Protein 9C5H (pdb70)

Structure (mmCIF, N/CA/C/O backbone):
data_9C5H
#
_entry.id   9C5H
#
_cell.length_a   120.575
_cell.length_b   81.525
_cell.length_c   121.324
_cell.angle_alpha   90.000
_cell.angle_beta   107.400
_cell.angle_gamma   90.000
#
_symmetry.space_group_name_H-M   'C 1 2 1'
#
loop_
_entity.id
_entity.type
_entity.pdbx_description
1 polymer 'Hydroxybutyrate dehydrogenase'
2 non-polymer 'NADPH DIHYDRO-NICOTINAMIDE-ADENINE-DINUCLEOTIDE PHOSPHATE'
3 non-polymer 'MALONATE ION'
4 non-polymer 1,2-ETHANEDIOL
5 non-polymer DI(HYDROXYETHYL)ETHER
6 water water
#
loop_
_atom_site.group_PDB
_atom_site.id
_atom_site.type_symbol
_atom_site.label_atom_id
_atom_site.label_alt_id
_atom_site.label_comp_id
_atom_site.label_asym_id
_atom_site.label_entity_id
_atom_site.label_seq_id
_atom_site.pdbx_PDB_ins_code
_atom_site.Cartn_x
_atom_site.Cartn_y
_atom_site.Cartn_z
_atom_site.occupancy
_atom_site.B_iso_or_equiv
_atom_site.auth_seq_id
_atom_site.auth_comp_id
_atom_site.auth_asym_id
_atom_site.auth_atom_id
_atom_site.pdbx_PDB_model_num
ATOM 1 N N . LYS A 1 9 ? -48.70000 23.40500 19.10600 1.000 64.38605 5 LYS A N 1
ATOM 2 C CA . LYS A 1 9 ? -49.63800 22.48800 18.47200 1.000 69.13607 5 LYS A CA 1
ATOM 3 C C . LYS A 1 9 ? -49.23500 21.01700 18.62400 1.000 59.16371 5 LYS A C 1
ATOM 4 O O . LYS A 1 9 ? -50.08100 20.17700 18.93000 1.000 66.70204 5 LYS A O 1
ATOM 7 N N . ARG A 1 10 ? -47.95600 20.70600 18.41800 1.000 50.88520 6 ARG A N 1
ATOM 8 C CA . ARG A 1 10 ? -47.45100 19.33800 18.44800 1.000 40.42942 6 ARG A CA 1
ATOM 9 C C . ARG A 1 10 ? -46.50100 19.14500 19.62700 1.000 36.28122 6 ARG A C 1
ATOM 10 O O . ARG A 1 10 ? -46.03900 20.10200 20.24900 1.000 37.31878 6 ARG A O 1
ATOM 31 N N . VAL A 1 11 ? -46.18400 17.88000 19.91500 1.000 34.85262 7 VAL A N 1
ATOM 32 C CA . VAL A 1 11 ? -45.59400 17.54400 21.21000 1.000 33.56358 7 VAL A CA 1
ATOM 33 C C . VAL A 1 11 ? -44.22700 18.19100 21.41600 1.000 37.79023 7 VAL A C 1
ATOM 34 O O . VAL A 1 11 ? -43.86400 18.52600 22.55200 1.000 37.75775 7 VAL A O 1
ATOM 47 N N . LEU A 1 12 ? -43.44300 18.36900 20.35300 1.000 33.21742 8 LEU A N 1
ATOM 48 C CA . LEU A 1 12 ? -42.12000 18.97300 20.46500 1.000 32.46051 8 LEU A CA 1
ATOM 49 C C . LEU A 1 12 ? -42.08200 20.40700 19.94800 1.000 33.63494 8 LEU A C 1
ATOM 50 O O . LEU A 1 12 ? -40.99700 20.94900 19.70700 1.000 33.81449 8 LEU A O 1
ATOM 66 N N . SER A 1 13 ? -43.24200 21.03400 19.79100 1.000 32.46107 9 SER A N 1
ATOM 67 C CA . SER A 1 13 ? -43.29100 22.37300 19.22800 1.000 36.95436 9 SER A CA 1
ATOM 68 C C . SER A 1 13 ? -42.42900 23.33200 20.03100 1.000 37.13899 9 SER A C 1
ATOM 69 O O . SER A 1 13 ? -42.50400 23.38100 21.26100 1.000 37.76668 9 SER A O 1
ATOM 77 N N . GLY A 1 14 ? -41.60300 24.09400 19.32200 1.000 39.09688 10 GLY A N 1
ATOM 78 C CA . GLY A 1 14 ? -40.74400 25.07200 19.93800 1.000 46.75140 10 GLY A CA 1
ATOM 79 C C . GLY A 1 14 ? -39.40800 24.54600 20.40500 1.000 39.46262 10 GLY A C 1
ATOM 80 O O . GLY A 1 14 ? -38.53700 25.35100 20.75800 1.000 44.56818 10 GLY A O 1
ATOM 84 N N . ARG A 1 15 ? -39.21100 23.23200 20.42000 1.000 33.23657 11 ARG A N 1
ATOM 85 C CA . ARG A 1 15 ? -37.93400 22.67400 20.83300 1.000 30.93640 11 ARG A CA 1
ATOM 86 C C . ARG A 1 15 ? -36.94200 22.73900 19.68100 1.000 33.34186 11 ARG A C 1
ATOM 87 O O . ARG A 1 15 ? -37.28500 22.44700 18.53200 1.000 33.64815 11 ARG A O 1
ATOM 108 N N . VAL A 1 16 ? -35.69800 23.07400 20.00200 1.000 33.48470 12 VAL A N 1
ATOM 109 C CA . VAL A 1 16 ? -34.62300 23.14400 19.02000 1.000 28.24961 12 VAL A CA 1
ATOM 110 C C . VAL A 1 16 ? -33.78300 21.88100 19.13000 1.000 30.66373 12 VAL A C 1
ATOM 111 O O . VAL A 1 16 ? -33.22300 21.58100 20.19400 1.000 30.74043 12 VAL A O 1
ATOM 124 N N . ALA A 1 17 ? -33.69500 21.14800 18.02200 1.000 29.67126 13 ALA A N 1
ATOM 125 C CA . ALA A 1 17 ? -32.99000 19.88100 17.94300 1.000 26.48948 13 ALA A CA 1
ATOM 126 C C . ALA A 1 17 ? -31.81300 19.98400 16.98500 1.000 30.14426 13 ALA A C 1
ATOM 127 O O . ALA A 1 17 ? -31.91000 20.62000 15.93100 1.000 31.55942 13 ALA A O 1
ATOM 134 N N . VAL A 1 18 ? -30.70700 19.34900 17.35900 1.000 30.79961 14 VAL A N 1
ATOM 135 C CA . VAL A 1 18 ? -29.56500 19.13200 16.48100 1.000 28.22404 14 VAL A CA 1
ATOM 136 C C . VAL A 1 18 ? -29.41900 17.62900 16.29600 1.000 27.86226 14 VAL A C 1
ATOM 137 O O . VAL A 1 18 ? -29.33400 16.89000 17.28200 1.000 29.71052 14 VAL A O 1
ATOM 150 N N . VAL A 1 19 ? -29.39200 17.17400 15.04600 1.000 28.48909 15 VAL A N 1
ATOM 151 C CA . VAL A 1 19 ? -29.14000 15.77000 14.73000 1.000 28.79974 15 VAL A CA 1
ATOM 152 C C . VAL A 1 19 ? -27.83700 15.70700 13.94500 1.000 27.06335 15 VAL A C 1
ATOM 153 O O . VAL A 1 19 ? -27.75400 16.24600 12.83500 1.000 27.81073 15 VAL A O 1
ATOM 166 N N . THR A 1 20 ? -26.82400 15.05000 14.50300 1.000 28.97558 16 THR A N 1
ATOM 167 C CA . THR A 1 20 ? -25.56000 14.92800 13.78400 1.000 29.71482 16 THR A CA 1
ATOM 168 C C . THR A 1 20 ? -25.66900 13.85300 12.70200 1.000 29.16734 16 THR A C 1
ATOM 169 O O . THR A 1 20 ? -26.38900 12.86200 12.84500 1.000 27.51128 16 THR A O 1
ATOM 180 N N . GLY A 1 21 ? -24.96800 14.07700 11.59000 1.000 29.07217 17 GLY A N 1
ATOM 181 C CA . GLY A 1 21 ? -24.95800 13.11300 10.50300 1.000 29.46851 17 GLY A CA 1
ATOM 182 C C . GLY A 1 21 ? -26.33400 12.79000 9.95600 1.000 29.75457 17 GLY A C 1
ATOM 183 O O . GLY A 1 21 ? -26.69600 11.61500 9.83900 1.000 30.57817 17 GLY A O 1
ATOM 187 N N . SER A 1 22 ? -27.10200 13.82000 9.59000 1.000 30.67915 18 SER A N 1
ATOM 188 C CA . SER A 1 22 ? -28.54300 13.67700 9.40600 1.000 29.12337 18 SER A CA 1
ATOM 189 C C . SER A 1 22 ? -29.03300 13.98200 7.99200 1.000 31.56704 18 SER A C 1
ATOM 190 O O . SER A 1 22 ? -30.23400 14.20100 7.80400 1.000 30.94366 18 SER A O 1
ATOM 198 N N . ARG A 1 23 ? -28.16400 13.99600 6.99000 1.000 30.56324 19 ARG A N 1
ATOM 199 C CA . ARG A 1 23 ? -28.65600 14.25400 5.64100 1.000 32.01998 19 ARG A CA 1
ATOM 200 C C . ARG A 1 23 ? -29.02900 12.98300 4.88600 1.000 34.74174 19 ARG A C 1
ATOM 201 O O . ARG A 1 23 ? -29.57100 13.07800 3.77900 1.000 35.60351 19 ARG A O 1
ATOM 222 N N . LYS A 1 24 ? -28.77500 11.80700 5.45900 1.000 32.38242 20 LYS A N 1
ATOM 223 C CA . LYS A 1 24 ? -29.22900 10.55200 4.88100 1.000 30.60875 20 LYS A CA 1
ATOM 224 C C . LYS A 1 24 ? -29.37300 9.52600 5.99800 1.000 29.10342 20 LYS A C 1
ATOM 225 O O . LYS A 1 24 ? -29.02700 9.78300 7.15300 1.000 30.94322 20 LYS A O 1
ATOM 244 N N . GLY A 1 25 ? -29.88900 8.35500 5.63400 1.000 34.95332 21 GLY A N 1
ATOM 245 C CA . GLY A 1 25 ? -29.95900 7.23700 6.55200 1.000 32.11451 21 GLY A CA 1
ATOM 246 C C . GLY A 1 25 ? -30.83300 7.51700 7.76000 1.000 29.45908 21 GLY A C 1
ATOM 247 O O . GLY A 1 25 ? -31.82400 8.25100 7.70300 1.000 27.83711 21 GLY A O 1
ATOM 251 N N . ILE A 1 26 ? -30.43800 6.91800 8.88600 1.000 27.53862 22 ILE A N 1
ATOM 252 C CA . ILE A 1 26 ? -31.21400 7.01500 10.12000 1.000 28.05509 22 ILE A CA 1
ATOM 253 C C . ILE A 1 26 ? -31.29800 8.45900 10.60100 1.000 29.33673 22 ILE A C 1
ATOM 254 O O . ILE A 1 26 ? -32.34300 8.90300 11.09200 1.000 28.61733 22 ILE A O 1
ATOM 270 N N . GLY A 1 27 ? -30.20200 9.21100 10.48400 1.000 28.34630 23 GLY A N 1
ATOM 271 C CA . GLY A 1 27 ? -30.22200 10.59800 10.92200 1.000 29.45929 23 GLY A CA 1
ATOM 272 C C . GLY A 1 27 ? -31.29700 11.42200 10.23800 1.000 29.46862 23 GLY A C 1
ATOM 273 O O . GLY A 1 27 ? -31.96500 12.24100 10.87400 1.000 27.82577 23 GLY A O 1
ATOM 277 N N . LEU A 1 28 ? -31.46200 11.23900 8.92600 1.000 26.35351 24 LEU A N 1
ATOM 278 C CA . LEU A 1 28 ? -32.52300 11.94500 8.21800 1.000 27.72941 24 LEU A CA 1
ATOM 279 C C . LEU A 1 28 ? -33.89800 11.48300 8.68500 1.000 29.45729 24 LEU A C 1
ATOM 280 O O . LEU A 1 28 ? -34.80500 12.30200 8.86700 1.000 28.93626 24 LEU A O 1
ATOM 296 N N . GLY A 1 29 ? -34.07300 10.18000 8.90300 1.000 29.39488 25 GLY A N 1
ATOM 297 C CA . GLY A 1 29 ? -35.34700 9.70900 9.41400 1.000 27.83904 25 GLY A CA 1
ATOM 298 C C . GLY A 1 29 ? -35.66900 10.31800 10.76300 1.000 28.66934 25 GLY A C 1
ATOM 299 O O . GLY A 1 29 ? -36.81800 10.67800 11.03700 1.000 28.63211 25 GLY A O 1
ATOM 303 N N . ILE A 1 30 ? -34.65300 10.46800 11.61300 1.000 26.45532 26 ILE A N 1
ATOM 304 C CA . ILE A 1 30 ? -34.86400 11.08700 12.91800 1.000 26.73157 26 ILE A CA 1
ATOM 305 C C . ILE A 1 30 ? -35.20900 12.56300 12.75100 1.000 28.01291 26 ILE A C 1
ATOM 306 O O . ILE A 1 30 ? -36.17300 13.06100 13.34100 1.000 27.37284 26 ILE A O 1
ATOM 322 N N . ALA A 1 31 ? -34.44100 13.28200 11.92400 1.000 28.76119 27 ALA A N 1
ATOM 323 C CA . ALA A 1 31 ? -34.72900 14.69700 11.70800 1.000 27.61826 27 ALA A CA 1
ATOM 324 C C . ALA A 1 31 ? -36.15300 14.89000 11.20900 1.000 29.11826 27 ALA A C 1
ATOM 325 O O . ALA A 1 31 ? -36.87300 15.78400 11.67000 1.000 28.48183 27 ALA A O 1
ATOM 332 N N A MET A 1 32 ? -36.56600 14.06100 10.24500 0.500 28.60029 28 MET A N 1
ATOM 333 N N B MET A 1 32 ? -36.59200 14.06600 10.26400 0.500 28.61793 28 MET A N 1
ATOM 334 C CA A MET A 1 32 ? -37.91500 14.15400 9.70100 0.500 29.84384 28 MET A CA 1
ATOM 335 C CA B MET A 1 32 ? -37.93800 14.25200 9.73700 0.500 29.89553 28 MET A CA 1
ATOM 336 C C A MET A 1 32 ? -38.95900 13.94300 10.78700 0.500 29.98286 28 MET A C 1
ATOM 337 C C B MET A 1 32 ? -38.99700 13.93300 10.78200 0.500 29.99770 28 MET A C 1
ATOM 338 O O A MET A 1 32 ? -39.93800 14.69300 10.88100 0.500 29.60066 28 MET A O 1
ATOM 339 O O B MET A 1 32 ? -40.02800 14.61100 10.84700 0.500 29.49870 28 MET A O 1
ATOM 366 N N . ARG A 1 33 ? -38.77500 12.90300 11.60300 1.000 29.40242 29 ARG A N 1
ATOM 367 C CA . ARG A 1 33 ? -39.77100 12.56300 12.61400 1.000 30.58164 29 ARG A CA 1
ATOM 368 C C . ARG A 1 33 ? -39.82800 13.63000 13.70000 1.000 29.75311 29 ARG A C 1
ATOM 369 O O . ARG A 1 33 ? -40.90900 13.95500 14.20400 1.000 29.01860 29 ARG A O 1
ATOM 391 N N . LEU A 1 34 ? -38.67500 14.18800 14.07400 1.000 27.22259 30 LEU A N 1
ATOM 392 C CA . LEU A 1 34 ? -38.67600 15.27100 15.05200 1.000 27.76498 30 LEU A CA 1
ATOM 393 C C . LEU A 1 34 ? -39.40700 16.49900 14.51800 1.000 31.27252 30 LEU A C 1
ATOM 394 O O . LEU A 1 34 ? -40.15800 17.15000 15.25200 1.000 27.72312 30 LEU A O 1
ATOM 410 N N . ALA A 1 35 ? -39.18800 16.84200 13.24200 1.000 29.58532 31 ALA A N 1
ATOM 411 C CA . ALA A 1 35 ? -39.89300 17.97600 12.65100 1.000 29.64445 31 ALA A CA 1
ATOM 412 C C . ALA A 1 35 ? -41.38800 17.70000 12.54700 1.000 29.12711 31 ALA A C 1
ATOM 413 O O . ALA A 1 35 ? -42.21000 18.58300 12.82200 1.000 29.32185 31 ALA A O 1
ATOM 420 N N . MET A 1 36 ? -41.75700 16.47800 12.15400 1.000 28.38960 32 MET A N 1
ATOM 421 C CA . MET A 1 36 ? -43.16700 16.11000 12.12400 1.000 30.38208 32 MET A CA 1
ATOM 422 C C . MET A 1 36 ? -43.81500 16.33400 13.48200 1.000 31.94148 32 MET A C 1
ATOM 423 O O . MET A 1 36 ? -44.99000 16.70600 13.56400 1.000 30.96398 32 MET A O 1
ATOM 437 N N . ALA A 1 37 ? -43.06200 16.09400 14.55900 1.000 30.57293 33 ALA A N 1
ATOM 438 C CA . ALA A 1 37 ? -43.54300 16.26200 15.92400 1.000 28.83360 33 ALA A CA 1
ATOM 439 C C . ALA A 1 37 ? -43.44400 17.70100 16.41400 1.000 32.45768 33 ALA A C 1
ATOM 440 O O . ALA A 1 37 ? -43.77000 17.96300 17.57800 1.000 33.09871 33 ALA A O 1
ATOM 447 N N . GLY A 1 38 ? -43.00200 18.63400 15.56700 1.000 29.16575 34 GLY A N 1
ATOM 448 C CA . GLY A 1 38 ? -43.01600 20.04600 15.88900 1.000 33.14491 34 GLY A CA 1
ATOM 449 C C . GLY A 1 38 ? -41.67900 20.67800 16.21000 1.000 28.92862 34 GLY A C 1
ATOM 450 O O . GLY A 1 38 ? -41.63200 21.89100 16.44800 1.000 33.54544 34 GLY A O 1
ATOM 454 N N . ALA A 1 39 ? -40.59900 19.90800 16.22000 1.000 28.44163 35 ALA A N 1
ATOM 455 C CA . ALA A 1 39 ? -39.29400 20.45200 16.56500 1.000 30.05665 35 ALA A CA 1
ATOM 456 C C . ALA A 1 39 ? -38.67800 21.20600 15.39200 1.000 31.62022 35 ALA A C 1
ATOM 457 O O . ALA A 1 39 ? -38.83500 20.81000 14.23600 1.000 29.88862 35 ALA A O 1
ATOM 464 N N . ASP A 1 40 ? -37.99200 22.30800 15.70500 1.000 30.76412 36 ASP A N 1
ATOM 465 C CA . ASP A 1 40 ? -37.01500 22.89300 14.79200 1.000 28.14042 36 ASP A CA 1
ATOM 466 C C . ASP A 1 40 ? -35.76900 22.01000 14.74700 1.000 32.17300 36 ASP A C 1
ATOM 467 O O . ASP A 1 40 ? -35.35000 21.46500 15.77200 1.000 30.41472 36 ASP A O 1
ATOM 476 N N . VAL A 1 41 ? -35.14600 21.88900 13.57100 1.000 30.07047 37 VAL A N 1
ATOM 477 C CA . VAL A 1 41 ? -34.08500 20.90000 13.37700 1.000 30.16899 37 VAL A CA 1
ATOM 478 C C . VAL A 1 41 ? -32.89800 21.49700 12.63100 1.000 30.49718 37 VAL A C 1
ATOM 479 O O . VAL A 1 41 ? -33.06900 22.13400 11.58500 1.000 31.62297 37 VAL A O 1
ATOM 492 N N . VAL A 1 42 ? -31.69300 21.23500 13.13800 1.000 30.43262 38 VAL A N 1
ATOM 493 C CA . VAL A 1 42 ? -30.44700 21.51800 12.43300 1.000 28.23663 38 VAL A CA 1
ATOM 494 C C . VAL A 1 42 ? -29.88800 20.20200 11.90000 1.000 33.02065 38 VAL A C 1
ATOM 495 O O . VAL A 1 42 ? -29.65100 19.26100 12.66800 1.000 29.37287 38 VAL A O 1
ATOM 508 N N . LEU A 1 43 ? -29.67000 20.14200 10.58600 1.000 30.67603 39 LEU A N 1
ATOM 509 C CA . LEU A 1 43 ? -29.04600 19.01700 9.90400 1.000 28.33566 39 LEU A CA 1
ATOM 510 C C . LEU A 1 43 ? -27.53100 19.19900 9.84800 1.000 28.88151 39 LEU A C 1
ATOM 511 O O . LEU A 1 43 ? -27.01400 20.31100 9.97200 1.000 32.59934 39 LEU A O 1
ATOM 527 N N . ASN A 1 44 ? -26.81900 18.09300 9.63100 1.000 30.74889 40 ASN A N 1
ATOM 528 C CA . ASN A 1 44 ? -25.36600 18.14500 9.71000 1.000 31.83124 40 ASN A CA 1
ATOM 529 C C . ASN A 1 44 ? -24.72500 17.00100 8.94100 1.000 31.55132 40 ASN A C 1
ATOM 530 O O . ASN A 1 44 ? -25.21600 15.87200 8.96400 1.000 32.94914 40 ASN A O 1
ATOM 541 N N . GLY A 1 45 ? -23.61600 17.31100 8.27200 1.000 30.69426 41 GLY A N 1
ATOM 542 C CA . GLY A 1 45 ? -22.73900 16.32100 7.68800 1.000 33.66190 41 GLY A CA 1
ATOM 543 C C . GLY A 1 45 ? -21.35400 16.92500 7.60900 1.000 33.62715 41 GLY A C 1
ATOM 544 O O . GLY A 1 45 ? -21.13900 18.07000 8.00700 1.000 34.40983 41 GLY A O 1
ATOM 548 N N . ARG A 1 46 ? -20.40900 16.15400 7.07100 1.000 36.42405 42 ARG A N 1
ATOM 549 C CA . ARG A 1 46 ? -19.01400 16.58600 7.11200 1.000 36.28691 42 ARG A CA 1
ATOM 550 C C . ARG A 1 46 ? -18.78700 17.83900 6.27700 1.000 43.26634 42 ARG A C 1
ATOM 551 O O . ARG A 1 46 ? -18.19000 18.81300 6.75100 1.000 39.32843 42 ARG A O 1
ATOM 572 N N . ARG A 1 47 ? -19.25300 17.83600 5.03100 1.000 38.58713 43 ARG A N 1
ATOM 573 C CA . ARG A 1 47 ? -18.95900 18.90500 4.08900 1.000 39.65752 43 ARG A CA 1
ATOM 574 C C . ARG A 1 47 ? -20.22900 19.34500 3.37900 1.000 38.65705 43 ARG A C 1
ATOM 575 O O . ARG A 1 47 ? -21.18100 18.57400 3.23800 1.000 38.94855 43 ARG A O 1
ATOM 596 N N . GLN A 1 48 ? -20.23700 20.60500 2.94800 1.000 42.85680 44 GLN A N 1
ATOM 597 C CA . GLN A 1 48 ? -21.37500 21.12200 2.20400 1.000 42.75002 44 GLN A CA 1
ATOM 598 C C . GLN A 1 48 ? -21.58900 20.29100 0.94500 1.000 40.30080 44 GLN A C 1
ATOM 599 O O . GLN A 1 48 ? -20.63500 19.83200 0.31200 1.000 42.80960 44 GLN A O 1
ATOM 613 N N . SER A 1 49 ? -22.85200 20.09900 0.58700 1.000 43.40857 45 SER A N 1
ATOM 614 C CA . SER A 1 49 ? -23.25900 19.27300 -0.53500 1.000 49.49164 45 SER A CA 1
ATOM 615 C C . SER A 1 49 ? -24.24100 20.03700 -1.40800 1.000 43.75822 45 SER A C 1
ATOM 616 O O . SER A 1 49 ? -25.03100 20.84100 -0.90200 1.000 44.91375 45 SER A O 1
ATOM 624 N N . PRO A 1 50 ? -24.19800 19.82800 -2.72800 1.000 45.95751 46 PRO A N 1
ATOM 625 C CA . PRO A 1 50 ? -25.21200 20.46200 -3.59000 1.000 47.62584 46 PRO A CA 1
ATOM 626 C C . PRO A 1 50 ? -26.62300 19.98300 -3.29000 1.000 45.26185 46 PRO A C 1
ATOM 627 O O . PRO A 1 50 ? -27.58700 20.65500 -3.68000 1.000 50.40137 46 PRO A O 1
ATOM 638 N N . GLU A 1 51 ? -26.77000 18.84400 -2.60700 1.000 46.91131 47 GLU A N 1
ATOM 639 C CA . GLU A 1 51 ? -28.07400 18.31200 -2.23700 1.000 42.54222 47 GLU A CA 1
ATOM 640 C C . GLU A 1 51 ? -28.65200 18.95200 -0.98100 1.000 44.12632 47 GLU A C 1
ATOM 641 O O . GLU A 1 51 ? -29.78500 18.62800 -0.60700 1.000 43.26179 47 GLU A O 1
ATOM 653 N N . ASP A 1 52 ? -27.91500 19.84800 -0.32100 1.000 41.95503 48 ASP A N 1
ATOM 654 C CA . ASP A 1 52 ? -28.33700 20.31400 0.99600 1.000 39.79612 48 ASP A CA 1
ATOM 655 C C . ASP A 1 52 ? -29.70100 20.99300 0.95000 1.000 36.42144 48 ASP A C 1
ATOM 656 O O . ASP A 1 52 ? -30.54200 20.76400 1.82500 1.000 36.23724 48 ASP A O 1
ATOM 665 N N . SER A 1 53 ? -29.93900 21.84500 -0.04800 1.000 38.86703 49 SER A N 1
ATOM 666 C CA . SER A 1 53 ? -31.20500 22.57200 -0.08700 1.000 37.88411 49 SER A CA 1
ATOM 667 C C . SER A 1 53 ? -32.39000 21.62200 -0.24500 1.000 38.15821 49 SER A C 1
ATOM 668 O O . SER A 1 53 ? -33.45600 21.84800 0.33900 1.000 37.55043 49 SER A O 1
ATOM 676 N N . ALA A 1 54 ? -32.22900 20.55900 -1.03800 1.000 39.21983 50 ALA A N 1
ATOM 677 C CA . ALA A 1 54 ? -33.31800 19.60100 -1.20800 1.000 39.66318 50 ALA A CA 1
ATOM 678 C C . ALA A 1 54 ? -33.58500 18.83700 0.08200 1.000 39.41507 50 ALA A C 1
ATOM 679 O O . ALA A 1 54 ? -34.73900 18.51700 0.39500 1.000 39.28744 50 ALA A O 1
ATOM 686 N N . ILE A 1 55 ? -32.52600 18.51500 0.82900 1.000 37.55636 51 ILE A N 1
ATOM 687 C CA . ILE A 1 55 ? -32.69900 17.81600 2.09800 1.000 35.17927 51 ILE A CA 1
ATOM 688 C C . ILE A 1 55 ? -33.38200 18.72900 3.11300 1.000 36.61493 51 ILE A C 1
ATOM 689 O O . ILE A 1 55 ? -34.25600 18.29100 3.87000 1.000 35.04638 51 ILE A O 1
ATOM 705 N N . VAL A 1 56 ? -33.01800 20.01500 3.12500 1.000 33.17576 52 VAL A N 1
ATOM 706 C CA . VAL A 1 56 ? -33.68700 20.98100 3.99700 1.000 33.33709 52 VAL A CA 1
ATOM 707 C C . VAL A 1 56 ? -35.17300 21.06700 3.66300 1.000 35.00710 52 VAL A C 1
ATOM 708 O O . VAL A 1 56 ? -36.02400 21.10500 4.56100 1.000 34.33214 52 VAL A O 1
ATOM 721 N N . GLU A 1 57 ? -35.50900 21.11200 2.37100 1.000 36.52079 53 GLU A N 1
ATOM 722 C CA . GLU A 1 57 ? -36.91300 21.18600 1.97100 1.000 35.95824 53 GLU A CA 1
ATOM 723 C C . GLU A 1 57 ? -37.68800 19.96100 2.44300 1.000 36.66028 53 GLU A C 1
ATOM 724 O O . GLU A 1 57 ? -38.85000 20.06900 2.85200 1.000 35.10740 53 GLU A O 1
ATOM 736 N N . LYS A 1 58 ? -37.06700 18.78600 2.36700 1.000 35.41972 54 LYS A N 1
ATOM 737 C CA . LYS A 1 58 ? -37.69400 17.56100 2.84800 1.000 35.98430 54 LYS A CA 1
ATOM 738 C C . LYS A 1 58 ? -38.08000 17.68000 4.31700 1.000 36.23990 54 LYS A C 1
ATOM 739 O O . LYS A 1 58 ? -39.20500 17.34400 4.70700 1.000 37.19889 54 LYS A O 1
ATOM 758 N N . VAL A 1 59 ? -37.15000 18.14300 5.14800 1.000 33.14408 55 VAL A N 1
ATOM 759 C CA . VAL A 1 59 ? -37.41100 18.23800 6.58000 1.000 32.27954 55 VAL A CA 1
ATOM 760 C C . VAL A 1 59 ? -38.32300 19.42300 6.89500 1.000 36.61709 55 VAL A C 1
ATOM 761 O O . VAL A 1 59 ? -39.11400 19.36300 7.84300 1.000 35.72398 55 VAL A O 1
ATOM 774 N N . ALA A 1 60 ? -38.24300 20.49900 6.11300 1.000 35.17500 56 ALA A N 1
ATOM 775 C CA . ALA A 1 60 ? -39.05500 21.68900 6.33100 1.000 31.94753 56 ALA A CA 1
ATOM 776 C C . ALA A 1 60 ? -40.50000 21.51000 5.88600 1.000 33.01131 56 ALA A C 1
ATOM 777 O O . ALA A 1 60 ? -41.30600 22.43200 6.05900 1.000 35.10907 56 ALA A O 1
ATOM 784 N N . ALA A 1 61 ? -40.84700 20.35500 5.32000 1.000 33.98551 57 ALA A N 1
ATOM 785 C CA . ALA A 1 61 ? -42.20900 20.12400 4.86600 1.000 35.36156 57 ALA A CA 1
ATOM 786 C C . ALA A 1 61 ? -43.20800 20.09300 6.01200 1.000 35.74534 57 ALA A C 1
ATOM 787 O O . ALA A 1 61 ? -44.41600 20.13400 5.76200 1.000 36.77399 57 ALA A O 1
ATOM 794 N N . TYR A 1 62 ? -42.74400 20.01400 7.25200 1.000 35.54722 58 TYR A N 1
ATOM 795 C CA . TYR A 1 62 ? -43.62900 19.89400 8.39900 1.000 35.74153 58 TYR A CA 1
ATOM 796 C C . TYR A 1 62 ? -43.79300 21.20400 9.13900 1.000 37.73285 58 TYR A C 1
ATOM 797 O O . TYR A 1 62 ? -44.28700 21.20900 10.27100 1.000 40.97444 58 TYR A O 1
ATOM 815 N N . GLY A 1 63 ? -43.39600 22.31200 8.52200 1.000 38.89921 59 GLY A N 1
ATOM 816 C CA . GLY A 1 63 ? -43.76500 23.62200 9.00300 1.000 39.14198 59 GLY A CA 1
ATOM 817 C C . GLY A 1 63 ? -42.96300 24.15400 10.16400 1.000 39.37086 59 GLY A C 1
ATOM 818 O O . GLY A 1 63 ? -43.41800 25.09300 10.82300 1.000 44.54599 59 GLY A O 1
ATOM 822 N N . THR A 1 64 ? -41.78400 23.59900 10.43300 1.000 33.79277 60 THR A N 1
ATOM 823 C CA . THR A 1 64 ? -40.90600 24.09300 11.48500 1.000 32.78538 60 THR A CA 1
ATOM 824 C C . THR A 1 64 ? -39.67700 24.75700 10.86300 1.000 35.20988 60 THR A C 1
ATOM 825 O O . THR A 1 64 ? -39.50400 24.78400 9.64100 1.000 35.22983 60 THR A O 1
ATOM 836 N N . ARG A 1 65 ? -38.81900 25.31100 11.71900 1.000 35.25946 61 ARG A N 1
ATOM 837 C CA . ARG A 1 65 ? -37.58700 25.92900 11.24900 1.000 31.71086 61 ARG A CA 1
ATOM 838 C C . ARG A 1 65 ? -36.50900 24.87100 11.07300 1.000 34.08763 61 ARG A C 1
ATOM 839 O O . ARG A 1 65 ? -36.36400 23.96500 11.90000 1.000 33.29796 61 ARG A O 1
ATOM 860 N N . VAL A 1 66 ? -35.73900 25.00200 10.00000 1.000 32.77641 62 VAL A N 1
ATOM 861 C CA . VAL A 1 66 ? -34.73400 24.01800 9.62200 1.000 30.29995 62 VAL A CA 1
ATOM 862 C C . VAL A 1 66 ? -33.47100 24.75500 9.20300 1.000 31.55198 62 VAL A C 1
ATOM 863 O O . VAL A 1 66 ? -33.53900 25.80600 8.55900 1.000 31.85131 62 VAL A O 1
ATOM 876 N N . ARG A 1 67 ? -32.31800 24.21100 9.58300 1.000 30.75195 63 ARG A N 1
ATOM 877 C CA . ARG A 1 67 ? -31.03000 24.73600 9.15700 1.000 32.25452 63 ARG A CA 1
ATOM 878 C C . ARG A 1 67 ? -30.11900 23.56200 8.83200 1.000 33.77382 63 ARG A C 1
ATOM 879 O O . ARG A 1 67 ? -30.41700 22.40800 9.15100 1.000 32.75639 63 ARG A O 1
ATOM 900 N N . CYS A 1 68 ? -29.00100 23.86400 8.17600 1.000 36.91796 64 CYS A N 1
ATOM 901 C CA . CYS A 1 68 ? -28.01700 22.85500 7.81100 1.000 34.51039 64 CYS A CA 1
ATOM 902 C C . CYS A 1 68 ? -26.62800 23.42700 8.03700 1.000 37.39804 64 CYS A C 1
ATOM 903 O O . CYS A 1 68 ? -26.34400 24.54800 7.60700 1.000 41.21088 64 CYS A O 1
ATOM 911 N N . PHE A 1 69 ? -25.76500 22.66200 8.70700 1.000 32.60527 65 PHE A N 1
ATOM 912 C CA . PHE A 1 69 ? -24.42900 23.13900 9.04600 1.000 34.40568 65 PHE A CA 1
ATOM 913 C C . PHE A 1 69 ? -23.42100 22.01700 8.87600 1.000 32.40669 65 PHE A C 1
ATOM 914 O O . PHE A 1 69 ? -23.51800 20.98300 9.54500 1.000 35.70038 65 PHE A O 1
ATOM 931 N N . ALA A 1 70 ? -22.43500 22.24200 8.01500 1.000 35.64736 66 ALA A N 1
ATOM 932 C CA . ALA A 1 70 ? -21.38900 21.26000 7.78400 1.000 40.07570 66 ALA A CA 1
ATOM 933 C C . ALA A 1 70 ? -20.35100 21.32900 8.89600 1.000 36.52065 66 ALA A C 1
ATOM 934 O O . ALA A 1 70 ? -19.82400 22.40300 9.20600 1.000 36.37305 66 ALA A O 1
ATOM 941 N N . ALA A 1 71 ? -20.06000 20.17100 9.48500 1.000 35.64236 67 ALA A N 1
ATOM 942 C CA . ALA A 1 71 ? -19.10800 20.06200 10.58200 1.000 35.15342 67 ALA A CA 1
ATOM 943 C C . ALA A 1 71 ? -18.70000 18.60600 10.71500 1.000 30.82439 67 ALA A C 1
ATOM 944 O O . ALA A 1 71 ? -19.56300 17.72500 10.80000 1.000 32.32879 67 ALA A O 1
ATOM 951 N N . ASN A 1 72 ? -17.39500 18.35400 10.74100 1.000 33.76613 68 ASN A N 1
ATOM 952 C CA . ASN A 1 72 ? -16.89000 17.00800 10.97300 1.000 31.63412 68 ASN A CA 1
ATOM 953 C C . ASN A 1 72 ? -16.90800 16.74600 12.47200 1.000 34.04138 68 ASN A C 1
ATOM 954 O O . ASN A 1 72 ? -16.18100 17.39400 13.23100 1.000 36.07549 68 ASN A O 1
ATOM 965 N N . MET A 1 73 ? -17.73000 15.79100 12.90300 1.000 32.71577 69 MET A N 1
ATOM 966 C CA . MET A 1 73 ? -17.91900 15.57800 14.33200 1.000 30.83185 69 MET A CA 1
ATOM 967 C C . MET A 1 73 ? -16.68100 15.02500 15.02900 1.000 34.70530 69 MET A C 1
ATOM 968 O O . MET A 1 73 ? -16.65900 14.99500 16.26500 1.000 33.56029 69 MET A O 1
ATOM 982 N N . LYS A 1 74 ? -15.66200 14.58800 14.28400 1.000 33.98985 70 LYS A N 1
ATOM 983 C CA . LYS A 1 74 ? -14.42000 14.12100 14.89400 1.000 37.72975 70 LYS A CA 1
ATOM 984 C C . LYS A 1 74 ? -13.50300 15.26500 15.31700 1.000 35.45209 70 LYS A C 1
ATOM 985 O O . LYS A 1 74 ? -12.46900 15.01300 15.94400 1.000 38.99988 70 LYS A O 1
ATOM 1004 N N . ASP A 1 75 ? -13.85600 16.50100 14.98200 1.000 33.15631 71 ASP A N 1
ATOM 1005 C CA . ASP A 1 75 ? -13.07200 17.69600 15.28100 1.000 38.09649 71 ASP A CA 1
ATOM 1006 C C . ASP A 1 75 ? -13.84800 18.48900 16.32500 1.000 38.84926 71 ASP A C 1
ATOM 1007 O O . ASP A 1 75 ? -14.87800 19.09000 16.00700 1.000 37.65315 71 ASP A O 1
ATOM 1016 N N . ARG A 1 76 ? -13.35900 18.49000 17.56900 1.000 40.38224 72 ARG A N 1
ATOM 1017 C CA . ARG A 1 76 ? -14.11000 19.13600 18.64300 1.000 38.06071 72 ARG A CA 1
ATOM 1018 C C . ARG A 1 76 ? -14.41600 20.59600 18.32700 1.000 42.05133 72 ARG A C 1
ATOM 1019 O O . ARG A 1 76 ? -15.46500 21.11000 18.73400 1.000 38.23039 72 ARG A O 1
ATOM 1040 N N . ALA A 1 77 ? -13.52200 21.28100 17.61200 1.000 40.96947 73 ALA A N 1
ATOM 1041 C CA . ALA A 1 77 ? -13.77500 22.67600 17.26700 1.000 42.43143 73 ALA A CA 1
ATOM 1042 C C . ALA A 1 77 ? -14.95500 22.82100 16.31400 1.000 43.50307 73 ALA A C 1
ATOM 1043 O O . ALA A 1 77 ? -15.67800 23.82200 16.37600 1.000 41.48423 73 ALA A O 1
ATOM 1050 N N . GLN A 1 78 ? -15.14600 21.86400 15.41000 1.000 38.64336 74 GLN A N 1
ATOM 1051 C CA . GLN A 1 78 ? -16.30100 21.93300 14.52700 1.000 39.99516 74 GLN A CA 1
ATOM 1052 C C . GLN A 1 78 ? -17.57700 21.52400 15.25100 1.000 38.14132 74 GLN A C 1
ATOM 1053 O O . GLN A 1 78 ? -18.65100 22.04700 14.93700 1.000 37.21162 74 GLN A O 1
ATOM 1067 N N . VAL A 1 79 ? -17.48700 20.62300 16.23500 1.000 34.05520 75 VAL A N 1
ATOM 1068 C CA . VAL A 1 79 ? -18.65500 20.33800 17.06500 1.000 35.27481 75 VAL A CA 1
ATOM 1069 C C . VAL A 1 79 ? -19.11700 21.61300 17.75700 1.000 36.22559 75 VAL A C 1
ATOM 1070 O O . VAL A 1 79 ? -20.31000 21.94100 17.77000 1.000 36.14043 75 VAL A O 1
ATOM 1083 N N . GLU A 1 80 ? -18.17100 22.35500 18.33800 1.000 37.66461 76 GLU A N 1
ATOM 1084 C CA . GLU A 1 80 ? -18.52200 23.59900 19.01300 1.000 39.27643 76 GLU A CA 1
ATOM 1085 C C . GLU A 1 80 ? -19.12700 24.59500 18.03100 1.000 38.00225 76 GLU A C 1
ATOM 1086 O O . GLU A 1 80 ? -20.09700 25.28900 18.35600 1.000 37.33007 76 GLU A O 1
ATOM 1098 N N . ALA A 1 81 ? -18.58800 24.65900 16.81400 1.000 39.25680 77 ALA A N 1
ATOM 1099 C CA . ALA A 1 81 ? -19.12900 25.57800 15.81700 1.000 40.86531 77 ALA A CA 1
ATOM 1100 C C . ALA A 1 81 ? -20.57500 25.23500 15.47400 1.000 37.63581 77 ALA A C 1
ATOM 1101 O O . ALA A 1 81 ? -21.40600 26.13400 15.28700 1.000 37.77591 77 ALA A O 1
ATOM 1108 N N . LEU A 1 82 ? -20.88900 23.94000 15.37600 1.000 34.74432 78 LEU A N 1
ATOM 1109 C CA . LEU A 1 82 ? -22.26200 23.51400 15.11900 1.000 33.02195 78 LEU A CA 1
ATOM 1110 C C . LEU A 1 82 ? -23.20200 23.99200 16.21700 1.000 35.79451 78 LEU A C 1
ATOM 1111 O O . LEU A 1 82 ? -24.31000 24.46400 15.93600 1.000 35.71103 78 LEU A O 1
ATOM 1127 N N . ILE A 1 83 ? -22.78100 23.86300 17.47700 1.000 36.20166 79 ILE A N 1
ATOM 1128 C CA . ILE A 1 83 ? -23.63000 24.27700 18.58800 1.000 33.51083 79 ILE A CA 1
ATOM 1129 C C . ILE A 1 83 ? -23.81700 25.78900 18.58100 1.000 36.05696 79 ILE A C 1
ATOM 1130 O O . ILE A 1 83 ? -24.93900 26.29000 18.71800 1.000 37.18661 79 ILE A O 1
ATOM 1146 N N . LYS A 1 84 ? -22.72300 26.54400 18.41600 1.000 39.92564 80 LYS A N 1
ATOM 1147 C CA . LYS A 1 84 ? -22.84400 28.00100 18.40800 1.000 39.55465 80 LYS A CA 1
ATOM 1148 C C . LYS A 1 84 ? -23.68000 28.47500 17.22200 1.000 38.33994 80 LYS A C 1
ATOM 1149 O O . LYS A 1 84 ? -24.43300 29.45100 17.33100 1.000 40.33752 80 LYS A O 1
ATOM 1168 N N . PHE A 1 85 ? -23.54000 27.81100 16.06900 1.000 37.50628 81 PHE A N 1
ATOM 1169 C CA . PHE A 1 85 ? -24.37400 28.15000 14.91900 1.000 42.01083 81 PHE A CA 1
ATOM 1170 C C . PHE A 1 85 ? -25.84300 27.96400 15.25100 1.000 39.24984 81 PHE A C 1
ATOM 1171 O O . PHE A 1 85 ? -26.67500 28.82600 14.94600 1.000 39.95485 81 PHE A O 1
ATOM 1188 N N . THR A 1 86 ? -26.17700 26.84400 15.88600 1.000 37.86527 82 THR A N 1
ATOM 1189 C CA . THR A 1 86 ? -27.56100 26.59700 16.25600 1.000 34.66144 82 THR A CA 1
ATOM 1190 C C . THR A 1 86 ? -28.05400 27.65100 17.23800 1.000 36.37770 82 THR A C 1
ATOM 1191 O O . THR A 1 86 ? -29.16200 28.18000 17.09000 1.000 35.46079 82 THR A O 1
ATOM 1202 N N . GLU A 1 87 ? -27.22700 27.99100 18.23000 1.000 36.39343 83 GLU A N 1
ATOM 1203 C CA . GLU A 1 87 ? -27.59900 29.01100 19.20500 1.000 39.36537 83 GLU A CA 1
ATOM 1204 C C . GLU A 1 87 ? -27.85400 30.35500 18.53400 1.000 42.12500 83 GLU A C 1
ATOM 1205 O O . GLU A 1 87 ? -28.75700 31.09700 18.93900 1.000 39.70162 83 GLU A O 1
ATOM 1217 N N . LYS A 1 88 ? -27.06900 30.68800 17.50800 1.000 39.61341 84 LYS A N 1
ATOM 1218 C CA . LYS A 1 88 ? -27.27100 31.94700 16.79700 1.000 42.41791 84 LYS A CA 1
ATOM 1219 C C . LYS A 1 88 ? -28.53400 31.91200 15.94400 1.000 42.11752 84 LYS A C 1
ATOM 1220 O O . LYS A 1 88 ? -29.31000 32.87500 15.93400 1.000 43.01800 84 LYS A O 1
ATOM 1239 N N . GLU A 1 89 ? -28.75900 30.81700 15.22100 1.000 42.72272 85 GLU A N 1
ATOM 1240 C CA . GLU A 1 89 ? -29.80700 30.81900 14.20800 1.000 41.75765 85 GLU A CA 1
ATOM 1241 C C . GLU A 1 89 ? -31.18300 30.53400 14.79300 1.000 39.52878 85 GLU A C 1
ATOM 1242 O O . GLU A 1 89 ? -32.16400 31.18400 14.41400 1.000 40.90781 85 GLU A O 1
ATOM 1254 N N . LEU A 1 90 ? -31.27600 29.56400 15.69800 1.000 37.91903 86 LEU A N 1
ATOM 1255 C CA . LEU A 1 90 ? -32.55400 29.10200 16.21300 1.000 36.35169 86 LEU A CA 1
ATOM 1256 C C . LEU A 1 90 ? -32.72300 29.26700 17.71200 1.000 37.84099 86 LEU A C 1
ATOM 1257 O O . LEU A 1 90 ? -33.85500 29.44400 18.16900 1.000 43.45893 86 LEU A O 1
ATOM 1273 N N . GLY A 1 91 ? -31.64100 29.17900 18.48900 1.000 36.40400 87 GLY A N 1
ATOM 1274 C CA . GLY A 1 91 ? -31.67200 29.32100 19.92700 1.000 39.66523 87 GLY A CA 1
ATOM 1275 C C . GLY A 1 91 ? -31.00600 28.14800 20.61200 1.000 34.65568 87 GLY A C 1
ATOM 1276 O O . GLY A 1 91 ? -30.35100 27.31100 19.98300 1.000 35.53534 87 GLY A O 1
ATOM 1280 N N . ALA A 1 92 ? -31.20000 28.07300 21.92700 1.000 34.48438 88 ALA A N 1
ATOM 1281 C CA . ALA A 1 92 ? -30.53000 27.06400 22.73700 1.000 33.88052 88 ALA A CA 1
ATOM 1282 C C . ALA A 1 92 ? -30.82100 25.65500 22.23200 1.000 32.75177 88 ALA A C 1
ATOM 1283 O O . ALA A 1 92 ? -31.95500 25.32400 21.87500 1.000 34.60943 88 ALA A O 1
ATOM 1290 N N . VAL A 1 93 ? -29.78000 24.82000 22.21000 1.000 31.94777 89 VAL A N 1
ATOM 1291 C CA . VAL A 1 93 ? -29.94200 23.42700 21.80600 1.000 30.56855 89 VAL A CA 1
ATOM 1292 C C . VAL A 1 93 ? -30.63500 22.67500 22.93300 1.000 31.33575 89 VAL A C 1
ATOM 1293 O O . VAL A 1 93 ? -30.09500 22.54100 24.03700 1.000 30.78536 89 VAL A O 1
ATOM 1306 N N . GLU A 1 94 ? -31.83600 22.18200 22.66100 1.000 29.95037 90 GLU A N 1
ATOM 1307 C CA . GLU A 1 94 ? -32.62000 21.49800 23.67600 1.000 30.65134 90 GLU A CA 1
ATOM 1308 C C . GLU A 1 94 ? -32.64400 19.99400 23.49500 1.000 27.91944 90 GLU A C 1
ATOM 1309 O O . GLU A 1 94 ? -32.68100 19.26800 24.49000 1.000 29.31187 90 GLU A O 1
ATOM 1321 N N . ILE A 1 95 ? -32.59600 19.52200 22.25100 1.000 28.19625 91 ILE A N 1
ATOM 1322 C CA . ILE A 1 95 ? -32.54300 18.10400 21.91700 1.000 28.47040 91 ILE A CA 1
ATOM 1323 C C . ILE A 1 95 ? -31.26700 17.86600 21.11800 1.000 27.54035 91 ILE A C 1
ATOM 1324 O O . ILE A 1 95 ? -31.10800 18.41300 20.01900 1.000 29.64309 91 ILE A O 1
ATOM 1340 N N . LEU A 1 96 ? -30.36500 17.05200 21.66000 1.000 27.84739 92 LEU A N 1
ATOM 1341 C CA . LEU A 1 96 ? -29.14000 16.66200 20.96700 1.000 28.07525 92 LEU A CA 1
ATOM 1342 C C . LEU A 1 96 ? -29.25900 15.19100 20.59800 1.000 26.73626 92 LEU A C 1
ATOM 1343 O O . LEU A 1 96 ? -29.40100 14.34300 21.48300 1.000 26.51782 92 LEU A O 1
ATOM 1359 N N . VAL A 1 97 ? -29.20800 14.88900 19.30000 1.000 27.58924 93 VAL A N 1
ATOM 1360 C CA . VAL A 1 97 ? -29.18300 13.51100 18.82000 1.000 29.07409 93 VAL A CA 1
ATOM 1361 C C . VAL A 1 97 ? -27.79700 13.23600 18.25100 1.000 27.90906 93 VAL A C 1
ATOM 1362 O O . VAL A 1 97 ? -27.41800 13.78300 17.20600 1.000 27.37984 93 VAL A O 1
ATOM 1375 N N . ASN A 1 98 ? -27.05000 12.37200 18.93400 1.000 26.59890 94 ASN A N 1
ATOM 1376 C CA . ASN A 1 98 ? -25.71900 11.94800 18.51000 1.000 26.02379 94 ASN A CA 1
ATOM 1377 C C . ASN A 1 98 ? -25.90200 10.72400 17.63000 1.000 25.11992 94 ASN A C 1
ATOM 1378 O O . ASN A 1 98 ? -26.07600 9.60800 18.12500 1.000 25.60249 94 ASN A O 1
ATOM 1389 N N . ASN A 1 99 ? -25.88100 10.94100 16.32100 1.000 27.49877 95 ASN A N 1
ATOM 1390 C CA . ASN A 1 99 ? -26.21100 9.91500 15.34500 1.000 26.06962 95 ASN A CA 1
ATOM 1391 C C . ASN A 1 99 ? -25.08800 9.58700 14.37900 1.000 27.20574 95 ASN A C 1
ATOM 1392 O O . ASN A 1 99 ? -24.98700 8.43700 13.94700 1.000 29.41270 95 ASN A O 1
ATOM 1403 N N . ALA A 1 100 ? -24.26100 10.56000 14.00700 1.000 27.21875 96 ALA A N 1
ATOM 1404 C CA . ALA A 1 100 ? -23.24000 10.31900 12.99800 1.000 28.64598 96 ALA A CA 1
ATOM 1405 C C . ALA A 1 100 ? -22.35400 9.15800 13.42300 1.000 32.07714 96 ALA A C 1
ATOM 1406 O O . ALA A 1 100 ? -21.90600 9.08800 14.56900 1.000 29.70405 96 ALA A O 1
ATOM 1413 N N . GLY A 1 101 ? -22.09900 8.24600 12.49700 1.000 30.81812 97 GLY A N 1
ATOM 1414 C CA . GLY A 1 101 ? -21.34600 7.05400 12.82600 1.000 29.72422 97 GLY A CA 1
ATOM 1415 C C . GLY A 1 101 ? -20.88000 6.36100 11.57300 1.000 29.18604 97 GLY A C 1
ATOM 1416 O O . GLY A 1 101 ? -21.43100 6.56300 10.48500 1.000 32.07349 97 GLY A O 1
ATOM 1420 N N . ILE A 1 102 ? -19.84400 5.53500 11.73900 1.000 30.56681 98 ILE A N 1
ATOM 1421 C CA . ILE A 1 102 ? -19.24900 4.79500 10.63900 1.000 31.22607 98 ILE A CA 1
ATOM 1422 C C . ILE A 1 102 ? -18.98600 3.35400 11.05600 1.000 31.59108 98 ILE A C 1
ATOM 1423 O O . ILE A 1 102 ? -18.95700 3.01200 12.24000 1.000 30.60668 98 ILE A O 1
ATOM 1439 N N . GLN A 1 103 ? -18.74700 2.52200 10.04200 1.000 30.97826 99 GLN A N 1
ATOM 1440 C CA . GLN A 1 103 ? -18.53400 1.09100 10.17500 1.000 30.43164 99 GLN A CA 1
ATOM 1441 C C . GLN A 1 103 ? -17.32300 0.68700 9.34600 1.000 37.17838 99 GLN A C 1
ATOM 1442 O O . GLN A 1 103 ? -17.03900 1.28100 8.30000 1.000 36.86354 99 GLN A O 1
ATOM 1456 N N . HIS A 1 104 ? -16.59700 -0.31100 9.84400 1.000 30.67017 100 HIS A N 1
ATOM 1457 C CA . HIS A 1 104 ? -15.55400 -0.97400 9.07200 1.000 33.11512 100 HIS A CA 1
ATOM 1458 C C . HIS A 1 104 ? -15.50800 -2.43400 9.49000 1.000 34.14177 100 HIS A C 1
ATOM 1459 O O . HIS A 1 104 ? -15.31300 -2.73800 10.67200 1.000 33.05150 100 HIS A O 1
ATOM 1473 N N . VAL A 1 105 ? -15.65500 -3.33000 8.52100 1.000 33.55816 101 VAL A N 1
ATOM 1474 C CA . VAL A 1 105 ? -15.74300 -4.76100 8.77300 1.000 32.85457 101 VAL A CA 1
ATOM 1475 C C . VAL A 1 105 ? -14.37700 -5.38400 8.52000 1.000 34.60267 101 VAL A C 1
ATOM 1476 O O . VAL A 1 105 ? -13.82400 -5.27800 7.41500 1.000 34.61451 101 VAL A O 1
ATOM 1489 N N . SER A 1 106 ? -13.83400 -6.02900 9.54900 1.000 33.04275 102 SER A N 1
ATOM 1490 C CA . SER A 1 106 ? -12.54500 -6.70000 9.48700 1.000 33.89979 102 SER A CA 1
ATOM 1491 C C . SER A 1 106 ? -12.39600 -7.63900 10.67600 1.000 34.09465 102 SER A C 1
ATOM 1492 O O . SER A 1 106 ? -12.83700 -7.30900 11.78500 1.000 33.20332 102 SER A O 1
ATOM 1500 N N . PRO A 1 107 ? -11.76400 -8.79800 10.49500 1.000 35.56267 103 PRO A N 1
ATOM 1501 C CA . PRO A 1 107 ? -11.33000 -9.58400 11.65600 1.000 37.27532 103 PRO A CA 1
ATOM 1502 C C . PRO A 1 107 ? -10.38900 -8.76300 12.52500 1.000 37.84362 103 PRO A C 1
ATOM 1503 O O . PRO A 1 107 ? -9.76000 -7.80400 12.07100 1.000 36.54697 103 PRO A O 1
ATOM 1514 N N . VAL A 1 108 ? -10.29200 -9.15400 13.79700 1.000 34.24982 104 VAL A N 1
ATOM 1515 C CA . VAL A 1 108 ? -9.51600 -8.36100 14.74700 1.000 34.27996 104 VAL A CA 1
ATOM 1516 C C . VAL A 1 108 ? -8.04500 -8.32600 14.35200 1.000 35.53037 104 VAL A C 1
ATOM 1517 O O . VAL A 1 108 ? -7.37100 -7.30100 14.51100 1.000 39.65291 104 VAL A O 1
ATOM 1530 N N . GLU A 1 109 ? -7.52000 -9.44300 13.84100 1.000 36.36273 105 GLU A N 1
ATOM 1531 C CA . GLU A 1 109 ? -6.08200 -9.54100 13.60400 1.000 37.77671 105 GLU A CA 1
ATOM 1532 C C . GLU A 1 109 ? -5.60400 -8.51400 12.58300 1.000 39.97149 105 GLU A C 1
ATOM 1533 O O . GLU A 1 109 ? -4.47600 -8.01500 12.67400 1.000 42.89097 105 GLU A O 1
ATOM 1545 N N . THR A 1 110 ? -6.42800 -8.21400 11.58200 1.000 40.33359 106 THR A N 1
ATOM 1546 C CA . THR A 1 110 ? -6.04400 -7.30800 10.50900 1.000 43.29993 106 THR A CA 1
ATOM 1547 C C . THR A 1 110 ? -6.79500 -5.98600 10.56400 1.000 38.43064 106 THR A C 1
ATOM 1548 O O . THR A 1 110 ? -6.72500 -5.20400 9.60800 1.000 41.23565 106 THR A O 1
ATOM 1559 N N . PHE A 1 111 ? -7.49500 -5.71300 11.66300 1.000 38.14454 107 PHE A N 1
ATOM 1560 C CA . PHE A 1 111 ? -8.27500 -4.48300 11.78300 1.000 35.58749 107 PHE A CA 1
ATOM 1561 C C . PHE A 1 111 ? -7.31200 -3.30500 11.74700 1.000 36.72645 107 PHE A C 1
ATOM 1562 O O . PHE A 1 111 ? -6.41300 -3.23300 12.59600 1.000 37.47055 107 PHE A O 1
ATOM 1579 N N . PRO A 1 112 ? -7.43600 -2.37400 10.80000 1.000 37.20641 108 PRO A N 1
ATOM 1580 C CA . PRO A 1 112 ? -6.43600 -1.30200 10.70700 1.000 41.09709 108 PRO A CA 1
ATOM 1581 C C . PRO A 1 112 ? -6.47900 -0.39500 11.92300 1.000 41.86625 108 PRO A C 1
ATOM 1582 O O . PRO A 1 112 ? -7.54900 0.00600 12.38800 1.000 37.68762 108 PRO A O 1
ATOM 1593 N N . SER A 1 113 ? -5.29100 -0.05000 12.42000 1.000 42.32524 109 SER A N 1
ATOM 1594 C CA . SER A 1 113 ? -5.21200 0.79200 13.60700 1.000 41.57373 109 SER A CA 1
ATOM 1595 C C . SER A 1 113 ? -5.93800 2.11100 13.39600 1.000 40.97683 109 SER A C 1
ATOM 1596 O O . SER A 1 113 ? -6.65600 2.58400 14.28500 1.000 40.69731 109 SER A O 1
ATOM 1604 N N . ASP A 1 114 ? -5.75400 2.72200 12.25100 1.000 42.29568 110 ASP A N 1
ATOM 1605 C CA . ASP A 1 114 ? -6.37100 3.99200 12.02300 1.000 42.07141 110 ASP A CA 1
ATOM 1606 C C . ASP A 1 114 ? -7.87100 3.86800 11.97900 1.000 44.67758 110 ASP A C 1
ATOM 1607 O O . ASP A 1 114 ? -8.54800 4.76100 12.35700 1.000 40.93461 110 ASP A O 1
ATOM 1616 N N . LYS A 1 115 ? -8.37200 2.77900 11.44300 1.000 41.02680 111 LYS A N 1
ATOM 1617 C CA . LYS A 1 115 ? -9.80600 2.59100 11.38000 1.000 38.46053 111 LYS A CA 1
ATOM 1618 C C . LYS A 1 115 ? -10.41800 2.40500 12.76100 1.000 36.99837 111 LYS A C 1
ATOM 1619 O O . LYS A 1 115 ? -11.48400 2.84900 12.99100 1.000 35.47724 111 LYS A O 1
ATOM 1638 N N . TRP A 1 116 ? -9.72600 1.67800 13.61500 1.000 36.43225 112 TRP A N 1
ATOM 1639 C CA . TRP A 1 116 ? -10.17000 1.47800 14.97100 1.000 34.96518 112 TRP A CA 1
ATOM 1640 C C . TRP A 1 116 ? -10.28300 2.84500 15.60400 1.000 34.54028 112 TRP A C 1
ATOM 1641 O O . TRP A 1 116 ? -11.29900 3.20600 16.12800 1.000 33.27688 112 TRP A O 1
ATOM 1662 N N . ASP A 1 117 ? -9.24400 3.65100 15.46800 1.000 35.84275 113 ASP A N 1
ATOM 1663 C CA . ASP A 1 117 ? -9.23200 4.95800 16.11300 1.000 36.96795 113 ASP A CA 1
ATOM 1664 C C . ASP A 1 117 ? -10.34800 5.84400 15.57900 1.000 35.21379 113 ASP A C 1
ATOM 1665 O O . ASP A 1 117 ? -10.99400 6.57300 16.34200 1.000 39.54498 113 ASP A O 1
ATOM 1674 N N . GLU A 1 118 ? -10.57600 5.80600 14.26600 1.000 35.97796 114 GLU A N 1
ATOM 1675 C CA . GLU A 1 118 ? -11.61800 6.63500 13.67500 1.000 35.79501 114 GLU A CA 1
ATOM 1676 C C . GLU A 1 118 ? -12.99600 6.24900 14.19600 1.000 34.00599 114 GLU A C 1
ATOM 1677 O O . GLU A 1 118 ? -13.83500 7.11900 14.45800 1.000 34.48472 114 GLU A O 1
ATOM 1689 N N . ILE A 1 119 ? -13.25700 4.94500 14.32900 1.000 33.30406 115 ILE A N 1
ATOM 1690 C CA . ILE A 1 119 ? -14.55900 4.49100 14.80600 1.000 32.23591 115 ILE A CA 1
ATOM 1691 C C . ILE A 1 119 ? -14.76400 4.89700 16.25900 1.000 31.45812 115 ILE A C 1
ATOM 1692 O O . ILE A 1 119 ? -15.84600 5.36000 16.64000 1.000 30.09997 115 ILE A O 1
ATOM 1708 N N . ILE A 1 120 ? -13.73700 4.73600 17.09400 1.000 30.86853 116 ILE A N 1
ATOM 1709 C CA . ILE A 1 120 ? -13.86000 5.18200 18.47800 1.000 33.70061 116 ILE A CA 1
ATOM 1710 C C . ILE A 1 120 ? -14.09900 6.68700 18.51700 1.000 30.21677 116 ILE A C 1
ATOM 1711 O O . ILE A 1 120 ? -14.93800 7.18100 19.28100 1.000 30.88456 116 ILE A O 1
ATOM 1727 N N . ALA A 1 121 ? -13.36200 7.43600 17.69200 1.000 31.55447 117 ALA A N 1
ATOM 1728 C CA . ALA A 1 121 ? -13.45400 8.89300 17.70500 1.000 34.65646 117 ALA A CA 1
ATOM 1729 C C . ALA A 1 121 ? -14.85300 9.37000 17.33100 1.000 35.40062 117 ALA A C 1
ATOM 1730 O O . ALA A 1 121 ? -15.42300 10.23800 18.00200 1.000 35.30536 117 ALA A O 1
ATOM 1737 N N . LEU A 1 122 ? -15.42700 8.82000 16.25700 1.000 31.55453 118 LEU A N 1
ATOM 1738 C CA . LEU A 1 122 ? -16.73700 9.30000 15.82700 1.000 31.28929 118 LEU A CA 1
ATOM 1739 C C . LEU A 1 122 ? -17.87400 8.66700 16.62400 1.000 30.26215 118 LEU A C 1
ATOM 1740 O O . LEU A 1 122 ? -18.78100 9.36500 17.08500 1.000 30.04758 118 LEU A O 1
ATOM 1756 N N . ASN A 1 123 ? -17.86300 7.34200 16.76200 1.000 29.95093 119 ASN A N 1
ATOM 1757 C CA . ASN A 1 123 ? -19.01100 6.63400 17.31100 1.000 28.16115 119 ASN A CA 1
ATOM 1758 C C . ASN A 1 123 ? -19.12300 6.76400 18.82600 1.000 28.96224 119 ASN A C 1
ATOM 1759 O O . ASN A 1 123 ? -20.20200 6.51400 19.37800 1.000 28.65929 119 ASN A O 1
ATOM 1770 N N . LEU A 1 124 ? -18.03700 7.11200 19.51200 1.000 28.61704 120 LEU A N 1
ATOM 1771 C CA . LEU A 1 124 ? -18.09000 7.32000 20.95400 1.000 26.64086 120 LEU A CA 1
ATOM 1772 C C . LEU A 1 124 ? -17.63000 8.70600 21.38200 1.000 29.84255 120 LEU A C 1
ATOM 1773 O O . LEU A 1 124 ? -18.40800 9.44700 21.98800 1.000 28.03876 120 LEU A O 1
ATOM 1789 N N . THR A 1 125 ? -16.40600 9.10400 21.05400 1.000 28.71164 121 THR A N 1
ATOM 1790 C CA . THR A 1 125 ? -15.87000 10.31600 21.66100 1.000 29.55427 121 THR A CA 1
ATOM 1791 C C . THR A 1 125 ? -16.60000 11.56300 21.17400 1.000 30.82397 121 THR A C 1
ATOM 1792 O O . THR A 1 125 ? -16.78300 12.50300 21.95400 1.000 31.40828 121 THR A O 1
ATOM 1803 N N . SER A 1 126 ? -17.04800 11.58100 19.91600 1.000 30.91758 122 SER A N 1
ATOM 1804 C CA . SER A 1 126 ? -17.75600 12.75500 19.41300 1.000 31.04536 122 SER A CA 1
ATOM 1805 C C . SER A 1 126 ? -19.01600 13.02600 20.22800 1.000 29.06005 122 SER A C 1
ATOM 1806 O O . SER A 1 126 ? -19.37600 14.18500 20.46400 1.000 32.90591 122 SER A O 1
ATOM 1814 N N . ALA A 1 127 ? -19.70100 11.96600 20.66000 1.000 28.12857 123 ALA A N 1
ATOM 1815 C CA . ALA A 1 127 ? -20.91200 12.13200 21.45900 1.000 27.05444 123 ALA A CA 1
ATOM 1816 C C . ALA A 1 127 ? -20.59900 12.74200 22.82300 1.000 26.97962 123 ALA A C 1
ATOM 1817 O O . ALA A 1 127 ? -21.38600 13.53800 23.34900 1.000 31.00734 123 ALA A O 1
ATOM 1825 N N . PHE A 1 128 ? -19.47300 12.35000 23.42100 1.000 28.22856 124 PHE A N 1
ATOM 1826 C CA . PHE A 1 128 ? -19.02100 12.98500 24.65500 1.000 29.44551 124 PHE A CA 1
ATOM 1827 C C . PHE A 1 128 ? -18.76700 14.47000 24.43300 1.000 30.57793 124 PHE A C 1
ATOM 1828 O O . PHE A 1 128 ? -19.25100 15.31500 25.19300 1.000 29.18730 124 PHE A O 1
ATOM 1845 N N . HIS A 1 129 ? -18.05100 14.81300 23.36000 1.000 31.72111 125 HIS A N 1
ATOM 1846 C CA . HIS A 1 129 ? -17.76300 16.21800 23.10000 1.000 33.12084 125 HIS A CA 1
ATOM 1847 C C . HIS A 1 129 ? -19.04800 17.02000 22.92600 1.000 34.01102 125 HIS A C 1
ATOM 1848 O O . HIS A 1 129 ? -19.20500 18.09300 23.51800 1.000 31.40037 125 HIS A O 1
ATOM 1862 N N . ALA A 1 130 ? -19.98500 16.51800 22.11800 1.000 30.47467 126 ALA A N 1
ATOM 1863 C CA . ALA A 1 130 ? -21.20800 17.28100 21.89000 1.000 30.75990 126 ALA A CA 1
ATOM 1864 C C . ALA A 1 130 ? -22.03300 17.39400 23.16900 1.000 31.05786 126 ALA A C 1
ATOM 1865 O O . ALA A 1 130 ? -22.60600 18.45200 23.45000 1.000 32.88855 126 ALA A O 1
ATOM 1872 N N . THR A 1 131 ? -22.10300 16.31200 23.95700 1.000 29.85219 127 THR A N 1
ATOM 1873 C CA . THR A 1 131 ? -22.85000 16.33700 25.21300 1.000 32.00334 127 THR A CA 1
ATOM 1874 C C . THR A 1 131 ? -22.23700 17.33300 26.18800 1.000 28.42837 127 THR A C 1
ATOM 1875 O O . THR A 1 131 ? -22.95000 18.12900 26.81200 1.000 32.35779 127 THR A O 1
ATOM 1886 N N . GLN A 1 132 ? -20.91000 17.32500 26.30000 1.000 34.47580 128 GLN A N 1
ATOM 1887 C CA . GLN A 1 132 ? -20.22700 18.24900 27.19400 1.000 33.58083 128 GLN A CA 1
ATOM 1888 C C . GLN A 1 132 ? -20.52800 19.69500 26.83100 1.000 32.56367 128 GLN A C 1
ATOM 1889 O O . GLN A 1 132 ? -20.69000 20.54500 27.71500 1.000 35.41773 128 GLN A O 1
ATOM 1903 N N . LEU A 1 133 ? -20.61700 19.98900 25.53400 1.000 32.56887 129 LEU A N 1
ATOM 1904 C CA . LEU A 1 133 ? -20.85100 21.35000 25.07300 1.000 34.95531 129 LEU A CA 1
ATOM 1905 C C . LEU A 1 133 ? -22.29800 21.79300 25.24300 1.000 32.93542 129 LEU A C 1
ATOM 1906 O O . LEU A 1 133 ? -22.56000 22.99700 25.35700 1.000 40.78825 129 LEU A O 1
ATOM 1922 N N . CYS A 1 134 ? -23.24300 20.85500 25.25500 1.000 32.84334 130 CYS A N 1
ATOM 1923 C CA . CYS A 1 134 ? -24.65700 21.20200 25.32700 1.000 32.26423 130 CYS A CA 1
ATOM 1924 C C . CYS A 1 134 ? -25.20600 21.19900 26.74400 1.000 32.38344 130 CYS A C 1
ATOM 1925 O O . CYS A 1 134 ? -26.18300 21.90000 27.02700 1.000 36.29221 130 CYS A O 1
ATOM 1933 N N . LEU A 1 135 ? -24.60800 20.42300 27.63600 1.000 31.65112 131 LEU A N 1
ATOM 1934 C CA . LEU A 1 135 ? -25.16900 20.28200 28.97300 1.000 31.47974 131 LEU A CA 1
ATOM 1935 C C . LEU A 1 135 ? -25.29600 21.59100 29.74600 1.000 31.82917 131 LEU A C 1
ATOM 1936 O O . LEU A 1 135 ? -26.31500 21.76000 30.43900 1.000 34.12111 131 LEU A O 1
ATOM 1952 N N . PRO A 1 136 ? -24.33100 22.51500 29.73000 1.000 34.98304 132 PRO A N 1
ATOM 1953 C CA . PRO A 1 136 ? -24.49600 23.71100 30.58200 1.000 37.01384 132 PRO A CA 1
ATOM 1954 C C . PRO A 1 136 ? -25.74200 24.52100 30.26800 1.000 34.76728 132 PRO A C 1
ATOM 1955 O O . PRO A 1 136 ? -26.44800 24.95100 31.19100 1.000 35.97617 132 PRO A O 1
ATOM 1966 N N . SER A 1 137 ? -26.04000 24.73400 28.98500 1.000 35.50857 133 SER A N 1
ATOM 1967 C CA . SER A 1 137 ? -27.25800 25.44800 28.62300 1.000 34.79177 133 SER A CA 1
ATOM 1968 C C . SER A 1 137 ? -28.49900 24.68400 29.06000 1.000 33.62118 133 SER A C 1
ATOM 1969 O O . SER A 1 137 ? -29.46700 25.27900 29.55200 1.000 35.33263 133 SER A O 1
ATOM 1977 N N . MET A 1 138 ? -28.49900 23.36700 28.86100 1.000 32.15624 134 MET A N 1
ATOM 1978 C CA . MET A 1 138 ? -29.63400 22.55400 29.28300 1.000 33.02515 134 MET A CA 1
ATOM 1979 C C . MET A 1 138 ? -29.85900 22.65500 30.78700 1.000 35.98540 134 MET A C 1
ATOM 1980 O O . MET A 1 138 ? -31.00600 22.74700 31.24200 1.000 31.39873 134 MET A O 1
ATOM 1994 N N . ARG A 1 139 ? -28.78400 22.62000 31.57900 1.000 31.47760 135 ARG A N 1
ATOM 1995 C CA . ARG A 1 139 ? -28.94700 22.74600 33.02400 1.000 32.07220 135 ARG A CA 1
ATOM 1996 C C . ARG A 1 139 ? -29.48500 24.12100 33.39600 1.000 33.91641 135 ARG A C 1
ATOM 1997 O O . ARG A 1 139 ? -30.33700 24.24500 34.28500 1.000 36.16930 135 ARG A O 1
ATOM 2018 N N . GLN A 1 140 ? -28.98200 25.16600 32.74000 1.000 34.42376 136 GLN A N 1
ATOM 2019 C CA . GLN A 1 140 ? -29.43400 26.52000 33.03600 1.000 37.66696 136 GLN A CA 1
ATOM 2020 C C . GLN A 1 140 ? -30.92200 26.67800 32.75400 1.000 38.17941 136 GLN A C 1
ATOM 2021 O O . GLN A 1 140 ? -31.62700 27.38100 33.48700 1.000 37.92106 136 GLN A O 1
ATOM 2035 N N . ARG A 1 141 ? -31.42300 26.02600 31.70700 1.000 37.50431 137 ARG A N 1
ATOM 2036 C CA . ARG A 1 141 ? -32.83000 26.13500 31.34500 1.000 35.39845 137 ARG A CA 1
ATOM 2037 C C . ARG A 1 141 ? -33.71700 25.10300 32.02600 1.000 34.43281 137 ARG A C 1
ATOM 2038 O O . ARG A 1 141 ? -34.94400 25.24500 31.98200 1.000 40.86378 137 ARG A O 1
ATOM 2059 N N . GLY A 1 142 ? -33.13700 24.09200 32.66500 1.000 32.38123 138 GLY A N 1
ATOM 2060 C CA . GLY A 1 142 ? -33.92400 23.09800 33.36200 1.000 34.43089 138 GLY A CA 1
ATOM 2061 C C . GLY A 1 142 ? -34.58200 22.05300 32.49200 1.000 30.94683 138 GLY A C 1
ATOM 2062 O O . GLY A 1 142 ? -35.51700 21.38800 32.95000 1.000 32.51427 138 GLY A O 1
ATOM 2066 N N . TRP A 1 143 ? -34.12000 21.87300 31.25500 1.000 30.49783 139 TRP A N 1
ATOM 2067 C CA . TRP A 1 143 ? -34.71600 20.89700 30.35300 1.000 31.09168 139 TRP A CA 1
ATOM 2068 C C . TRP A 1 143 ? -33.68100 20.44500 29.33700 1.000 29.60336 139 TRP A C 1
ATOM 2069 O O . TRP A 1 143 ? -32.85700 21.24500 28.89000 1.000 31.11862 139 TRP A O 1
ATOM 2090 N N . GLY A 1 144 ? -33.73900 19.17400 28.95800 1.000 27.44270 140 GLY A N 1
ATOM 2091 C CA . GLY A 1 144 ? -32.92600 18.71800 27.84900 1.000 28.72484 140 GLY A CA 1
ATOM 2092 C C . GLY A 1 144 ? -33.18500 17.26800 27.50500 1.000 27.30443 140 GLY A C 1
ATOM 2093 O O . GLY A 1 144 ? -33.72600 16.49500 28.30300 1.000 26.44648 140 GLY A O 1
ATOM 2097 N N . ARG A 1 145 ? -32.77100 16.91500 26.29400 1.000 25.56665 141 ARG A N 1
ATOM 2098 C CA . ARG A 1 145 ? -32.80300 15.54500 25.81200 1.000 24.14516 141 ARG A CA 1
ATOM 2099 C C . ARG A 1 145 ? -31.47300 15.29400 25.12800 1.000 28.43798 141 ARG A C 1
ATOM 2100 O O . ARG A 1 145 ? -31.10100 16.03100 24.21000 1.000 29.01073 141 ARG A O 1
ATOM 2121 N N . ILE A 1 146 ? -30.74700 14.28500 25.58600 1.000 26.48695 142 ILE A N 1
ATOM 2122 C CA . ILE A 1 146 ? -29.61200 13.74700 24.85100 1.000 23.78476 142 ILE A CA 1
ATOM 2123 C C . ILE A 1 146 ? -30.00300 12.33900 24.43300 1.000 24.99257 142 ILE A C 1
ATOM 2124 O O . ILE A 1 146 ? -30.34500 11.49900 25.27500 1.000 24.14864 142 ILE A O 1
ATOM 2140 N N . ILE A 1 147 ? -30.02500 12.11100 23.12500 1.000 25.19571 143 ILE A N 1
ATOM 2141 C CA . ILE A 1 147 ? -30.45300 10.85000 22.53400 1.000 26.35685 143 ILE A CA 1
ATOM 2142 C C . ILE A 1 147 ? -29.27400 10.33200 21.73400 1.000 25.51825 143 ILE A C 1
ATOM 2143 O O . ILE A 1 147 ? -28.87100 10.94300 20.73600 1.000 26.29787 143 ILE A O 1
ATOM 2159 N N . ASN A 1 148 ? -28.71000 9.22000 22.17900 1.000 24.13053 144 ASN A N 1
ATOM 2160 C CA . ASN A 1 148 ? -27.53500 8.62500 21.56300 1.000 27.05405 144 ASN A CA 1
ATOM 2161 C C . ASN A 1 148 ? -27.98100 7.45600 20.70200 1.000 23.33961 144 ASN A C 1
ATOM 2162 O O . ASN A 1 148 ? -28.68300 6.56300 21.18200 1.000 23.04845 144 ASN A O 1
ATOM 2173 N N . ILE A 1 149 ? -27.60800 7.47900 19.42300 1.000 23.90629 145 ILE A N 1
ATOM 2174 C CA . ILE A 1 149 ? -27.95000 6.39200 18.51200 1.000 23.85287 145 ILE A CA 1
ATOM 2175 C C . ILE A 1 149 ? -26.82700 5.36700 18.63800 1.000 22.55978 145 ILE A C 1
ATOM 2176 O O . ILE A 1 149 ? -25.74300 5.53600 18.09100 1.000 24.30862 145 ILE A O 1
ATOM 2192 N N . ALA A 1 150 ? -27.07900 4.33500 19.43300 1.000 24.28799 146 ALA A N 1
ATOM 2193 C CA . ALA A 1 150 ? -26.20700 3.19300 19.67500 1.000 26.60092 146 ALA A CA 1
ATOM 2194 C C . ALA A 1 150 ? -26.59400 2.17200 18.61500 1.000 26.05175 146 ALA A C 1
ATOM 2195 O O . ALA A 1 150 ? -26.59000 2.49400 17.41700 1.000 25.14867 146 ALA A O 1
ATOM 2202 N N . SER A 1 151 ? -26.66400 0.90800 19.00900 1.000 23.13577 147 SER A N 1
ATOM 2203 C CA . SER A 1 151 ? -26.95900 -0.20700 18.12600 1.000 24.11555 147 SER A CA 1
ATOM 2204 C C . SER A 1 151 ? -27.20600 -1.42700 18.99700 1.000 24.24474 147 SER A C 1
ATOM 2205 O O . SER A 1 151 ? -26.81000 -1.44900 20.16600 1.000 23.26744 147 SER A O 1
ATOM 2213 N N . VAL A 1 152 ? -27.84200 -2.45100 18.41800 1.000 24.29953 148 VAL A N 1
ATOM 2214 C CA . VAL A 1 152 ? -27.80600 -3.77100 19.04400 1.000 22.78179 148 VAL A CA 1
ATOM 2215 C C . VAL A 1 152 ? -26.36400 -4.16300 19.32600 1.000 24.17773 148 VAL A C 1
ATOM 2216 O O . VAL A 1 152 ? -26.08000 -4.90900 20.27500 1.000 23.76929 148 VAL A O 1
ATOM 2229 N N . GLN A 1 153 ? -25.43300 -3.67200 18.49800 1.000 23.86973 149 GLN A N 1
ATOM 2230 C CA . GLN A 1 153 ? -24.01000 -3.95800 18.62400 1.000 23.35953 149 GLN A CA 1
ATOM 2231 C C . GLN A 1 153 ? -23.40000 -3.29900 19.85400 1.000 24.15507 149 GLN A C 1
ATOM 2232 O O . GLN A 1 153 ? -22.21600 -3.51800 20.13100 1.000 23.42421 149 GLN A O 1
ATOM 2246 N N . GLY A 1 154 ? -24.16400 -2.46500 20.56600 1.000 23.04944 150 GLY A N 1
ATOM 2247 C CA . GLY A 1 154 ? -23.76800 -1.96500 21.86800 1.000 22.44715 150 GLY A CA 1
ATOM 2248 C C . GLY A 1 154 ? -24.19300 -2.83400 23.02700 1.000 23.88109 150 GLY A C 1
ATOM 2249 O O . GLY A 1 154 ? -23.81900 -2.55800 24.17400 1.000 23.17966 150 GLY A O 1
ATOM 2253 N N . LEU A 1 155 ? -24.96900 -3.88100 22.74300 1.000 22.51453 151 LEU A N 1
ATOM 2254 C CA . LEU A 1 155 ? -25.48900 -4.81400 23.73100 1.000 21.54607 151 LEU A CA 1
ATOM 2255 C C . LEU A 1 155 ? -24.99100 -6.24000 23.54100 1.000 21.16381 151 LEU A C 1
ATOM 2256 O O . LEU A 1 155 ? -24.94200 -6.99600 24.51600 1.000 23.28263 151 LEU A O 1
ATOM 2272 N N . VAL A 1 156 ? -24.63600 -6.62700 22.31300 1.000 21.42515 152 VAL A N 1
ATOM 2273 C CA . VAL A 1 156 ? -24.07600 -7.93500 21.99700 1.000 22.85268 152 VAL A CA 1
ATOM 2274 C C . VAL A 1 156 ? -22.95100 -7.72000 20.99400 1.000 23.17359 152 VAL A C 1
ATOM 2275 O O . VAL A 1 156 ? -22.79800 -6.64000 20.42300 1.000 24.05989 152 VAL A O 1
ATOM 2288 N N . GLY A 1 157 ? -22.15800 -8.76000 20.78500 1.000 23.38091 153 GLY A N 1
ATOM 2289 C CA . GLY A 1 157 ? -21.09300 -8.71300 19.81100 1.000 24.35824 153 GLY A CA 1
ATOM 2290 C C . GLY A 1 157 ? -21.48200 -9.37100 18.50100 1.000 25.34426 153 GLY A C 1
ATOM 2291 O O . GLY A 1 157 ? -22.38800 -10.19900 18.44800 1.000 25.52065 153 GLY A O 1
ATOM 2295 N N . SER A 1 158 ? -20.77600 -8.97400 17.44000 1.000 25.13354 154 SER A N 1
ATOM 2296 C CA . SER A 1 158 ? -20.88800 -9.58000 16.12000 1.000 25.90325 154 SER A CA 1
ATOM 2297 C C . SER A 1 158 ? -19.49300 -9.71200 15.52200 1.000 26.84890 154 SER A C 1
ATOM 2298 O O . SER A 1 158 ? -18.66000 -8.81400 15.67500 1.000 29.72574 154 SER A O 1
ATOM 2306 N N . MET A 1 159 ? -19.25300 -10.81900 14.82500 1.000 27.73031 155 MET A N 1
ATOM 2307 C CA . MET A 1 159 ? -17.94200 -11.05900 14.23400 1.000 28.79393 155 MET A CA 1
ATOM 2308 C C . MET A 1 159 ? -17.54600 -9.93900 13.27800 1.000 31.58038 155 MET A C 1
ATOM 2309 O O . MET A 1 159 ? -18.38300 -9.38400 12.56100 1.000 30.20592 155 MET A O 1
ATOM 2323 N N . ASN A 1 160 ? -16.24500 -9.62700 13.27100 1.000 29.77326 156 ASN A N 1
ATOM 2324 C CA . ASN A 1 160 ? -15.60900 -8.68400 12.35600 1.000 30.41111 156 ASN A CA 1
ATOM 2325 C C . ASN A 1 160 ? -16.04700 -7.24500 12.57600 1.000 32.46558 156 ASN A C 1
ATOM 2326 O O . ASN A 1 160 ? -15.82000 -6.38800 11.71900 1.000 30.07951 156 ASN A O 1
ATOM 2337 N N . LYS A 1 161 ? -16.62000 -6.94100 13.73400 1.000 30.24626 157 LYS A N 1
ATOM 2338 C CA . LYS A 1 161 ? -17.04500 -5.58200 14.04200 1.000 27.81049 157 LYS A CA 1
ATOM 2339 C C . LYS A 1 161 ? -16.52700 -5.14500 15.40400 1.000 27.33609 157 LYS A C 1
ATOM 2340 O O . LYS A 1 161 ? -17.23200 -4.48900 16.17500 1.000 28.58796 157 LYS A O 1
ATOM 2359 N N . SER A 1 162 ? -15.25900 -5.45400 15.69200 1.000 28.06240 158 SER A N 1
ATOM 2360 C CA . SER A 1 162 ? -14.71900 -5.24000 17.03400 1.000 27.76955 158 SER A CA 1
ATOM 2361 C C . SER A 1 162 ? -14.73400 -3.76300 17.42500 1.000 27.39703 158 SER A C 1
ATOM 2362 O O . SER A 1 162 ? -15.21400 -3.40800 18.50900 1.000 27.62273 158 SER A O 1
ATOM 2370 N N . ALA A 1 163 ? -14.20900 -2.88300 16.56400 1.000 28.08195 159 ALA A N 1
ATOM 2371 C CA . ALA A 1 163 ? -14.17000 -1.46300 16.91000 1.000 27.89807 159 ALA A CA 1
ATOM 2372 C C . ALA A 1 163 ? -15.57300 -0.91700 17.11000 1.000 27.25033 159 ALA A C 1
ATOM 2373 O O . ALA A 1 163 ? -15.83300 -0.13300 18.03100 1.000 27.68155 159 ALA A O 1
ATOM 2380 N N . TYR A 1 164 ? -16.48500 -1.30700 16.23300 1.000 26.60981 160 TYR A N 1
ATOM 2381 C CA . TYR A 1 164 ? -17.83200 -0.76800 16.26200 1.000 25.76995 160 TYR A CA 1
ATOM 2382 C C . TYR A 1 164 ? -18.59000 -1.25000 17.48200 1.000 25.00871 160 TYR A C 1
ATOM 2383 O O . TYR A 1 164 ? -19.22600 -0.44900 18.17100 1.000 25.75122 160 TYR A O 1
ATOM 2401 N N . CYS A 1 165 ? -18.50400 -2.54300 17.78700 1.000 26.53797 161 CYS A N 1
ATOM 2402 C CA . CYS A 1 165 ? -19.13800 -3.03800 19.00100 1.000 26.32086 161 CYS A CA 1
ATOM 2403 C C . CYS A 1 165 ? -18.53300 -2.38800 20.23600 1.000 25.74613 161 CYS A C 1
ATOM 2404 O O . CYS A 1 165 ? -19.25400 -2.05000 21.18200 1.000 24.11869 161 CYS A O 1
ATOM 2412 N N . ALA A 1 166 ? -17.21300 -2.19600 20.25100 1.000 25.21760 162 ALA A N 1
ATOM 2413 C CA . ALA A 1 166 ? -16.59800 -1.52900 21.39400 1.000 24.56758 162 ALA A CA 1
ATOM 2414 C C . ALA A 1 166 ? -17.12100 -0.10500 21.53400 1.000 25.62357 162 ALA A C 1
ATOM 2415 O O . ALA A 1 166 ? -17.51000 0.32200 22.62500 1.000 25.37242 162 ALA A O 1
ATOM 2422 N N . ALA A 1 167 ? -17.15500 0.64400 20.43200 1.000 25.23068 163 ALA A N 1
ATOM 2423 C CA . ALA A 1 167 ? -17.61200 2.02600 20.51800 1.000 24.82547 163 ALA A CA 1
ATOM 2424 C C . ALA A 1 167 ? -19.08300 2.10200 20.91600 1.000 25.87196 163 ALA A C 1
ATOM 2425 O O . ALA A 1 167 ? -19.47200 2.96700 21.71000 1.000 25.00823 163 ALA A O 1
ATOM 2432 N N . LYS A 1 168 ? -19.92000 1.21300 20.37100 1.000 25.47132 164 LYS A N 1
ATOM 2433 C CA . LYS A 1 168 ? -21.34800 1.27600 20.66700 1.000 23.80109 164 LYS A CA 1
ATOM 2434 C C . LYS A 1 168 ? -21.64200 0.83700 22.10000 1.000 22.88563 164 LYS A C 1
ATOM 2435 O O . LYS A 1 168 ? -22.52400 1.40600 22.75400 1.000 24.35109 164 LYS A O 1
ATOM 2454 N N . HIS A 1 169 ? -20.93500 -0.18500 22.59700 1.000 23.44496 165 HIS A N 1
ATOM 2455 C CA . HIS A 1 169 ? -21.03300 -0.53000 24.01600 1.000 21.50057 165 HIS A CA 1
ATOM 2456 C C . HIS A 1 169 ? -20.63400 0.67100 24.86800 1.000 22.30610 165 HIS A C 1
ATOM 2457 O O . HIS A 1 169 ? -21.32400 1.03400 25.82900 1.000 22.92740 165 HIS A O 1
ATOM 2471 N N . GLY A 1 170 ? -19.52100 1.31400 24.50300 1.000 22.41406 166 GLY A N 1
ATOM 2472 C CA . GLY A 1 170 ? -19.07100 2.49000 25.22800 1.000 25.16093 166 GLY A CA 1
ATOM 2473 C C . GLY A 1 170 ? -20.08800 3.61400 25.22000 1.000 24.06984 166 GLY A C 1
ATOM 2474 O O . GLY A 1 170 ? -20.26200 4.31200 26.22100 1.000 24.81004 166 GLY A O 1
ATOM 2478 N N . LEU A 1 171 ? -20.77000 3.81000 24.08900 1.000 24.74335 167 LEU A N 1
ATOM 2479 C CA . LEU A 1 171 ? -21.76800 4.86900 24.00500 1.000 22.36324 167 LEU A CA 1
ATOM 2480 C C . LEU A 1 171 ? -22.90900 4.61400 24.98000 1.000 23.68353 167 LEU A C 1
ATOM 2481 O O . LEU A 1 171 ? -23.44900 5.55000 25.58100 1.000 24.82190 167 LEU A O 1
ATOM 2497 N N . ILE A 1 172 ? -23.28700 3.34700 25.14300 1.000 22.60756 168 ILE A N 1
ATOM 2498 C CA . ILE A 1 172 ? -24.33900 2.99600 26.08900 1.000 20.95670 168 ILE A CA 1
ATOM 2499 C C . ILE A 1 172 ? -23.86200 3.23300 27.51700 1.000 22.08297 168 ILE A C 1
ATOM 2500 O O . ILE A 1 172 ? -24.60000 3.77700 28.34400 1.000 22.44989 168 ILE A O 1
ATOM 2516 N N . GLY A 1 173 ? -22.61100 2.87900 27.81900 1.000 22.09356 169 GLY A N 1
ATOM 2517 C CA . GLY A 1 173 ? -22.08200 3.17300 29.14400 1.000 22.17159 169 GLY A CA 1
ATOM 2518 C C . GLY A 1 173 ? -22.05100 4.66200 29.43000 1.000 23.01541 169 GLY A C 1
ATOM 2519 O O . GLY A 1 173 ? -22.40800 5.10500 30.52700 1.000 23.67602 169 GLY A O 1
ATOM 2523 N N . PHE A 1 174 ? -21.63800 5.45400 28.43700 1.000 22.58868 170 PHE A N 1
ATOM 2524 C CA . PHE A 1 174 ? -21.63900 6.90700 28.56500 1.000 23.20946 170 PHE A CA 1
ATOM 2525 C C . PHE A 1 174 ? -23.04200 7.43600 28.81900 1.000 26.17172 170 PHE A C 1
ATOM 2526 O O . PHE A 1 174 ? -23.24100 8.32800 29.65400 1.000 23.77461 170 PHE A O 1
ATOM 2543 N N . THR A 1 175 ? -24.02500 6.89200 28.10300 1.000 24.01455 171 THR A N 1
ATOM 2544 C CA . THR A 1 175 ? -25.42100 7.27300 28.28200 1.000 23.74602 171 THR A CA 1
ATOM 2545 C C . THR A 1 175 ? -25.86700 7.12100 29.72700 1.000 24.11722 171 THR A C 1
ATOM 2546 O O . THR A 1 175 ? -26.52200 8.00700 30.28900 1.000 24.02373 171 THR A O 1
ATOM 2557 N N . LYS A 1 176 ? -25.55600 5.97400 30.32500 1.000 23.86046 172 LYS A N 1
ATOM 2558 C CA . LYS A 1 176 ? -25.93300 5.72500 31.71000 1.000 23.41674 172 LYS A CA 1
ATOM 2559 C C . LYS A 1 176 ? -25.36300 6.79800 32.63100 1.000 24.54243 172 LYS A C 1
ATOM 2560 O O . LYS A 1 176 ? -26.08000 7.35100 33.47300 1.000 23.38755 172 LYS A O 1
ATOM 2579 N N . VAL A 1 177 ? -24.07500 7.12100 32.47200 1.000 22.51993 173 VAL A N 1
ATOM 2580 C CA . VAL A 1 177 ? -23.43500 8.07900 33.37200 1.000 23.78983 173 VAL A CA 1
ATOM 2581 C C . VAL A 1 177 ? -24.07000 9.45600 33.23100 1.000 22.41377 173 VAL A C 1
ATOM 2582 O O . VAL A 1 177 ? -24.37000 10.12500 34.22500 1.000 25.12672 173 VAL A O 1
ATOM 2595 N N . VAL A 1 178 ? -24.26800 9.91600 31.99200 1.000 23.30963 174 VAL A N 1
ATOM 2596 C CA . VAL A 1 178 ? -24.85900 11.23900 31.81600 1.000 25.35583 174 VAL A CA 1
ATOM 2597 C C . VAL A 1 178 ? -26.24300 11.28000 32.45300 1.000 24.17840 174 VAL A C 1
ATOM 2598 O O . VAL A 1 178 ? -26.61900 12.27300 33.09300 1.000 25.15557 174 VAL A O 1
ATOM 2611 N N . ALA A 1 179 ? -27.02000 10.20800 32.28100 1.000 23.01490 175 ALA A N 1
ATOM 2612 C CA . ALA A 1 179 ? -28.36300 10.15500 32.85100 1.000 21.70810 175 ALA A CA 1
ATOM 2613 C C . ALA A 1 179 ? -28.31700 10.21500 34.37100 1.000 25.05436 175 ALA A C 1
ATOM 2614 O O . ALA A 1 179 ? -29.14900 10.87800 34.99800 1.000 23.87443 175 ALA A O 1
ATOM 2621 N N . LEU A 1 180 ? -27.36400 9.50700 34.97800 1.000 24.92545 176 LEU A N 1
ATOM 2622 C CA . LEU A 1 180 ? -27.23600 9.52500 36.43200 1.000 23.59921 176 LEU A CA 1
ATOM 2623 C C . LEU A 1 180 ? -26.79200 10.89100 36.94200 1.000 26.64918 176 LEU A C 1
ATOM 2624 O O . LEU A 1 180 ? -27.25100 11.34100 38.00100 1.000 26.14650 176 LEU A O 1
ATOM 2640 N N . GLU A 1 181 ? -25.88100 11.55300 36.22400 1.000 23.86225 177 GLU A N 1
ATOM 2641 C CA . GLU A 1 181 ? -25.42100 12.87200 36.64300 1.000 26.76132 177 GLU A CA 1
ATOM 2642 C C . GLU A 1 181 ? -26.50800 13.93200 36.51400 1.000 29.31707 177 GLU A C 1
ATOM 2643 O O . GLU A 1 181 ? -26.40500 14.98300 37.15800 1.000 28.06723 177 GLU A O 1
ATOM 2655 N N . THR A 1 182 ? -27.54900 13.67000 35.71700 1.000 26.03405 178 THR A N 1
ATOM 2656 C CA . THR A 1 182 ? -28.64100 14.61200 35.49300 1.000 27.05516 178 THR A CA 1
ATOM 2657 C C . THR A 1 182 ? -29.97600 14.12200 36.05200 1.000 26.60766 178 THR A C 1
ATOM 2658 O O . THR A 1 182 ? -31.01400 14.72600 35.76600 1.000 26.65264 178 THR A O 1
ATOM 2669 N N . ALA A 1 183 ? -29.97400 13.07700 36.88300 1.000 25.19974 179 ALA A N 1
ATOM 2670 C CA . ALA A 1 183 ? -31.22100 12.37900 37.18800 1.000 25.59731 179 ALA A CA 1
ATOM 2671 C C . ALA A 1 183 ? -32.22900 13.23800 37.95400 1.000 25.98153 179 ALA A C 1
ATOM 2672 O O . ALA A 1 183 ? -33.43700 12.99800 37.84400 1.000 25.75930 179 ALA A O 1
ATOM 2679 N N . THR A 1 184 ? -31.78100 14.22300 38.74000 1.000 27.61848 180 THR A N 1
ATOM 2680 C CA . THR A 1 184 ? -32.70400 15.06500 39.50100 1.000 26.30419 180 THR A CA 1
ATOM 2681 C C . THR A 1 184 ? -33.09300 16.34100 38.75800 1.000 28.12946 180 THR A C 1
ATOM 2682 O O . THR A 1 184 ? -33.70700 17.23500 39.35400 1.000 31.35823 180 THR A O 1
ATOM 2693 N N . THR A 1 185 ? -32.76800 16.42800 37.47100 1.000 27.99041 181 THR A N 1
ATOM 2694 C CA . THR A 1 185 ? -33.05900 17.58000 36.63200 1.000 29.09562 181 THR A CA 1
ATOM 2695 C C . THR A 1 185 ? -34.06300 17.19500 35.55000 1.000 28.30113 181 THR A C 1
ATOM 2696 O O . THR A 1 185 ? -34.39800 16.02400 35.36700 1.000 28.51490 181 THR A O 1
ATOM 2707 N N . GLY A 1 186 ? -34.49100 18.19300 34.78200 1.000 28.15026 182 GLY A N 1
ATOM 2708 C CA . GLY A 1 186 ? -35.34300 17.93900 33.63300 1.000 28.38319 182 GLY A CA 1
ATOM 2709 C C . GLY A 1 186 ? -34.59600 17.53000 32.37700 1.000 27.45510 182 GLY A C 1
ATOM 2710 O O . GLY A 1 186 ? -35.14700 17.60000 31.27200 1.000 28.45399 182 GLY A O 1
ATOM 2714 N N . ILE A 1 187 ? -33.34100 17.11300 32.53100 1.000 26.69590 183 ILE A N 1
ATOM 2715 C CA . ILE A 1 187 ? -32.52700 16.60700 31.43000 1.000 23.60646 183 ILE A CA 1
ATOM 2716 C C . ILE A 1 187 ? -32.50100 15.08900 31.50100 1.000 27.09857 183 ILE A C 1
ATOM 2717 O O . ILE A 1 187 ? -32.14900 14.52500 32.54300 1.000 26.29947 183 ILE A O 1
ATOM 2733 N N . THR A 1 188 ? -32.81300 14.41800 30.39200 1.000 24.30937 184 THR A N 1
ATOM 2734 C CA . THR A 1 188 ? -32.62300 12.97600 30.31600 1.000 23.14252 184 THR A CA 1
ATOM 2735 C C . THR A 1 188 ? -31.59400 12.64400 29.24200 1.000 25.76170 184 THR A C 1
ATOM 2736 O O . THR A 1 188 ? -31.37600 13.41000 28.29800 1.000 25.18892 184 THR A O 1
ATOM 2747 N N . CYS A 1 189 ? -30.96600 11.48300 29.39600 1.000 24.91204 185 CYS A N 1
ATOM 2748 C CA . CYS A 1 189 ? -30.06000 10.93800 28.39100 1.000 23.92303 185 CYS A CA 1
ATOM 2749 C C . CYS A 1 189 ? -30.36400 9.45600 28.24600 1.000 24.03520 185 CYS A C 1
ATOM 2750 O O . CYS A 1 189 ? -30.39200 8.72600 29.24100 1.000 24.11621 185 CYS A O 1
ATOM 2758 N N . ASN A 1 190 ? -30.59800 9.02200 27.00800 1.000 22.80596 186 ASN A N 1
ATOM 2759 C CA . ASN A 1 190 ? -30.96400 7.64300 26.71400 1.000 19.89817 186 ASN A CA 1
ATOM 2760 C C . ASN A 1 190 ? -30.34200 7.25500 25.38200 1.000 23.06553 186 ASN A C 1
ATOM 2761 O O . ASN A 1 190 ? -29.87900 8.10600 24.62400 1.000 24.19527 186 ASN A O 1
ATOM 2772 N N . ALA A 1 191 ? -30.34900 5.95900 25.08900 1.000 21.53859 187 ALA A N 1
ATOM 2773 C CA . ALA A 1 191 ? -29.83300 5.46000 23.82100 1.000 22.13383 187 ALA A CA 1
ATOM 2774 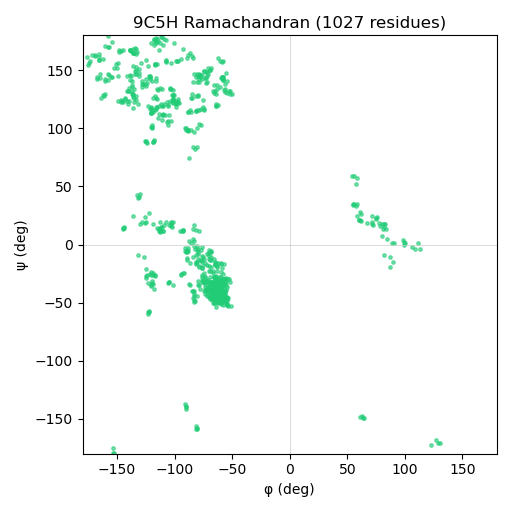C C . ALA A 1 191 ? -30.92900 4.71200 23.08000 1.000 22.72952 187 ALA A C 1
ATOM 2775 O O . ALA A 1 191 ? -31.78300 4.06700 23.68800 1.000 23.91993 187 ALA A O 1
ATOM 2782 N N . ILE A 1 192 ? -30.91100 4.81900 21.75500 1.000 22.52820 188 ILE A N 1
ATOM 2783 C CA . ILE A 1 192 ? -31.73100 3.98400 20.89000 1.000 24.23752 188 ILE A CA 1
ATOM 2784 C C . ILE A 1 192 ? -30.80600 2.93900 20.29200 1.000 22.79046 188 ILE A C 1
ATOM 2785 O O . ILE A 1 192 ? -29.70400 3.27200 19.84100 1.000 25.06039 188 ILE A O 1
ATOM 2801 N N . CYS A 1 193 ? -31.23800 1.68000 20.28700 1.000 20.84877 189 CYS A N 1
ATOM 2802 C CA . CYS A 1 193 ? -30.43600 0.58300 19.75000 1.000 24.34092 189 CYS A CA 1
ATOM 2803 C C . CYS A 1 193 ? -31.18300 -0.05600 18.59000 1.000 22.01867 189 CYS A C 1
ATOM 2804 O O . CYS A 1 193 ? -31.95100 -1.01200 18.78000 1.000 21.51954 189 CYS A O 1
ATOM 2812 N N . PRO A 1 194 ? -30.99500 0.44000 17.37200 1.000 24.92680 190 PRO A N 1
ATOM 2813 C CA . PRO A 1 194 ? -31.60000 -0.22600 16.22000 1.000 23.39061 190 PRO A CA 1
ATOM 2814 C C . PRO A 1 194 ? -30.89500 -1.53300 15.90900 1.000 22.21642 190 PRO A C 1
ATOM 2815 O O . PRO A 1 194 ? -29.69100 -1.68800 16.13500 1.000 23.87115 190 PRO A O 1
ATOM 2826 N N . GLY A 1 195 ? -31.66900 -2.47800 15.38700 1.000 25.31033 191 GLY A N 1
ATOM 2827 C CA . GLY A 1 195 ? -31.13300 -3.55500 14.58600 1.000 25.69675 191 GLY A CA 1
ATOM 2828 C C . GLY A 1 195 ? -30.89300 -3.05300 13.17500 1.000 23.85610 191 GLY A C 1
ATOM 2829 O O . GLY A 1 195 ? -30.77200 -1.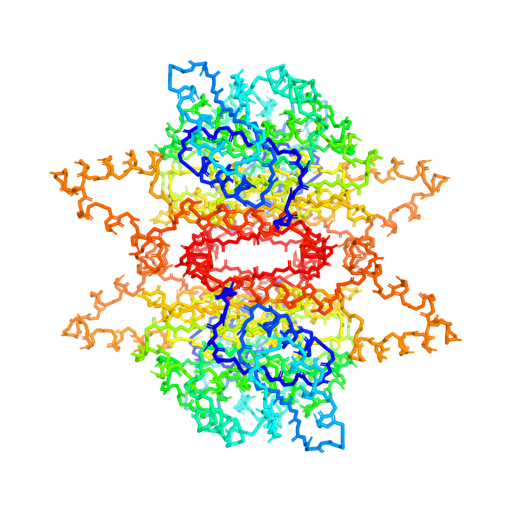85200 12.92300 1.000 26.50000 191 GLY A O 1
ATOM 2833 N N . TYR A 1 196 ? -30.84000 -3.98500 12.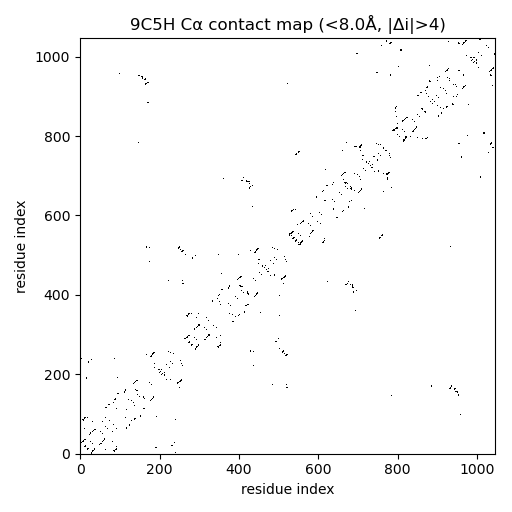23900 1.000 24.57187 192 TYR A N 1
ATOM 2834 C CA . TYR A 1 196 ? -30.48900 -3.61500 10.87500 1.000 25.35800 192 TYR A CA 1
ATOM 2835 C C . TYR A 1 196 ? -31.56400 -2.73700 10.23100 1.000 27.31718 192 TYR A C 1
ATOM 2836 O O . TYR A 1 196 ? -32.75400 -3.06900 10.24900 1.000 26.77194 192 TYR A O 1
ATOM 2854 N N . VAL A 1 197 ? -31.11400 -1.64200 9.61100 1.000 27.44534 193 VAL A N 1
ATOM 2855 C CA . VAL A 1 197 ? -31.92600 -0.67500 8.88100 1.000 26.85723 193 VAL A CA 1
ATOM 2856 C C . VAL A 1 197 ? -31.27300 -0.53600 7.51000 1.000 28.13838 193 VAL A C 1
ATOM 2857 O O . VAL A 1 197 ? -30.04200 -0.50100 7.41800 1.000 29.17702 193 VAL A O 1
ATOM 2870 N N . TYR A 1 198 ? -32.06600 -0.48300 6.43900 1.000 30.63557 194 TYR A N 1
ATOM 2871 C CA . TYR A 1 198 ? -31.46000 -0.53400 5.10400 1.000 30.49546 194 TYR A CA 1
ATOM 2872 C C . TYR A 1 198 ? -31.07000 0.86700 4.64300 1.000 32.77446 194 TYR A C 1
ATOM 2873 O O . TYR A 1 198 ? -31.68400 1.47200 3.75900 1.000 36.56746 194 TYR A O 1
ATOM 2891 N N . THR A 1 199 ? -29.99500 1.35100 5.22800 1.000 30.19545 195 THR A N 1
ATOM 2892 C CA . THR A 1 199 ? -29.32100 2.58900 4.89200 1.000 30.46191 195 THR A CA 1
ATOM 2893 C C . THR A 1 199 ? -28.10400 2.29500 4.03900 1.000 30.28814 195 THR A C 1
ATOM 2894 O O . THR A 1 199 ? -27.70300 1.13800 3.88100 1.000 34.48170 195 THR A O 1
ATOM 2905 N N . PRO A 1 200 ? -27.43200 3.32600 3.52900 1.000 35.61169 196 PRO A N 1
ATOM 2906 C CA . PRO A 1 200 ? -26.16700 3.06700 2.82200 1.000 38.17048 196 PRO A CA 1
ATOM 2907 C C . PRO A 1 200 ? -25.15000 2.30700 3.65800 1.000 36.51204 196 PRO A C 1
ATOM 2908 O O . PRO A 1 200 ? -24.38700 1.50800 3.10300 1.000 38.67205 196 PRO A O 1
ATOM 2919 N N . LEU A 1 201 ? -25.12100 2.51300 4.97800 1.000 35.28325 197 LEU A N 1
ATOM 2920 C CA . LEU A 1 201 ? -24.16200 1.79100 5.80900 1.000 35.01340 197 LEU A CA 1
ATOM 2921 C C . LEU A 1 201 ? -24.37500 0.28400 5.71000 1.000 35.37321 197 LEU A C 1
ATOM 2922 O O . LEU A 1 201 ? -23.40600 -0.48100 5.63500 1.000 37.15684 197 LEU A O 1
ATOM 2938 N N . VAL A 1 202 ? -25.63300 -0.16100 5.68700 1.000 31.90024 198 VAL A N 1
ATOM 2939 C CA . VAL A 1 202 ? -25.92600 -1.58900 5.58600 1.000 32.87089 198 VAL A CA 1
ATOM 2940 C C . VAL A 1 202 ? -25.87800 -2.06000 4.14000 1.000 32.99250 198 VAL A C 1
ATOM 2941 O O . VAL A 1 202 ? -25.38700 -3.15900 3.85400 1.000 35.41832 198 VAL A O 1
ATOM 2954 N N . GLU A 1 203 ? -26.40000 -1.24900 3.21600 1.000 31.41936 199 GLU A N 1
ATOM 2955 C CA . GLU A 1 203 ? -26.41300 -1.63900 1.80900 1.000 32.73848 199 GLU A CA 1
ATOM 2956 C C . GLU A 1 203 ? -25.00100 -1.90600 1.31200 1.000 39.88031 199 GLU A C 1
ATOM 2957 O O . GLU A 1 203 ? -24.76500 -2.86600 0.57100 1.000 37.25893 199 GLU A O 1
ATOM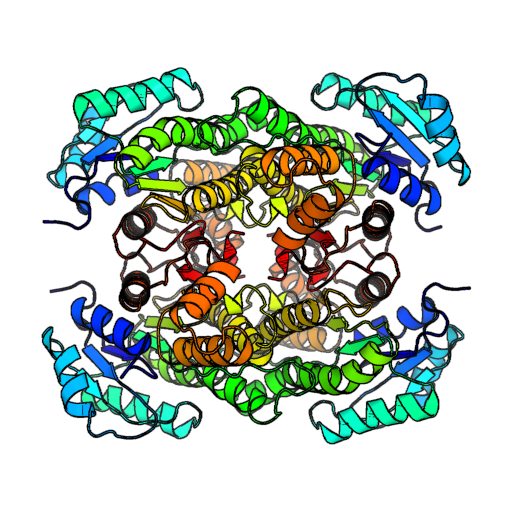 2969 N N . GLU A 1 204 ? -24.04500 -1.07100 1.71400 1.000 36.35564 200 GLU A N 1
ATOM 2970 C CA . GLU A 1 204 ? -22.66800 -1.30400 1.30000 1.000 40.59233 200 GLU A CA 1
ATOM 2971 C C . GLU A 1 204 ? -22.15700 -2.63800 1.83200 1.000 36.24223 200 GLU A C 1
ATOM 2972 O O . GLU A 1 204 ? -21.44100 -3.36000 1.12800 1.000 39.87870 200 GLU A O 1
ATOM 2984 N N . GLN A 1 205 ? -22.53300 -2.99700 3.06300 1.000 34.24001 201 GLN A N 1
ATOM 2985 C CA . GLN A 1 205 ? -22.13200 -4.29300 3.60000 1.000 35.03986 201 GLN A CA 1
ATOM 2986 C C . GLN A 1 205 ? -22.75600 -5.43700 2.81500 1.000 33.55862 201 GLN A C 1
ATOM 2987 O O . GLN A 1 205 ? -22.10400 -6.45500 2.55700 1.000 35.86600 201 GLN A O 1
ATOM 3001 N N . ILE A 1 206 ? -24.03200 -5.30000 2.45700 1.000 32.01906 202 ILE A N 1
ATOM 3002 C CA . ILE A 1 206 ? -24.72100 -6.37500 1.75500 1.000 33.54305 202 ILE A CA 1
ATOM 3003 C C . ILE A 1 206 ? -24.18300 -6.50700 0.33600 1.000 34.57277 202 ILE A C 1
ATOM 3004 O O . ILE A 1 206 ? -23.99200 -7.62000 -0.16800 1.000 36.70653 202 ILE A O 1
ATOM 3020 N N . LYS A 1 207 ? -23.91500 -5.37800 -0.32300 1.000 34.83855 203 LYS A N 1
ATOM 3021 C CA . LYS A 1 207 ? -23.30400 -5.43100 -1.64700 1.000 37.25296 203 LYS A CA 1
ATOM 3022 C C . LYS A 1 207 ? -21.97200 -6.16800 -1.59800 1.000 37.71812 203 LYS A C 1
ATOM 3023 O O . LYS A 1 207 ? -21.68000 -6.99800 -2.46900 1.000 38.75412 203 LYS A O 1
ATOM 3042 N N . ALA A 1 208 ? -21.15700 -5.88800 -0.57800 1.000 41.50406 204 ALA A N 1
ATOM 3043 C CA . ALA A 1 208 ? -19.85100 -6.52800 -0.46600 1.000 40.79509 204 ALA A CA 1
ATOM 3044 C C . ALA A 1 208 ? -19.97800 -8.03100 -0.24300 1.000 41.42358 204 ALA A C 1
ATOM 3045 O O . ALA A 1 208 ? -19.21300 -8.81400 -0.82000 1.000 46.07024 204 ALA A O 1
ATOM 3052 N N . VAL A 1 209 ? -20.91300 -8.46300 0.60500 1.000 37.59368 205 VAL A N 1
ATOM 3053 C CA . VAL A 1 209 ? -21.06400 -9.90400 0.77600 1.000 36.72254 205 VAL A CA 1
ATOM 3054 C C . VAL A 1 209 ? -21.70700 -10.52000 -0.46500 1.000 36.64084 205 VAL A C 1
ATOM 3055 O O . VAL A 1 209 ? -21.41800 -11.67100 -0.81400 1.000 41.23420 205 VAL A O 1
ATOM 3068 N N . ALA A 1 210 ? -22.57200 -9.77700 -1.15700 1.000 35.86965 206 ALA A N 1
ATOM 3069 C CA . ALA A 1 210 ? -23.17400 -10.31300 -2.37400 1.000 37.85866 206 ALA A CA 1
ATOM 3070 C C . ALA A 1 210 ? -22.10900 -10.64100 -3.41400 1.000 39.06310 206 ALA A C 1
ATOM 3071 O O . ALA A 1 210 ? -22.16400 -11.69500 -4.06200 1.000 40.21435 206 ALA A O 1
ATOM 3078 N N . GLU A 1 211 ? -21.13300 -9.74700 -3.59400 1.000 39.80045 207 GLU A N 1
ATOM 3079 C CA . GLU A 1 211 ? -20.09200 -9.98700 -4.58900 1.000 46.23807 207 GLU A CA 1
ATOM 3080 C C . GLU A 1 211 ? -19.12100 -11.06200 -4.11500 1.000 43.82983 207 GLU A C 1
ATOM 3081 O O . GLU A 1 211 ? -18.63900 -11.87000 -4.91800 1.000 45.04795 207 GLU A O 1
ATOM 3093 N N . ALA A 1 212 ? -18.83000 -11.09300 -2.81400 1.000 46.13025 208 ALA A N 1
ATOM 3094 C CA . ALA A 1 212 ? -17.80900 -11.99400 -2.29400 1.000 45.26907 208 ALA A CA 1
ATOM 3095 C C . ALA A 1 212 ? -18.31500 -13.42000 -2.13100 1.000 41.02124 208 ALA A C 1
ATOM 3096 O O . ALA A 1 212 ? -17.54700 -14.36800 -2.33800 1.000 45.89217 208 ALA A O 1
ATOM 3103 N N . LYS A 1 213 ? -19.58400 -13.59600 -1.76500 1.000 40.30103 209 LYS A N 1
ATOM 3104 C CA . LYS A 1 213 ? -20.09300 -14.91500 -1.41700 1.000 40.41397 209 LYS A CA 1
ATOM 3105 C C . LYS A 1 213 ? -21.32100 -15.36300 -2.19400 1.000 40.87834 209 LYS A C 1
ATOM 3106 O O . LYS A 1 213 ? -21.57700 -16.57200 -2.23700 1.000 42.39556 209 LYS A O 1
ATOM 3125 N N . TYR A 1 214 ? -22.10000 -14.46200 -2.78300 1.000 36.59267 210 TYR A N 1
ATOM 3126 C CA . TYR A 1 214 ? -23.37500 -14.86500 -3.36400 1.000 37.56332 210 TYR A CA 1
ATOM 3127 C C . TYR A 1 214 ? -23.48100 -14.53400 -4.84900 1.000 34.86801 210 TYR A C 1
ATOM 3128 O O . TYR A 1 214 ? -24.58300 -14.35800 -5.37100 1.000 36.70778 210 TYR A O 1
ATOM 3146 N N . GLY A 1 215 ? -22.35300 -14.47400 -5.54800 1.000 35.62617 211 GLY A N 1
ATOM 3147 C CA . GLY A 1 215 ? -22.40800 -14.38500 -6.99800 1.000 36.97467 211 GLY A CA 1
ATOM 3148 C C . GLY A 1 215 ? -23.09700 -13.13800 -7.48900 1.000 36.18483 211 GLY A C 1
ATOM 3149 O O . GLY A 1 215 ? -23.65200 -13.12600 -8.59700 1.000 37.74040 211 GLY A O 1
ATOM 3153 N N . GLY A 1 216 ? -23.08200 -12.08400 -6.68000 1.000 34.42137 212 GLY A N 1
ATOM 3154 C CA . GLY A 1 216 ? -23.76400 -10.85600 -6.99900 1.000 37.06723 212 GLY A CA 1
ATOM 3155 C C . GLY A 1 216 ? -25.24500 -10.86700 -6.71600 1.000 37.50285 212 GLY A C 1
ATOM 3156 O O . GLY A 1 216 ? -25.93500 -9.91400 -7.09100 1.000 40.13367 212 GLY A O 1
ATOM 3160 N N . ASP A 1 217 ? -25.75900 -11.91200 -6.07500 1.000 35.60316 213 ASP A N 1
ATOM 3161 C CA . ASP A 1 217 ? -27.19900 -12.06500 -5.86900 1.000 36.98545 213 ASP A CA 1
ATOM 3162 C C . ASP A 1 217 ? -27.59300 -11.26200 -4.63700 1.000 41.16892 213 ASP A C 1
ATOM 3163 O O . ASP A 1 217 ? -27.48000 -11.73600 -3.50700 1.000 36.08807 213 ASP A O 1
ATOM 3172 N N . MET A 1 218 ? -28.07700 -10.03800 -4.85300 1.000 34.96378 214 MET A N 1
ATOM 3173 C CA . MET A 1 218 ? -28.42300 -9.18300 -3.72100 1.000 35.17120 214 MET A CA 1
ATOM 3174 C C . MET A 1 218 ? -29.57800 -9.75000 -2.90500 1.000 37.17708 214 MET A C 1
ATOM 3175 O O . MET A 1 218 ? -29.61700 -9.56500 -1.68400 1.000 35.85098 214 MET A O 1
ATOM 3189 N N . GLU A 1 219 ? -30.53600 -10.41600 -3.54900 1.000 38.73642 215 GLU A N 1
ATOM 3190 C CA . GLU A 1 219 ? -31.63600 -11.02200 -2.80200 1.000 42.78088 215 GLU A CA 1
ATOM 3191 C C . GLU A 1 219 ? -31.11600 -12.07700 -1.83200 1.000 40.24845 215 GLU A C 1
ATOM 3192 O O . GLU A 1 219 ? -31.49700 -12.09800 -0.65500 1.000 36.18804 215 GLU A O 1
ATOM 3204 N N . ALA A 1 220 ? -30.23000 -12.95600 -2.30900 1.000 40.15008 216 ALA A N 1
ATOM 3205 C CA . ALA A 1 220 ? -29.65600 -13.98600 -1.44800 1.000 36.85441 216 ALA A CA 1
ATOM 3206 C C . ALA A 1 220 ? -28.80500 -13.37200 -0.34500 1.000 40.36565 216 ALA A C 1
ATOM 3207 O O . ALA A 1 220 ? -28.88300 -13.78900 0.81700 1.000 34.35410 216 ALA A O 1
ATOM 3214 N N . ALA A 1 221 ? -27.99000 -12.37700 -0.69300 1.000 34.27354 217 ALA A N 1
ATOM 3215 C CA . ALA A 1 221 ? -27.16600 -11.71200 0.30900 1.000 38.26043 217 ALA A CA 1
ATOM 3216 C C . ALA A 1 221 ? -28.02600 -11.03300 1.36600 1.000 34.11421 217 ALA A C 1
ATOM 3217 O O . ALA A 1 221 ? -27.71300 -11.09000 2.56100 1.000 32.49605 217 ALA A O 1
ATOM 3224 N N . THR A 1 222 ? -29.10900 -10.37100 0.94600 1.000 33.10183 218 THR A N 1
ATOM 3225 C CA . THR A 1 222 ? -29.96700 -9.67800 1.90500 1.000 32.10249 218 THR A CA 1
ATOM 3226 C C . THR A 1 222 ? -30.66500 -10.67100 2.83000 1.000 33.87580 218 THR A C 1
ATOM 3227 O O . THR A 1 222 ? -30.73900 -10.44800 4.04700 1.000 33.33406 218 THR A O 1
ATOM 3238 N N . GLN A 1 223 ? -31.17700 -11.77500 2.26900 1.000 34.51110 219 GLN A N 1
ATOM 3239 C CA . GLN A 1 223 ? -31.81400 -12.81900 3.07300 1.000 34.43292 219 GLN A CA 1
ATOM 3240 C C . GLN A 1 223 ? -30.86000 -13.33100 4.14100 1.000 35.35806 219 GLN A C 1
ATOM 3241 O O . GLN A 1 223 ? -31.21700 -13.43000 5.32100 1.000 37.76260 219 GLN A O 1
ATOM 3255 N N . ALA A 1 224 ? -29.63200 -13.66200 3.73800 1.000 33.32047 220 ALA A N 1
ATOM 3256 C CA . ALA A 1 224 ? -28.65900 -14.20400 4.67900 1.000 35.15580 220 ALA A CA 1
ATOM 3257 C C . ALA A 1 224 ? -28.24900 -13.16800 5.71800 1.000 33.78125 220 ALA A C 1
ATOM 3258 O O . ALA A 1 224 ? -28.10800 -13.49200 6.90300 1.000 33.71439 220 ALA A O 1
ATOM 3265 N N . PHE A 1 225 ? -28.00900 -11.92900 5.27700 1.000 34.53111 221 PHE A N 1
ATOM 3266 C CA . PHE A 1 225 ? -27.58300 -10.85800 6.17900 1.000 35.14301 221 PHE A CA 1
ATOM 3267 C C . PHE A 1 225 ? -28.62700 -10.62900 7.26100 1.000 33.27979 221 PHE A C 1
ATOM 3268 O O . PHE A 1 225 ? -28.31700 -10.63400 8.46000 1.000 34.43410 221 PHE A O 1
ATOM 3285 N N . LEU A 1 226 ? -29.88300 -10.46400 6.85100 1.000 34.37325 222 LEU A N 1
ATOM 3286 C CA . LEU A 1 226 ? -30.95500 -10.23500 7.80900 1.000 36.74156 222 LEU A CA 1
ATOM 3287 C C . LEU A 1 226 ? -31.18900 -11.45300 8.68500 1.000 39.96742 222 LEU A C 1
ATOM 3288 O O . LEU A 1 226 ? -31.30200 -11.34700 9.91000 1.000 36.70366 222 LEU A O 1
ATOM 3304 N N . CYS A 1 227 ? -31.33700 -12.61300 8.07300 1.000 35.05712 223 CYS A N 1
ATOM 3305 C CA . CYS A 1 227 ? -31.85500 -13.74200 8.82500 1.000 39.08140 223 CYS A CA 1
ATOM 3306 C C . CYS A 1 227 ? -30.80200 -14.34500 9.75000 1.000 36.62303 223 CYS A C 1
ATOM 3307 O O . CYS A 1 227 ? -31.17600 -15.02700 10.70700 1.000 39.43542 223 CYS A O 1
ATOM 3315 N N . GLU A 1 228 ? -29.52000 -14.00400 9.57400 1.000 34.57063 224 GLU A N 1
ATOM 3316 C CA . GLU A 1 228 ? -28.50700 -14.39500 10.55600 1.000 32.84627 224 GLU A CA 1
ATOM 3317 C C . GLU A 1 228 ? -28.76600 -13.76800 11.92500 1.000 31.89691 224 GLU A C 1
ATOM 3318 O O . GLU A 1 228 ? -28.43500 -14.37000 12.95500 1.000 35.22642 224 GLU A O 1
ATOM 3330 N N . LYS A 1 229 ? -29.34200 -12.56400 11.96000 1.000 28.07125 225 LYS A N 1
ATOM 3331 C CA . LYS A 1 229 ? -29.37200 -11.75800 13.17500 1.000 27.70923 225 LYS A CA 1
ATOM 3332 C C . LYS A 1 229 ? -30.75600 -11.31900 13.61700 1.000 26.19024 225 LYS A C 1
ATOM 3333 O O . LYS A 1 229 ? -30.96200 -11.08800 14.81100 1.000 27.00308 225 LYS A O 1
ATOM 3352 N N . GLN A 1 230 ? -31.69600 -11.16100 12.69200 1.000 26.28031 226 GLN A N 1
ATOM 3353 C CA . GLN A 1 230 ? -32.91500 -10.39300 12.94000 1.000 24.39134 226 GLN A CA 1
ATOM 3354 C C . GLN A 1 230 ? -34.13500 -11.28400 12.76300 1.000 28.06675 226 GLN A C 1
ATOM 3355 O O . GLN A 1 230 ? -34.55200 -11.56300 11.62400 1.000 26.07581 226 GLN A O 1
ATOM 3369 N N . PRO A 1 231 ? -34.72400 -11.75700 13.86600 1.000 24.70594 227 PRO A N 1
ATOM 3370 C CA . PRO A 1 231 ? -35.80200 -12.75900 13.77400 1.000 27.14065 227 PRO A CA 1
ATOM 3371 C C . PRO A 1 231 ? -37.00200 -12.34000 12.95300 1.000 27.39481 227 PRO A C 1
ATOM 3372 O O . PRO A 1 231 ? -37.68500 -13.20400 12.38400 1.000 28.26925 227 PRO A O 1
ATOM 3383 N N . ALA A 1 232 ? -37.30900 -11.04500 12.91200 1.000 29.11859 228 ALA A N 1
ATOM 3384 C CA . ALA A 1 232 ? -38.42400 -10.57100 12.10400 1.000 27.13268 228 ALA A CA 1
ATOM 3385 C C . ALA A 1 232 ? -38.21900 -10.82000 10.61400 1.000 27.19818 228 ALA A C 1
ATOM 3386 O O . ALA A 1 232 ? -39.19300 -10.77500 9.85800 1.000 29.06324 228 ALA A O 1
ATOM 3393 N N . LYS A 1 233 ? -36.98000 -11.05100 10.17100 1.000 28.35043 229 LYS A N 1
ATOM 3394 C CA . LYS A 1 233 ? -36.68800 -11.29500 8.75500 1.000 30.03840 229 LYS A CA 1
ATOM 3395 C C . LYS A 1 233 ? -37.15400 -10.11800 7.90100 1.000 26.75685 229 LYS A C 1
ATOM 3396 O O . LYS A 1 233 ? -37.58700 -10.27700 6.75400 1.000 28.19306 229 LYS A O 1
ATOM 3415 N N . ALA A 1 234 ? -37.03600 -8.92500 8.47600 1.000 30.70507 230 ALA A N 1
ATOM 3416 C CA . ALA A 1 234 ? -37.42000 -7.66400 7.86800 1.000 30.26532 230 ALA A CA 1
ATOM 3417 C C . ALA A 1 234 ? -36.54900 -6.58600 8.49500 1.000 28.49633 230 ALA A C 1
ATOM 3418 O O . ALA A 1 234 ? -36.10600 -6.72200 9.63900 1.000 27.86959 230 ALA A O 1
ATOM 3425 N N . PHE A 1 235 ? -36.30100 -5.52300 7.73800 1.000 29.51099 231 PHE A N 1
ATOM 3426 C CA . PHE A 1 235 ? -35.51200 -4.41200 8.24500 1.000 27.12131 231 PHE A CA 1
ATOM 3427 C C . PHE A 1 235 ? -36.36300 -3.50200 9.12600 1.000 30.81489 231 PHE A C 1
ATOM 3428 O O . PHE A 1 235 ? -37.56200 -3.31900 8.89600 1.000 29.03485 231 PHE A O 1
ATOM 3445 N N . VAL A 1 236 ? -35.73300 -2.95800 10.16600 1.000 27.65492 232 VAL A N 1
ATOM 3446 C CA . VAL A 1 236 ? -36.26400 -1.77800 10.84000 1.000 26.74939 232 VAL A CA 1
ATOM 3447 C C . VAL A 1 236 ? -36.15000 -0.60400 9.87500 1.000 27.09407 232 VAL A C 1
ATOM 3448 O O . VAL A 1 236 ? -35.29600 -0.59600 8.97900 1.000 28.26831 232 VAL A O 1
ATOM 3461 N N . THR A 1 237 ? -37.03400 0.37900 10.01700 1.000 26.69938 233 THR A N 1
ATOM 3462 C CA . THR A 1 237 ? -37.04300 1.51000 9.10000 1.000 29.89665 233 THR A CA 1
ATOM 3463 C C . THR A 1 237 ? -36.50400 2.76200 9.77900 1.000 28.35909 233 THR A C 1
ATOM 3464 O O . THR A 1 237 ? -36.50800 2.88200 11.00600 1.000 28.77871 233 THR A O 1
ATOM 3475 N N . VAL A 1 238 ? -36.04900 3.71400 8.95600 1.000 29.06622 234 VAL A N 1
ATOM 3476 C CA . VAL A 1 238 ? -35.54900 4.96200 9.52500 1.000 28.90588 234 VAL A CA 1
ATOM 3477 C C . VAL A 1 238 ? -36.68000 5.70000 10.22500 1.000 28.58242 234 VAL A C 1
ATOM 3478 O O . VAL A 1 238 ? -36.45300 6.41500 11.20700 1.000 28.68481 234 VAL A O 1
ATOM 3491 N N . GLU A 1 239 ? -37.90800 5.56200 9.71500 1.000 29.52538 235 GLU A N 1
ATOM 3492 C CA . GLU A 1 239 ? -39.05800 6.20100 10.34700 1.000 27.97161 235 GLU A CA 1
ATOM 3493 C C . GLU A 1 239 ? -39.29800 5.64600 11.74700 1.000 30.65188 235 GLU A C 1
ATOM 3494 O O . GLU A 1 239 ? -39.61900 6.39700 12.67600 1.000 28.25832 235 GLU A O 1
ATOM 3506 N N . GLN A 1 240 ? -39.16100 4.32900 11.90900 1.000 27.17424 236 GLN A N 1
ATOM 3507 C CA . GLN A 1 240 ? -39.30800 3.72100 13.22700 1.000 25.79521 236 GLN A CA 1
ATOM 3508 C C . GLN A 1 240 ? -38.24000 4.21900 14.19400 1.000 26.26333 236 GLN A C 1
ATOM 3509 O O . GLN A 1 240 ? -38.53300 4.47500 15.36800 1.000 26.22074 236 GLN A O 1
ATOM 3523 N N . VAL A 1 241 ? -36.99200 4.35300 13.73900 1.000 25.75786 237 VAL A N 1
ATOM 3524 C CA . VAL A 1 241 ? -35.98800 4.89200 14.65200 1.000 24.63444 237 VAL A CA 1
ATOM 3525 C C . VAL A 1 241 ? -36.35400 6.32400 15.01600 1.000 23.89443 237 VAL A C 1
ATOM 3526 O O . VAL A 1 241 ? -36.24600 6.73500 16.17900 1.000 25.74301 237 VAL A O 1
ATOM 3539 N N . GLY A 1 242 ? -36.82900 7.09200 14.03300 1.000 27.21284 238 GLY A N 1
ATOM 3540 C CA . GLY A 1 242 ? -37.29600 8.43700 14.31200 1.000 26.28498 238 GLY A CA 1
ATOM 3541 C C . GLY A 1 242 ? -38.42100 8.46500 15.32800 1.000 25.40516 238 GLY A C 1
ATOM 3542 O O . GLY A 1 242 ? -38.45100 9.33300 16.20500 1.000 25.56210 238 GLY A O 1
ATOM 3546 N N . ASP A 1 243 ? -39.35900 7.51600 15.22800 1.000 27.84295 239 ASP A N 1
ATOM 3547 C CA . ASP A 1 243 ? -40.47600 7.48000 16.16800 1.000 27.02030 239 ASP A CA 1
ATOM 3548 C C . ASP A 1 243 ? -39.99200 7.21800 17.58900 1.000 28.84584 239 ASP A C 1
ATOM 3549 O O . ASP A 1 243 ? -40.54600 7.75700 18.55300 1.000 26.05220 239 ASP A O 1
ATOM 3558 N N . ALA A 1 244 ? -38.97900 6.36400 17.74000 1.000 23.75283 240 ALA A N 1
ATOM 3559 C CA . ALA A 1 244 ? -38.40300 6.12700 19.06200 1.000 23.66703 240 ALA A CA 1
ATOM 3560 C C . ALA A 1 244 ? -37.73600 7.38400 19.60700 1.000 25.10041 240 ALA A C 1
ATOM 3561 O O . ALA A 1 244 ? -37.78200 7.64900 20.81700 1.000 25.85631 240 ALA A O 1
ATOM 3568 N N . ALA A 1 245 ? -37.08800 8.16300 18.73900 1.000 24.11805 241 ALA A N 1
ATOM 3569 C CA . ALA A 1 245 ? -36.48300 9.41000 19.19200 1.000 25.73368 241 ALA A CA 1
ATOM 3570 C C . ALA A 1 245 ? -37.54700 10.40500 19.62900 1.000 24.07839 241 ALA A C 1
ATOM 3571 O O . ALA A 1 245 ? -37.37900 11.11200 20.62800 1.000 23.71088 241 ALA A O 1
ATOM 3578 N N . VAL A 1 246 ? -38.65400 10.47300 18.89000 1.000 25.40220 242 VAL A N 1
ATOM 3579 C CA . VAL A 1 246 ? -39.74800 11.35000 19.28600 1.000 23.17299 242 VAL A CA 1
ATOM 3580 C C . VAL A 1 246 ? -40.29400 10.93200 20.64200 1.000 23.90991 242 VAL A C 1
ATOM 3581 O O . VAL A 1 246 ? -40.57400 11.77400 21.50400 1.000 24.75635 242 VAL A O 1
ATOM 3594 N N . PHE A 1 247 ? -40.46000 9.62700 20.84900 1.000 24.87140 243 PHE A N 1
ATOM 3595 C CA . PHE A 1 247 ? -40.95000 9.13600 22.13200 1.000 25.96411 243 PHE A CA 1
ATOM 3596 C C . PHE A 1 247 ? -40.03100 9.56500 23.26500 1.000 24.21414 243 PHE A C 1
ATOM 3597 O O . PHE A 1 247 ? -40.48900 10.06600 24.30000 1.000 24.42153 243 PHE A O 1
ATOM 3614 N N . LEU A 1 248 ? -38.72200 9.38100 23.08600 1.000 22.88920 244 LEU A N 1
ATOM 3615 C CA . LEU A 1 248 ? -37.78700 9.75200 24.14300 1.000 20.89622 244 LEU A CA 1
ATOM 3616 C C . LEU A 1 248 ? -37.78600 11.25300 24.38300 1.000 22.97661 244 LEU A C 1
ATOM 3617 O O . LEU A 1 248 ? -37.56200 11.69800 25.51300 1.000 23.49190 244 LEU A O 1
ATOM 3633 N N . ALA A 1 249 ? -38.03300 12.04700 23.34100 1.000 24.58679 245 ALA A N 1
ATOM 3634 C CA . ALA A 1 249 ? -38.03800 13.49400 23.48600 1.000 27.35059 245 ALA A CA 1
ATOM 3635 C C . ALA A 1 249 ? -39.31500 14.03700 24.12200 1.000 25.69223 245 ALA A C 1
ATOM 3636 O O . ALA A 1 249 ? -39.32500 15.20900 24.51200 1.000 26.49204 245 ALA A O 1
ATOM 3643 N N . SER A 1 250 ? -40.36600 13.23400 24.23600 1.000 27.82897 246 SER A N 1
ATOM 3644 C CA . SER A 1 250 ? -41.69200 13.69300 24.64200 1.000 25.34119 246 SER A CA 1
ATOM 3645 C C . SER A 1 250 ? -41.83100 13.69400 26.15700 1.000 27.11959 246 SER A C 1
ATOM 3646 O O . SER A 1 250 ? -41.02500 13.10200 26.87500 1.000 28.58990 246 SER A O 1
ATOM 3654 N N . PRO A 1 251 ? -42.86500 14.36800 26.67900 1.000 26.29947 247 PRO A N 1
ATOM 3655 C CA . PRO A 1 251 ? -43.02000 14.45800 28.14600 1.000 27.37642 247 PRO A CA 1
ATOM 3656 C C . PRO A 1 251 ? -43.26400 13.12500 28.81600 1.000 28.48159 247 PRO A C 1
ATOM 3657 O O . PRO A 1 251 ? -42.95500 12.97000 30.00700 1.000 28.66253 247 PRO A O 1
ATOM 3668 N N . GLY A 1 252 ? -43.84100 12.16400 28.09700 1.000 29.19351 248 GLY A N 1
ATOM 3669 C CA . GLY A 1 252 ? -44.06000 10.85000 28.66500 1.000 29.13608 248 GLY A CA 1
ATOM 3670 C C . GLY A 1 252 ? -42.77700 10.14800 29.03400 1.000 30.15844 248 GLY A C 1
ATOM 3671 O O . GLY A 1 252 ? -42.81000 9.16900 29.78800 1.000 29.28698 248 GLY A O 1
ATOM 3675 N N . ALA A 1 253 ? -41.64400 10.63400 28.52600 1.000 24.65469 249 ALA A N 1
ATOM 3676 C CA . ALA A 1 253 ? -40.32600 10.07500 28.78900 1.000 23.85002 249 ALA A CA 1
ATOM 3677 C C . ALA A 1 253 ? -39.52900 10.90800 29.79100 1.000 22.58504 249 ALA A C 1
ATOM 3678 O O . ALA A 1 253 ? -38.30500 10.75700 29.87800 1.000 26.41938 249 ALA A O 1
ATOM 3685 N N . ASP A 1 254 ? -40.19900 11.78100 30.55100 1.000 26.38314 250 ASP A N 1
ATOM 3686 C CA . ASP A 1 254 ? -39.49000 12.63200 31.50300 1.000 24.32866 250 ASP A CA 1
ATOM 3687 C C . ASP A 1 254 ? -38.70700 11.81100 32.52200 1.000 26.17224 250 ASP A C 1
ATOM 3688 O O . ASP A 1 254 ? -37.69600 12.28200 33.05800 1.000 28.70235 250 ASP A O 1
ATOM 3697 N N . MET A 1 255 ? -39.17800 10.60500 32.83700 1.000 26.84176 251 MET A N 1
ATOM 3698 C CA . MET A 1 255 ? -38.54500 9.75100 33.83300 1.000 24.25397 251 MET A CA 1
ATOM 3699 C C . MET A 1 255 ? -37.92100 8.51100 33.20800 1.000 24.01578 251 MET A C 1
ATOM 3700 O O . MET A 1 255 ? -37.58500 7.55900 33.92100 1.000 24.99282 251 MET A O 1
ATOM 3714 N N . ILE A 1 256 ? -37.75300 8.50900 31.88900 1.000 24.39560 252 ILE A N 1
ATOM 3715 C CA . ILE A 1 256 ? -36.93300 7.51400 31.20800 1.000 21.77126 252 ILE A CA 1
ATOM 3716 C C . ILE A 1 256 ? -35.51300 8.05900 31.19700 1.000 22.07744 252 ILE A C 1
ATOM 3717 O O . ILE A 1 256 ? -35.23800 9.09100 30.57700 1.000 23.92228 252 ILE A O 1
ATOM 3733 N N . ARG A 1 257 ? -34.61400 7.37800 31.90600 1.000 23.14699 253 ARG A N 1
ATOM 3734 C CA . ARG A 1 257 ? -33.27800 7.90000 32.14400 1.000 23.68511 253 ARG A CA 1
ATOM 3735 C C . ARG A 1 257 ? -32.24000 6.79400 32.12800 1.000 24.00227 253 ARG A C 1
ATOM 3736 O O . ARG A 1 257 ? -32.33200 5.83000 32.89600 1.000 24.56606 253 ARG A O 1
ATOM 3757 N N . GLY A 1 258 ? -31.22900 6.97000 31.28100 1.000 21.84791 254 GLY A N 1
ATOM 3758 C CA . GLY A 1 258 ? -30.10600 6.06200 31.23500 1.000 22.93043 254 GLY A CA 1
ATOM 3759 C C . GLY A 1 258 ? -30.41400 4.70900 30.65400 1.000 23.38702 254 GLY A C 1
ATOM 3760 O O . GLY A 1 258 ? -29.71700 3.74100 30.96600 1.000 23.47578 254 GLY A O 1
ATOM 3764 N N . THR A 1 259 ? -31.43200 4.60400 29.81200 1.000 22.30321 255 THR A N 1
ATOM 3765 C CA . THR A 1 259 ? -31.83900 3.30300 29.31500 1.000 21.09378 255 THR A CA 1
ATOM 3766 C C . THR A 1 259 ? -31.65300 3.21100 27.80700 1.000 23.26092 255 THR A C 1
ATOM 3767 O O . THR A 1 259 ? -31.26600 4.16800 27.13200 1.000 21.54485 255 THR A O 1
ATOM 3778 N N . THR A 1 260 ? -31.89500 2.00600 27.31000 1.000 21.40547 256 THR A N 1
ATOM 3779 C CA . THR A 1 260 ? -31.86100 1.68700 25.89200 1.000 21.79460 256 THR A CA 1
ATOM 3780 C C . THR A 1 260 ? -33.27200 1.39000 25.39600 1.000 24.64357 256 THR A C 1
ATOM 3781 O O . THR A 1 260 ? -34.03200 0.66700 26.04600 1.000 23.21510 256 THR A O 1
ATOM 3792 N N . ILE A 1 261 ? -33.62800 1.98100 24.25400 1.000 22.57637 257 ILE A N 1
ATOM 3793 C CA . ILE A 1 261 ? -34.86000 1.66900 23.53500 1.000 23.24181 257 ILE A CA 1
ATOM 3794 C C . ILE A 1 261 ? -34.42100 0.85700 22.32100 1.000 21.35636 257 ILE A C 1
ATOM 3795 O O . ILE A 1 261 ? -33.88000 1.41300 21.35900 1.000 23.23157 257 ILE A O 1
ATOM 3811 N N . THR A 1 262 ? -34.61200 -0.45700 22.37400 1.000 21.74869 258 THR A N 1
ATOM 3812 C CA . THR A 1 262 ? -34.09600 -1.36400 21.35500 1.000 21.20104 258 THR A CA 1
ATOM 3813 C C . THR A 1 262 ? -35.19400 -1.64600 20.33800 1.000 19.94342 258 THR A C 1
ATOM 3814 O O . THR A 1 262 ? -36.27600 -2.13100 20.69200 1.000 23.49381 258 THR A O 1
ATOM 3825 N N . VAL A 1 263 ? -34.90300 -1.33100 19.08000 1.000 22.00654 259 VAL A N 1
ATOM 3826 C CA . VAL A 1 263 ? -35.84800 -1.41300 17.96800 1.000 23.45072 259 VAL A CA 1
ATOM 3827 C C . VAL A 1 263 ? -35.17000 -2.31500 16.94400 1.000 21.82269 259 VAL A C 1
ATOM 3828 O O . VAL A 1 263 ? -34.44600 -1.84100 16.06600 1.000 25.15320 259 VAL A O 1
ATOM 3841 N N . ASP A 1 264 ? -35.37500 -3.63600 17.07500 1.000 22.38411 260 ASP A N 1
ATOM 3842 C CA . ASP A 1 264 ? -34.46300 -4.55900 16.41100 1.000 24.29405 260 ASP A CA 1
ATOM 3843 C C . ASP A 1 264 ? -35.09900 -5.83000 15.86600 1.000 24.98388 260 ASP A C 1
ATOM 3844 O O . ASP A 1 264 ? -34.36200 -6.77900 15.55800 1.000 24.65285 260 ASP A O 1
ATOM 3853 N N . GLY A 1 265 ? -36.41700 -5.90000 15.75100 1.000 23.95586 261 GLY A N 1
ATOM 3854 C CA . GLY A 1 265 ? -37.03100 -7.08400 15.19500 1.000 25.29647 261 GLY A CA 1
ATOM 3855 C C . GLY A 1 265 ? -36.75400 -8.35300 15.96200 1.000 25.57454 261 GLY A C 1
ATOM 3856 O O . GLY A 1 265 ? -36.87400 -9.44200 15.39800 1.000 25.09720 261 GLY A O 1
ATOM 3860 N N . GLY A 1 266 ? -36.37800 -8.24500 17.24100 1.000 22.79417 262 GLY A N 1
ATOM 3861 C CA . GLY A 1 266 ? -36.16400 -9.39700 18.09200 1.000 27.21102 262 GLY A CA 1
ATOM 3862 C C . GLY A 1 266 ? -34.72300 -9.84200 18.25200 1.000 24.88789 262 GLY A C 1
ATOM 3863 O O . GLY A 1 266 ? -34.48100 -10.85700 18.91300 1.000 23.67798 262 GLY A O 1
ATOM 3867 N N . TRP A 1 267 ? -33.76600 -9.11100 17.68200 1.000 23.25008 263 TRP A N 1
ATOM 3868 C CA . TRP A 1 267 ? -32.36800 -9.53900 17.68100 1.000 21.53881 263 TRP A CA 1
ATOM 3869 C C . TRP A 1 267 ? -31.84600 -9.84400 19.08200 1.000 25.00988 263 TRP A C 1
ATOM 3870 O O . TRP A 1 267 ? -31.26400 -10.90700 19.31300 1.000 24.41459 263 TRP A O 1
ATOM 3891 N N . VAL A 1 268 ? -32.02400 -8.91600 20.02500 1.000 23.26122 264 VAL A N 1
ATOM 3892 C CA . VAL A 1 268 ? -31.47200 -9.09100 21.37000 1.000 23.86701 264 VAL A CA 1
ATOM 3893 C C . VAL A 1 268 ? -32.35000 -9.97000 22.24400 1.000 23.11714 264 VAL A C 1
ATOM 3894 O O . VAL A 1 268 ? -31.87600 -10.48200 23.26700 1.000 25.02835 264 VAL A O 1
ATOM 3907 N N . ALA A 1 269 ? -33.60800 -10.18200 21.86100 1.000 22.44401 265 ALA A N 1
ATOM 3908 C CA . ALA A 1 269 ? -34.47100 -11.08200 22.61200 1.000 22.74483 265 ALA A CA 1
ATOM 3909 C C . ALA A 1 269 ? -34.02000 -12.53600 22.52900 1.000 24.08336 265 ALA A C 1
ATOM 3910 O O . ALA A 1 269 ? -34.38500 -13.33000 23.40100 1.000 25.23807 265 ALA A O 1
ATOM 3917 N N . GLN A 1 270 ? -33.26000 -12.91000 21.50100 1.000 23.53617 266 GLN A N 1
ATOM 3918 C CA . GLN A 1 270 ? -32.74700 -14.27500 21.39900 1.000 23.75499 266 GLN A CA 1
ATOM 3919 C C . GLN A 1 270 ? -31.23500 -14.31300 21.62600 1.000 28.11374 266 GLN A C 1
ATOM 3920 O O . GLN A 1 270 ? -30.59100 -13.27000 21.73000 1.000 27.28346 266 GLN A O 1
ATOM 3935 N N . LYS B 1 9 ? -59.82500 10.95400 13.68300 1.000 63.22753 5 LYS B N 1
ATOM 3936 C CA . LYS B 1 9 ? -59.22500 9.69200 14.06400 1.000 56.85164 5 LYS B CA 1
ATOM 3937 C C . LYS B 1 9 ? -57.96700 9.92100 14.88200 1.000 60.33822 5 LYS B C 1
ATOM 3938 O O . LYS B 1 9 ? -57.31000 10.92700 14.72500 1.000 61.13061 5 LYS B O 1
ATOM 3941 N N . ARG B 1 10 ? -57.64600 8.94800 15.73100 1.000 55.13459 6 ARG B N 1
ATOM 3942 C CA . ARG B 1 10 ? -56.48800 8.93700 16.61400 1.000 54.24037 6 ARG B CA 1
ATOM 3943 C C . ARG B 1 10 ? -55.63900 7.69300 16.26100 1.000 45.47323 6 ARG B C 1
ATOM 3944 O O . ARG B 1 10 ? -56.07300 6.85200 15.53300 1.000 47.47101 6 ARG B O 1
ATOM 3965 N N . VAL B 1 11 ? -54.46800 7.55100 16.85000 1.000 44.50376 7 VAL B N 1
ATOM 3966 C CA . VAL B 1 11 ? -53.48000 6.56400 16.42100 1.000 42.05387 7 VAL B CA 1
ATOM 3967 C C . VAL B 1 11 ? -53.94400 5.13700 16.70100 1.000 41.00219 7 VAL B C 1
ATOM 3968 O O . VAL B 1 11 ? -53.62500 4.22000 15.93300 1.000 47.05490 7 VAL B O 1
ATOM 3981 N N . LEU B 1 12 ? -54.71100 4.91300 17.77100 1.000 39.16355 8 LEU B N 1
ATOM 3982 C CA . LEU B 1 12 ? -55.24100 3.58500 18.06600 1.000 36.78060 8 LEU B CA 1
ATOM 3983 C C . LEU B 1 12 ? -56.74200 3.48100 17.80500 1.000 36.69330 8 LEU B C 1
ATOM 3984 O O . LEU B 1 12 ? -57.39700 2.57300 18.33100 1.000 37.01427 8 LEU B O 1
ATOM 4000 N N . SER B 1 13 ? -57.30100 4.39000 17.00900 1.000 37.79402 9 SER B N 1
ATOM 4001 C CA . SER B 1 13 ? -58.73400 4.36900 16.74900 1.000 36.94633 9 SER B CA 1
ATOM 4002 C C . SER B 1 13 ? -59.14800 3.02100 16.17600 1.000 44.21238 9 SER B C 1
ATOM 4003 O O . SER B 1 13 ? -58.50700 2.49600 15.26100 1.000 43.99362 9 SER B O 1
ATOM 4011 N N . GLY B 1 14 ? -60.22100 2.45700 16.72200 1.000 47.27921 10 GLY B N 1
ATOM 4012 C CA . GLY B 1 14 ? -60.74200 1.19500 16.26000 1.000 48.47733 10 GLY B CA 1
ATOM 4013 C C . GLY B 1 14 ? -60.16100 -0.02600 16.94000 1.000 41.80402 10 GLY B C 1
ATOM 4014 O O . GLY B 1 14 ? -60.74100 -1.11200 16.82500 1.000 43.66828 10 GLY B O 1
ATOM 4018 N N . ARG B 1 15 ? -59.04300 0.11900 17.64700 1.000 34.57779 11 ARG B N 1
ATOM 4019 C CA . ARG B 1 15 ? -58.42400 -1.00800 18.32900 1.000 31.74033 11 ARG B CA 1
ATOM 4020 C C . ARG B 1 15 ? -59.14800 -1.30900 19.63600 1.000 34.30530 11 ARG B C 1
ATOM 4021 O O . ARG B 1 15 ? -59.53100 -0.39700 20.37700 1.000 39.97510 11 ARG B O 1
ATOM 4042 N N . VAL B 1 16 ? -59.32100 -2.59900 19.91900 1.000 32.36048 12 VAL B N 1
ATOM 4043 C CA . VAL B 1 16 ? -59.95000 -3.07400 21.14800 1.000 31.21980 12 VAL B CA 1
ATOM 4044 C C . VAL B 1 16 ? -58.85100 -3.54700 22.09000 1.000 30.61785 12 VAL B C 1
ATOM 4045 O O . VAL B 1 16 ? -58.07200 -4.44700 21.75200 1.000 28.34208 12 VAL B O 1
ATOM 4058 N N . ALA B 1 17 ? -58.80700 -2.95700 23.28000 1.000 27.59682 13 ALA B N 1
ATOM 4059 C CA . ALA B 1 17 ? -57.79800 -3.25300 24.28200 1.000 25.88840 13 ALA B CA 1
ATOM 4060 C C . ALA B 1 17 ? -58.45200 -3.85000 25.51800 1.000 28.02425 13 ALA B C 1
ATOM 4061 O O . ALA B 1 17 ? -59.55900 -3.45700 25.89600 1.000 29.58073 13 ALA B O 1
ATOM 4068 N N . VAL B 1 18 ? -57.75800 -4.80000 26.14000 1.000 27.75138 14 VAL B N 1
ATOM 4069 C CA . VAL B 1 18 ? -58.11100 -5.33900 27.44900 1.000 27.35141 14 VAL B CA 1
ATOM 4070 C C . VAL B 1 18 ? -56.94300 -5.04400 28.38000 1.000 25.88474 14 VAL B C 1
ATOM 4071 O O . VAL B 1 18 ? -55.80100 -5.39300 28.06700 1.000 26.84737 14 VAL B O 1
ATOM 4084 N N . VAL B 1 19 ? -57.21300 -4.39800 29.51100 1.000 28.53618 15 VAL B N 1
ATOM 4085 C CA . VAL B 1 19 ? -56.18200 -4.10500 30.50300 1.000 24.24830 15 VAL B CA 1
ATOM 4086 C C . VAL B 1 19 ? -56.59300 -4.80000 31.79600 1.000 26.27764 15 VAL B C 1
ATOM 4087 O O . VAL B 1 19 ? -57.63200 -4.46800 32.37800 1.000 28.15731 15 VAL B O 1
ATOM 4100 N N . THR B 1 20 ? -55.80200 -5.77200 32.23700 1.000 25.83063 16 THR B N 1
ATOM 4101 C CA . THR B 1 20 ? -56.16200 -6.48200 33.45600 1.000 27.64192 16 THR B CA 1
ATOM 4102 C C . THR B 1 20 ? -55.79300 -5.64000 34.67400 1.000 32.94899 16 THR B C 1
ATOM 4103 O O . THR B 1 20 ? -54.81100 -4.89400 34.66700 1.000 30.37779 16 THR B O 1
ATOM 4114 N N . GLY B 1 21 ? -56.61400 -5.73800 35.71600 1.000 30.13120 17 GLY B N 1
ATOM 4115 C CA . GLY B 1 21 ? -56.35700 -4.99700 36.93700 1.000 31.60043 17 GLY B CA 1
ATOM 4116 C C . GLY B 1 21 ? -56.28000 -3.49900 36.72000 1.000 28.06206 17 GLY B C 1
ATOM 4117 O O . GLY B 1 21 ? -55.27300 -2.87200 37.06300 1.000 31.92518 17 GLY B O 1
ATOM 4121 N N . SER B 1 22 ? -57.34300 -2.90100 36.17300 1.000 31.29731 18 SER B N 1
ATOM 4122 C CA . SER B 1 22 ? -57.21200 -1.56800 35.59400 1.000 27.89053 18 SER B CA 1
ATOM 4123 C C . SER B 1 22 ? -58.19900 -0.53900 36.13400 1.000 31.99024 18 SER B C 1
ATOM 4124 O O . SER B 1 22 ? -58.38300 0.51100 35.50600 1.000 33.37905 18 SER B O 1
ATOM 4132 N N . ARG B 1 23 ? -58.80700 -0.77600 37.29000 1.000 32.12920 19 ARG B N 1
ATOM 4133 C CA . ARG B 1 23 ? -59.68800 0.21900 37.89100 1.000 35.14876 19 ARG B CA 1
ATOM 4134 C C . ARG B 1 23 ? -58.95900 1.16500 38.83400 1.000 35.37299 19 ARG B C 1
ATOM 4135 O O . ARG B 1 23 ? -59.58200 2.09400 39.36300 1.000 35.81526 19 ARG B O 1
ATOM 4156 N N . LYS B 1 24 ? -57.66600 0.94900 39.05500 1.000 31.04649 20 LYS B N 1
ATOM 4157 C CA . LYS B 1 24 ? -56.85800 1.78400 39.93100 1.000 32.01220 20 LYS B CA 1
ATOM 4158 C C . LYS B 1 24 ? -55.40100 1.60500 39.52500 1.000 29.93703 20 LYS B C 1
ATOM 4159 O O . LYS B 1 24 ? -55.06600 0.74700 38.70300 1.000 31.04974 20 LYS B O 1
ATOM 4178 N N . GLY B 1 25 ? -54.54100 2.45600 40.08100 1.000 31.29058 21 GLY B N 1
ATOM 4179 C CA . GLY B 1 25 ? -53.10800 2.32100 39.90700 1.000 32.00721 21 GLY B CA 1
ATOM 4180 C C . GLY B 1 25 ? -52.65000 2.42900 38.46300 1.000 29.62273 21 GLY B C 1
ATOM 4181 O O . GLY B 1 25 ? -53.23000 3.14000 37.63600 1.000 30.27379 21 GLY B O 1
ATOM 4185 N N . ILE B 1 26 ? -51.57200 1.69800 38.16500 1.000 28.03553 22 ILE B N 1
ATOM 4186 C CA . ILE B 1 26 ? -50.94200 1.77700 36.84800 1.000 27.25269 22 ILE B CA 1
ATOM 4187 C C . ILE B 1 26 ? -51.90500 1.30500 35.77100 1.000 31.52771 22 ILE B C 1
ATOM 4188 O O . ILE B 1 26 ? -51.96100 1.87400 34.67400 1.000 29.59887 22 ILE B O 1
ATOM 4204 N N . GLY B 1 27 ? -52.68500 0.26600 36.06600 1.000 29.91454 23 GLY B N 1
ATOM 4205 C CA . GLY B 1 27 ? -53.62200 -0.24300 35.08000 1.000 26.22479 23 GLY B CA 1
ATOM 4206 C C . GLY B 1 27 ? -54.61600 0.80500 34.62000 1.000 27.46680 23 GLY B C 1
ATOM 4207 O O . GLY B 1 27 ? -54.95800 0.87100 33.43700 1.000 27.31766 23 GLY B O 1
ATOM 4211 N N . LEU B 1 28 ? -55.10900 1.62700 35.54700 1.000 28.79055 24 LEU B N 1
ATOM 4212 C CA . LEU B 1 28 ? -56.04000 2.68000 35.15900 1.000 29.76583 24 LEU B CA 1
ATOM 4213 C C . LEU B 1 28 ? -55.33100 3.76500 34.35600 1.000 30.12045 24 LEU B C 1
ATOM 4214 O O . LEU B 1 28 ? -55.89700 4.30700 33.40000 1.000 29.10771 24 LEU B O 1
ATOM 4230 N N . GLY B 1 29 ? -54.08600 4.08100 34.71900 1.000 30.60375 25 GLY B N 1
ATOM 4231 C CA . GLY B 1 29 ? -53.30900 5.00700 33.91200 1.000 28.50086 25 GLY B CA 1
ATOM 4232 C C . GLY B 1 29 ? -53.12000 4.51500 32.49000 1.000 32.91991 25 GLY B C 1
ATOM 4233 O O . GLY B 1 29 ? -53.21900 5.29200 31.53600 1.000 29.83362 25 GLY B O 1
ATOM 4237 N N . ILE B 1 30 ? -52.84300 3.21800 32.32800 1.000 27.29494 26 ILE B N 1
ATOM 4238 C CA . ILE B 1 30 ? -52.70900 2.64600 30.99000 1.000 25.90812 26 ILE B CA 1
ATOM 4239 C C . ILE B 1 30 ? -54.03800 2.71600 30.25100 1.000 31.12296 26 ILE B C 1
ATOM 4240 O O . ILE B 1 30 ? -54.10200 3.13100 29.09000 1.000 29.04687 26 ILE B O 1
ATOM 4256 N N . ALA B 1 31 ? -55.12500 2.32600 30.91900 1.000 28.72582 27 ALA B N 1
ATOM 4257 C CA . ALA B 1 31 ? -56.42800 2.35700 30.26500 1.000 30.95302 27 ALA B CA 1
ATOM 4258 C C . ALA B 1 31 ? -56.79600 3.77300 29.83500 1.000 31.39404 27 ALA B C 1
ATOM 4259 O O . ALA B 1 31 ? -57.32500 3.97700 28.73700 1.000 29.60839 27 ALA B O 1
ATOM 4266 N N . MET B 1 32 ? -56.51300 4.76900 30.68000 1.000 32.23840 28 MET B N 1
ATOM 4267 C CA . MET B 1 32 ? -56.79200 6.15200 30.30400 1.000 31.43020 28 MET B CA 1
ATOM 4268 C C . MET B 1 32 ? -55.99800 6.55600 29.06700 1.000 30.70791 28 MET B C 1
ATOM 4269 O O . MET B 1 32 ? -56.54100 7.16400 28.13500 1.000 30.83515 28 MET B O 1
ATOM 4283 N N . ARG B 1 33 ? -54.70200 6.23900 29.04100 1.000 26.93228 29 ARG B N 1
ATOM 4284 C CA . ARG B 1 33 ? -53.87200 6.69600 27.93000 1.000 28.40548 29 ARG B CA 1
ATOM 4285 C C . ARG B 1 33 ? -54.24800 5.98600 26.63100 1.000 29.06717 29 ARG B C 1
ATOM 4286 O O . ARG B 1 33 ? -54.25200 6.60700 25.56200 1.000 30.23448 29 ARG B O 1
ATOM 4307 N N . LEU B 1 34 ? -54.57700 4.69100 26.69500 1.000 29.79931 30 LEU B N 1
ATOM 4308 C CA . LEU B 1 34 ? -55.02200 4.00000 25.48600 1.000 29.39891 30 LEU B CA 1
ATOM 4309 C C . LEU B 1 34 ? -56.30900 4.61400 24.94200 1.000 31.61489 30 LEU B C 1
ATOM 4310 O O . LEU B 1 34 ? -56.44000 4.82400 23.73000 1.000 30.26811 30 LEU B O 1
ATOM 4326 N N . ALA B 1 35 ? -57.27600 4.89900 25.82100 1.000 29.84029 31 ALA B N 1
ATOM 4327 C CA . ALA B 1 35 ? -58.52800 5.50400 25.37700 1.000 32.94221 31 ALA B CA 1
ATOM 4328 C C . ALA B 1 35 ? -58.29600 6.89700 24.80900 1.000 32.55127 31 ALA B C 1
ATOM 4329 O O . ALA B 1 35 ? -58.88800 7.26600 23.78600 1.000 34.92156 31 ALA B O 1
ATOM 4336 N N . MET B 1 36 ? -57.44700 7.68900 25.46700 1.000 32.98898 32 MET B N 1
ATOM 4337 C CA . MET B 1 36 ? -57.10400 8.99600 24.92600 1.000 31.58708 32 MET B CA 1
ATOM 4338 C C . MET B 1 36 ? -56.50300 8.86700 23.53500 1.000 32.34152 32 MET B C 1
ATOM 4339 O O . MET B 1 36 ? -56.67100 9.76300 22.70100 1.000 36.62991 32 MET B O 1
ATOM 4353 N N . ALA B 1 37 ? -55.80900 7.76000 23.26700 1.000 33.09750 33 ALA B N 1
ATOM 4354 C CA . ALA B 1 37 ? -55.19400 7.50600 21.97200 1.000 36.76010 33 ALA B CA 1
ATOM 4355 C C . ALA B 1 37 ? -56.14800 6.83400 20.99300 1.000 40.99326 33 ALA B C 1
ATOM 4356 O O . ALA B 1 37 ? -55.72900 6.48700 19.88300 1.000 37.02528 33 ALA B O 1
ATOM 4363 N N . GLY B 1 38 ? -57.40500 6.62200 21.38300 1.000 31.41680 34 GLY B N 1
ATOM 4364 C CA . GLY B 1 38 ? -58.44300 6.19000 20.46600 1.000 36.05173 34 GLY B CA 1
ATOM 4365 C C . GLY B 1 38 ? -58.92300 4.76200 20.62500 1.000 34.11143 34 GLY B C 1
ATOM 4366 O O . GLY B 1 38 ? -59.86100 4.37000 19.91500 1.000 37.67607 34 GLY B O 1
ATOM 4370 N N . ALA B 1 39 ? -58.33200 3.97900 21.51900 1.000 33.87280 35 ALA B N 1
ATOM 4371 C CA . ALA B 1 39 ? -58.70300 2.57900 21.68000 1.000 34.27831 35 ALA B CA 1
ATOM 4372 C C . ALA B 1 39 ? -59.99400 2.42500 22.47900 1.000 34.29959 35 ALA B C 1
ATOM 4373 O O . ALA B 1 39 ? -60.26800 3.20400 23.39600 1.000 34.87970 35 ALA B O 1
ATOM 4380 N N . ASP B 1 40 ? -60.80100 1.43200 22.10000 1.000 36.58955 36 ASP B N 1
ATOM 4381 C CA . ASP B 1 40 ? -61.82000 0.88900 22.99200 1.000 32.50669 36 ASP B CA 1
ATOM 4382 C C . ASP B 1 40 ? -61.13300 0.07100 24.08500 1.000 32.44887 36 ASP B C 1
ATOM 4383 O O . ASP B 1 40 ? -60.11900 -0.58600 23.84000 1.000 32.17987 36 ASP B O 1
ATOM 4392 N N . VAL B 1 41 ? -61.68500 0.10200 25.30100 1.000 30.96933 37 VAL B N 1
ATOM 4393 C CA . VAL B 1 41 ? -60.99900 -0.48600 26.45000 1.000 29.94251 37 VAL B CA 1
ATOM 4394 C C . VAL B 1 41 ? -61.95600 -1.27700 27.33600 1.000 29.04215 37 VAL B C 1
ATOM 4395 O O . VAL B 1 41 ? -63.04400 -0.80200 27.67600 1.000 31.95009 37 VAL B O 1
ATOM 4408 N N . VAL B 1 42 ? -61.52000 -2.46800 27.75100 1.000 29.87715 38 VAL B N 1
ATOM 4409 C CA . VAL B 1 42 ? -62.20000 -3.25400 28.77800 1.000 29.85216 38 VAL B CA 1
ATOM 4410 C C . VAL B 1 42 ? -61.36400 -3.19100 30.05300 1.000 31.58191 38 VAL B C 1
ATOM 4411 O O . VAL B 1 42 ? -60.18200 -3.56400 30.05200 1.000 31.51319 38 VAL B O 1
ATOM 4424 N N . LEU B 1 43 ? -61.98200 -2.71500 31.13100 1.000 30.56744 39 LEU B N 1
ATOM 4425 C CA . LEU B 1 43 ? -61.40200 -2.67600 32.46200 1.000 28.84776 39 LEU B CA 1
ATOM 4426 C C . LEU B 1 43 ? -61.70000 -3.97500 33.19500 1.000 33.11773 39 LEU B C 1
ATOM 4427 O O . LEU B 1 43 ? -62.60600 -4.72700 32.82900 1.000 31.08889 39 LEU B O 1
ATOM 4443 N N . ASN B 1 44 ? -60.94700 -4.21800 34.26400 1.000 29.37618 40 ASN B N 1
ATOM 4444 C CA . ASN B 1 44 ? -61.02800 -5.50200 34.93800 1.000 32.78783 40 ASN B CA 1
ATOM 4445 C C . ASN B 1 44 ? -60.49000 -5.39400 36.35200 1.000 32.26331 40 ASN B C 1
ATOM 4446 O O . ASN B 1 44 ? -59.52000 -4.67600 36.60800 1.000 31.80965 40 ASN B O 1
ATOM 4457 N N . GLY B 1 45 ? -61.14300 -6.10900 37.25500 1.000 33.89721 41 GLY B N 1
ATOM 4458 C CA . GLY B 1 45 ? -60.63600 -6.35700 38.58400 1.000 30.93945 41 GLY B CA 1
ATOM 4459 C C . GLY B 1 45 ? -61.23900 -7.65600 39.06700 1.000 31.65345 41 GLY B C 1
ATOM 4460 O O . GLY B 1 45 ? -61.97200 -8.30800 38.31400 1.000 33.03435 41 GLY B O 1
ATOM 4464 N N . ARG B 1 46 ? -60.97900 -8.03400 40.31400 1.000 32.58550 42 ARG B N 1
ATOM 4465 C CA . ARG B 1 46 ? -61.40900 -9.34100 40.79700 1.000 35.08314 42 ARG B CA 1
ATOM 4466 C C . ARG B 1 46 ? -62.92300 -9.43000 40.93500 1.000 38.03241 42 ARG B C 1
ATOM 4467 O O . ARG B 1 46 ? -63.53400 -10.42300 40.52200 1.000 37.80629 42 ARG B O 1
ATOM 4488 N N . ARG B 1 47 ? -63.54200 -8.42600 41.54800 1.000 36.48716 43 ARG B N 1
ATOM 4489 C CA . ARG B 1 47 ? -64.95600 -8.47200 41.88200 1.000 38.32723 43 ARG B CA 1
ATOM 4490 C C . ARG B 1 47 ? -65.61300 -7.15700 41.49800 1.000 37.07283 43 ARG B C 1
ATOM 4491 O O . ARG B 1 47 ? -64.98100 -6.10000 41.51400 1.000 37.17653 43 ARG B O 1
ATOM 4512 N N . GLN B 1 48 ? -66.88800 -7.23500 41.14000 1.000 39.45798 44 GLN B N 1
ATOM 4513 C CA . GLN B 1 48 ? -67.64100 -6.02600 40.85000 1.000 46.17636 44 GLN B CA 1
ATOM 4514 C C . GLN B 1 48 ? -67.55200 -5.07400 42.03400 1.000 38.97616 44 GLN B C 1
ATOM 4515 O O . GLN B 1 48 ? -67.57000 -5.50100 43.19200 1.000 41.02294 44 GLN B O 1
ATOM 4529 N N . SER B 1 49 ? -67.43300 -3.78400 41.75000 1.000 37.32190 45 SER B N 1
ATOM 4530 C CA . SER B 1 49 ? -67.37400 -2.78100 42.79900 1.000 38.53593 45 SER B CA 1
ATOM 4531 C C . SER B 1 49 ? -68.37400 -1.66500 42.55500 1.000 41.41210 45 SER B C 1
ATOM 4532 O O . SER B 1 49 ? -68.77000 -1.40500 41.41200 1.000 40.54882 45 SER B O 1
ATOM 4540 N N . PRO B 1 50 ? -68.78100 -0.96400 43.61600 1.000 43.54017 46 PRO B N 1
ATOM 4541 C CA . PRO B 1 50 ? -69.67900 0.18900 43.43500 1.000 42.79748 46 PRO B CA 1
ATOM 4542 C C . PRO B 1 50 ? -69.10700 1.25800 42.53100 1.000 41.86565 46 PRO B C 1
ATOM 4543 O O . PRO B 1 50 ? -69.86900 2.02000 41.92200 1.000 47.01905 46 PRO B O 1
ATOM 4554 N N . GLU B 1 51 ? -67.78600 1.34400 42.43300 1.000 39.51472 47 GLU B N 1
ATOM 4555 C CA . GLU B 1 51 ? -67.13900 2.39100 41.66000 1.000 40.04604 47 GLU B CA 1
ATOM 4556 C C . GLU B 1 51 ? -67.05800 2.07500 40.17400 1.000 37.17378 47 GLU B C 1
ATOM 4557 O O . GLU B 1 51 ? -66.56000 2.90900 39.41200 1.000 39.43229 47 GLU B O 1
ATOM 4569 N N . ASP B 1 52 ? -67.54200 0.91300 39.73300 1.000 36.40814 48 ASP B N 1
ATOM 4570 C CA . ASP B 1 52 ? -67.33600 0.53100 38.34100 1.000 34.86308 48 ASP B CA 1
ATOM 4571 C C . ASP B 1 52 ? -67.93900 1.54700 37.38100 1.000 34.78841 48 ASP B C 1
ATOM 4572 O O . ASP B 1 52 ? -67.31700 1.89600 36.37200 1.000 37.47051 48 ASP B O 1
ATOM 4581 N N . SER B 1 53 ? -69.15400 2.02600 37.66100 1.000 37.09333 49 SER B N 1
ATOM 4582 C CA . SER B 1 53 ? -69.77500 2.96700 36.73400 1.000 39.51153 49 SER B CA 1
ATOM 4583 C C . SER B 1 53 ? -68.92900 4.22300 36.59000 1.000 39.08589 49 SER B C 1
ATOM 4584 O O . SER B 1 53 ? -68.70400 4.71600 35.47900 1.000 38.12615 49 SER B O 1
ATOM 4592 N N . ALA B 1 54 ? -68.46800 4.76800 37.71700 1.000 37.59357 50 ALA B N 1
ATOM 4593 C CA . ALA B 1 54 ? -67.71300 6.01400 37.68100 1.000 42.03602 50 ALA B CA 1
ATOM 4594 C C . ALA B 1 54 ? -66.38400 5.83400 36.96000 1.000 38.20840 50 ALA B C 1
ATOM 4595 O O . ALA B 1 54 ? -65.92900 6.73800 36.25100 1.000 37.89567 50 ALA B O 1
ATOM 4602 N N . ILE B 1 55 ? -65.73800 4.68200 37.14600 1.000 39.33073 51 ILE B N 1
ATOM 4603 C CA . ILE B 1 55 ? -64.44100 4.45700 36.51600 1.000 37.32753 51 ILE B CA 1
ATOM 4604 C C . ILE B 1 55 ? -64.60700 4.22200 35.01900 1.000 40.09913 51 ILE B C 1
ATOM 4605 O O . ILE B 1 55 ? -63.84800 4.76400 34.20700 1.000 34.43202 51 ILE B O 1
ATOM 4621 N N . VAL B 1 56 ? -65.61000 3.43500 34.62700 1.000 34.07862 52 VAL B N 1
ATOM 4622 C CA . VAL B 1 56 ? -65.90600 3.27200 33.20500 1.000 34.69024 52 VAL B CA 1
ATOM 4623 C C . VAL B 1 56 ? -66.13100 4.63200 32.55700 1.000 36.99263 52 VAL B C 1
ATOM 4624 O O . VAL B 1 56 ? -65.56500 4.94100 31.50300 1.000 35.83460 52 VAL B O 1
ATOM 4637 N N . GLU B 1 57 ? -66.94300 5.47800 33.19500 1.000 38.03615 53 GLU B N 1
ATOM 4638 C CA . GLU B 1 57 ? -67.26500 6.77100 32.60200 1.000 38.69847 53 GLU B CA 1
ATOM 4639 C C . GLU B 1 57 ? -66.06100 7.69900 32.56000 1.000 36.87844 53 GLU B C 1
ATOM 4640 O O . GLU B 1 57 ? -65.95800 8.53200 31.65200 1.000 44.53417 53 GLU B O 1
ATOM 4652 N N . LYS B 1 58 ? -65.15700 7.59600 33.53600 1.000 36.79324 54 LYS B N 1
ATOM 4653 C CA . LYS B 1 58 ? -63.92000 8.36500 33.46200 1.000 41.45595 54 LYS B CA 1
ATOM 4654 C C . LYS B 1 58 ? -63.14700 8.00300 32.20100 1.000 39.10503 54 LYS B C 1
ATOM 4655 O O . LYS B 1 58 ? -62.70500 8.88200 31.45200 1.000 43.04728 54 LYS B O 1
ATOM 4674 N N . VAL B 1 59 ? -62.98700 6.70400 31.94600 1.000 38.31088 55 VAL B N 1
ATOM 4675 C CA . VAL B 1 59 ? -62.23000 6.26300 30.78000 1.000 33.23119 55 VAL B CA 1
ATOM 4676 C C . VAL B 1 59 ? -63.00200 6.55900 29.50100 1.000 39.50872 55 VAL B C 1
ATOM 4677 O O . VAL B 1 59 ? -62.41400 6.91200 28.47100 1.000 40.32057 55 VAL B O 1
ATOM 4690 N N . ALA B 1 60 ? -64.32700 6.41900 29.54500 1.000 34.86267 56 ALA B N 1
ATOM 4691 C CA . ALA B 1 60 ? -65.15800 6.71000 28.38700 1.000 35.25315 56 ALA B CA 1
ATOM 4692 C C . ALA B 1 60 ? -65.23700 8.19800 28.08400 1.000 37.04230 56 ALA B C 1
ATOM 4693 O O . ALA B 1 60 ? -65.79100 8.57100 27.04500 1.000 40.76803 56 ALA B O 1
ATOM 4700 N N . ALA B 1 61 ? -64.69400 9.05400 28.95100 1.000 41.86794 57 ALA B N 1
ATOM 4701 C CA . ALA B 1 61 ? -64.78800 10.48800 28.71700 1.000 44.99739 57 ALA B CA 1
ATOM 4702 C C . ALA B 1 61 ? -64.13100 10.89700 27.40600 1.000 47.03861 57 ALA B C 1
ATOM 4703 O O . ALA B 1 61 ? -64.39000 12.00100 26.91400 1.000 40.31323 57 ALA B O 1
ATOM 4710 N N . TYR B 1 62 ? -63.29500 10.03400 26.82400 1.000 39.41651 58 TYR B N 1
ATOM 4711 C CA . TYR B 1 62 ? -62.53700 10.35900 25.62400 1.000 43.98418 58 TYR B CA 1
ATOM 4712 C C . TYR B 1 62 ? -63.14000 9.76500 24.35700 1.000 43.05504 58 TYR B C 1
ATOM 4713 O O . TYR B 1 62 ? -62.44000 9.63900 23.34600 1.000 44.79972 58 TYR B O 1
ATOM 4731 N N . GLY B 1 63 ? -64.41500 9.39200 24.39400 1.000 42.17008 59 GLY B N 1
ATOM 4732 C CA . GLY B 1 63 ? -65.15500 9.11300 23.18300 1.000 43.20035 59 GLY B CA 1
ATOM 4733 C C . GLY B 1 63 ? -65.00300 7.73000 22.60000 1.000 41.64238 59 GLY B C 1
ATOM 4734 O O . GLY B 1 63 ? -65.40400 7.51900 21.45000 1.000 47.15487 59 GLY B O 1
ATOM 4738 N N . THR B 1 64 ? -64.44800 6.77900 23.33900 1.000 35.93919 60 THR B N 1
ATOM 4739 C CA . THR B 1 64 ? -64.33800 5.41000 22.86300 1.000 34.26748 60 THR B CA 1
ATOM 4740 C C . THR B 1 64 ? -65.28900 4.52000 23.65400 1.000 32.51729 60 THR B C 1
ATOM 4741 O O . THR B 1 64 ? -65.90800 4.94300 24.63400 1.000 36.60407 60 THR B O 1
ATOM 4752 N N . ARG B 1 65 ? -65.41800 3.27800 23.20200 1.000 36.31653 61 ARG B N 1
ATOM 4753 C CA . ARG B 1 65 ? -66.25300 2.31000 23.89900 1.000 33.31933 61 ARG B CA 1
ATOM 4754 C C . ARG B 1 65 ? -65.48200 1.70600 25.06600 1.000 33.37394 61 ARG B C 1
ATOM 4755 O O . ARG B 1 65 ? -64.37300 1.19400 24.88600 1.000 34.51677 61 ARG B O 1
ATOM 4776 N N . VAL B 1 66 ? -66.08100 1.74500 26.25700 1.000 34.67705 62 VAL B N 1
ATOM 4777 C CA . VAL B 1 66 ? -65.45300 1.24800 27.47600 1.000 32.61372 62 VAL B CA 1
ATOM 4778 C C . VAL B 1 66 ? -66.40500 0.28000 28.16300 1.000 33.27717 62 VAL B C 1
ATOM 4779 O O . VAL B 1 66 ? -67.62100 0.49900 28.19400 1.000 34.74808 62 VAL B O 1
ATOM 4792 N N . ARG B 1 67 ? -65.84500 -0.79500 28.70800 1.000 33.26497 63 ARG B N 1
ATOM 4793 C CA . ARG B 1 67 ? -66.60300 -1.80500 29.42700 1.000 35.75803 63 ARG B CA 1
ATOM 4794 C C . ARG B 1 67 ? -65.81700 -2.16000 30.67900 1.000 36.39299 63 ARG B C 1
ATOM 4795 O O . ARG B 1 67 ? -64.65100 -1.78800 30.82700 1.000 34.29391 63 ARG B O 1
ATOM 4816 N N . CYS B 1 68 ? -66.45900 -2.89200 31.58500 1.000 33.95971 64 CYS B N 1
ATOM 4817 C CA . CYS B 1 68 ? -65.78200 -3.39400 32.77300 1.000 32.70289 64 CYS B CA 1
ATOM 4818 C C . CYS B 1 68 ? -66.26500 -4.80400 33.06900 1.000 32.72213 64 CYS B C 1
ATOM 4819 O O . CYS B 1 68 ? -67.47300 -5.05800 33.07500 1.000 34.45776 64 CYS B O 1
ATOM 4827 N N . PHE B 1 69 ? -65.32700 -5.71600 33.32200 1.000 31.90628 65 PHE B N 1
ATOM 4828 C CA . PHE B 1 69 ? -65.66300 -7.11700 33.54900 1.000 34.96049 65 PHE B CA 1
ATOM 4829 C C . PHE B 1 69 ? -64.87400 -7.63900 34.73700 1.000 33.16470 65 PHE B C 1
ATOM 4830 O O . PHE B 1 69 ? -63.64300 -7.69600 34.68700 1.000 33.90171 65 PHE B O 1
ATOM 4847 N N . ALA B 1 70 ? -65.58500 -8.04200 35.78600 1.000 36.33641 66 ALA B N 1
ATOM 4848 C CA . ALA B 1 70 ? -64.94200 -8.60900 36.96400 1.000 35.01707 66 ALA B CA 1
ATOM 4849 C C . ALA B 1 70 ? -64.47900 -10.03300 36.67300 1.000 34.91400 66 ALA B C 1
ATOM 4850 O O . ALA B 1 70 ? -65.27800 -10.88600 36.27000 1.000 37.36523 66 ALA B O 1
ATOM 4857 N N . ALA B 1 71 ? -63.18700 -10.29000 36.88400 1.000 36.05450 67 ALA B N 1
ATOM 4858 C CA . ALA B 1 71 ? -62.63000 -11.62200 36.68700 1.000 33.27251 67 ALA B CA 1
ATOM 4859 C C . ALA B 1 71 ? -61.31100 -11.73400 37.43500 1.000 28.34023 67 ALA B C 1
ATOM 4860 O O . ALA B 1 71 ? -60.43000 -10.88200 37.28300 1.000 30.14050 67 ALA B O 1
ATOM 4867 N N . ASN B 1 72 ? -61.18000 -12.79500 38.22400 1.000 31.57273 68 ASN B N 1
ATOM 4868 C CA . ASN B 1 72 ? -59.94500 -13.07200 38.94400 1.000 29.20414 68 ASN B CA 1
ATOM 4869 C C . ASN B 1 72 ? -58.96100 -13.73600 37.99000 1.000 28.25050 68 ASN B C 1
ATOM 4870 O O . ASN B 1 72 ? -59.19900 -14.85200 37.51500 1.000 32.36980 68 ASN B O 1
ATOM 4881 N N . MET B 1 73 ? -57.84900 -13.05300 37.71100 1.000 29.64625 69 MET B N 1
ATOM 4882 C CA . MET B 1 73 ? -56.92000 -13.53200 36.69500 1.000 29.43076 69 MET B CA 1
ATOM 4883 C C . MET B 1 73 ? -56.17500 -14.79400 37.11000 1.000 31.15931 69 MET B C 1
ATOM 4884 O O . MET B 1 73 ? -55.55400 -15.43000 36.25300 1.000 30.67084 69 MET B O 1
ATOM 4898 N N . LYS B 1 74 ? -56.22800 -15.18200 38.38200 1.000 31.51703 70 LYS B N 1
ATOM 4899 C CA . LYS B 1 74 ? -55.60500 -16.42800 38.81100 1.000 31.53409 70 LYS B CA 1
ATOM 4900 C C . LYS B 1 74 ? -56.41200 -17.65900 38.42000 1.000 36.87537 70 LYS B C 1
ATOM 4901 O O . LYS B 1 74 ? -55.91100 -18.77900 38.56200 1.000 37.71787 70 LYS B O 1
ATOM 4920 N N . ASP B 1 75 ? -57.63800 -17.47500 37.93400 1.000 34.06109 71 ASP B N 1
ATOM 4921 C CA . ASP B 1 75 ? -58.54000 -18.55700 37.55000 1.000 36.15893 71 ASP B CA 1
ATOM 4922 C C . ASP B 1 75 ? -58.63400 -18.55400 36.02900 1.000 34.93661 71 ASP B C 1
ATOM 4923 O O . ASP B 1 75 ? -59.20200 -17.62800 35.44200 1.000 34.03728 71 ASP B O 1
ATOM 4932 N N . ARG B 1 76 ? -58.08800 -19.59400 35.39300 1.000 33.57396 72 ARG B N 1
ATOM 4933 C CA . ARG B 1 76 ? -58.03800 -19.60300 33.93400 1.000 33.44789 72 ARG B CA 1
ATOM 4934 C C . ARG B 1 76 ? -59.43100 -19.52300 33.31300 1.000 37.37474 72 ARG B C 1
ATOM 4935 O O . ARG B 1 76 ? -59.59100 -18.92900 32.24100 1.000 34.87291 72 ARG B O 1
ATOM 4956 N N . ALA B 1 77 ? -60.45000 -20.10100 33.95900 1.000 36.45022 73 ALA B N 1
ATOM 4957 C CA . ALA B 1 77 ? -61.80200 -20.01700 33.40500 1.000 38.22738 73 ALA B CA 1
ATOM 4958 C C . ALA B 1 77 ? -62.30200 -18.57600 33.38100 1.000 40.37649 73 ALA B C 1
ATOM 4959 O O . ALA B 1 77 ? -63.04400 -18.18300 32.47000 1.000 37.68302 73 ALA B O 1
ATOM 4966 N N . GLN B 1 78 ? -61.93100 -17.77800 34.38700 1.000 35.16483 74 GLN B N 1
ATOM 4967 C CA . GLN B 1 78 ? -62.34400 -16.37700 34.41900 1.000 37.24411 74 GLN B CA 1
ATOM 4968 C C . GLN B 1 78 ? -61.54400 -15.52400 33.44500 1.000 37.86552 74 GLN B C 1
ATOM 4969 O O . GLN B 1 78 ? -62.07600 -14.54900 32.90100 1.000 34.42491 74 GLN B O 1
ATOM 4983 N N . VAL B 1 79 ? -60.27400 -15.86000 33.21500 1.000 31.51406 75 VAL B N 1
ATOM 4984 C CA . VAL B 1 79 ? -59.52200 -15.19300 32.15700 1.000 30.60049 75 VAL B CA 1
ATOM 4985 C C . VAL B 1 79 ? -60.21500 -15.41600 30.81900 1.000 32.53905 75 VAL B C 1
ATOM 4986 O O . VAL B 1 79 ? -60.38800 -14.48700 30.01900 1.000 31.65791 75 VAL B O 1
ATOM 4999 N N . GLU B 1 80 ? -60.62000 -16.66100 30.55600 1.000 33.79545 76 GLU B N 1
ATOM 5000 C CA . GLU B 1 80 ? -61.30500 -16.95300 29.30400 1.000 35.61034 76 GLU B CA 1
ATOM 5001 C C . GLU B 1 80 ? -62.61600 -16.18500 29.21000 1.000 36.11328 76 GLU B C 1
ATOM 5002 O O . GLU B 1 80 ? -62.95800 -15.65000 28.14900 1.000 36.54187 76 GLU B O 1
ATOM 5014 N N . ALA B 1 81 ? -63.36500 -16.12000 30.31100 1.000 36.37897 77 ALA B N 1
ATOM 5015 C CA . ALA B 1 81 ? -64.62700 -15.38800 30.29600 1.000 39.28291 77 ALA B CA 1
ATOM 5016 C C . ALA B 1 81 ? -64.40400 -13.91400 29.98100 1.000 35.59223 77 ALA B C 1
ATOM 5017 O O . ALA B 1 81 ? -65.22300 -13.28900 29.29500 1.000 37.44645 77 ALA B O 1
ATOM 5024 N N . LEU B 1 82 ? -63.31100 -13.33800 30.49300 1.000 34.22470 78 LEU B N 1
ATOM 5025 C CA . LEU B 1 82 ? -62.98800 -11.94400 30.20100 1.000 32.19447 78 LEU B CA 1
ATOM 5026 C C . LEU B 1 82 ? -62.76100 -11.73700 28.71400 1.000 35.26757 78 LEU B C 1
ATOM 5027 O O . LEU B 1 82 ? -63.23500 -10.75500 28.13100 1.000 32.71717 78 LEU B O 1
ATOM 5043 N N . ILE B 1 83 ? -62.06300 -12.65900 28.10100 1.000 33.37324 79 ILE B N 1
ATOM 5044 C CA . ILE B 1 83 ? -61.78700 -12.54300 26.70600 1.000 33.21692 79 ILE B CA 1
ATOM 5045 C C . ILE B 1 83 ? -63.06300 -12.70200 25.88900 1.000 35.11989 79 ILE B C 1
ATOM 5046 O O . ILE B 1 83 ? -63.28800 -11.96800 24.99000 1.000 35.38221 79 ILE B O 1
ATOM 5062 N N . LYS B 1 84 ? -63.87200 -13.69000 26.21600 1.000 36.72676 80 LYS B N 1
ATOM 5063 C CA . LYS B 1 84 ? -65.11900 -13.91800 25.49400 1.000 39.06965 80 LYS B CA 1
ATOM 5064 C C . LYS B 1 84 ? -66.07700 -12.76900 25.65900 1.000 38.97775 80 LYS B C 1
ATOM 5065 O O . LYS B 1 84 ? -66.76000 -12.42300 24.74700 1.000 40.23679 80 LYS B O 1
ATOM 5084 N N . PHE B 1 85 ? -66.13200 -12.19800 26.83000 1.000 37.81010 81 PHE B N 1
ATOM 5085 C CA . PHE B 1 85 ? -66.96400 -11.05000 27.05600 1.000 39.69092 81 PHE B CA 1
ATOM 5086 C C . PHE B 1 85 ? -66.52800 -9.91600 26.15000 1.000 36.91917 81 PHE B C 1
ATOM 5087 O O . PHE B 1 85 ? -67.34600 -9.28400 25.55900 1.000 37.98726 81 PHE B O 1
ATOM 5104 N N . THR B 1 86 ? -65.22300 -9.67800 26.03100 1.000 35.08620 82 THR B N 1
ATOM 5105 C CA . THR B 1 86 ? -64.73300 -8.62100 25.15200 1.000 34.42526 82 THR B CA 1
ATOM 5106 C C . THR B 1 86 ? -65.09000 -8.90800 23.70000 1.000 37.30951 82 THR B C 1
ATOM 5107 O O . THR B 1 86 ? -65.52900 -8.01100 22.96900 1.000 36.41350 82 THR B O 1
ATOM 5118 N N . GLU B 1 87 ? -64.91800 -10.15600 23.26200 1.000 36.94489 83 GLU B N 1
ATOM 5119 C CA . GLU B 1 87 ? -65.27700 -10.50800 21.89400 1.000 38.89455 83 GLU B CA 1
ATOM 5120 C C . GLU B 1 87 ? -66.75700 -10.24500 21.62900 1.000 40.64447 83 GLU B C 1
ATOM 5121 O O . GLU B 1 87 ? -67.12000 -9.73900 20.56200 1.000 41.82390 83 GLU B O 1
ATOM 5133 N N . LYS B 1 88 ? -67.62400 -10.54300 22.60200 1.000 41.25448 84 LYS B N 1
ATOM 5134 C CA . LYS B 1 88 ? -69.06100 -10.34200 22.40600 1.000 43.46439 84 LYS B CA 1
ATOM 5135 C C . LYS B 1 88 ? -69.43200 -8.86200 22.39800 1.000 42.78476 84 LYS B C 1
ATOM 5136 O O . LYS B 1 88 ? -70.25100 -8.43000 21.57500 1.000 44.41453 84 LYS B O 1
ATOM 5155 N N . GLU B 1 89 ? -68.85800 -8.07300 23.31400 1.000 40.86301 85 GLU B N 1
ATOM 5156 C CA . GLU B 1 89 ? -69.31600 -6.70200 23.51900 1.000 40.63919 85 GLU B CA 1
ATOM 5157 C C . GLU B 1 89 ? -68.68500 -5.72900 22.53300 1.000 39.74557 85 GLU B C 1
ATOM 5158 O O . GLU B 1 89 ? -69.35200 -4.80400 22.05200 1.000 43.66910 85 GLU B O 1
ATOM 5170 N N . LEU B 1 90 ? -67.39400 -5.90300 22.25400 1.000 41.00145 86 LEU B N 1
ATOM 5171 C CA . LEU B 1 90 ? -66.61800 -4.94300 21.48600 1.000 44.81079 86 LEU B CA 1
ATOM 5172 C C . LEU B 1 90 ? -65.96000 -5.52200 20.24400 1.000 45.00103 86 LEU B C 1
ATOM 5173 O O . LEU B 1 90 ? -65.80100 -4.79700 19.26000 1.000 43.04020 86 LEU B O 1
ATOM 5189 N N . GLY B 1 91 ? -65.54600 -6.78800 20.26600 1.000 41.16988 87 GLY B N 1
ATOM 5190 C CA . GLY B 1 91 ? -64.89000 -7.41600 19.14000 1.000 36.74363 87 GLY B CA 1
ATOM 5191 C C . GLY B 1 91 ? -63.59000 -8.07400 19.55000 1.000 35.01529 87 GLY B C 1
ATOM 5192 O O . GLY B 1 91 ? -63.26200 -8.18500 20.73600 1.000 36.76273 87 GLY B O 1
ATOM 5196 N N . ALA B 1 92 ? -62.83000 -8.51200 18.54700 1.000 37.85201 88 ALA B N 1
ATOM 5197 C CA . ALA B 1 92 ? -61.61200 -9.26700 18.80900 1.000 33.92765 88 ALA B CA 1
ATOM 5198 C C . ALA B 1 92 ? -60.66300 -8.45700 19.67800 1.000 36.17735 88 ALA B C 1
ATOM 5199 O O . ALA B 1 92 ? -60.54900 -7.23700 19.53500 1.000 34.86855 88 ALA B O 1
ATOM 5206 N N . VAL B 1 93 ? -59.98400 -9.14300 20.59100 1.000 35.96992 89 VAL B N 1
ATOM 5207 C CA . VAL B 1 93 ? -58.98300 -8.50100 21.42900 1.000 33.56689 89 VAL B CA 1
ATOM 5208 C C . VAL B 1 93 ? -57.74900 -8.26300 20.56800 1.000 29.16272 89 VAL B C 1
ATOM 5209 O O . VAL B 1 93 ? -57.15900 -9.20900 20.03700 1.000 32.81759 89 VAL B O 1
ATOM 5222 N N . GLU B 1 94 ? -57.37800 -6.99600 20.40200 1.000 28.84748 90 GLU B N 1
ATOM 5223 C CA . GLU B 1 94 ? -56.23100 -6.62600 19.58500 1.000 29.41530 90 GLU B CA 1
ATOM 5224 C C . GLU B 1 94 ? -55.03300 -6.19900 20.41200 1.000 27.47301 90 GLU B C 1
ATOM 5225 O O . GLU B 1 94 ? -53.89200 -6.44000 20.00300 1.000 27.65368 90 GLU B O 1
ATOM 5237 N N . ILE B 1 95 ? -55.27400 -5.57100 21.55800 1.000 27.21365 91 ILE B N 1
ATOM 5238 C CA . ILE B 1 95 ? -54.22800 -5.14000 22.47700 1.000 26.44000 91 ILE B CA 1
ATOM 5239 C C . ILE B 1 95 ? -54.52800 -5.77700 23.82100 1.000 26.57299 91 ILE B C 1
ATOM 5240 O O . ILE B 1 95 ? -55.58800 -5.52900 24.40800 1.000 26.89778 91 ILE B O 1
ATOM 5256 N N . LEU B 1 96 ? -53.60500 -6.59600 24.30800 1.000 25.36710 92 LEU B N 1
ATOM 5257 C CA . LEU B 1 96 ? -53.71900 -7.22300 25.61600 1.000 26.35763 92 LEU B CA 1
ATOM 5258 C C . LEU B 1 96 ? -52.64700 -6.61200 26.50100 1.000 25.25405 92 LEU B C 1
ATOM 5259 O O . LEU B 1 96 ? -51.45900 -6.69100 26.17100 1.000 25.05554 92 LEU B O 1
ATOM 5275 N N . VAL B 1 97 ? -53.05800 -5.99100 27.60300 1.000 24.50948 93 VAL B N 1
ATOM 5276 C CA . VAL B 1 97 ? -52.12100 -5.47100 28.59300 1.000 24.17038 93 VAL B CA 1
ATOM 5277 C C . VAL B 1 97 ? -52.26900 -6.32300 29.84400 1.000 27.61252 93 VAL B C 1
ATOM 5278 O O . VAL B 1 97 ? -53.30300 -6.28100 30.52500 1.000 25.03281 93 VAL B O 1
ATOM 5291 N N . ASN B 1 98 ? -51.23400 -7.09700 30.14900 1.000 24.25266 94 ASN B N 1
ATOM 5292 C CA . ASN B 1 98 ? -51.20900 -7.94600 31.33500 1.000 25.05104 94 ASN B CA 1
ATOM 5293 C C . ASN B 1 98 ? -50.61700 -7.09800 32.44400 1.000 23.73917 94 ASN B C 1
ATOM 5294 O O . ASN B 1 98 ? -49.40100 -6.90400 32.50800 1.000 24.13652 94 ASN B O 1
ATOM 5305 N N . ASN B 1 99 ? -51.47800 -6.55900 33.29600 1.000 25.29819 95 ASN B N 1
ATOM 5306 C CA . ASN B 1 99 ? -51.06300 -5.59400 34.30200 1.000 24.20328 95 ASN B CA 1
ATOM 5307 C C . ASN B 1 99 ? -51.34900 -6.02900 35.73000 1.000 24.78426 95 ASN B C 1
ATOM 5308 O O . ASN B 1 99 ? -50.54400 -5.72400 36.61100 1.000 25.39599 95 ASN B O 1
ATOM 5319 N N . ALA B 1 100 ? -52.44400 -6.74600 35.98300 1.000 27.01290 96 ALA B N 1
ATOM 5320 C CA . ALA B 1 100 ? -52.78900 -7.13400 37.34700 1.000 26.61106 96 ALA B CA 1
ATOM 5321 C C . ALA B 1 100 ? -51.61300 -7.82000 38.03500 1.000 27.02543 96 ALA B C 1
ATOM 5322 O O . ALA B 1 100 ? -50.99400 -8.72700 37.47700 1.000 25.43295 96 ALA B O 1
ATOM 5329 N N . GLY B 1 101 ? -51.31900 -7.39200 39.25500 1.000 27.27483 97 GLY B N 1
ATOM 5330 C CA . GLY B 1 101 ? -50.19700 -7.96100 39.97900 1.000 24.48784 97 GLY B CA 1
ATOM 5331 C C . GLY B 1 101 ? -50.25600 -7.59100 41.44000 1.000 28.24488 97 GLY B C 1
ATOM 5332 O O . GLY B 1 101 ? -50.90500 -6.61400 41.82800 1.000 27.74483 97 GLY B O 1
ATOM 5336 N N . ILE B 1 102 ? -49.55700 -8.39000 42.25200 1.000 25.88885 98 ILE B N 1
ATOM 5337 C CA . ILE B 1 102 ? -49.52500 -8.19900 43.69600 1.000 25.65230 98 ILE B CA 1
ATOM 5338 C C . ILE B 1 102 ? -48.08500 -8.27600 44.19200 1.000 24.47864 98 ILE B C 1
ATOM 5339 O O . ILE B 1 102 ? -47.18500 -8.75700 43.50500 1.000 25.06060 98 ILE B O 1
ATOM 5355 N N . GLN B 1 103 ? -47.89800 -7.82300 45.43100 1.000 26.79356 99 GLN B N 1
ATOM 5356 C CA . GLN B 1 103 ? -46.59900 -7.76500 46.08600 1.000 24.43332 99 GLN B CA 1
ATOM 5357 C C . GLN B 1 103 ? -46.73100 -8.30800 47.50100 1.000 25.16466 99 GLN B C 1
ATOM 5358 O O . GLN B 1 103 ? -47.78000 -8.17200 48.13900 1.000 26.87711 99 GLN B O 1
ATOM 5372 N N . HIS B 1 104 ? -45.66700 -8.95000 47.97600 1.000 24.58588 100 HIS B N 1
ATOM 5373 C CA . HIS B 1 104 ? -45.56500 -9.32300 49.38400 1.000 25.31897 100 HIS B CA 1
ATOM 5374 C C . HIS B 1 104 ? -44.10400 -9.24600 49.79100 1.000 24.78360 100 HIS B C 1
ATOM 5375 O O . HIS B 1 104 ? -43.26400 -9.93800 49.20800 1.000 25.64128 100 HIS B O 1
ATOM 5389 N N . VAL B 1 105 ? -43.81600 -8.43500 50.80600 1.000 25.64071 101 VAL B N 1
ATOM 5390 C CA . VAL B 1 105 ? -42.45600 -8.16300 51.25600 1.000 25.44677 101 VAL B CA 1
ATOM 5391 C C . VAL B 1 105 ? -42.14700 -9.07200 52.44200 1.000 25.75830 101 VAL B C 1
ATOM 5392 O O . VAL B 1 105 ? -42.86200 -9.05700 53.45200 1.000 28.54412 101 VAL B O 1
ATOM 5405 N N . SER B 1 106 ? -41.08400 -9.86800 52.31600 1.000 24.94191 102 SER B N 1
ATOM 5406 C CA . SER B 1 106 ? -40.66700 -10.80400 53.35500 1.000 25.21079 102 SER B CA 1
ATOM 5407 C C . SER B 1 106 ? -39.27200 -11.32200 53.04000 1.000 26.16656 102 SER B C 1
ATOM 5408 O O . SER B 1 106 ? -38.97100 -11.58600 51.87000 1.000 25.27558 102 SER B O 1
ATOM 5416 N N . PRO B 1 107 ? -38.41300 -11.52600 54.04100 1.000 25.36409 103 PRO B N 1
ATOM 5417 C CA . PRO B 1 107 ? -37.17000 -12.26600 53.79100 1.000 24.61453 103 PRO B CA 1
ATOM 5418 C C . PRO B 1 107 ? -37.49700 -13.65500 53.26800 1.000 23.83268 103 PRO B C 1
ATOM 5419 O O . PRO B 1 107 ? -38.58700 -14.18500 53.49100 1.000 26.01265 103 PRO B O 1
ATOM 5430 N N . VAL B 1 108 ? -36.53000 -14.25600 52.57200 1.000 23.34296 104 VAL B N 1
ATOM 5431 C CA . VAL B 1 108 ? -36.78500 -15.54900 51.94400 1.000 24.53848 104 VAL B CA 1
ATOM 5432 C C . VAL B 1 108 ? -37.11200 -16.61200 52.98100 1.000 25.98361 104 VAL B C 1
ATOM 5433 O O . VAL B 1 108 ? -37.92300 -17.50900 52.73000 1.000 26.99627 104 VAL B O 1
ATOM 5446 N N . GLU B 1 109 ? -36.44500 -16.57100 54.14000 1.000 26.58678 105 GLU B N 1
ATOM 5447 C CA . GLU B 1 109 ? -36.57700 -17.67800 55.08100 1.000 25.54656 105 GLU B CA 1
ATOM 5448 C C . GLU B 1 109 ? -38.00500 -17.83800 55.57500 1.000 27.83423 105 GLU B C 1
ATOM 5449 O O . GLU B 1 109 ? -38.43100 -18.95100 55.90700 1.000 33.05273 105 GLU B O 1
ATOM 5461 N N . THR B 1 110 ? -38.73500 -16.73500 55.69100 1.000 27.94776 106 THR B N 1
ATOM 5462 C CA . THR B 1 110 ? -40.08000 -16.74700 56.24300 1.000 29.39547 106 THR B CA 1
ATOM 5463 C C . THR B 1 110 ? -41.13000 -16.42100 55.19700 1.000 27.14224 106 THR B C 1
ATOM 5464 O O . THR B 1 110 ? -42.28600 -16.17000 55.55000 1.000 28.62814 106 THR B O 1
ATOM 5475 N N . PHE B 1 111 ? -40.76200 -16.43100 53.92600 1.000 25.33570 107 PHE B N 1
ATOM 5476 C CA . PHE B 1 111 ? -41.71000 -16.10100 52.87800 1.000 25.98632 107 PHE B CA 1
ATOM 5477 C C . PHE B 1 111 ? -42.82000 -17.14600 52.87200 1.000 25.87890 107 PHE B C 1
ATOM 5478 O O . PHE B 1 111 ? -42.53700 -18.33500 52.66700 1.000 27.07747 107 PHE B O 1
ATOM 5495 N N . PRO B 1 112 ? -44.09100 -16.75600 53.09500 1.000 27.23000 108 PRO B N 1
ATOM 5496 C CA . PRO B 1 112 ? -45.15300 -17.73900 53.15900 1.000 28.62393 108 PRO B CA 1
ATOM 5497 C C . PRO B 1 112 ? -45.26700 -18.49900 51.85800 1.000 28.50435 108 PRO B C 1
ATOM 5498 O O . PRO B 1 112 ? -45.24800 -17.86900 50.81200 1.000 29.44236 108 PRO B O 1
ATOM 5509 N N . SER B 1 113 ? -45.41700 -19.81800 51.92900 1.000 34.00578 109 SER B N 1
ATOM 5510 C CA A SER B 1 113 ? -45.47500 -20.66700 50.70200 0.500 30.47539 109 SER B CA 1
ATOM 5511 C CA B SER B 1 113 ? -45.47400 -20.66700 50.70200 0.500 30.47549 109 SER B CA 1
ATOM 5512 C C . SER B 1 113 ? -46.66100 -20.25900 49.79500 1.000 32.24920 109 SER B C 1
ATOM 5513 O O . SER B 1 113 ? -46.64700 -20.33300 48.52800 1.000 30.90857 109 SER B O 1
ATOM 5527 N N . ASP B 1 114 ? -47.79500 -19.98200 50.43100 1.000 34.06535 110 ASP B N 1
ATOM 5528 C CA A ASP B 1 114 ? -48.99600 -19.59100 49.63500 0.500 30.20614 110 ASP B CA 1
ATOM 5529 C CA B ASP B 1 114 ? -49.00400 -19.57300 49.66000 0.500 30.21300 110 ASP B CA 1
ATOM 5530 C C . ASP B 1 114 ? -48.86500 -18.20500 48.97100 1.000 30.86077 110 ASP B C 1
ATOM 5531 O O . ASP B 1 114 ? -49.52500 -17.84600 47.95800 1.000 31.92650 110 ASP B O 1
ATOM 5548 N N . LYS B 1 115 ? -48.12200 -17.31900 49.62300 1.000 32.01957 111 LYS B N 1
ATOM 5549 C CA . LYS B 1 115 ? -47.89500 -15.96800 49.05500 1.000 28.01767 111 LYS B CA 1
ATOM 5550 C C . LYS B 1 115 ? -46.92700 -16.10100 47.87300 1.000 28.90497 111 LYS B C 1
ATOM 5551 O O . LYS B 1 115 ? -47.08700 -15.34800 46.92100 1.000 26.67991 111 LYS B O 1
ATOM 5570 N N . TRP B 1 116 ? -45.96300 -17.01700 47.94800 1.000 26.94632 112 TRP B N 1
ATOM 5571 C CA . TRP B 1 116 ? -45.06400 -17.24400 46.83900 1.000 26.07108 112 TRP B CA 1
ATOM 5572 C C . TRP B 1 116 ? -45.87600 -17.77100 45.67500 1.000 26.32480 112 TRP B C 1
ATOM 5573 O O . TRP B 1 116 ? -45.81400 -17.26100 44.60100 1.000 25.18688 112 TRP B O 1
ATOM 5594 N N . ASP B 1 117 ? -46.72200 -18.74000 45.94300 1.000 26.33085 113 ASP B N 1
ATOM 5595 C CA . ASP B 1 117 ? -47.53000 -19.33200 44.91100 1.000 29.32838 113 ASP B CA 1
ATOM 5596 C C . ASP B 1 117 ? -48.49700 -18.33800 44.27800 1.000 29.54462 113 ASP B C 1
ATOM 5597 O O . ASP B 1 117 ? -48.70800 -18.37300 43.10900 1.000 28.62043 113 ASP B O 1
ATOM 5606 N N . GLU B 1 118 ? -49.06900 -17.47200 45.08300 1.000 27.20311 114 GLU B N 1
ATOM 5607 C CA . GLU B 1 118 ? -50.03200 -16.49800 44.57800 1.000 29.96099 114 GLU B CA 1
ATOM 5608 C C . GLU B 1 118 ? -49.35400 -15.47700 43.67800 1.000 28.30930 114 GLU B C 1
ATOM 5609 O O . GLU B 1 118 ? -49.91000 -15.07500 42.64700 1.000 27.02306 114 GLU B O 1
ATOM 5621 N N . ILE B 1 119 ? -48.14400 -15.05300 44.04800 1.000 25.79644 115 ILE B N 1
ATOM 5622 C CA . ILE B 1 119 ? -47.40600 -14.08800 43.24300 1.000 25.35393 115 ILE B CA 1
ATOM 5623 C C . ILE B 1 119 ? -46.99400 -14.69800 41.91200 1.000 26.26502 115 ILE B C 1
ATOM 5624 O O . ILE B 1 119 ? -47.09600 -14.05100 40.86400 1.000 24.44276 115 ILE B O 1
ATOM 5640 N N . ILE B 1 120 ? -46.51900 -15.94300 41.92500 1.000 25.59724 116 ILE B N 1
ATOM 5641 C CA . ILE B 1 120 ? -46.20800 -16.61800 40.66800 1.000 28.39863 116 ILE B CA 1
ATOM 5642 C C . ILE B 1 120 ? -47.46700 -16.74200 39.81700 1.000 27.36618 116 ILE B C 1
ATOM 5643 O O . ILE B 1 120 ? -47.44500 -16.49700 38.60300 1.000 25.78176 116 ILE B O 1
ATOM 5659 N N . ALA B 1 121 ? -48.58300 -17.12800 40.44000 1.000 24.88888 117 ALA B N 1
ATOM 5660 C CA . ALA B 1 121 ? -49.80900 -17.37400 39.68400 1.000 27.28691 117 ALA B CA 1
ATOM 5661 C C . ALA B 1 121 ? -50.29300 -16.11200 38.98400 1.000 29.76205 117 ALA B C 1
ATOM 5662 O O . ALA B 1 121 ? -50.65700 -16.14400 37.80300 1.000 28.08098 117 ALA B O 1
ATOM 5669 N N . LEU B 1 122 ? -50.33300 -14.99300 39.70400 1.000 26.60378 118 LEU B N 1
ATOM 5670 C CA . LEU B 1 122 ? -50.88500 -13.77800 39.11700 1.000 24.35879 118 LEU B CA 1
ATOM 5671 C C . LEU B 1 122 ? -49.85400 -13.03700 38.27500 1.000 28.03205 118 LEU B C 1
ATOM 5672 O O . LEU B 1 122 ? -50.15100 -12.60000 37.15800 1.000 25.85539 118 LEU B O 1
ATOM 5688 N N . ASN B 1 123 ? -48.64700 -12.85000 38.80700 1.000 25.15885 119 ASN B N 1
ATOM 5689 C CA . ASN B 1 123 ? -47.69200 -11.96500 38.15700 1.000 26.67541 119 ASN B CA 1
ATOM 5690 C C . ASN B 1 123 ? -46.99700 -12.60900 36.96400 1.000 25.92504 119 ASN B C 1
ATOM 5691 O O . ASN B 1 123 ? -46.38000 -11.88600 36.17200 1.000 25.61744 119 ASN B O 1
ATOM 5702 N N . LEU B 1 124 ? -47.01800 -13.94200 36.85500 1.000 23.71324 120 LEU B N 1
ATOM 5703 C CA . LEU B 1 124 ? -46.44400 -14.63400 35.70500 1.000 23.75868 120 LEU B CA 1
ATOM 5704 C C . LEU B 1 124 ? -47.44300 -15.52400 34.97600 1.000 26.85915 120 LEU B C 1
ATOM 5705 O O . LEU B 1 124 ? -47.74200 -15.27600 33.80400 1.000 23.94969 120 LEU B O 1
ATOM 5721 N N . THR B 1 125 ? -48.02100 -16.51700 35.64900 1.000 25.10586 121 THR B N 1
ATOM 5722 C CA . THR B 1 125 ? -48.79200 -17.52600 34.92600 1.000 24.82399 121 THR B CA 1
ATOM 5723 C C . THR B 1 125 ? -50.07400 -16.95300 34.33900 1.000 28.23044 121 THR B C 1
ATOM 5724 O O . THR B 1 125 ? -50.49200 -17.38600 33.26000 1.000 28.18255 121 THR B O 1
ATOM 5735 N N . SER B 1 126 ? -50.69900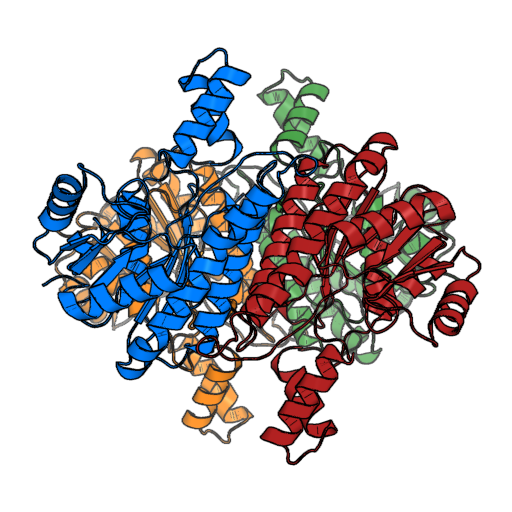 -15.96700 34.98600 1.000 25.36664 122 SER B N 1
ATOM 5736 C CA A SER B 1 126 ? -51.91700 -15.40900 34.40700 0.500 27.27766 122 SER B CA 1
ATOM 5737 C CA B SER B 1 126 ? -51.91100 -15.38100 34.42100 0.500 27.30352 122 SER B CA 1
ATOM 5738 C C . SER B 1 126 ? -51.62900 -14.71400 33.07800 1.000 25.29623 122 SER B C 1
ATOM 5739 O O . SER B 1 126 ? -52.45400 -14.77000 32.16200 1.000 26.48427 122 SER B O 1
ATOM 5754 N N . ALA B 1 127 ? -50.46300 -14.07500 32.94300 1.000 25.45090 123 ALA B N 1
ATOM 5755 C CA . ALA B 1 127 ? -50.11700 -13.45500 31.66500 1.000 25.35124 123 ALA B CA 1
ATOM 5756 C C . ALA B 1 127 ? -49.99600 -14.50300 30.56300 1.000 25.94208 123 ALA B C 1
ATOM 5757 O O . ALA B 1 127 ? -50.39400 -14.26000 29.41600 1.000 25.91504 123 ALA B O 1
ATOM 5764 N N . PHE B 1 128 ? -49.44800 -15.67500 30.89600 1.000 25.35962 124 PHE B N 1
ATOM 5765 C CA . PHE B 1 128 ? -49.38400 -16.78700 29.95100 1.000 23.78666 124 PHE B CA 1
ATOM 5766 C C . PHE B 1 128 ? -50.77500 -17.24900 29.53800 1.000 24.68138 124 PHE B C 1
ATOM 5767 O O . PHE B 1 128 ? -51.04900 -17.45000 28.35000 1.000 25.91154 124 PHE B O 1
ATOM 5784 N N . HIS B 1 129 ? -51.67100 -17.42600 30.50700 1.000 28.41803 125 HIS B N 1
ATOM 5785 C CA . HIS B 1 129 ? -53.02100 -17.86300 30.17600 1.000 27.91201 125 HIS B CA 1
ATOM 5786 C C . HIS B 1 129 ? -53.70800 -16.86600 29.24700 1.000 27.82480 125 HIS B C 1
ATOM 5787 O O . HIS B 1 129 ? -54.30700 -17.25200 28.23500 1.000 29.03527 125 HIS B O 1
ATOM 5801 N N . ALA B 1 130 ? -53.64000 -15.57500 29.57900 1.000 27.13245 126 ALA B N 1
ATOM 5802 C CA . ALA B 1 130 ? -54.31900 -14.57400 28.75900 1.000 25.96483 126 ALA B CA 1
ATOM 5803 C C . ALA B 1 130 ? -53.70600 -14.49900 27.37000 1.000 27.15546 126 ALA B C 1
ATOM 5804 O O . ALA B 1 130 ? -54.42600 -14.36700 26.37000 1.000 28.99550 126 ALA B O 1
ATOM 5811 N N . THR B 1 131 ? -52.37500 -14.55300 27.29900 1.000 25.95136 127 THR B N 1
ATOM 5812 C CA . THR B 1 131 ? -51.68600 -14.50300 26.01400 1.000 24.66062 127 THR B CA 1
ATOM 5813 C C . THR B 1 131 ? -52.06200 -15.70000 25.15600 1.000 29.29773 127 THR B C 1
ATOM 5814 O O . THR B 1 131 ? -52.37100 -15.55100 23.96800 1.000 27.32046 127 THR B O 1
ATOM 5825 N N . GLN B 1 132 ? -52.08600 -16.88900 25.75500 1.000 28.64124 128 GLN B N 1
ATOM 5826 C CA . GLN B 1 132 ? -52.47000 -18.09100 25.02400 1.000 29.65863 128 GLN B CA 1
ATOM 5827 C C . GLN B 1 132 ? -53.86700 -17.96300 24.43800 1.000 31.72715 128 GLN B C 1
ATOM 5828 O O . GLN B 1 132 ? -54.11500 -18.39300 23.30400 1.000 31.27930 128 GLN B O 1
ATOM 5842 N N . LEU B 1 133 ? -54.79300 -17.38300 25.20200 1.000 29.96638 129 LEU B N 1
ATOM 5843 C CA . LEU B 1 133 ? -56.18000 -17.29200 24.76800 1.000 30.87658 129 LEU B CA 1
ATOM 5844 C C . LEU B 1 133 ? -56.36900 -16.25600 23.66700 1.000 31.92986 129 LEU B C 1
ATOM 5845 O O . LEU B 1 133 ? -57.28000 -16.39400 22.84200 1.000 33.78953 129 LEU B O 1
ATOM 5861 N N . CYS B 1 134 ? -55.52200 -15.22500 23.63400 1.000 31.22980 130 CYS B N 1
ATOM 5862 C CA . CYS B 1 134 ? -55.68100 -14.12600 22.69100 1.000 31.35061 130 CYS B CA 1
ATOM 5863 C C . CYS B 1 134 ? -54.90000 -14.31200 21.39900 1.000 29.81786 130 CYS B C 1
ATOM 5864 O O . CYS B 1 134 ? -55.26600 -13.72500 20.37300 1.000 30.58740 130 CYS B O 1
ATOM 5872 N N . LEU B 1 135 ? -53.82400 -15.09500 21.42200 1.000 30.13747 131 LEU B N 1
ATOM 5873 C CA . LEU B 1 135 ? -52.96900 -15.18200 20.24300 1.000 33.15114 131 LEU B CA 1
ATOM 5874 C C . LEU B 1 135 ? -53.66900 -15.73500 19.00500 1.000 32.33609 131 LEU B C 1
ATOM 5875 O O . LEU B 1 135 ? -53.41300 -15.20400 17.91000 1.000 31.59048 131 LEU B O 1
ATOM 5891 N N . PRO B 1 136 ? -54.50600 -16.78200 19.07100 1.000 31.63938 132 PRO B N 1
ATOM 5892 C CA . PRO B 1 136 ? -55.08000 -17.30800 17.81300 1.000 31.06670 132 PRO B CA 1
ATOM 5893 C C . PRO B 1 136 ? -55.83400 -16.26200 17.00400 1.000 34.25418 132 PRO B C 1
ATOM 5894 O O . PRO B 1 136 ? -55.69000 -16.21400 15.77400 1.000 34.02274 132 PRO B O 1
ATOM 5905 N N . SER B 1 137 ? -56.61100 -15.39800 17.66400 1.000 32.95708 133 SER B N 1
ATOM 5906 C CA . SER B 1 137 ? -57.35300 -14.36600 16.94400 1.000 35.03780 133 SER B CA 1
ATOM 5907 C C . SER B 1 137 ? -56.41500 -13.32500 16.34900 1.000 31.82436 133 SER B C 1
ATOM 5908 O O . SER B 1 137 ? -56.63700 -12.84400 15.23100 1.000 33.54955 133 SER B O 1
ATOM 5916 N N . MET B 1 138 ? -55.37200 -12.95200 17.09200 1.000 32.07233 134 MET B N 1
ATOM 5917 C CA . MET B 1 138 ? -54.40300 -11.99800 16.57100 1.000 30.02148 134 MET B CA 1
ATOM 5918 C C . MET B 1 138 ? -53.70700 -12.55100 15.33700 1.000 33.92790 134 MET B C 1
ATOM 5919 O O . MET B 1 138 ? -53.49700 -11.82900 14.35600 1.000 30.46982 134 MET B O 1
ATOM 5933 N N . ARG B 1 139 ? -53.33900 -13.83200 15.36900 1.000 31.25097 135 ARG B N 1
ATOM 5934 C CA . ARG B 1 139 ? -52.70100 -14.43800 14.20600 1.000 32.53550 135 ARG B CA 1
ATOM 5935 C C . ARG B 1 139 ? -53.65100 -14.47600 13.01400 1.000 35.57638 135 ARG B C 1
ATOM 5936 O O . ARG B 1 139 ? -53.24200 -14.21800 11.87700 1.000 33.85719 135 ARG B O 1
ATOM 5957 N N . GLN B 1 140 ? -54.92100 -14.80200 13.25300 1.000 32.79850 136 GLN B N 1
ATOM 5958 C CA . GLN B 1 140 ? -55.88500 -14.85100 12.15800 1.000 34.73160 136 GLN B CA 1
ATOM 5959 C C . GLN B 1 140 ? -56.05100 -13.47900 11.51600 1.000 35.37804 136 GLN B C 1
ATOM 5960 O O . GLN B 1 140 ? -56.19000 -13.37000 10.29100 1.000 37.16811 136 GLN B O 1
ATOM 5974 N N . ARG B 1 141 ? -56.02500 -12.41900 12.32000 1.000 34.27095 137 ARG B N 1
ATOM 5975 C CA . ARG B 1 141 ? -56.23600 -11.07300 11.80700 1.000 38.92952 137 ARG B CA 1
ATOM 5976 C C . ARG B 1 141 ? -54.96000 -10.41300 11.30500 1.000 35.49779 137 ARG B C 1
ATOM 5977 O O . ARG B 1 141 ? -55.04300 -9.41900 10.57500 1.000 40.85378 137 ARG B O 1
ATOM 5998 N N . GLY B 1 142 ? -53.79400 -10.95000 11.65600 1.000 34.46362 138 GLY B N 1
ATOM 5999 C CA . GLY B 1 142 ? -52.54100 -10.38500 11.20100 1.000 34.44098 138 GLY B CA 1
ATOM 6000 C C . GLY B 1 142 ? -52.03900 -9.20400 11.99700 1.000 34.49445 138 GLY B C 1
ATOM 6001 O O . GLY B 1 142 ? -51.19000 -8.45700 11.50000 1.000 35.30684 138 GLY B O 1
ATOM 6005 N N . TRP B 1 143 ? -52.54000 -8.99800 13.21100 1.000 30.34088 139 TRP B N 1
ATOM 6006 C CA . TRP B 1 143 ? -52.11800 -7.84900 14.00100 1.000 29.49909 139 TRP B CA 1
ATOM 6007 C C . TRP B 1 143 ? -52.32300 -8.14800 15.47600 1.000 29.50916 139 TRP B C 1
ATOM 6008 O O . TRP B 1 143 ? -53.30500 -8.78800 15.85300 1.000 31.92513 139 TRP B O 1
ATOM 6029 N N . GLY B 1 144 ? -51.42000 -7.65500 16.30900 1.000 29.52465 140 GLY B N 1
ATOM 6030 C CA . GLY B 1 144 ? -51.63800 -7.77400 17.73300 1.000 27.99452 140 GLY B CA 1
ATOM 6031 C C . GLY B 1 144 ? -50.59900 -7.02200 18.52900 1.000 27.33026 140 GLY B C 1
ATOM 6032 O O . GLY B 1 144 ? -49.49900 -6.73700 18.04600 1.000 26.78355 140 GLY B O 1
ATOM 6036 N N . ARG B 1 145 ? -50.97500 -6.70300 19.75900 1.000 25.38597 141 ARG B N 1
ATOM 6037 C CA . ARG B 1 145 ? -50.03200 -6.21300 20.75300 1.000 24.14124 141 ARG B CA 1
ATOM 6038 C C . ARG B 1 145 ? -50.27700 -6.95500 22.05200 1.000 24.59981 141 ARG B C 1
ATOM 6039 O O . ARG B 1 145 ? -51.40800 -6.99400 22.54600 1.000 27.24014 141 ARG B O 1
ATOM 6060 N N . ILE B 1 146 ? -49.21900 -7.52800 22.60800 1.000 24.92297 142 ILE B N 1
ATOM 6061 C CA . ILE B 1 146 ? -49.23100 -8.03300 23.97400 1.000 23.70513 142 ILE B CA 1
ATOM 6062 C C . ILE B 1 146 ? -48.21700 -7.20000 24.74400 1.000 23.00298 142 ILE B C 1
ATOM 6063 O O . ILE B 1 146 ? -47.03300 -7.15700 24.38600 1.000 23.69180 142 ILE B O 1
ATOM 6079 N N . ILE B 1 147 ? -48.69800 -6.49100 25.75800 1.000 24.56282 143 ILE B N 1
ATOM 6080 C CA . ILE B 1 147 ? -47.89000 -5.57300 26.54600 1.000 23.60072 143 ILE B CA 1
ATOM 6081 C C . ILE B 1 147 ? -47.92100 -6.09200 27.97500 1.000 21.40890 143 ILE B C 1
ATOM 6082 O O . ILE B 1 147 ? -48.98100 -6.10300 28.61200 1.000 23.12480 143 ILE B O 1
ATOM 6098 N N . ASN B 1 148 ? -46.77300 -6.53300 28.47000 1.000 21.72149 144 ASN B N 1
ATOM 6099 C CA . ASN B 1 148 ? -46.65900 -7.10400 29.80600 1.000 22.25459 144 ASN B CA 1
ATOM 6100 C C . ASN B 1 148 ? -46.06700 -6.06300 30.74400 1.000 23.53817 144 ASN B C 1
ATOM 6101 O O . ASN B 1 148 ? -45.00300 -5.50300 30.46600 1.000 22.41564 144 ASN B O 1
ATOM 6112 N N . ILE B 1 149 ? -46.76200 -5.79300 31.84600 1.000 20.51114 145 ILE B N 1
ATOM 6113 C CA . ILE B 1 149 ? -46.26200 -4.85700 32.85000 1.000 21.92812 145 ILE B CA 1
ATOM 6114 C C . ILE B 1 149 ? -45.40600 -5.65900 33.83000 1.000 21.69549 145 ILE B C 1
ATOM 6115 O O . ILE B 1 149 ? -45.90700 -6.32500 34.73300 1.000 22.86842 145 ILE B O 1
ATOM 6131 N N . ALA B 1 150 ? -44.09600 -5.61100 33.61100 1.000 21.42093 146 ALA B N 1
ATOM 6132 C CA . ALA B 1 150 ? -43.04500 -6.21200 34.41900 1.000 20.70358 146 ALA B CA 1
ATOM 6133 C C . ALA B 1 150 ? -42.67300 -5.14500 35.44300 1.000 23.29239 146 ALA B C 1
ATOM 6134 O O . ALA B 1 150 ? -43.55100 -4.61400 36.13500 1.000 23.16934 146 ALA B O 1
ATOM 6141 N N . SER B 1 151 ? -41.38100 -5.01300 35.70400 1.000 22.21430 147 SER B N 1
ATOM 6142 C CA . SER B 1 151 ? -40.85400 -4.11200 36.71400 1.000 23.56490 147 SER B CA 1
ATOM 6143 C C . SER B 1 151 ? -39.35000 -4.02800 36.53100 1.000 18.90311 147 SER B C 1
ATOM 6144 O O . SER B 1 151 ? -38.74900 -4.89600 35.89400 1.000 21.24380 147 SER B O 1
ATOM 6152 N N . VAL B 1 152 ? -38.74400 -2.99200 37.12300 1.000 21.47723 148 VAL B N 1
ATOM 6153 C CA . VAL B 1 152 ? -37.30000 -3.02300 37.35600 1.000 19.49563 148 VAL B CA 1
ATOM 6154 C C . VAL B 1 152 ? -36.92100 -4.31000 38.07500 1.000 21.13810 148 VAL B C 1
ATOM 6155 O O . VAL B 1 152 ? -35.82500 -4.85200 37.87000 1.000 20.41914 148 VAL B O 1
ATOM 6168 N N . GLN B 1 153 ? -37.81800 -4.81900 38.92600 1.000 21.63291 149 GLN B N 1
ATOM 6169 C CA . GLN B 1 153 ? -37.58400 -6.05400 39.66100 1.000 20.15901 149 GLN B CA 1
ATOM 6170 C C . GLN B 1 153 ? -37.57500 -7.27300 38.75200 1.000 20.36593 149 GLN B C 1
ATOM 6171 O O . GLN B 1 153 ? -37.32600 -8.38200 39.23400 1.000 20.60810 149 GLN B O 1
ATOM 6185 N N . GLY B 1 154 ? -37.88100 -7.10100 37.46100 1.000 19.13991 150 GLY B N 1
ATOM 6186 C CA . GLY B 1 154 ? -37.68300 -8.14700 36.47900 1.000 19.95744 150 GLY B CA 1
ATOM 6187 C C . GLY B 1 154 ? -36.31900 -8.15800 35.83900 1.000 20.35478 150 GLY B C 1
ATOM 6188 O O . GLY B 1 154 ? -35.99900 -9.08200 35.08500 1.000 20.30321 150 GLY B O 1
ATOM 6192 N N . LEU B 1 155 ? -35.50200 -7.15400 36.14600 1.000 19.03993 151 LEU B N 1
ATOM 6193 C CA . LEU B 1 155 ? -34.16800 -6.99600 35.59600 1.000 19.20192 151 LEU B CA 1
ATOM 6194 C C . LEU B 1 155 ? -33.08100 -7.01800 36.65200 1.000 18.96126 151 LEU B C 1
ATOM 6195 O O . LEU B 1 155 ? -31.93200 -7.34200 36.33400 1.000 21.43874 151 LEU B O 1
ATOM 6211 N N . VAL B 1 156 ? -33.41300 -6.67000 37.89200 1.000 20.36644 152 VAL B N 1
ATOM 6212 C CA . VAL B 1 156 ? -32.49200 -6.71400 39.01800 1.000 21.01097 152 VAL B CA 1
ATOM 6213 C C . VAL B 1 156 ? -33.25600 -7.27300 40.20900 1.000 18.60032 152 VAL B C 1
ATOM 6214 O O . VAL B 1 156 ? -34.48500 -7.36500 40.20800 1.000 20.76381 152 VAL B O 1
ATOM 6227 N N . GLY B 1 157 ? -32.51300 -7.62800 41.24300 1.000 19.74801 153 GLY B N 1
ATOM 6228 C CA . GLY B 1 157 ? -33.10700 -8.05300 42.48900 1.000 20.77800 153 GLY B CA 1
ATOM 6229 C C . GLY B 1 157 ? -33.19000 -6.92900 43.50700 1.000 20.97774 153 GLY B C 1
ATOM 6230 O O . GLY B 1 157 ? -32.46200 -5.94000 43.42900 1.000 21.67658 153 GLY B O 1
ATOM 6234 N N . SER B 1 158 ? -34.10900 -7.10500 44.46300 1.000 21.25991 154 SER B N 1
ATOM 6235 C CA . SER B 1 158 ? -34.19800 -6.28000 45.66200 1.000 20.59357 154 SER B CA 1
ATOM 6236 C C . SER B 1 158 ? -34.47200 -7.17100 46.86800 1.000 23.22681 154 SER B C 1
ATOM 6237 O O . SER B 1 158 ? -35.21300 -8.15200 46.76900 1.000 22.81273 154 SER B O 1
ATOM 6245 N N . MET B 1 159 ? -33.90400 -6.80300 48.01200 1.000 24.66553 155 MET B N 1
ATOM 6246 C CA . MET B 1 159 ? -34.10400 -7.58800 49.22300 1.000 24.28723 155 MET B CA 1
ATOM 6247 C C . MET B 1 159 ? -35.58300 -7.70800 49.56700 1.000 24.78021 155 MET B C 1
ATOM 6248 O O . MET B 1 159 ? -36.36000 -6.76400 49.39600 1.000 23.93908 155 MET B O 1
ATOM 6262 N N . ASN B 1 160 ? -35.96500 -8.89300 50.05100 1.000 24.73571 156 ASN B N 1
ATOM 6263 C CA . ASN B 1 160 ? -37.28400 -9.16700 50.61100 1.000 24.14012 156 ASN B CA 1
ATOM 6264 C C . ASN B 1 160 ? -38.38300 -9.20100 49.56400 1.000 25.62611 156 ASN B C 1
ATOM 6265 O O . ASN B 1 160 ? -39.56600 -9.12200 49.90600 1.000 24.83924 156 ASN B O 1
ATOM 6276 N N . LYS B 1 161 ? -38.01400 -9.38700 48.29900 1.000 21.69846 157 LYS B N 1
ATOM 6277 C CA . LYS B 1 161 ? -38.96000 -9.44900 47.18900 1.000 21.70436 157 LYS B CA 1
ATOM 6278 C C . LYS B 1 161 ? -38.65500 -10.63600 46.28700 1.000 22.78490 157 LYS B C 1
ATOM 6279 O O . LYS B 1 161 ? -38.74700 -10.55000 45.05700 1.000 22.18758 157 LYS B O 1
ATOM 6298 N N . SER B 1 162 ? -38.34400 -11.78200 46.89500 1.000 21.38904 158 SER B N 1
ATOM 6299 C CA . SER B 1 162 ? -37.89300 -12.93600 46.12200 1.000 22.04203 158 SER B CA 1
ATOM 6300 C C . SER B 1 162 ? -38.96900 -13.42600 45.15800 1.000 21.66517 158 SER B C 1
ATOM 6301 O O . SER B 1 162 ? -38.69400 -13.65300 43.97600 1.000 20.47365 158 SER B O 1
ATOM 6309 N N . ALA B 1 163 ? -40.20100 -13.61600 45.63900 1.000 21.51179 159 ALA B N 1
ATOM 6310 C CA . ALA B 1 163 ? -41.23100 -14.14400 44.74700 1.000 21.45948 159 ALA B CA 1
ATOM 6311 C C . ALA B 1 163 ? -41.53400 -13.16400 43.62300 1.000 20.65652 159 ALA B C 1
ATOM 6312 O O . ALA B 1 163 ? -41.72700 -13.56100 42.46800 1.000 21.94306 159 ALA B O 1
ATOM 6319 N N . TYR B 1 164 ? -41.61800 -11.87800 43.95700 1.000 21.08540 160 TYR B N 1
ATOM 6320 C CA . TYR B 1 164 ? -41.96100 -10.85300 42.97800 1.000 20.16173 160 TYR B CA 1
ATOM 6321 C C . TYR B 1 164 ? -40.86200 -10.69400 41.94200 1.000 19.35494 160 TYR B C 1
ATOM 6322 O O . TYR B 1 164 ? -41.14500 -10.64200 40.73800 1.000 21.07544 160 TYR B O 1
ATOM 6340 N N . CYS B 1 165 ? -39.60200 -10.63200 42.37900 1.000 20.49446 161 CYS B N 1
ATOM 6341 C CA . CYS B 1 165 ? -38.51000 -10.53900 41.41900 1.000 21.22709 161 CYS B CA 1
ATOM 6342 C C . CYS B 1 165 ? -38.47900 -11.76800 40.52700 1.000 18.97794 161 CYS B C 1
ATOM 6343 O O . CYS B 1 165 ? -38.22400 -11.66600 39.32100 1.000 20.96440 161 CYS B O 1
ATOM 6351 N N . ALA B 1 166 ? -38.73100 -12.94500 41.10500 1.000 21.36079 162 ALA B N 1
ATOM 6352 C CA . ALA B 1 166 ? -38.74300 -14.16500 40.30900 1.000 20.01966 162 ALA B CA 1
ATOM 6353 C C . ALA B 1 166 ? -39.84500 -14.11100 39.26100 1.000 21.77359 162 ALA B C 1
ATOM 6354 O O . ALA B 1 166 ? -39.60900 -14.37800 38.07900 1.000 21.06209 162 ALA B O 1
ATOM 6361 N N . ALA B 1 167 ? -41.06000 -13.73700 39.67800 1.000 20.32609 163 ALA B N 1
ATOM 6362 C CA . ALA B 1 167 ? -42.18300 -13.68800 38.74900 1.000 21.84919 163 ALA B CA 1
ATOM 6363 C C . ALA B 1 167 ? -41.95800 -12.66100 37.64500 1.000 21.17316 163 ALA B C 1
ATOM 6364 O O . ALA B 1 167 ? -42.29100 -12.90900 36.48000 1.000 21.98437 163 ALA B O 1
ATOM 6371 N N . LYS B 1 168 ? -41.41600 -11.49100 38.00000 1.000 19.68543 164 LYS B N 1
ATOM 6372 C CA . LYS B 1 168 ? -41.22600 -10.42700 37.02000 1.000 19.79772 164 LYS B CA 1
ATOM 6373 C C . LYS B 1 168 ? -40.08700 -10.75500 36.06100 1.000 22.54069 164 LYS B C 1
ATOM 6374 O O . LYS B 1 168 ? -40.18000 -10.46500 34.86100 1.000 20.84933 164 LYS B O 1
ATOM 6393 N N . HIS B 1 169 ? -39.00300 -11.35100 36.57000 1.000 19.57939 165 HIS B N 1
ATOM 6394 C CA . HIS B 1 169 ? -37.96700 -11.87400 35.68100 1.000 20.19724 165 HIS B CA 1
ATOM 6395 C C . HIS B 1 169 ? -38.57800 -12.89000 34.72400 1.000 21.92595 165 HIS B C 1
ATOM 6396 O O . HIS B 1 169 ? -38.34700 -12.85000 33.51000 1.000 20.36178 165 HIS B O 1
ATOM 6410 N N . GLY B 1 170 ? -39.38400 -13.80600 35.26800 1.000 20.78894 166 GLY B N 1
ATOM 6411 C CA . GLY B 1 170 ? -40.04300 -14.79800 34.43500 1.000 23.22206 166 GLY B CA 1
ATOM 6412 C C . GLY B 1 170 ? -40.94400 -14.18200 33.38300 1.000 20.90132 166 GLY B C 1
ATOM 6413 O O . GLY B 1 170 ? -40.99700 -14.65800 32.24800 1.000 21.84469 166 GLY B O 1
ATOM 6417 N N . LEU B 1 171 ? -41.66500 -13.11600 33.74500 1.000 18.80918 167 LEU B N 1
ATOM 6418 C CA . LEU B 1 171 ? -42.54300 -12.44000 32.79300 1.000 23.56906 167 LEU B CA 1
ATOM 6419 C C . LEU B 1 171 ? -41.74900 -11.84400 31.63600 1.000 23.72932 167 LEU B C 1
ATOM 6420 O O . LEU B 1 171 ? -42.20900 -11.85100 30.48500 1.000 20.84355 167 LEU B O 1
ATOM 6436 N N . ILE B 1 172 ? -40.55600 -11.32300 31.92300 1.000 19.94706 168 ILE B N 1
ATOM 6437 C CA . ILE B 1 172 ? -39.69100 -10.80600 30.86500 1.000 19.02768 168 ILE B CA 1
ATOM 6438 C C . ILE B 1 172 ? -39.19200 -11.93800 29.97600 1.000 21.90314 168 ILE B C 1
ATOM 6439 O O . ILE B 1 172 ? -39.18200 -11.81200 28.74700 1.000 21.00670 168 ILE B O 1
ATOM 6455 N N . GLY B 1 173 ? -38.80300 -13.07000 30.56600 1.000 20.98134 169 GLY B N 1
ATOM 6456 C CA . GLY B 1 173 ? -38.43000 -14.21500 29.74600 1.000 22.08321 169 GLY B CA 1
ATOM 6457 C C . GLY B 1 173 ? -39.56800 -14.68600 28.85800 1.000 23.31179 169 GLY B C 1
ATOM 6458 O O . GLY B 1 173 ? -39.36600 -14.99300 27.67700 1.000 21.31048 169 GLY B O 1
ATOM 6462 N N . PHE B 1 174 ? -40.78100 -14.73500 29.41100 1.000 21.19032 170 PHE B N 1
ATOM 6463 C CA . PHE B 1 174 ? -41.95600 -15.10900 28.63300 1.000 21.91495 170 PHE B CA 1
ATOM 6464 C C . PHE B 1 174 ? -42.17000 -14.14600 27.47200 1.000 24.30076 170 PHE B C 1
ATOM 6465 O O . PHE B 1 174 ? -42.47900 -14.56900 26.35000 1.000 22.09463 170 PHE B O 1
ATOM 6482 N N . THR B 1 175 ? -42.00900 -12.84700 27.73300 1.000 21.54064 171 THR B N 1
ATOM 6483 C CA . THR B 1 175 ? -42.16600 -11.82100 26.70600 1.000 22.46398 171 THR B CA 1
ATOM 6484 C C . THR B 1 175 ? -41.25500 -12.09500 25.52700 1.000 22.25257 171 THR B C 1
ATOM 6485 O O . THR B 1 175 ? -41.67000 -12.00600 24.36300 1.000 22.49449 171 THR B O 1
ATOM 6496 N N . LYS B 1 176 ? -40.00100 -12.43100 25.81500 1.000 20.91687 172 LYS B N 1
ATOM 6497 C CA . LYS B 1 176 ? -39.04700 -12.71100 24.75500 1.000 21.29283 172 LYS B CA 1
ATOM 6498 C C . LYS B 1 176 ? -39.53400 -13.85100 23.87500 1.000 23.88473 172 LYS B C 1
ATOM 6499 O O . LYS B 1 176 ? -39.51500 -13.74700 22.64400 1.000 24.64811 172 LYS B O 1
ATOM 6518 N N . VAL B 1 177 ? -39.98600 -14.94700 24.48800 1.000 23.93213 173 VAL B N 1
ATOM 6519 C CA . VAL B 1 177 ? -40.37100 -16.11700 23.70200 1.000 22.14355 173 VAL B CA 1
ATOM 6520 C C . VAL B 1 177 ? -41.57300 -15.79700 22.82300 1.000 22.57144 173 VAL B C 1
ATOM 6521 O O . VAL B 1 177 ? -41.59500 -16.13600 21.63400 1.000 23.19112 173 VAL B O 1
ATOM 6534 N N . VAL B 1 178 ? -42.59200 -15.14500 23.39000 1.000 22.31183 174 VAL B N 1
ATOM 6535 C CA . VAL B 1 178 ? -43.78300 -14.82600 22.60800 1.000 22.46823 174 VAL B CA 1
ATOM 6536 C C . VAL B 1 178 ? -43.40500 -13.95400 21.41600 1.000 23.70412 174 VAL B C 1
ATOM 6537 O O . VAL B 1 178 ? -43.90800 -14.14600 20.30000 1.000 24.94550 174 VAL B O 1
ATOM 6550 N N . ALA B 1 179 ? -42.50500 -12.98900 21.63700 1.000 23.67986 175 ALA B N 1
ATOM 6551 C CA . ALA B 1 179 ? -42.04800 -12.10900 20.56500 1.000 25.84207 175 ALA B CA 1
ATOM 6552 C C . ALA B 1 179 ? -41.34400 -12.89200 19.46400 1.000 27.13403 175 ALA B C 1
ATOM 6553 O O . ALA B 1 179 ? -41.56100 -12.63300 18.27400 1.000 26.35719 175 ALA B O 1
ATOM 6560 N N . LEU B 1 180 ? -40.49000 -13.84800 19.84200 1.000 25.43213 176 LEU B N 1
ATOM 6561 C CA . LEU B 1 180 ? -39.76000 -14.63000 18.85000 1.000 24.23458 176 LEU B CA 1
ATOM 6562 C C . LEU B 1 180 ? -40.69400 -15.54200 18.06700 1.000 27.55701 176 LEU B C 1
ATOM 6563 O O . LEU B 1 180 ? -40.48900 -15.77300 16.86900 1.000 27.96003 176 LEU B O 1
ATOM 6579 N N . GLU B 1 181 ? -41.72500 -16.07600 18.72700 1.000 24.70569 177 GLU B N 1
ATOM 6580 C CA . GLU B 1 181 ? -42.66100 -16.94300 18.02400 1.000 26.61395 177 GLU B CA 1
ATOM 6581 C C . GLU B 1 181 ? -43.55600 -16.16400 17.07100 1.000 27.57320 177 GLU B C 1
ATOM 6582 O O . GLU B 1 181 ? -44.16100 -16.77000 16.18400 1.000 28.81458 177 GLU B O 1
ATOM 6594 N N . THR B 1 182 ? -43.66100 -14.84300 17.24000 1.000 26.20072 178 THR B N 1
ATOM 6595 C CA . THR B 1 182 ? -44.50900 -14.01100 16.39500 1.000 28.03639 178 THR B CA 1
ATOM 6596 C C . THR B 1 182 ? -43.70700 -13.03900 15.54200 1.000 26.75843 178 THR B C 1
ATOM 6597 O O . THR B 1 182 ? -44.29200 -12.14800 14.91400 1.000 27.97019 178 THR B O 1
ATOM 6608 N N . ALA B 1 183 ? -42.38400 -13.21000 15.47900 1.000 28.44217 179 ALA B N 1
ATOM 6609 C CA . ALA B 1 183 ? -41.51300 -12.15900 14.96600 1.000 26.53932 179 ALA B CA 1
ATOM 6610 C C . ALA B 1 183 ? -41.76700 -11.83800 13.50000 1.000 29.25010 179 ALA B C 1
ATOM 6611 O O . ALA B 1 183 ? -41.50700 -10.70800 13.06800 1.000 29.04269 179 ALA B O 1
ATOM 6618 N N . THR B 1 184 ? -42.23300 -12.80900 12.71000 1.000 28.09062 180 THR B N 1
ATOM 6619 C CA . THR B 1 184 ? -42.49200 -12.57400 11.29300 1.000 29.06825 180 THR B CA 1
ATOM 6620 C C . THR B 1 184 ? -43.93700 -12.16400 11.01800 1.000 29.32123 180 THR B C 1
ATOM 6621 O O . THR B 1 184 ? -44.35400 -12.16100 9.85300 1.000 31.85420 180 THR B O 1
ATOM 6632 N N . THR B 1 185 ? -44.70000 -11.82800 12.05200 1.000 31.26418 181 THR B N 1
ATOM 6633 C CA . THR B 1 185 ? -46.09900 -11.44400 11.93300 1.000 30.21552 181 THR B CA 1
ATOM 6634 C C . THR B 1 185 ? -46.27900 -9.98800 12.35800 1.000 30.54302 181 THR B C 1
ATOM 6635 O O . THR B 1 185 ? -45.35100 -9.34100 12.84900 1.000 29.70485 181 THR B O 1
ATOM 6646 N N . GLY B 1 186 ? -47.51400 -9.49900 12.23800 1.000 29.92925 182 GLY B N 1
ATOM 6647 C CA . GLY B 1 186 ? -47.88700 -8.20000 12.75700 1.000 31.77940 182 GLY B CA 1
ATOM 6648 C C . GLY B 1 186 ? -48.20500 -8.15900 14.23400 1.000 27.91168 182 GLY B C 1
ATOM 6649 O O . GLY B 1 186 ? -48.76000 -7.16400 14.71000 1.000 28.16236 182 GLY B O 1
ATOM 6653 N N . ILE B 1 187 ? -47.87400 -9.21800 14.97200 1.000 27.62306 183 ILE B N 1
ATOM 6654 C CA . ILE B 1 187 ? -48.05000 -9.28200 16.42100 1.000 25.45962 183 ILE B CA 1
ATOM 6655 C C . ILE B 1 187 ? -46.70900 -9.00500 17.08100 1.000 26.14181 183 ILE B C 1
ATOM 6656 O O . ILE B 1 187 ? -45.71000 -9.65500 16.75200 1.000 27.00356 183 ILE B O 1
ATOM 6672 N N . THR B 1 188 ? -46.68400 -8.07000 18.03100 1.000 23.88191 184 THR B N 1
ATOM 6673 C CA . THR B 1 188 ? -45.51000 -7.87000 18.86900 1.000 23.00651 184 THR B CA 1
ATOM 6674 C C . THR B 1 188 ? -45.85200 -8.16200 20.32500 1.000 25.66029 184 THR B C 1
ATOM 6675 O O . THR B 1 188 ? -47.00500 -8.05100 20.75200 1.000 24.85922 184 THR B O 1
ATOM 6686 N N . CYS B 1 189 ? -44.82900 -8.52900 21.08600 1.000 23.60044 185 CYS B N 1
ATOM 6687 C CA . CYS B 1 189 ? -44.94600 -8.71500 22.52300 1.000 23.84380 185 CYS B CA 1
ATOM 6688 C C . CYS B 1 189 ? -43.73000 -8.05500 23.14900 1.000 22.84460 185 CYS B C 1
ATOM 6689 O O . CYS B 1 189 ? -42.60000 -8.29400 22.71300 1.000 23.96540 185 CYS B O 1
ATOM 6697 N N . ASN B 1 190 ? -43.97700 -7.20100 24.14200 1.000 23.01025 186 ASN B N 1
ATOM 6698 C CA . ASN B 1 190 ? -42.93700 -6.44300 24.82000 1.000 20.52098 186 ASN B CA 1
ATOM 6699 C C . ASN B 1 190 ? -43.36200 -6.24300 26.26600 1.000 22.57944 186 ASN B C 1
ATOM 6700 O O . ASN B 1 190 ? -44.52200 -6.44500 26.62300 1.000 21.60297 186 ASN B O 1
ATOM 6711 N N . ALA B 1 191 ? -42.41300 -5.80300 27.08900 1.000 21.41828 187 ALA B N 1
ATOM 6712 C CA . ALA B 1 191 ? -42.66000 -5.52500 28.49500 1.000 21.58985 187 ALA B CA 1
ATOM 6713 C C . ALA B 1 191 ? -42.31300 -4.07900 28.81700 1.000 23.41216 187 ALA B C 1
ATOM 6714 O O . ALA B 1 191 ? -41.37400 -3.51100 28.25600 1.000 25.29483 187 ALA B O 1
ATOM 6721 N N . ILE B 1 192 ? -43.07900 -3.48800 29.72700 1.000 21.48738 188 ILE B N 1
ATOM 6722 C CA . ILE B 1 192 ? -42.74200 -2.20300 30.32200 1.000 20.44000 188 ILE B CA 1
ATOM 6723 C C . ILE B 1 192 ? -42.22000 -2.49200 31.72000 1.000 19.63934 188 ILE B C 1
ATOM 6724 O O . ILE B 1 192 ? -42.82100 -3.28700 32.45200 1.000 20.99443 188 ILE B O 1
ATOM 6740 N N . CYS B 1 193 ? -41.10400 -1.86900 32.09100 1.000 19.28800 189 CYS B N 1
ATOM 6741 C CA . CYS B 1 193 ? -40.50600 -2.06900 33.41200 1.000 19.67528 189 CYS B CA 1
ATOM 6742 C C . CYS B 1 193 ? -40.49900 -0.75400 34.17800 1.000 21.06761 189 CYS B C 1
ATOM 6743 O O . CYS B 1 193 ? -39.52900 0.01600 34.09100 1.000 20.16679 189 CYS B O 1
ATOM 6751 N N . PRO B 1 194 ? -41.55700 -0.45200 34.93500 1.000 20.98988 190 PRO B N 1
ATOM 6752 C CA . PRO B 1 194 ? -41.54300 0.76600 35.75100 1.000 20.98880 190 PRO B CA 1
ATOM 6753 C C . PRO B 1 194 ? -40.64400 0.60600 36.95800 1.000 21.29589 190 PRO B C 1
ATOM 6754 O O . PRO B 1 194 ? -40.48100 -0.49100 37.49700 1.000 22.25778 190 PRO B O 1
ATOM 6765 N N . GLY B 1 195 ? -40.06100 1.72400 37.37600 1.000 21.64370 191 GLY B N 1
ATOM 6766 C CA . GLY B 1 195 ? -39.56700 1.87300 38.72700 1.000 21.93053 191 GLY B CA 1
ATOM 6767 C C . GLY B 1 195 ? -40.73300 2.22400 39.62800 1.000 22.58294 191 GLY B C 1
ATOM 6768 O O . GLY B 1 195 ? -41.89500 1.96200 39.31200 1.000 25.32124 191 GLY B O 1
ATOM 6772 N N . TYR B 1 196 ? -40.42000 2.85500 40.74900 1.000 23.71716 192 TYR B N 1
ATOM 6773 C CA . TYR B 1 196 ? -41.44800 3.15100 41.73600 1.000 25.85829 192 TYR B CA 1
ATOM 6774 C C . TYR B 1 196 ? -42.47600 4.14700 41.20200 1.000 25.97733 192 TYR B C 1
ATOM 6775 O O . TYR B 1 196 ? -42.13000 5.22600 40.70700 1.000 25.96596 192 TYR B O 1
ATOM 6793 N N . VAL B 1 197 ? -43.74800 3.78500 41.35800 1.000 25.35601 193 VAL B N 1
ATOM 6794 C CA . VAL B 1 197 ? -44.90400 4.60300 41.02900 1.000 26.52286 193 VAL B CA 1
ATOM 6795 C C . VAL B 1 197 ? -45.74800 4.68100 42.29300 1.000 27.83811 193 VAL B C 1
ATOM 6796 O O . VAL B 1 197 ? -45.95200 3.66000 42.95800 1.000 30.03751 193 VAL B O 1
ATOM 6809 N N . TYR B 1 198 ? -46.25700 5.87000 42.62300 1.000 30.38346 194 TYR B N 1
ATOM 6810 C CA . TYR B 1 198 ? -46.98100 6.03200 43.88700 1.000 31.88154 194 TYR B CA 1
ATOM 6811 C C . TYR B 1 198 ? -48.41700 5.52700 43.74200 1.000 32.18633 194 TYR B C 1
ATOM 6812 O O . TYR B 1 198 ? -49.36500 6.28400 43.51300 1.000 41.45913 194 TYR B O 1
ATOM 6830 N N . THR B 1 199 ? -48.57100 4.21200 43.91300 1.000 32.85198 195 THR B N 1
ATOM 6831 C CA . THR B 1 199 ? -49.86700 3.54500 43.93300 1.000 36.32374 195 THR B CA 1
ATOM 6832 C C . THR B 1 199 ? -50.07600 2.92900 45.31200 1.000 33.42012 195 THR B C 1
ATOM 6833 O O . THR B 1 199 ? -49.13500 2.90400 46.11700 1.000 35.04940 195 THR B O 1
ATOM 6844 N N . PRO B 1 200 ? -51.25500 2.37700 45.61700 1.000 45.97296 196 PRO B N 1
ATOM 6845 C CA . PRO B 1 200 ? -51.39500 1.68100 46.90900 1.000 47.49203 196 PRO B CA 1
ATOM 6846 C C . PRO B 1 200 ? -50.37800 0.56600 47.09100 1.000 44.90597 196 PRO B C 1
ATOM 6847 O O . PRO B 1 200 ? -49.94900 0.31000 48.22300 1.000 45.76475 196 PRO B O 1
ATOM 6858 N N . LEU B 1 201 ? -49.95400 -0.08900 46.00500 1.000 42.32974 197 LEU B N 1
ATOM 6859 C CA . LEU B 1 201 ? -48.96600 -1.15700 46.13000 1.000 40.66831 197 LEU B CA 1
ATOM 6860 C C . LEU B 1 201 ? -47.67400 -0.64500 46.75400 1.000 39.31190 197 LEU B C 1
ATOM 6861 O O . LEU B 1 201 ? -47.02800 -1.35300 47.53400 1.000 39.60527 197 LEU B O 1
ATOM 6877 N N . VAL B 1 202 ? -47.27300 0.57500 46.40700 1.000 38.37682 198 VAL B N 1
ATOM 6878 C CA . VAL B 1 202 ? -46.08400 1.18100 46.99100 1.000 37.61342 198 VAL B CA 1
ATOM 6879 C C . VAL B 1 202 ? -46.40900 1.92000 48.28600 1.000 40.03174 198 VAL B C 1
ATOM 6880 O O . VAL B 1 202 ? -45.59900 1.91100 49.21700 1.000 40.23394 198 VAL B O 1
ATOM 6893 N N . GLU B 1 203 ? -47.59300 2.52800 48.38100 1.000 42.43869 199 GLU B N 1
ATOM 6894 C CA . GLU B 1 203 ? -47.95000 3.23500 49.60700 1.000 45.59503 199 GLU B CA 1
ATOM 6895 C C . GLU B 1 203 ? -47.89700 2.30800 50.81700 1.000 47.05623 199 GLU B C 1
ATOM 6896 O O . GLU B 1 203 ? -47.43900 2.71100 51.89200 1.000 48.58819 199 GLU B O 1
ATOM 6908 N N . GLU B 1 204 ? -48.36700 1.06700 50.67000 1.000 47.23399 200 GLU B N 1
ATOM 6909 C CA . GLU B 1 204 ? -48.37600 0.15600 51.81200 1.000 49.70478 200 GLU B CA 1
ATOM 6910 C C . GLU B 1 204 ? -46.95800 -0.18900 52.25800 1.000 48.05000 200 GLU B C 1
ATOM 6911 O O . GLU B 1 204 ? -46.69900 -0.33500 53.45900 1.000 50.54614 200 GLU B O 1
ATOM 6923 N N . GLN B 1 205 ? -46.02500 -0.33300 51.30900 1.000 44.44602 201 GLN B N 1
ATOM 6924 C CA . GLN B 1 205 ? -44.63200 -0.56600 51.67500 1.000 43.32787 201 GLN B CA 1
ATOM 6925 C C . GLN B 1 205 ? -44.04000 0.63300 52.40300 1.000 43.74582 201 GLN B C 1
ATOM 6926 O O . GLN B 1 205 ? -43.29600 0.47200 53.37800 1.000 44.99161 201 GLN B O 1
ATOM 6940 N N . ILE B 1 206 ? -44.34600 1.84700 51.93800 1.000 43.25524 202 ILE B N 1
ATOM 6941 C CA . ILE B 1 206 ? -43.81600 3.03500 52.60000 1.000 44.32977 202 ILE B CA 1
ATOM 6942 C C . ILE B 1 206 ? -44.39100 3.16000 54.00700 1.000 48.20422 202 ILE B C 1
ATOM 6943 O O . ILE B 1 206 ? -43.69100 3.57500 54.93800 1.000 49.57422 202 ILE B O 1
ATOM 6959 N N . LYS B 1 207 ? -45.67100 2.82100 54.18400 1.000 50.56754 203 LYS B N 1
ATOM 6960 C CA . LYS B 1 207 ? -46.26100 2.85600 55.52000 1.000 55.16107 203 LYS B CA 1
ATOM 6961 C C . LYS B 1 207 ? -45.52700 1.92000 56.47100 1.000 56.21069 203 LYS B C 1
ATOM 6962 O O . LYS B 1 207 ? -45.30300 2.25700 57.64000 1.000 59.33663 203 LYS B O 1
ATOM 6981 N N . ALA B 1 208 ? -45.18200 0.71900 55.99600 1.000 54.33520 204 ALA B N 1
ATOM 6982 C CA . ALA B 1 208 ? -44.45100 -0.23200 56.82800 1.000 55.97382 204 ALA B CA 1
ATOM 6983 C C . ALA B 1 208 ? -43.08500 0.31900 57.21400 1.000 54.75575 204 ALA B C 1
ATOM 6984 O O . ALA B 1 208 ? -42.66200 0.19700 58.37000 1.000 57.78746 204 ALA B O 1
ATOM 6991 N N . VAL B 1 209 ? -42.38500 0.93100 56.25600 1.000 52.71958 205 VAL B N 1
ATOM 6992 C CA . VAL B 1 209 ? -41.10100 1.56200 56.54800 1.000 54.10230 205 VAL B CA 1
ATOM 6993 C C . VAL B 1 209 ? -41.28200 2.68400 57.56300 1.000 55.36159 205 VAL B C 1
ATOM 6994 O O . VAL B 1 209 ? -40.50400 2.81800 58.51500 1.000 61.58092 205 VAL B O 1
ATOM 7007 N N . ALA B 1 210 ? -42.30800 3.51300 57.36700 1.000 53.89887 206 ALA B N 1
ATOM 7008 C CA . ALA B 1 210 ? -42.53100 4.63800 58.27000 1.000 57.35577 206 ALA B CA 1
ATOM 7009 C C . ALA B 1 210 ? -42.76200 4.15800 59.69900 1.000 63.29245 206 ALA B C 1
ATOM 7010 O O . ALA B 1 210 ? -42.19200 4.70500 60.65000 1.000 64.31018 206 ALA B O 1
ATOM 7017 N N . GLU B 1 211 ? -43.60200 3.13500 59.87000 1.000 63.52090 207 GLU B N 1
ATOM 7018 C CA . GLU B 1 211 ? -43.89100 2.64400 61.21400 1.000 68.77484 207 GLU B CA 1
ATOM 7019 C C . GLU B 1 211 ? -42.68500 1.94000 61.82100 1.000 68.96143 207 GLU B C 1
ATOM 7020 O O . GLU B 1 211 ? -42.43900 2.04600 63.02900 1.000 73.16615 207 GLU B O 1
ATOM 7032 N N . ALA B 1 212 ? -41.93000 1.20500 61.00700 1.000 70.28758 208 ALA B N 1
ATOM 7033 C CA . ALA B 1 212 ? -40.84100 0.40400 61.54600 1.000 68.42633 208 ALA B CA 1
ATOM 7034 C C . ALA B 1 212 ? -39.59800 1.23500 61.83300 1.000 68.19807 208 ALA B C 1
ATOM 7035 O O . ALA B 1 212 ? -38.85300 0.91900 62.76800 1.000 67.97238 208 ALA B O 1
ATOM 7042 N N . LYS B 1 213 ? -39.36600 2.29700 61.05900 1.000 67.51897 209 LYS B N 1
ATOM 7043 C CA . LYS B 1 213 ? -38.07500 2.96700 61.05400 1.000 67.23804 209 LYS B CA 1
ATOM 7044 C C . LYS B 1 213 ? -38.13500 4.48200 61.18600 1.000 68.30036 209 LYS B C 1
ATOM 7045 O O . LYS B 1 213 ? -37.07900 5.09800 61.36600 1.000 72.59469 209 LYS B O 1
ATOM 7064 N N . TYR B 1 214 ? -39.31400 5.10600 61.11400 1.000 74.77918 210 TYR B N 1
ATOM 7065 C CA . TYR B 1 214 ? -39.36400 6.56400 61.10400 1.000 71.85929 210 TYR B CA 1
ATOM 7066 C C . TYR B 1 214 ? -40.45600 7.12300 62.01000 1.000 72.92522 210 TYR B C 1
ATOM 7067 O O . TYR B 1 214 ? -40.92100 8.24700 61.78400 1.000 73.94040 210 TYR B O 1
ATOM 7085 N N . GLY B 1 215 ? -40.86700 6.37800 63.03400 1.000 75.27314 211 GLY B N 1
ATOM 7086 C CA . GLY B 1 215 ? -41.83700 6.88800 63.98200 1.000 78.49121 211 GLY B CA 1
ATOM 7087 C C . GLY B 1 215 ? -43.15000 7.30000 63.36900 1.000 82.38424 211 GLY B C 1
ATOM 7088 O O . GLY B 1 215 ? -43.85800 8.13400 63.94200 1.000 79.25142 211 GLY B O 1
ATOM 7092 N N . GLY B 1 216 ? -43.50000 6.73600 62.21400 1.000 77.54028 212 GLY B N 1
ATOM 7093 C CA . GLY B 1 216 ? -44.73000 7.06200 61.52900 1.000 73.44638 212 GLY B CA 1
ATOM 7094 C C . GLY B 1 216 ? -44.63900 8.20100 60.53800 1.000 69.00732 212 GLY B C 1
ATOM 7095 O O . GLY B 1 216 ? -45.66000 8.55100 59.92900 1.000 72.33311 212 GLY B O 1
ATOM 7099 N N . ASP B 1 217 ? -43.45900 8.78600 60.35100 1.000 73.99064 213 ASP B N 1
ATOM 7100 C CA . ASP B 1 217 ? -43.29200 9.94800 59.48100 1.000 69.25502 213 ASP B CA 1
ATOM 7101 C C . ASP B 1 217 ? -43.29500 9.47200 58.03400 1.000 63.21416 213 ASP B C 1
ATOM 7102 O O . ASP B 1 217 ? -42.30300 8.93600 57.53700 1.000 60.42968 213 ASP B O 1
ATOM 7111 N N . MET B 1 218 ? -44.42300 9.67400 57.35000 1.000 65.05176 214 MET B N 1
ATOM 7112 C CA . MET B 1 218 ? -44.53600 9.22200 55.96900 1.000 66.38598 214 MET B CA 1
ATOM 7113 C C . MET B 1 218 ? -43.65000 10.03000 55.02900 1.000 68.10467 214 MET B C 1
ATOM 7114 O O . MET B 1 218 ? -43.13500 9.48100 54.04900 1.000 59.70467 214 MET B O 1
ATOM 7128 N N . GLU B 1 219 ? -43.47300 11.32700 55.28700 1.000 66.03528 215 GLU B N 1
ATOM 7129 C CA . GLU B 1 219 ? -42.63200 12.13300 54.40600 1.000 71.75395 215 GLU B CA 1
ATOM 7130 C C . GLU B 1 219 ? -41.18400 11.66600 54.46200 1.000 66.33873 215 GLU B C 1
ATOM 7131 O O . GLU B 1 219 ? -40.53300 11.49600 53.42400 1.000 56.48820 215 GLU B O 1
ATOM 7143 N N . ALA B 1 220 ? -40.66100 11.45700 55.67200 1.000 60.61109 216 ALA B N 1
ATOM 7144 C CA . ALA B 1 220 ? -39.30300 10.94300 55.80700 1.000 61.60878 216 ALA B CA 1
ATOM 7145 C C . ALA B 1 220 ? -39.18600 9.55900 55.18700 1.000 57.69851 216 ALA B C 1
ATOM 7146 O O . ALA B 1 220 ? -38.21900 9.26700 54.47300 1.000 52.74244 216 ALA B O 1
ATOM 7153 N N . ALA B 1 221 ? -40.17500 8.69800 55.43800 1.000 54.70656 217 ALA B N 1
ATOM 7154 C CA . ALA B 1 221 ? -40.13300 7.34300 54.90400 1.000 51.17894 217 ALA B CA 1
ATOM 7155 C C . ALA B 1 221 ? -40.18600 7.35000 53.38300 1.000 47.34319 217 ALA B C 1
ATOM 7156 O O . ALA B 1 221 ? -39.48600 6.57000 52.72600 1.000 44.48215 217 ALA B O 1
ATOM 7163 N N . THR B 1 222 ? -41.01700 8.21900 52.80500 1.000 48.25612 218 THR B N 1
ATOM 7164 C CA . THR B 1 222 ? -41.13500 8.26600 51.35100 1.000 45.97503 218 THR B CA 1
ATOM 7165 C C . THR B 1 222 ? -39.80900 8.66200 50.71100 1.000 47.79078 218 THR B C 1
ATOM 7166 O O . THR B 1 222 ? -39.37100 8.04400 49.73300 1.000 42.40122 218 THR B O 1
ATOM 7177 N N . GLN B 1 223 ? -39.15300 9.69400 51.25300 1.000 48.20846 219 GLN B N 1
ATOM 7178 C CA . GLN B 1 223 ? -37.88000 10.12900 50.68700 1.000 49.53562 219 GLN B CA 1
ATOM 7179 C C . GLN B 1 223 ? -36.83800 9.02300 50.77700 1.000 45.70105 219 GLN B C 1
ATOM 7180 O O . GLN B 1 223 ? -36.10900 8.76300 49.81400 1.000 43.79623 219 GLN B O 1
ATOM 7194 N N . ALA B 1 224 ? -36.75100 8.36100 51.93100 1.000 46.10087 220 ALA B N 1
ATOM 7195 C CA . ALA B 1 224 ? -35.79000 7.27700 52.08300 1.000 44.33744 220 ALA B CA 1
ATOM 7196 C C . ALA B 1 224 ? -36.10900 6.12000 51.14600 1.000 40.52296 220 ALA B C 1
ATOM 7197 O O . ALA B 1 224 ? -35.20600 5.53900 50.53300 1.000 40.27708 220 ALA B O 1
ATOM 7204 N N . PHE B 1 225 ? -37.36900 5.75300 51.05300 1.000 42.05242 221 PHE B N 1
ATOM 7205 C CA . PHE B 1 225 ? -37.79900 4.65800 50.19500 1.000 42.90820 221 PHE B CA 1
ATOM 7206 C C . PHE B 1 225 ? -37.39900 4.92600 48.76400 1.000 40.84547 221 PHE B C 1
ATOM 7207 O O . PHE B 1 225 ? -36.79400 4.11500 48.10900 1.000 35.93177 221 PHE B O 1
ATOM 7224 N N . LEU B 1 226 ? -37.76400 6.09400 48.30400 1.000 37.60235 222 LEU B N 1
ATOM 7225 C CA . LEU B 1 226 ? -37.51200 6.47000 46.96700 1.000 39.19140 222 LEU B CA 1
ATOM 7226 C C . LEU B 1 226 ? -36.05900 6.59200 46.65300 1.000 36.28808 222 LEU B C 1
ATOM 7227 O O . LEU B 1 226 ? -35.58000 6.00900 45.72300 1.000 38.26325 222 LEU B O 1
ATOM 7243 N N . CYS B 1 227 ? -35.31900 7.23300 47.52100 1.000 37.64450 223 CYS B N 1
ATOM 7244 C CA . CYS B 1 227 ? -33.94000 7.48000 47.24900 1.000 42.32310 223 CYS B CA 1
ATOM 7245 C C . CYS B 1 227 ? -32.97500 6.30800 47.38500 1.000 38.98079 223 CYS B C 1
ATOM 7246 O O . CYS B 1 227 ? -31.89600 6.36200 46.90000 1.000 42.16133 223 CYS B O 1
ATOM 7254 N N . GLU B 1 228 ? -33.37600 5.26400 48.07100 1.000 32.56013 224 GLU B N 1
ATOM 7255 C CA . GLU B 1 228 ? -32.59800 4.02700 48.11500 1.000 34.81229 224 GLU B CA 1
ATOM 7256 C C . GLU B 1 228 ? -32.37700 3.47300 46.71100 1.000 27.97896 224 GLU B C 1
ATOM 7257 O O . GLU B 1 228 ? -31.31700 2.90800 46.41400 1.000 30.27001 224 GLU B O 1
ATOM 7269 N N . LYS B 1 229 ? -33.37300 3.61000 45.84100 1.000 26.92002 225 LYS B N 1
ATOM 7270 C CA . LYS B 1 229 ? -33.37900 2.88000 44.58100 1.000 26.37186 225 LYS B CA 1
ATOM 7271 C C . LYS B 1 229 ? -33.43500 3.74100 43.33100 1.000 26.17037 225 LYS B C 1
ATOM 7272 O O . LYS B 1 229 ? -33.01800 3.27500 42.27000 1.000 25.80737 225 LYS B O 1
ATOM 7291 N N . GLN B 1 230 ? -33.97300 4.95000 43.40800 1.000 26.10146 226 GLN B N 1
ATOM 7292 C CA . GLN B 1 230 ? -34.42200 5.67400 42.21500 1.000 21.95669 226 GLN B CA 1
ATOM 7293 C C . GLN B 1 230 ? -33.64800 6.97600 42.10500 1.000 25.24853 226 GLN B C 1
ATOM 7294 O O . GLN B 1 230 ? -33.97100 7.95700 42.79900 1.000 27.02948 226 GLN B O 1
ATOM 7308 N N . PRO B 1 231 ? -32.62000 7.03300 41.25500 1.000 26.65502 227 PRO B N 1
ATOM 7309 C CA . PRO B 1 231 ? -31.75200 8.22300 41.22800 1.000 27.39937 227 PRO B CA 1
ATOM 7310 C C . PRO B 1 231 ? -32.48300 9.52800 40.98000 1.000 24.93721 227 PRO B C 1
ATOM 7311 O O . PRO B 1 231 ? -32.01200 10.58200 41.42600 1.000 25.88569 227 PRO B O 1
ATOM 7322 N N . ALA B 1 232 ? -33.60400 9.50200 40.25500 1.000 23.86994 228 ALA B N 1
ATOM 7323 C CA . ALA B 1 232 ? -34.33600 10.73400 39.99200 1.000 26.88618 228 ALA B CA 1
ATOM 7324 C C . ALA B 1 232 ? -34.90700 11.35000 41.26300 1.000 28.02030 228 ALA B C 1
ATOM 7325 O O . ALA B 1 232 ? -35.27600 12.53000 41.25300 1.000 26.73900 228 ALA B O 1
ATOM 7332 N N . LYS B 1 233 ? -34.98900 10.58400 42.35200 1.000 26.77695 229 LYS B N 1
ATOM 7333 C CA . LYS B 1 233 ? -35.54800 11.06700 43.61600 1.000 26.64138 229 LYS B CA 1
ATOM 7334 C C . LYS B 1 233 ? -36.95400 11.61200 43.41100 1.000 31.63740 229 LYS B C 1
ATOM 7335 O O . LYS B 1 233 ? -37.37600 12.56500 44.07800 1.000 32.17466 229 LYS B O 1
ATOM 7354 N N . ALA B 1 234 ? -37.66700 10.98200 42.47900 1.000 28.21848 230 ALA B N 1
ATOM 7355 C CA . ALA B 1 234 ? -39.05200 11.28100 42.16400 1.000 30.17473 230 ALA B CA 1
ATOM 7356 C C . ALA B 1 234 ? -39.72200 10.00000 41.69300 1.000 27.02679 230 ALA B C 1
ATOM 7357 O O . ALA B 1 234 ? -39.06100 9.08700 41.18900 1.000 26.90577 230 ALA B O 1
ATOM 7364 N N . PHE B 1 235 ? -41.04000 9.94900 41.83800 1.000 29.15744 231 PHE B N 1
ATOM 7365 C CA . PHE B 1 235 ? -41.78100 8.79500 41.36000 1.000 24.91066 231 PHE B CA 1
ATOM 7366 C C . PHE B 1 235 ? -42.03500 8.87900 39.86000 1.000 26.49088 231 PHE B C 1
ATOM 7367 O O . PHE B 1 235 ? -42.19800 9.95900 39.28700 1.000 30.28760 231 PHE B O 1
ATOM 7384 N N . VAL B 1 236 ? -42.05300 7.71000 39.22700 1.000 23.27616 232 VAL B N 1
ATOM 7385 C CA . VAL B 1 236 ? -42.65900 7.56900 37.91100 1.000 25.98549 232 VAL B CA 1
ATOM 7386 C C . VAL B 1 236 ? -44.17000 7.69000 38.07100 1.000 25.97913 232 VAL B C 1
ATOM 7387 O O . VAL B 1 236 ? -44.72100 7.37100 39.13000 1.000 26.40350 232 VAL B O 1
ATOM 7400 N N . THR B 1 237 ? -44.85300 8.16100 37.02900 1.000 26.65572 233 THR B N 1
ATOM 7401 C CA . THR B 1 237 ? -46.29400 8.36000 37.12300 1.000 26.04363 233 THR B CA 1
ATOM 7402 C C . THR B 1 237 ? -47.04800 7.30800 36.31800 1.000 28.27042 233 THR B C 1
ATOM 7403 O O . THR B 1 237 ? -46.52000 6.71600 35.37200 1.000 25.93019 233 THR B O 1
ATOM 7414 N N . VAL B 1 238 ? -48.31100 7.09400 36.70100 1.000 27.75571 234 VAL B N 1
ATOM 7415 C CA . VAL B 1 238 ? -49.14700 6.14400 35.97200 1.000 29.96047 234 VAL B CA 1
ATOM 7416 C C . VAL B 1 238 ? -49.36100 6.62200 34.54600 1.000 26.96414 234 VAL B C 1
ATOM 7417 O O . VAL B 1 238 ? -49.52100 5.81100 33.62400 1.000 26.44418 234 VAL B O 1
ATOM 7430 N N . GLU B 1 239 ? -49.40800 7.94000 34.34800 1.000 26.59861 235 GLU B N 1
ATOM 7431 C CA . GLU B 1 239 ? -49.55200 8.49200 33.00600 1.000 28.18041 235 GLU B CA 1
ATOM 7432 C C . GLU B 1 239 ? -48.34000 8.15500 32.14600 1.000 28.81899 235 GLU B C 1
ATOM 7433 O O . GLU B 1 239 ? -48.48200 7.80800 30.96600 1.000 27.22154 235 GLU B O 1
ATOM 7445 N N . GLN B 1 240 ? -47.14000 8.24300 32.72300 1.000 25.37839 236 GLN B N 1
ATOM 7446 C CA . GLN B 1 240 ? -45.93500 7.90700 31.97600 1.000 24.43242 236 GLN B CA 1
ATOM 7447 C C . GLN B 1 240 ? -45.92600 6.43600 31.58800 1.000 24.42069 236 GLN B C 1
ATOM 7448 O O . GLN B 1 240 ? -45.50200 6.08200 30.48100 1.000 27.43201 236 GLN B O 1
ATOM 7462 N N . VAL B 1 241 ? -46.38500 5.55900 32.47800 1.000 24.88199 237 VAL B N 1
ATOM 7463 C CA . VAL B 1 241 ? -46.46600 4.15400 32.09700 1.000 23.87031 237 VAL B CA 1
ATOM 7464 C C . VAL B 1 241 ? -47.49800 3.97300 30.98500 1.000 24.02860 237 VAL B C 1
ATOM 7465 O O . VAL B 1 241 ? -47.27900 3.21300 30.03600 1.000 24.55313 237 VAL B O 1
ATOM 7478 N N . GLY B 1 242 ? -48.63000 4.67600 31.07900 1.000 25.20385 238 GLY B N 1
ATOM 7479 C CA . GLY B 1 242 ? -49.59300 4.66200 29.98600 1.000 27.75859 238 GLY B CA 1
ATOM 7480 C C . GLY B 1 242 ? -49.01500 5.15900 28.67200 1.000 27.27757 238 GLY B C 1
ATOM 7481 O O . GLY B 1 242 ? -49.29700 4.59900 27.61000 1.000 24.78111 238 GLY B O 1
ATOM 7485 N N . ASP B 1 243 ? -48.20900 6.22400 28.72000 1.000 24.90653 239 ASP B N 1
ATOM 7486 C CA . ASP B 1 243 ? -47.59100 6.72000 27.49200 1.000 26.98030 239 ASP B CA 1
ATOM 7487 C C . ASP B 1 243 ? -46.68600 5.66100 26.86500 1.000 28.41919 239 ASP B C 1
ATOM 7488 O O . ASP B 1 243 ? -46.62200 5.53800 25.63600 1.000 26.38486 239 ASP B O 1
ATOM 7497 N N . ALA B 1 244 ? -45.96100 4.89800 27.68700 1.000 25.43820 240 ALA B N 1
ATOM 7498 C CA . ALA B 1 244 ? -45.13800 3.82600 27.13400 1.000 24.71552 240 ALA B CA 1
ATOM 7499 C C . ALA B 1 244 ? -46.00300 2.73900 26.50300 1.000 24.60591 240 ALA B C 1
ATOM 7500 O O . ALA B 1 244 ? -45.62600 2.15200 25.48100 1.000 25.48722 240 ALA B O 1
ATOM 7507 N N . ALA B 1 245 ? -47.15900 2.44400 27.09900 1.000 26.50639 241 ALA B N 1
ATOM 7508 C CA . ALA B 1 245 ? -48.04500 1.45600 26.49300 1.000 27.15328 241 ALA B CA 1
ATOM 7509 C C . ALA B 1 245 ? -48.56700 1.94600 25.14800 1.000 26.46410 241 ALA B C 1
ATOM 7510 O O . ALA B 1 245 ? -48.63800 1.17600 24.18700 1.000 25.79287 241 ALA B O 1
ATOM 7517 N N . VAL B 1 246 ? -48.93700 3.22600 25.06200 1.000 25.70741 242 VAL B N 1
ATOM 7518 C CA . VAL B 1 246 ? -49.39400 3.76900 23.78700 1.000 25.96342 242 VAL B CA 1
ATOM 7519 C C . VAL B 1 246 ? -48.28600 3.67400 22.74500 1.000 26.68771 242 VAL B C 1
ATOM 7520 O O . VAL B 1 246 ? -48.52400 3.27400 21.59900 1.000 27.04662 242 VAL B O 1
ATOM 7533 N N . PHE B 1 247 ? -47.05300 4.01400 23.13100 1.000 25.75673 243 PHE B N 1
ATOM 7534 C CA . PHE B 1 247 ? -45.93400 3.93600 22.19700 1.000 25.35483 243 PHE B CA 1
ATOM 7535 C C . PHE B 1 247 ? -45.75300 2.51800 21.67000 1.000 23.28523 243 PHE B C 1
ATOM 7536 O O . PHE B 1 247 ? -45.63000 2.30500 20.45600 1.000 27.48010 243 PHE B O 1
ATOM 7553 N N . LEU B 1 248 ? -45.76300 1.52600 22.56300 1.000 24.83298 244 LEU B N 1
ATOM 7554 C CA . LEU B 1 248 ? -45.61300 0.14500 22.11800 1.000 21.69542 244 LEU B CA 1
ATOM 7555 C C . LEU B 1 248 ? -46.78000 -0.30300 21.24600 1.000 26.22381 244 LEU B C 1
ATOM 7556 O O . LEU B 1 248 ? -46.60200 -1.15300 20.36700 1.000 26.36418 244 LEU B O 1
ATOM 7572 N N . ALA B 1 249 ? -47.97800 0.23800 21.47500 1.000 27.24586 245 ALA B N 1
ATOM 7573 C CA . ALA B 1 249 ? -49.13900 -0.13300 20.67400 1.000 27.37785 245 ALA B CA 1
ATOM 7574 C C . ALA B 1 249 ? -49.19300 0.56400 19.31800 1.000 25.08044 245 ALA B C 1
ATOM 7575 O O . ALA B 1 249 ? -49.99000 0.15700 18.46500 1.000 30.39304 245 ALA B O 1
ATOM 7582 N N . SER B 1 250 ? -48.37300 1.58700 19.10000 1.000 28.89801 246 SER B N 1
ATOM 7583 C CA A SER B 1 250 ? -48.47400 2.41200 17.90300 0.500 31.50101 246 SER B CA 1
ATOM 7584 C CA B SER B 1 250 ? -48.41400 2.44000 17.92500 0.500 31.53186 246 SER B CA 1
ATOM 7585 C C . SER B 1 250 ? -47.67900 1.80900 16.75000 1.000 30.89328 246 SER B C 1
ATOM 7586 O O . SER B 1 250 ? -46.87600 0.89000 16.92900 1.000 27.54660 246 SER B O 1
ATOM 7601 N N . PRO B 1 251 ? -47.92600 2.29800 15.52500 1.000 28.36945 247 PRO B N 1
ATOM 7602 C CA . PRO B 1 251 ? -47.22400 1.73800 14.35000 1.000 28.08935 247 PRO B CA 1
ATOM 7603 C C . PRO B 1 251 ? -45.71600 1.91300 14.37500 1.000 29.10878 247 PRO B C 1
ATOM 7604 O O . PRO B 1 251 ? -44.99400 1.07900 13.81100 1.000 30.21327 247 PRO B O 1
ATOM 7615 N N . GLY B 1 252 ? -45.21600 2.98100 14.99500 1.000 31.52213 248 GLY B N 1
ATOM 7616 C CA . GLY B 1 252 ? -43.78200 3.15800 15.12100 1.000 37.26818 248 GLY B CA 1
ATOM 7617 C C . GLY B 1 252 ? -43.09400 2.03800 15.87300 1.000 27.69507 248 GLY B C 1
ATOM 7618 O O . GLY B 1 252 ? -41.86700 1.91000 15.78700 1.000 29.52184 248 GLY B O 1
ATOM 7622 N N . ALA B 1 253 ? -43.85200 1.21800 16.60300 1.000 27.90720 249 ALA B N 1
ATOM 7623 C CA . ALA B 1 253 ? -43.29900 0.08800 17.33900 1.000 26.82039 249 ALA B CA 1
ATOM 7624 C C . ALA B 1 253 ? -43.55300 -1.25100 16.64900 1.000 24.66612 249 ALA B C 1
ATOM 7625 O O . ALA B 1 253 ? -43.40400 -2.30200 17.28300 1.000 27.06628 249 ALA B O 1
ATOM 7632 N N . ASP B 1 254 ? -43.92000 -1.23800 15.36000 1.000 25.98885 250 ASP B N 1
ATOM 7633 C CA . ASP B 1 254 ? -44.17800 -2.48900 14.65000 1.000 27.66043 250 ASP B CA 1
ATOM 7634 C C . ASP B 1 254 ? -42.98800 -3.44800 14.70400 1.000 29.33584 250 ASP B C 1
ATOM 7635 O O . ASP B 1 254 ? -43.16900 -4.66400 14.58400 1.000 31.37635 250 ASP B O 1
ATOM 7644 N N . MET B 1 255 ? -41.76000 -2.93000 14.79400 1.000 29.21278 251 MET B N 1
ATOM 7645 C CA . MET B 1 255 ? -40.56800 -3.77300 14.82000 1.000 26.34847 251 MET B CA 1
ATOM 7646 C C . MET B 1 255 ? -39.87200 -3.76500 16.17700 1.000 25.08113 251 MET B C 1
ATOM 7647 O O . MET B 1 255 ? -38.72400 -4.21300 16.28300 1.000 27.02907 251 MET B O 1
ATOM 7661 N N . ILE B 1 256 ? -40.54500 -3.28900 17.21700 1.000 24.49209 252 ILE B N 1
ATOM 7662 C CA . ILE B 1 256 ? -40.08000 -3.45300 18.58700 1.000 23.14715 252 ILE B CA 1
ATOM 7663 C C . ILE B 1 256 ? -40.64100 -4.78400 19.07300 1.000 24.38130 252 ILE B C 1
ATOM 7664 O O . ILE B 1 256 ? -41.86000 -4.95200 19.18400 1.000 23.78857 252 ILE B O 1
ATOM 7680 N N . ARG B 1 257 ? -39.75600 -5.74600 19.33300 1.000 24.16790 253 ARG B N 1
ATOM 7681 C CA . ARG B 1 257 ? -40.16800 -7.12100 19.58900 1.000 23.19298 253 ARG B CA 1
ATOM 7682 C C . ARG B 1 257 ? -39.29900 -7.72100 20.68100 1.000 23.48907 253 ARG B C 1
ATOM 7683 O O . ARG B 1 257 ? -38.07400 -7.77500 20.54100 1.000 24.78316 253 ARG B O 1
ATOM 7704 N N . GLY B 1 258 ? -39.94000 -8.19300 21.74900 1.000 23.91658 254 GLY B N 1
ATOM 7705 C CA . GLY B 1 258 ? -39.25700 -8.96900 22.76000 1.000 23.58061 254 GLY B CA 1
ATOM 7706 C C . GLY B 1 258 ? -38.37900 -8.16800 23.67800 1.000 22.78188 254 GLY B C 1
ATOM 7707 O O . GLY B 1 258 ? -37.44700 -8.72300 24.27300 1.000 22.69018 254 GLY B O 1
ATOM 7711 N N . THR B 1 259 ? -38.64000 -6.88000 23.81800 1.000 21.75221 255 THR B N 1
ATOM 7712 C CA . THR B 1 259 ? -37.75900 -6.01600 24.57300 1.000 22.67398 255 THR B CA 1
ATOM 7713 C C . THR B 1 259 ? -38.48700 -5.42500 25.77400 1.000 23.04768 255 THR B C 1
ATOM 7714 O O . THR B 1 259 ? -39.68000 -5.65100 26.00400 1.000 21.67881 255 THR B O 1
ATOM 7725 N N . THR B 1 260 ? -37.71900 -4.68200 26.55700 1.000 22.52098 256 THR B N 1
ATOM 7726 C CA . THR B 1 260 ? -38.19200 -4.00500 27.74700 1.000 22.71811 256 THR B CA 1
ATOM 7727 C C . THR B 1 260 ? -38.08600 -2.50300 27.52600 1.000 20.68538 256 THR B C 1
ATOM 7728 O O . THR B 1 260 ? -37.06400 -2.01400 27.03500 1.000 23.13858 256 THR B O 1
ATOM 7739 N N . ILE B 1 261 ? -39.15900 -1.78600 27.85200 1.000 21.29992 257 ILE B N 1
ATOM 7740 C CA . ILE B 1 261 ? -39.15800 -0.33200 27.92400 1.000 20.77978 257 ILE B CA 1
ATOM 7741 C C . ILE B 1 261 ? -39.11600 0.02300 29.40400 1.000 21.27955 257 ILE B C 1
ATOM 7742 O O . ILE B 1 261 ? -40.11600 -0.11900 30.11500 1.000 21.95496 257 ILE B O 1
ATOM 7758 N N . THR B 1 262 ? -37.96500 0.47800 29.87300 1.000 20.67779 258 THR B N 1
ATOM 7759 C CA . THR B 1 262 ? -37.73700 0.70300 31.29400 1.000 21.67386 258 THR B CA 1
ATOM 7760 C C . THR B 1 262 ? -37.94800 2.17800 31.60200 1.000 22.34164 258 THR B C 1
ATOM 7761 O O . THR B 1 262 ? -37.31100 3.05000 30.99900 1.000 22.45968 258 THR B O 1
ATOM 7772 N N . VAL B 1 263 ? -38.87800 2.43900 32.51700 1.000 21.87299 259 VAL B N 1
ATOM 7773 C CA . VAL B 1 263 ? -39.30400 3.78700 32.88200 1.000 22.80930 259 VAL B CA 1
ATOM 7774 C C . VAL B 1 263 ? -39.10200 3.85400 34.39300 1.000 21.31200 259 VAL B C 1
ATOM 7775 O O . VAL B 1 263 ? -40.01500 3.54900 35.16900 1.000 22.00725 259 VAL B O 1
ATOM 7788 N N . ASP B 1 264 ? -37.89500 4.24900 34.82400 1.000 21.86865 260 ASP B N 1
ATOM 7789 C CA . ASP B 1 264 ? -37.51100 3.98000 36.20700 1.000 21.47245 260 ASP B CA 1
ATOM 7790 C C . ASP B 1 264 ? -36.65600 5.05700 36.86200 1.000 23.85739 260 ASP B C 1
ATOM 7791 O O . ASP B 1 264 ? -36.05600 4.79600 37.91400 1.000 23.49708 260 ASP B O 1
ATOM 7800 N N . GLY B 1 265 ? -36.57100 6.24500 36.27900 1.000 23.88309 261 GLY B N 1
ATOM 7801 C CA . GLY B 1 265 ? -35.78900 7.30000 36.89000 1.000 25.49641 261 GLY B CA 1
ATOM 7802 C C . GLY B 1 265 ? -34.32200 6.98400 37.07600 1.000 25.91771 261 GLY B C 1
ATOM 7803 O O . GLY B 1 265 ? -33.67100 7.60900 37.91700 1.000 25.06765 261 GLY B O 1
ATOM 7807 N N . GLY B 1 266 ? -33.77700 6.03000 36.32000 1.000 23.15617 262 GLY B N 1
ATOM 7808 C CA . GLY B 1 266 ? -32.36700 5.69900 36.39500 1.000 24.85736 262 GLY B CA 1
ATOM 7809 C C . GLY B 1 266 ? -32.01100 4.47100 37.21000 1.000 21.00584 262 GLY B C 1
ATOM 7810 O O . GLY B 1 266 ? -30.82100 4.15000 37.31800 1.000 23.62314 262 GLY B O 1
ATOM 7814 N N . TRP B 1 267 ? -32.99300 3.77000 37.77200 1.000 21.68716 263 TRP B N 1
ATOM 7815 C CA . TRP B 1 267 ? -32.72100 2.67300 38.70000 1.000 20.91987 263 TRP B CA 1
ATOM 7816 C C . TRP B 1 267 ? -31.78600 1.62800 38.10000 1.000 22.74413 263 TRP B C 1
ATOM 7817 O O . TRP B 1 267 ? -30.77400 1.27300 38.71300 1.000 22.76056 263 TRP B O 1
ATOM 7838 N N . VAL B 1 268 ? -32.10200 1.12400 36.90300 1.000 22.41635 264 VAL B N 1
ATOM 7839 C CA . VAL B 1 268 ? -31.30000 0.07200 36.26900 1.000 23.16321 264 VAL B CA 1
ATOM 7840 C C . VAL B 1 268 ? -30.05400 0.59600 35.59000 1.000 21.30339 264 VAL B C 1
ATOM 7841 O O . VAL B 1 268 ? -29.14800 -0.19500 35.30700 1.000 22.25242 264 VAL B O 1
ATOM 7854 N N . ALA B 1 269 ? -29.95900 1.90300 35.36900 1.000 22.25561 265 ALA B N 1
ATOM 7855 C CA . ALA B 1 269 ? -28.74700 2.46000 34.79000 1.000 21.67791 265 ALA B CA 1
ATOM 7856 C C . ALA B 1 269 ? -27.56500 2.41900 35.74900 1.000 20.93968 265 ALA B C 1
ATOM 7857 O O . ALA B 1 269 ? -26.41600 2.49400 35.29600 1.000 22.31080 265 ALA B O 1
ATOM 7864 N N . GLN B 1 270 ? -27.81200 2.34300 37.05500 1.000 22.32187 266 GLN B N 1
ATOM 7865 C CA . GLN B 1 270 ? -26.72800 2.23300 38.02400 1.000 22.07483 266 GLN B CA 1
ATOM 7866 C C . GLN B 1 270 ? -26.67900 0.83800 38.64000 1.000 24.52018 266 GLN B C 1
ATOM 7867 O O . GLN B 1 270 ? -27.55400 -0.00300 38.41600 1.000 27.08860 266 GLN B O 1
ATOM 7882 N N . LYS C 1 9 ? -6.90900 -31.66200 52.26100 1.000 77.28083 5 LYS C N 1
ATOM 7883 C CA . LYS C 1 9 ? -6.17000 -32.01900 51.05600 1.000 90.58859 5 LYS C CA 1
ATOM 7884 C C . LYS C 1 9 ? -6.72200 -31.30000 49.82500 1.000 78.96998 5 LYS C C 1
ATOM 7885 O O . LYS C 1 9 ? -5.95900 -30.83600 48.97500 1.000 94.81880 5 LYS C O 1
ATOM 7888 N N . ARG C 1 10 ? -8.04900 -31.20400 49.74400 1.000 64.18148 6 ARG C N 1
ATOM 7889 C CA . ARG C 1 10 ? -8.74600 -30.64100 48.59700 1.000 51.51927 6 ARG C CA 1
ATOM 7890 C C . ARG C 1 10 ? -9.67400 -29.51600 49.04600 1.000 47.84279 6 ARG C C 1
ATOM 7891 O O . ARG C 1 10 ? -10.07600 -29.43500 50.21000 1.000 41.67756 6 ARG C O 1
ATOM 7912 N N . VAL C 1 11 ? -10.02600 -28.65000 48.09100 1.000 44.07750 7 VAL C N 1
ATOM 7913 C CA . VAL C 1 11 ? -10.56400 -27.33700 48.43600 1.000 42.63297 7 VAL C CA 1
ATOM 7914 C C . VAL C 1 11 ? -11.94000 -27.42600 49.08800 1.000 41.48906 7 VAL C C 1
ATOM 7915 O O . VAL C 1 11 ? -12.28500 -26.58400 49.92700 1.000 41.71682 7 VAL C O 1
ATOM 7928 N N . LEU C 1 12 ? -12.75300 -28.41300 48.72100 1.000 36.03738 8 LEU C N 1
ATOM 7929 C CA . LEU C 1 12 ? -14.05500 -28.59000 49.34900 1.000 32.33151 8 LEU C CA 1
ATOM 7930 C C . LEU C 1 12 ? -14.07100 -29.74000 50.35500 1.000 31.96689 8 LEU C C 1
ATOM 7931 O O . LEU C 1 12 ? -15.14900 -30.21800 50.71900 1.000 32.49280 8 LEU C O 1
ATOM 7947 N N . SER C 1 13 ? -12.90400 -30.17300 50.83400 1.000 34.66441 9 SER C N 1
ATOM 7948 C CA . SER C 1 13 ? -12.85400 -31.30700 51.74900 1.000 35.63618 9 SER C CA 1
ATOM 7949 C C . SER C 1 13 ? -13.76300 -31.07800 52.94700 1.000 40.78813 9 SER C C 1
ATOM 7950 O O . SER C 1 13 ? -13.71000 -30.03100 53.59600 1.000 40.47700 9 SER C O 1
ATOM 7958 N N . GLY C 1 14 ? -14.58800 -32.07700 53.24400 1.000 38.82215 10 GLY C N 1
ATOM 7959 C CA . GLY C 1 14 ? -15.46800 -32.01700 54.38300 1.000 40.18561 10 GLY C CA 1
ATOM 7960 C C . GLY C 1 14 ? -16.75100 -31.25700 54.16100 1.000 36.55300 10 GLY C C 1
ATOM 7961 O O . GLY C 1 14 ? -17.63100 -31.29700 55.03100 1.000 40.02059 10 GLY C O 1
ATOM 7965 N N . ARG C 1 15 ? -16.89400 -30.56300 53.03500 1.000 31.71626 11 ARG C N 1
ATOM 7966 C CA . ARG C 1 15 ? -18.13200 -29.84900 52.76500 1.000 29.17243 11 ARG C CA 1
ATOM 7967 C C . ARG C 1 15 ? -19.23100 -30.84500 52.41800 1.000 32.92715 11 ARG C C 1
ATOM 7968 O O . ARG C 1 15 ? -19.00100 -31.82100 51.69500 1.000 34.46449 11 ARG C O 1
ATOM 7989 N N . VAL C 1 16 ? -20.42900 -30.59400 52.93500 1.000 27.46095 12 VAL C N 1
ATOM 7990 C CA . VAL C 1 16 ? -21.59700 -31.42800 52.66900 1.000 27.71222 12 VAL C CA 1
ATOM 7991 C C . VAL C 1 16 ? -22.42200 -30.75800 51.58100 1.000 27.22864 12 VAL C C 1
ATOM 7992 O O . VAL C 1 16 ? -22.92600 -29.64200 51.76300 1.000 26.05627 12 VAL C O 1
ATOM 8005 N N . ALA C 1 17 ? -22.58000 -31.44500 50.45400 1.000 26.38059 13 ALA C N 1
ATOM 8006 C CA . ALA C 1 17 ? -23.31400 -30.91400 49.31600 1.000 25.95390 13 ALA C CA 1
ATOM 8007 C C . ALA C 1 17 ? -24.50000 -31.80300 48.97900 1.000 24.41362 13 ALA C C 1
ATOM 8008 O O . ALA C 1 17 ? -24.40300 -33.03200 49.02300 1.000 27.78547 13 ALA C O 1
ATOM 8015 N N . VAL C 1 18 ? -25.61100 -31.16300 48.63100 1.000 24.79781 14 VAL C N 1
ATOM 8016 C CA . VAL C 1 18 ? -26.79100 -31.82500 48.08900 1.000 25.19547 14 VAL C CA 1
ATOM 8017 C C . VAL C 1 18 ? -26.97000 -31.33000 46.66100 1.000 22.82785 14 VAL C C 1
ATOM 8018 O O . VAL C 1 18 ? -27.02200 -30.11800 46.42800 1.000 26.02590 14 VAL C O 1
ATOM 8031 N N . VAL C 1 19 ? -27.03900 -32.25200 45.70600 1.000 25.49324 15 VAL C N 1
ATOM 8032 C CA . VAL C 1 19 ? -27.32400 -31.90600 44.31600 1.000 25.22844 15 VAL C CA 1
ATOM 8033 C C . VAL C 1 19 ? -28.64300 -32.56900 43.94000 1.000 24.39681 15 VAL C C 1
ATOM 8034 O O . VAL C 1 19 ? -28.74000 -33.80200 43.93000 1.000 26.94155 15 VAL C O 1
ATOM 8047 N N . THR C 1 20 ? -29.65500 -31.76100 43.64700 1.000 25.59175 16 THR C N 1
ATOM 8048 C CA . THR C 1 20 ? -30.94300 -32.32100 43.25700 1.000 26.04992 16 THR C CA 1
ATOM 8049 C C . THR C 1 20 ? -30.87700 -32.82900 41.81900 1.000 29.15097 16 THR C C 1
ATOM 8050 O O . THR C 1 20 ? -30.15900 -32.28400 40.97500 1.000 28.12666 16 THR C O 1
ATOM 8061 N N . GLY C 1 21 ? -31.60100 -33.91800 41.55900 1.000 30.46539 17 GLY C N 1
ATOM 8062 C CA . GLY C 1 21 ? -31.63900 -34.52300 40.23900 1.000 29.88737 17 GLY C CA 1
ATOM 8063 C C . GLY C 1 21 ? -30.27000 -34.86000 39.68700 1.000 32.33708 17 GLY C C 1
ATOM 8064 O O . GLY C 1 21 ? -29.89300 -34.37800 38.61500 1.000 32.09340 17 GLY C O 1
ATOM 8068 N N . SER C 1 22 ? -29.51800 -35.70300 40.39300 1.000 32.01844 18 SER C N 1
ATOM 8069 C CA . SER C 1 22 ? -28.08600 -35.82600 40.14700 1.000 29.20601 18 SER C CA 1
ATOM 8070 C C . SER C 1 22 ? -27.63200 -37.24900 39.85000 1.000 32.00518 18 SER C C 1
ATOM 8071 O O . SER C 1 22 ? -26.43800 -37.54200 39.95400 1.000 36.41858 18 SER C O 1
ATOM 8079 N N . ARG C 1 23 ? -28.53300 -38.13700 39.45600 1.000 32.56810 19 ARG C N 1
ATOM 8080 C CA . ARG C 1 23 ? -28.09700 -39.47800 39.09000 1.000 37.64625 19 ARG C CA 1
ATOM 8081 C C . ARG C 1 23 ? -27.74400 -39.60600 37.61600 1.000 35.85642 19 ARG C C 1
ATOM 8082 O O . ARG C 1 23 ? -27.23000 -40.65200 37.20800 1.000 39.92695 19 ARG C O 1
ATOM 8103 N N . LYS C 1 24 ? -27.98500 -38.56800 36.82200 1.000 35.65238 20 LYS C N 1
ATOM 8104 C CA . LYS C 1 24 ? -27.65100 -38.58000 35.40600 1.000 34.24348 20 LYS C CA 1
ATOM 8105 C C . LYS C 1 24 ? -27.50900 -37.14000 34.94000 1.000 31.32732 20 LYS C C 1
ATOM 8106 O O . LYS C 1 24 ? -27.82300 -36.19300 35.66700 1.000 34.31552 20 LYS C O 1
ATOM 8125 N N . GLY C 1 25 ? -27.01000 -36.98800 33.71900 1.000 34.69146 21 GLY C N 1
ATOM 8126 C CA . GLY C 1 25 ? -26.96900 -35.68300 33.10800 1.000 33.21957 21 GLY C CA 1
ATOM 8127 C C . GLY C 1 25 ? -26.06800 -34.71600 33.85100 1.000 35.12600 21 GLY C C 1
ATOM 8128 O O . GLY C 1 25 ? -25.07200 -35.08600 34.47900 1.000 33.63616 21 GLY C O 1
ATOM 8132 N N . ILE C 1 26 ? -26.44200 -33.44000 33.77500 1.000 28.77721 22 ILE C N 1
ATOM 8133 C CA . ILE C 1 26 ? -25.62500 -32.37700 34.35400 1.000 27.59437 22 ILE C CA 1
ATOM 8134 C C . ILE C 1 26 ? -25.47900 -32.55900 35.85900 1.000 32.34359 22 ILE C C 1
ATOM 8135 O O . ILE C 1 26 ? -24.39400 -32.35700 36.41500 1.000 28.56405 22 ILE C O 1
ATOM 8151 N N . GLY C 1 27 ? -26.55900 -32.93600 36.54600 1.000 30.14011 23 GLY C N 1
ATOM 8152 C CA . GLY C 1 27 ? -26.48000 -33.07900 37.99300 1.000 29.86566 23 GLY C CA 1
ATOM 8153 C C . GLY C 1 27 ? -25.43200 -34.08600 38.42900 1.000 31.04205 23 GLY C C 1
ATOM 8154 O O . GLY C 1 27 ? -24.73400 -33.87800 39.42700 1.000 29.52888 23 GLY C O 1
ATOM 8158 N N . LEU C 1 28 ? -25.32200 -35.20200 37.70200 1.000 30.24810 24 LEU C N 1
ATOM 8159 C CA . LEU C 1 28 ? -24.28500 -36.18500 38.00400 1.000 30.07458 24 LEU C CA 1
ATOM 8160 C C . LEU C 1 28 ? -22.90000 -35.61000 37.75100 1.000 31.24237 24 LEU C C 1
ATOM 8161 O O . LEU C 1 28 ? -21.97200 -35.83400 38.53800 1.000 31.85186 24 LEU C O 1
ATOM 8177 N N . GLY C 1 29 ? -22.73800 -34.88100 36.64700 1.000 30.43270 25 GLY C N 1
ATOM 8178 C CA . GLY C 1 29 ? -21.47500 -34.20700 36.40400 1.000 32.68073 25 GLY C CA 1
ATOM 8179 C C . GLY C 1 29 ? -21.10000 -33.28500 37.54300 1.000 30.73967 25 GLY C C 1
ATOM 8180 O O . GLY C 1 29 ? -19.96200 -33.28600 38.01400 1.000 29.93796 25 GLY C O 1
ATOM 8184 N N . ILE C 1 30 ? -22.06800 -32.50300 38.02600 1.000 28.38723 26 ILE C N 1
ATOM 8185 C CA . ILE C 1 30 ? -21.80900 -31.60000 39.14400 1.000 28.76219 26 ILE C CA 1
ATOM 8186 C C . ILE C 1 30 ? -21.43200 -32.38900 40.39200 1.000 31.09737 26 ILE C C 1
ATOM 8187 O O . ILE C 1 30 ? -20.46700 -32.05400 41.08800 1.000 29.79615 26 ILE C O 1
ATOM 8203 N N . ALA C 1 31 ? -22.18400 -33.44900 40.69800 1.000 26.85531 27 ALA C N 1
ATOM 8204 C CA . ALA C 1 31 ? -21.85100 -34.24600 41.87400 1.000 29.31637 27 ALA C CA 1
ATOM 8205 C C . ALA C 1 31 ? -20.43600 -34.79500 41.76600 1.000 32.78073 27 ALA C C 1
ATOM 8206 O O . ALA C 1 31 ? -19.67600 -34.78900 42.74300 1.000 29.17391 27 ALA C O 1
ATOM 8213 N N . MET C 1 32 ? -20.06300 -35.27200 40.57900 1.000 30.07888 28 MET C N 1
ATOM 8214 C CA A MET C 1 32 ? -18.72800 -35.82200 40.36500 0.500 34.13816 28 MET C CA 1
ATOM 8215 C CA B MET C 1 32 ? -18.72800 -35.83100 40.42100 0.500 34.14004 28 MET C CA 1
ATOM 8216 C C . MET C 1 32 ? -17.64900 -34.76800 40.59200 1.000 33.33076 28 MET C C 1
ATOM 8217 O O . MET C 1 32 ? -16.64400 -35.01700 41.26500 1.000 32.67790 28 MET C O 1
ATOM 8244 N N . ARG C 1 33 ? -17.83500 -33.57600 40.02200 1.000 30.22807 29 ARG C N 1
ATOM 8245 C CA . ARG C 1 33 ? -16.78400 -32.56600 40.14600 1.000 31.71700 29 ARG C CA 1
ATOM 8246 C C . ARG C 1 33 ? -16.68300 -32.04300 41.57800 1.000 29.26639 29 ARG C C 1
ATOM 8247 O O . ARG C 1 33 ? -15.58000 -31.76300 42.06300 1.000 30.71857 29 ARG C O 1
ATOM 8268 N N . LEU C 1 34 ? -17.81700 -31.90700 42.27000 1.000 29.81712 30 LEU C N 1
ATOM 8269 C CA . LEU C 1 34 ? -17.78200 -31.51800 43.67800 1.000 27.47150 30 LEU C CA 1
ATOM 8270 C C . LEU C 1 34 ? -17.05600 -32.56500 44.51600 1.000 29.56262 30 LEU C C 1
ATOM 8271 O O . LEU C 1 34 ? -16.20900 -32.23200 45.35400 1.000 29.20222 30 LEU C O 1
ATOM 8287 N N . ALA C 1 35 ? -17.37400 -33.84200 44.30200 1.000 31.15957 31 ALA C N 1
ATOM 8288 C CA . ALA C 1 35 ? -16.67900 -34.90200 45.02500 1.000 33.12690 31 ALA C CA 1
ATOM 8289 C C . ALA C 1 35 ? -15.19700 -34.91700 44.67400 1.000 34.30267 31 ALA C C 1
ATOM 8290 O O . ALA C 1 35 ? -14.34200 -35.09700 45.54900 1.000 34.04434 31 ALA C O 1
ATOM 8297 N N . MET C 1 36 ? -14.87400 -34.72200 43.39500 1.000 32.33094 32 MET C N 1
ATOM 8298 C CA . MET C 1 36 ? -13.48200 -34.64000 42.96600 1.000 35.53220 32 MET C CA 1
ATOM 8299 C C . MET C 1 36 ? -12.73100 -33.54200 43.71100 1.000 36.87496 32 MET C C 1
ATOM 8300 O O . MET C 1 36 ? -11.54200 -33.70000 44.01200 1.000 37.55075 32 MET C O 1
ATOM 8314 N N . ALA C 1 37 ? -13.41500 -32.44500 44.04500 1.000 34.02619 33 ALA C N 1
ATOM 8315 C CA . ALA C 1 37 ? -12.84000 -31.33600 44.79400 1.000 36.13112 33 ALA C CA 1
ATOM 8316 C C . ALA C 1 37 ? -12.91000 -31.54000 46.30300 1.000 33.55510 33 ALA C C 1
ATOM 8317 O O . ALA C 1 37 ? -12.50700 -30.64300 47.05300 1.000 35.69886 33 ALA C O 1
ATOM 8324 N N . GLY C 1 38 ? -13.44100 -32.67700 46.76000 1.000 34.09114 34 GLY C N 1
ATOM 8325 C CA . GLY C 1 38 ? -13.38100 -33.06900 48.15600 1.000 34.31529 34 GLY C CA 1
ATOM 8326 C C . GLY C 1 38 ? -14.70500 -33.10500 48.89200 1.000 33.32847 34 GLY C C 1
ATOM 8327 O O . GLY C 1 38 ? -14.72600 -33.51300 50.06100 1.000 35.24074 34 GLY C O 1
ATOM 8331 N N . ALA C 1 39 ? -15.80400 -32.71000 48.25800 1.000 28.65347 35 ALA C N 1
ATOM 8332 C CA . ALA C 1 39 ? -17.08500 -32.61200 48.94500 1.000 28.55766 35 ALA C CA 1
ATOM 8333 C C . ALA C 1 39 ? -17.71500 -33.98200 49.16900 1.000 33.56995 35 ALA C C 1
ATOM 8334 O O . ALA C 1 39 ? -17.62200 -34.87300 48.31900 1.000 32.29110 35 ALA C O 1
ATOM 8341 N N . ASP C 1 40 ? -18.35300 -34.15000 50.32800 1.000 32.32349 36 ASP C N 1
ATOM 8342 C CA . ASP C 1 40 ? -19.31300 -35.23100 50.52100 1.000 34.93180 36 ASP C CA 1
ATOM 8343 C C . ASP C 1 40 ? -20.57100 -34.85300 49.74800 1.000 28.53850 36 ASP C C 1
ATOM 8344 O O . ASP C 1 40 ? -20.93400 -33.67400 49.69100 1.000 27.58745 36 ASP C O 1
ATOM 8353 N N . VAL C 1 41 ? -21.23900 -35.83200 49.13800 1.000 28.57576 37 VAL C N 1
ATOM 8354 C CA . VAL C 1 41 ? -22.33700 -35.50100 48.23500 1.000 27.31440 37 VAL C CA 1
ATOM 8355 C C . VAL C 1 41 ? -23.53600 -36.41900 48.43600 1.000 26.29238 37 VAL C C 1
ATOM 8356 O O . VAL C 1 41 ? -23.39400 -37.64100 48.54700 1.000 29.19566 37 VAL C O 1
ATOM 8369 N N . VAL C 1 42 ? -24.72500 -35.81600 48.42800 1.000 29.69488 38 VAL C N 1
ATOM 8370 C CA . VAL C 1 42 ? -25.99500 -36.53500 48.41100 1.000 27.79933 38 VAL C CA 1
ATOM 8371 C C . VAL C 1 42 ? -26.59600 -36.41400 47.01400 1.000 26.52209 38 VAL C C 1
ATOM 8372 O O . VAL C 1 42 ? -26.87800 -35.30400 46.54100 1.000 29.14131 38 VAL C O 1
ATOM 8385 N N . LEU C 1 43 ? -26.78400 -37.55900 46.36300 1.000 28.65381 39 LEU C N 1
ATOM 8386 C CA . LEU C 1 43 ? -27.47700 -37.66700 45.09000 1.000 28.29521 39 LEU C CA 1
ATOM 8387 C C . LEU C 1 43 ? -28.97900 -37.77200 45.32700 1.000 34.36494 39 LEU C C 1
ATOM 8388 O O . LEU C 1 43 ? -29.43900 -38.11000 46.42200 1.000 29.51918 39 LEU C O 1
ATOM 8404 N N . ASN C 1 44 ? -29.74200 -37.50700 44.27000 1.000 30.81917 40 ASN C N 1
ATOM 8405 C CA . ASN C 1 44 ? -31.18600 -37.39900 44.39500 1.000 30.40971 40 ASN C CA 1
ATOM 8406 C C . ASN C 1 44 ? -31.85200 -37.58300 43.04100 1.000 31.39953 40 ASN C C 1
ATOM 8407 O O . ASN C 1 44 ? -31.35600 -37.09700 42.02200 1.000 32.72972 40 ASN C O 1
ATOM 8418 N N . GLY C 1 45 ? -32.98000 -38.28800 43.05400 1.000 31.21698 41 GLY C N 1
ATOM 8419 C CA . GLY C 1 45 ? -33.89200 -38.36700 41.93600 1.000 32.92569 41 GLY C CA 1
ATOM 8420 C C . GLY C 1 45 ? -35.26600 -38.64300 42.50600 1.000 35.80657 41 GLY C C 1
ATOM 8421 O O . GLY C 1 45 ? -35.43800 -38.75900 43.72000 1.000 35.25729 41 GLY C O 1
ATOM 8425 N N . ARG C 1 46 ? -36.25100 -38.76400 41.61900 1.000 35.78289 42 ARG C N 1
ATOM 8426 C CA . ARG C 1 46 ? -37.63400 -38.86600 42.07600 1.000 37.81854 42 ARG C CA 1
ATOM 8427 C C . ARG C 1 46 ? -37.87600 -40.14700 42.86800 1.000 40.23671 42 ARG C C 1
ATOM 8428 O O . ARG C 1 46 ? -38.45100 -40.11100 43.96200 1.000 43.36340 42 ARG C O 1
ATOM 8449 N N . ARG C 1 47 ? -37.44600 -41.28800 42.33400 1.000 42.86350 43 ARG C N 1
ATOM 8450 C CA . ARG C 1 47 ? -37.74100 -42.58300 42.93400 1.000 42.72262 43 ARG C CA 1
ATOM 8451 C C . ARG C 1 47 ? -36.48600 -43.44300 42.93400 1.000 47.01674 43 ARG C C 1
ATOM 8452 O O . ARG C 1 47 ? -35.58700 -43.25700 42.11100 1.000 42.19717 43 ARG C O 1
ATOM 8473 N N . GLN C 1 48 ? -36.43100 -44.37800 43.88000 1.000 45.41587 44 GLN C N 1
ATOM 8474 C CA . GLN C 1 48 ? -35.30100 -45.29100 43.95400 1.000 45.70261 44 GLN C CA 1
ATOM 8475 C C . GLN C 1 48 ? -35.16700 -46.07700 42.65500 1.000 47.74269 44 GLN C C 1
ATOM 8476 O O . GLN C 1 48 ? -36.16200 -46.45000 42.02800 1.000 47.72624 44 GLN C O 1
ATOM 8490 N N . SER C 1 49 ? -33.92200 -46.33300 42.26200 1.000 48.83476 45 SER C N 1
ATOM 8491 C CA . SER C 1 49 ? -33.57100 -47.07500 41.06600 1.000 46.94026 45 SER C CA 1
ATOM 8492 C C . SER C 1 49 ? -32.69500 -48.26500 41.43300 1.000 53.44359 45 SER C C 1
ATOM 8493 O O . SER C 1 49 ? -32.00100 -48.23300 42.45500 1.000 53.99711 45 SER C O 1
ATOM 8501 N N . PRO C 1 50 ? -32.71300 -49.33400 40.63200 1.000 55.66056 46 PRO C N 1
ATOM 8502 C CA . PRO C 1 50 ? -31.74900 -50.42500 40.86100 1.000 62.79012 46 PRO C CA 1
ATOM 8503 C C . PRO C 1 50 ? -30.31100 -49.98800 40.67200 1.000 57.15706 46 PRO C C 1
ATOM 8504 O O . PRO C 1 50 ? -29.40200 -50.64000 41.20200 1.000 59.28744 46 PRO C O 1
ATOM 8515 N N . GLU C 1 51 ? -30.07800 -48.91600 39.91400 1.000 58.18832 47 GLU C N 1
ATOM 8516 C CA . GLU C 1 51 ? -28.73500 -48.42600 39.64500 1.000 57.93451 47 GLU C CA 1
ATOM 8517 C C . GLU C 1 51 ? -28.17200 -47.58100 40.77800 1.000 51.68313 47 GLU C C 1
ATOM 8518 O O . GLU C 1 51 ? -27.01200 -47.16600 40.69500 1.000 49.62840 47 GLU C O 1
ATOM 8530 N N . ASP C 1 52 ? -28.95800 -47.29600 41.81700 1.000 43.55656 48 ASP C N 1
ATOM 8531 C CA . ASP C 1 52 ? -28.51900 -46.33300 42.82200 1.000 45.52191 48 ASP C CA 1
ATOM 8532 C C . ASP C 1 52 ? -27.15900 -46.71100 43.39800 1.000 45.59729 48 ASP C C 1
ATOM 8533 O O . ASP C 1 52 ? -26.25600 -45.87300 43.48200 1.000 42.29272 48 ASP C O 1
ATOM 8542 N N . SER C 1 53 ? -26.98400 -47.98100 43.77600 1.000 46.43084 49 SER C N 1
ATOM 8543 C CA . SER C 1 53 ? -25.72700 -48.39300 44.39500 1.000 51.37826 49 SER C CA 1
ATOM 8544 C C . SER C 1 53 ? -24.55500 -48.21900 43.43800 1.000 52.20343 49 SER C C 1
ATOM 8545 O O . SER C 1 53 ? -23.45500 -47.83200 43.85200 1.000 45.38554 49 SER C O 1
ATOM 8553 N N . ALA C 1 54 ? -24.76500 -48.53100 42.15800 1.000 49.27952 50 ALA C N 1
ATOM 8554 C CA . ALA C 1 54 ? -23.71000 -48.36800 41.16600 1.000 47.99459 50 ALA C CA 1
ATOM 8555 C C . ALA C 1 54 ? -23.35000 -46.90000 40.97800 1.000 48.03134 50 ALA C C 1
ATOM 8556 O O . ALA C 1 54 ? -22.17000 -46.55600 40.84700 1.000 46.05339 50 ALA C O 1
ATOM 8563 N N . ILE C 1 55 ? -24.35300 -46.02100 40.95300 1.000 47.31924 51 ILE C N 1
ATOM 8564 C CA . ILE C 1 55 ? -24.08100 -44.59900 40.76800 1.000 41.10647 51 ILE C CA 1
ATOM 8565 C C . ILE C 1 55 ? -23.39300 -44.02400 41.99800 1.000 40.36097 51 ILE C C 1
ATOM 8566 O O . ILE C 1 55 ? -22.47600 -43.20100 41.88500 1.000 40.62952 51 ILE C O 1
ATOM 8582 N N . VAL C 1 56 ? -23.81800 -44.44100 43.19000 1.000 42.79347 52 VAL C N 1
ATOM 8583 C CA . VAL C 1 56 ? -23.14100 -43.98500 44.39900 1.000 40.97467 52 VAL C CA 1
ATOM 8584 C C . VAL C 1 56 ? -21.68100 -44.41800 44.37700 1.000 41.48583 52 VAL C C 1
ATOM 8585 O O . VAL C 1 56 ? -20.78100 -43.63200 44.69400 1.000 37.94635 52 VAL C O 1
ATOM 8598 N N . GLU C 1 57 ? -21.42200 -45.66700 43.98800 1.000 40.42994 53 GLU C N 1
ATOM 8599 C CA . GLU C 1 57 ? -20.04700 -46.15300 43.95200 1.000 40.44833 53 GLU C CA 1
ATOM 8600 C C . GLU C 1 57 ? -19.21200 -45.39300 42.93400 1.000 42.35225 53 GLU C C 1
ATOM 8601 O O . GLU C 1 57 ? -18.01500 -45.17400 43.15500 1.000 43.08387 53 GLU C O 1
ATOM 8613 N N . LYS C 1 58 ? -19.82000 -44.99000 41.81600 1.000 43.27421 54 LYS C N 1
ATOM 8614 C CA . LYS C 1 58 ? -19.09600 -44.21600 40.81400 1.000 43.66374 54 LYS C CA 1
ATOM 8615 C C . LYS C 1 58 ? -18.66500 -42.86500 41.36700 1.000 41.42062 54 LYS C C 1
ATOM 8616 O O . LYS C 1 58 ? -17.53500 -42.42100 41.13200 1.000 41.95490 54 LYS C O 1
ATOM 8635 N N . VAL C 1 59 ? -19.56200 -42.17900 42.07600 1.000 37.05931 55 VAL C N 1
ATOM 8636 C CA . VAL C 1 59 ? -19.19300 -40.89400 42.65700 1.000 38.31176 55 VAL C CA 1
ATOM 8637 C C . VAL C 1 59 ? -18.24500 -41.09700 43.83000 1.000 33.70865 55 VAL C C 1
ATOM 8638 O O . VAL C 1 59 ? -17.37200 -40.25700 44.08700 1.000 35.34210 55 VAL C O 1
ATOM 8651 N N . ALA C 1 60 ? -18.39500 -42.20600 44.55500 1.000 35.27567 56 ALA C N 1
ATOM 8652 C CA . ALA C 1 60 ? -17.56200 -42.48500 45.71600 1.000 34.89701 56 ALA C CA 1
ATOM 8653 C C . ALA C 1 60 ? -16.12700 -42.82100 45.34400 1.000 39.13350 56 ALA C C 1
ATOM 8654 O O . ALA C 1 60 ? -15.27600 -42.89500 46.23700 1.000 39.92837 56 ALA C O 1
ATOM 8661 N N . ALA C 1 61 ? -15.83500 -43.02000 44.05800 1.000 37.77890 57 ALA C N 1
ATOM 8662 C CA . ALA C 1 61 ? -14.46000 -43.26700 43.64700 1.000 39.65105 57 ALA C CA 1
ATOM 8663 C C . ALA C 1 61 ? -13.56000 -42.06700 43.91200 1.000 38.99989 57 ALA C C 1
ATOM 8664 O O . ALA C 1 61 ? -12.33500 -42.21100 43.89200 1.000 40.67088 57 ALA C O 1
ATOM 8671 N N . TYR C 1 62 ? -14.13200 -40.89000 44.15500 1.000 37.11419 58 TYR C N 1
ATOM 8672 C CA . TYR C 1 62 ? -13.33500 -39.72100 44.50800 1.000 37.42511 58 TYR C CA 1
ATOM 8673 C C . TYR C 1 62 ? -13.00700 -39.66200 45.99300 1.000 39.21251 58 TYR C C 1
ATOM 8674 O O . TYR C 1 62 ? -12.39800 -38.68400 46.43900 1.000 37.18039 58 TYR C O 1
ATOM 8692 N N . GLY C 1 63 ? -13.38200 -40.68100 46.76200 1.000 37.37973 59 GLY C N 1
ATOM 8693 C CA . GLY C 1 63 ? -12.88800 -40.82000 48.11600 1.000 38.65015 59 GLY C CA 1
ATOM 8694 C C . GLY C 1 63 ? -13.60100 -40.01900 49.17800 1.000 37.59637 59 GLY C C 1
ATOM 8695 O O . GLY C 1 63 ? -13.04700 -39.83500 50.26600 1.000 41.62284 59 GLY C O 1
ATOM 8699 N N . THR C 1 64 ? -14.80800 -39.53900 48.90600 1.000 34.81500 60 THR C N 1
ATOM 8700 C CA . THR C 1 64 ? -15.60200 -38.80300 49.87700 1.000 33.18032 60 THR C CA 1
ATOM 8701 C C . THR C 1 64 ? -16.82100 -39.63500 50.26400 1.000 32.86570 60 THR C C 1
ATOM 8702 O O . THR C 1 64 ? -17.03300 -40.74400 49.76500 1.000 33.56861 60 THR C O 1
ATOM 8713 N N . ARG C 1 65 ? -17.62800 -39.09500 51.17200 1.000 32.14152 61 ARG C N 1
ATOM 8714 C CA . ARG C 1 65 ? -18.85600 -39.76600 51.57100 1.000 34.27464 61 ARG C CA 1
ATOM 8715 C C . ARG C 1 65 ? -19.95700 -39.41300 50.58100 1.000 31.15285 61 ARG C C 1
ATOM 8716 O O . ARG C 1 65 ? -20.17000 -38.23900 50.26000 1.000 31.94021 61 ARG C O 1
ATOM 8737 N N . VAL C 1 66 ? -20.63900 -40.43500 50.08400 1.000 33.39976 62 VAL C N 1
ATOM 8738 C CA . VAL C 1 66 ? -21.68600 -40.27700 49.08600 1.000 29.67000 62 VAL C CA 1
ATOM 8739 C C . VAL C 1 66 ? -22.92700 -40.99700 49.58200 1.000 32.59304 62 VAL C C 1
ATOM 8740 O O . VAL C 1 66 ? -22.84100 -42.09400 50.14600 1.000 33.78794 62 VAL C O 1
ATOM 8753 N N . ARG C 1 67 ? -24.07900 -40.36500 49.39000 1.000 30.77439 63 ARG C N 1
ATOM 8754 C CA . ARG C 1 67 ? -25.36300 -40.95500 49.71700 1.000 31.22593 63 ARG C CA 1
ATOM 8755 C C . ARG C 1 67 ? -26.30400 -40.69600 48.55000 1.000 30.92718 63 ARG C C 1
ATOM 8756 O O . ARG C 1 67 ? -26.01100 -39.90700 47.65100 1.000 29.91317 63 ARG C O 1
ATOM 8777 N N . CYS C 1 68 ? -27.45400 -41.35600 48.58100 1.000 32.59037 64 CYS C N 1
ATOM 8778 C CA . CYS C 1 68 ? -28.48800 -41.16000 47.57500 1.000 29.65581 64 CYS C CA 1
ATOM 8779 C C . CYS C 1 68 ? -29.82400 -41.16200 48.29600 1.000 32.57220 64 CYS C C 1
ATOM 8780 O O . CYS C 1 68 ? -30.05800 -42.02100 49.15000 1.000 36.94529 64 CYS C O 1
ATOM 8788 N N . PHE C 1 69 ? -30.69200 -40.20500 47.97000 1.000 30.98136 65 PHE C N 1
ATOM 8789 C CA . PHE C 1 69 ? -31.99600 -40.10600 48.62100 1.000 33.41526 65 PHE C CA 1
ATOM 8790 C C . PHE C 1 69 ? -33.05100 -39.74200 47.58800 1.000 31.93504 65 PHE C C 1
ATOM 8791 O O . PHE C 1 69 ? -32.93400 -38.71300 46.91300 1.000 32.68637 65 PHE C O 1
ATOM 8808 N N . ALA C 1 70 ? -34.08200 -40.58000 47.48400 1.000 34.70317 66 ALA C N 1
ATOM 8809 C CA . ALA C 1 70 ? -35.18000 -40.34500 46.55700 1.000 34.65412 66 ALA C CA 1
ATOM 8810 C C . ALA C 1 70 ? -36.15000 -39.33200 47.14600 1.000 33.11040 66 ALA C C 1
ATOM 8811 O O . ALA C 1 70 ? -36.61500 -39.48500 48.28000 1.000 35.56307 66 ALA C O 1
ATOM 8818 N N . ALA C 1 71 ? -36.45500 -38.29900 46.36800 1.000 32.23007 67 ALA C N 1
ATOM 8819 C CA . ALA C 1 71 ? -37.34800 -37.23700 46.80500 1.000 28.22556 67 ALA C CA 1
ATOM 8820 C C . ALA C 1 71 ? -37.77500 -36.47100 45.56600 1.000 32.96387 67 ALA C C 1
ATOM 8821 O O . ALA C 1 71 ? -36.92800 -36.04000 44.77900 1.000 31.62847 67 ALA C O 1
ATOM 8828 N N . ASN C 1 72 ? -39.08100 -36.33500 45.37800 1.000 34.07523 68 ASN C N 1
ATOM 8829 C CA . ASN C 1 72 ? -39.60700 -35.55900 44.26500 1.000 31.51713 68 ASN C CA 1
ATOM 8830 C C . ASN C 1 72 ? -39.57500 -34.08800 44.65600 1.000 31.07659 68 ASN C C 1
ATOM 8831 O O . ASN C 1 72 ? -40.27700 -33.67300 45.58300 1.000 31.79985 68 ASN C O 1
ATOM 8842 N N . MET C 1 73 ? -38.76100 -33.29300 43.95800 1.000 28.05302 69 MET C N 1
ATOM 8843 C CA A MET C 1 73 ? -38.54800 -31.91200 44.37800 0.500 29.37452 69 MET C CA 1
ATOM 8844 C CA B MET C 1 73 ? -38.44800 -31.91200 44.37800 0.500 29.46732 69 MET C CA 1
ATOM 8845 C C . MET C 1 73 ? -39.78000 -31.03200 44.21300 1.000 30.00084 69 MET C C 1
ATOM 8846 O O . MET C 1 73 ? -39.79500 -29.91500 44.74300 1.000 28.48411 69 MET C O 1
ATOM 8871 N N . LYS C 1 74 ? -40.80100 -31.48700 43.49900 1.000 31.64283 70 LYS C N 1
ATOM 8872 C CA . LYS C 1 74 ? -42.04000 -30.72900 43.40300 1.000 32.91116 70 LYS C CA 1
ATOM 8873 C C . LYS C 1 74 ? -42.90000 -30.84500 44.65800 1.000 31.75018 70 LYS C C 1
ATOM 8874 O O . LYS C 1 74 ? -43.94400 -30.19200 44.73200 1.000 34.71483 70 LYS C O 1
ATOM 8893 N N . ASP C 1 75 ? -42.49800 -31.66100 45.63400 1.000 31.18148 71 ASP C N 1
ATOM 8894 C CA . ASP C 1 75 ? -43.26800 -31.91300 46.85200 1.000 34.04956 71 ASP C CA 1
ATOM 8895 C C . ASP C 1 75 ? -42.46400 -31.35700 48.02000 1.000 33.28738 71 ASP C C 1
ATOM 8896 O O . ASP C 1 75 ? -41.42400 -31.91800 48.38300 1.000 32.41465 71 ASP C O 1
ATOM 8905 N N . ARG C 1 76 ? -42.93800 -30.25400 48.60800 1.000 33.12772 72 ARG C N 1
ATOM 8906 C CA . ARG C 1 76 ? -42.12600 -29.56000 49.60400 1.000 32.89883 72 ARG C CA 1
ATOM 8907 C C . ARG C 1 76 ? -41.77000 -30.48400 50.76300 1.000 32.06349 72 ARG C C 1
ATOM 8908 O O . ARG C 1 76 ? -40.66600 -30.39900 51.31400 1.000 33.33414 72 ARG C O 1
ATOM 8929 N N . ALA C 1 77 ? -42.68300 -31.38600 51.13700 1.000 36.40087 73 ALA C N 1
ATOM 8930 C CA . ALA C 1 77 ? -42.40200 -32.31000 52.23300 1.000 36.34028 73 ALA C CA 1
ATOM 8931 C C . ALA C 1 77 ? -41.23000 -33.22500 51.90100 1.000 33.63916 73 ALA C C 1
ATOM 8932 O O . ALA C 1 77 ? -40.44400 -33.58700 52.78400 1.000 34.36345 73 ALA C O 1
ATOM 8939 N N . GLN C 1 78 ? -41.12200 -33.65000 50.64100 1.000 34.37570 74 GLN C N 1
ATOM 8940 C CA . GLN C 1 78 ? -40.00300 -34.49200 50.23900 1.000 33.26234 74 GLN C CA 1
ATOM 8941 C C . GLN C 1 78 ? -38.70800 -33.69700 50.11800 1.000 33.83925 74 GLN C C 1
ATOM 8942 O O . GLN C 1 78 ? -37.63100 -34.24500 50.37600 1.000 33.77554 74 GLN C O 1
ATOM 8956 N N . VAL C 1 79 ? -38.78300 -32.41500 49.75000 1.000 29.80861 75 VAL C N 1
ATOM 8957 C CA . VAL C 1 79 ? -37.59500 -31.56600 49.81300 1.000 29.37471 75 VAL C CA 1
ATOM 8958 C C . VAL C 1 79 ? -37.08300 -31.50700 51.24600 1.000 27.83102 75 VAL C C 1
ATOM 8959 O O . VAL C 1 79 ? -35.88100 -31.64900 51.50600 1.000 29.32203 75 VAL C O 1
ATOM 8972 N N . GLU C 1 80 ? -37.99200 -31.30600 52.20200 1.000 29.78354 76 GLU C N 1
ATOM 8973 C CA . GLU C 1 80 ? -37.57500 -31.26200 53.59900 1.000 29.72508 76 GLU C CA 1
ATOM 8974 C C . GLU C 1 80 ? -36.96000 -32.59000 54.02100 1.000 33.46151 76 GLU C C 1
ATOM 8975 O O . GLU C 1 80 ? -35.95900 -32.61900 54.74700 1.000 33.55642 76 GLU C O 1
ATOM 8987 N N . ALA C 1 81 ? -37.54700 -33.70100 53.56600 1.000 31.78107 77 ALA C N 1
ATOM 8988 C CA . ALA C 1 81 ? -37.03000 -35.01900 53.91500 1.000 33.85908 77 ALA C CA 1
ATOM 8989 C C . ALA C 1 81 ? -35.61100 -35.20400 53.40200 1.000 31.62587 77 ALA C C 1
ATOM 8990 O O . ALA C 1 81 ? -34.76800 -35.80800 54.07800 1.000 35.83027 77 ALA C O 1
ATOM 8997 N N . LEU C 1 82 ? -35.34100 -34.71900 52.19100 1.000 29.36290 78 LEU C N 1
ATOM 8998 C CA . LEU C 1 82 ? -33.99300 -34.79200 51.64200 1.000 26.96790 78 LEU C CA 1
ATOM 8999 C C . LEU C 1 82 ? -33.00700 -34.02300 52.51500 1.000 31.30070 78 LEU C C 1
ATOM 9000 O O . LEU C 1 82 ? -31.92300 -34.52600 52.82900 1.000 30.27289 78 LEU C O 1
ATOM 9016 N N . ILE C 1 83 ? -33.37200 -32.80600 52.93100 1.000 28.75542 79 ILE C N 1
ATOM 9017 C CA . ILE C 1 83 ? -32.47800 -32.00700 53.77000 1.000 30.28569 79 ILE C CA 1
ATOM 9018 C C . ILE C 1 83 ? -32.27800 -32.68000 55.12600 1.000 33.65544 79 ILE C C 1
ATOM 9019 O O . ILE C 1 83 ? -31.15300 -32.76500 55.63700 1.000 31.25656 79 ILE C O 1
ATOM 9035 N N . LYS C 1 84 ? -33.36900 -33.15900 55.73600 1.000 32.04058 80 LYS C N 1
ATOM 9036 C CA . LYS C 1 84 ? -33.25700 -33.80500 57.04300 1.000 36.20445 80 LYS C CA 1
ATOM 9037 C C . LYS C 1 84 ? -32.41200 -35.07000 56.95800 1.000 36.03157 80 LYS C C 1
ATOM 9038 O O . LYS C 1 84 ? -31.63100 -35.36700 57.87000 1.000 33.97160 80 LYS C O 1
ATOM 9057 N N . PHE C 1 85 ? -32.56900 -35.83900 55.87700 1.000 32.62041 81 PHE C N 1
ATOM 9058 C CA . PHE C 1 85 ? -31.74800 -37.03200 55.69100 1.000 34.50467 81 PHE C CA 1
ATOM 9059 C C . PHE C 1 85 ? -30.27400 -36.67100 55.61600 1.000 33.61222 81 PHE C C 1
ATOM 9060 O O . PHE C 1 85 ? -29.43000 -37.32800 56.23800 1.000 33.59228 81 PHE C O 1
ATOM 9077 N N . THR C 1 86 ? -29.94800 -35.62800 54.85100 1.000 31.70624 82 THR C N 1
ATOM 9078 C CA . THR C 1 86 ? -28.56100 -35.19600 54.73400 1.000 29.85201 82 THR C CA 1
ATOM 9079 C C . THR C 1 86 ? -28.00600 -34.76300 56.08500 1.000 33.12201 82 THR C C 1
ATOM 9080 O O . THR C 1 86 ? -26.85400 -35.06600 56.41700 1.000 33.33366 82 THR C O 1
ATOM 9091 N N . GLU C 1 87 ? -28.80600 -34.03700 56.87100 1.000 31.08803 83 GLU C N 1
ATOM 9092 C CA . GLU C 1 87 ? -28.34700 -33.58200 58.18100 1.000 34.42796 83 GLU C CA 1
ATOM 9093 C C . GLU C 1 87 ? -28.06800 -34.75900 59.10600 1.000 34.76682 83 GLU C C 1
ATOM 9094 O O . GLU C 1 87 ? -27.10700 -34.73800 59.88300 1.000 38.26122 83 GLU C O 1
ATOM 9106 N N . LYS C 1 88 ? -28.91300 -35.78800 59.04500 1.000 33.76788 84 LYS C N 1
ATOM 9107 C CA . LYS C 1 88 ? -28.74300 -36.94800 59.91200 1.000 36.98242 84 LYS C CA 1
ATOM 9108 C C . LYS C 1 88 ? -27.53500 -37.77200 59.49000 1.000 40.01119 84 LYS C C 1
ATOM 9109 O O . LYS C 1 88 ? -26.76600 -38.23900 60.34000 1.000 39.56773 84 LYS C O 1
ATOM 9128 N N . GLU C 1 89 ? -27.33300 -37.92300 58.17700 1.000 35.71554 85 GLU C N 1
ATOM 9129 C CA . GLU C 1 89 ? -26.28900 -38.79700 57.65600 1.000 36.42811 85 GLU C CA 1
ATOM 9130 C C . GLU C 1 89 ? -24.91100 -38.14600 57.67200 1.000 36.20644 85 GLU C C 1
ATOM 9131 O O . GLU C 1 89 ? -23.92100 -38.79500 58.02500 1.000 39.10256 85 GLU C O 1
ATOM 9143 N N . LEU C 1 90 ? -24.81700 -36.88600 57.25500 1.000 36.23119 86 LEU C N 1
ATOM 9144 C CA . LEU C 1 90 ? -23.53000 -36.25400 57.00100 1.000 36.49413 86 LEU C CA 1
ATOM 9145 C C . LEU C 1 90 ? -23.30900 -34.97300 57.77900 1.000 39.06185 86 LEU C C 1
ATOM 9146 O O . LEU C 1 90 ? -22.15700 -34.61000 58.03600 1.000 44.11027 86 LEU C O 1
ATOM 9162 N N . GLY C 1 91 ? -24.36600 -34.28700 58.15700 1.000 39.17124 87 GLY C N 1
ATOM 9163 C CA . GLY C 1 91 ? -24.27400 -33.01400 58.82600 1.000 40.56357 87 GLY C CA 1
ATOM 9164 C C . GLY C 1 91 ? -25.02400 -31.95500 58.05500 1.000 33.76604 87 GLY C C 1
ATOM 9165 O O . GLY C 1 91 ? -25.71400 -32.23000 57.06800 1.000 37.12092 87 GLY C O 1
ATOM 9169 N N . ALA C 1 92 ? -24.87500 -30.72100 58.51100 1.000 41.15101 88 ALA C N 1
ATOM 9170 C CA . ALA C 1 92 ? -25.60400 -29.63100 57.89200 1.000 36.94072 88 ALA C CA 1
ATOM 9171 C C . ALA C 1 92 ? -25.31500 -29.58100 56.39600 1.000 33.91498 88 ALA C C 1
ATOM 9172 O O . ALA C 1 92 ? -24.23100 -29.95200 55.93400 1.000 37.45585 88 ALA C O 1
ATOM 9179 N N . VAL C 1 93 ? -26.31700 -29.15100 55.63800 1.000 29.51888 89 VAL C N 1
ATOM 9180 C CA . VAL C 1 93 ? -26.14700 -28.90700 54.21100 1.000 25.32620 89 VAL C CA 1
ATOM 9181 C C . VAL C 1 93 ? -25.41100 -27.58500 54.05200 1.000 25.87904 89 VAL C C 1
ATOM 9182 O O . VAL C 1 93 ? -25.92100 -26.52600 54.43400 1.000 28.20100 89 VAL C O 1
ATOM 9195 N N . GLU C 1 94 ? -24.21300 -27.64300 53.48700 1.000 26.36551 90 GLU C N 1
ATOM 9196 C CA . GLU C 1 94 ? -23.40400 -26.45200 53.29100 1.000 22.65305 90 GLU C CA 1
ATOM 9197 C C . GLU C 1 94 ? -23.44400 -25.93600 51.86500 1.000 21.98630 90 GLU C C 1
ATOM 9198 O O . GLU C 1 94 ? -23.37000 -24.72000 51.65900 1.000 23.73363 90 GLU C O 1
ATOM 9210 N N . ILE C 1 95 ? -23.53400 -26.84000 50.89200 1.000 25.18342 91 ILE C N 1
ATOM 9211 C CA . ILE C 1 95 ? -23.62900 -26.51000 49.47500 1.000 21.72560 91 ILE C CA 1
ATOM 9212 C C . ILE C 1 95 ? -24.93600 -27.09400 48.95900 1.000 24.14242 91 ILE C C 1
ATOM 9213 O O . ILE C 1 95 ? -25.11700 -28.31700 48.97200 1.000 24.49873 91 ILE C O 1
ATOM 9229 N N . LEU C 1 96 ? -25.82900 -26.23400 48.48600 1.000 23.01807 92 LEU C N 1
ATOM 9230 C CA . LEU C 1 96 ? -27.08500 -26.66300 47.88400 1.000 22.63330 92 LEU C CA 1
ATOM 9231 C C . LEU C 1 96 ? -27.02300 -26.35500 46.39700 1.000 20.65027 92 LEU C C 1
ATOM 9232 O O . LEU C 1 96 ? -26.88300 -25.18900 46.01600 1.000 22.47650 92 LEU C O 1
ATOM 9248 N N . VAL C 1 97 ? -27.12500 -27.38600 45.56500 1.000 24.24224 93 VAL C N 1
ATOM 9249 C CA . VAL C 1 97 ? -27.18900 -27.20800 44.11900 1.000 21.20453 93 VAL C CA 1
ATOM 9250 C C . VAL C 1 97 ? -28.59800 -27.57700 43.66800 1.000 22.83817 93 VAL C C 1
ATOM 9251 O O . VAL C 1 97 ? -28.99200 -28.75000 43.70300 1.000 23.39365 93 VAL C O 1
ATOM 9264 N N . ASN C 1 98 ? -29.34300 -26.57000 43.22300 1.000 22.84319 94 ASN C N 1
ATOM 9265 C CA . ASN C 1 98 ? -30.68500 -26.73600 42.67100 1.000 21.90401 94 ASN C CA 1
ATOM 9266 C C . ASN C 1 98 ? -30.51400 -26.99900 41.18200 1.000 21.87312 94 ASN C C 1
ATOM 9267 O O . ASN C 1 98 ? -30.30800 -26.07000 40.39700 1.000 25.40079 94 ASN C O 1
ATOM 9278 N N . ASN C 1 99 ? -30.56700 -28.27400 40.80300 1.000 24.87355 95 ASN C N 1
ATOM 9279 C CA . ASN C 1 99 ? -30.28700 -28.71700 39.44400 1.000 26.40007 95 ASN C CA 1
ATOM 9280 C C . ASN C 1 99 ? -31.47100 -29.37800 38.76100 1.000 27.72838 95 ASN C C 1
ATOM 9281 O O . ASN C 1 99 ? -31.65700 -29.19300 37.55500 1.000 28.44038 95 ASN C O 1
ATOM 9292 N N . ALA C 1 100 ? -32.26300 -30.16300 39.49100 1.000 25.90206 96 ALA C N 1
ATOM 9293 C CA . ALA C 1 100 ? -33.36300 -30.90100 38.88300 1.000 27.07146 96 ALA C CA 1
ATOM 9294 C C . ALA C 1 100 ? -34.21500 -29.97600 38.02700 1.000 27.29519 96 ALA C C 1
ATOM 9295 O O . ALA C 1 100 ? -34.63400 -28.90800 38.47600 1.000 25.19445 96 ALA C O 1
ATOM 9302 N N . GLY C 1 101 ? -34.47200 -30.39200 36.79200 1.000 29.47602 97 GLY C N 1
ATOM 9303 C CA . GLY C 1 101 ? -35.25600 -29.57100 35.89000 1.000 32.26937 97 GLY C CA 1
ATOM 9304 C C . GLY C 1 101 ? -35.78900 -30.38400 34.73800 1.000 28.43750 97 GLY C C 1
ATOM 9305 O O . GLY C 1 101 ? -35.27900 -31.46300 34.42200 1.000 30.85192 97 GLY C O 1
ATOM 9309 N N . ILE C 1 102 ? -36.83700 -29.84800 34.10800 1.000 27.65650 98 ILE C N 1
ATOM 9310 C CA . ILE C 1 102 ? -37.49700 -30.50900 32.99200 1.000 25.70827 98 ILE C CA 1
ATOM 9311 C C . ILE C 1 102 ? -37.76000 -29.50400 31.88100 1.000 27.75214 98 ILE C C 1
ATOM 9312 O O . ILE C 1 102 ? -37.71600 -28.28700 32.07900 1.000 26.83007 98 ILE C O 1
ATOM 9328 N N . GLN C 1 103 ? -38.06600 -30.04500 30.70600 1.000 27.83462 99 GLN C N 1
ATOM 9329 C CA . GLN C 1 103 ? -38.31000 -29.27700 29.49800 1.000 28.90826 99 GLN C CA 1
ATOM 9330 C C . GLN C 1 103 ? -39.56600 -29.79900 28.81500 1.000 28.42030 99 GLN C C 1
ATOM 9331 O O . GLN C 1 103 ? -39.92100 -30.97500 28.94200 1.000 30.05421 99 GLN C O 1
ATOM 9345 N N . HIS C 1 104 ? -40.25500 -28.89400 28.12400 1.000 26.56390 100 HIS C N 1
ATOM 9346 C CA . HIS C 1 104 ? -41.32800 -29.26600 27.21100 1.000 28.64317 100 HIS C CA 1
ATOM 9347 C C . HIS C 1 104 ? -41.37400 -28.23900 26.09100 1.000 25.82449 100 HIS C C 1
ATOM 9348 O O . HIS C 1 104 ? -41.53300 -27.04100 26.34800 1.000 26.66592 100 HIS C O 1
ATOM 9362 N N . VAL C 1 105 ? -41.25300 -28.71500 24.85800 1.000 29.83593 101 VAL C N 1
ATOM 9363 C CA . VAL C 1 105 ? -41.15200 -27.86500 23.67900 1.000 29.06794 101 VAL C CA 1
ATOM 9364 C C . VAL C 1 105 ? -42.52500 -27.79600 23.02600 1.000 27.20750 101 VAL C C 1
ATOM 9365 O O . VAL C 1 105 ? -43.09200 -28.82500 22.64300 1.000 31.14541 101 VAL C O 1
ATOM 9378 N N . SER C 1 106 ? -43.04900 -26.58100 22.89600 1.000 26.59653 102 SER C N 1
ATOM 9379 C CA . SER C 1 106 ? -44.36200 -26.35200 22.31000 1.000 29.49195 102 SER C CA 1
ATOM 9380 C C . SER C 1 106 ? -44.54300 -24.87200 22.01500 1.000 27.59828 102 SER C C 1
ATOM 9381 O O . SER C 1 106 ? -44.09200 -24.03100 22.80100 1.000 28.22901 102 SER C O 1
ATOM 9389 N N . PRO C 1 107 ? -45.21700 -24.50200 20.92800 1.000 29.65244 103 PRO C N 1
ATOM 9390 C CA . PRO C 1 107 ? -45.60100 -23.09600 20.77500 1.000 26.76932 103 PRO C CA 1
ATOM 9391 C C . PRO C 1 107 ? -46.50600 -22.67500 21.92200 1.000 28.84963 103 PRO C C 1
ATOM 9392 O O . PRO C 1 107 ? -47.16500 -23.49700 22.56600 1.000 29.62665 103 PRO C O 1
ATOM 9403 N N . VAL C 1 108 ? -46.55400 -21.36100 22.15200 1.000 27.39616 104 VAL C N 1
ATOM 9404 C CA . VAL C 1 108 ? -47.31800 -20.83100 23.27600 1.000 28.82116 104 VAL C CA 1
ATOM 9405 C C . VAL C 1 108 ? -48.79000 -21.20500 23.16500 1.000 31.14958 104 VAL C C 1
ATOM 9406 O O . VAL C 1 108 ? -49.43400 -21.53300 24.16900 1.000 30.43550 104 VAL C O 1
ATOM 9419 N N . GLU C 1 109 ? -49.35600 -21.13900 21.95500 1.000 28.65833 105 GLU C N 1
ATOM 9420 C CA . GLU C 1 109 ? -50.80500 -21.27400 21.81000 1.000 30.02303 105 GLU C CA 1
ATOM 9421 C C . GLU C 1 109 ? -51.32000 -22.62700 22.29200 1.000 33.01601 105 GLU C C 1
ATOM 9422 O O . GLU C 1 109 ? -52.47200 -22.73000 22.73700 1.000 34.55154 105 GLU C O 1
ATOM 9434 N N . THR C 1 110 ? -50.51600 -23.68200 22.14400 1.000 30.73308 106 THR C N 1
ATOM 9435 C CA . THR C 1 110 ? -50.91300 -25.04600 22.46600 1.000 31.18109 106 THR C CA 1
ATOM 9436 C C . THR C 1 110 ? -50.13900 -25.60700 23.65200 1.000 32.29666 106 THR C C 1
ATOM 9437 O O . THR C 1 110 ? -50.21800 -26.81300 23.92000 1.000 33.96748 106 THR C O 1
ATOM 9448 N N . PHE C 1 111 ? -49.39500 -24.76600 24.35900 1.000 32.10724 107 PHE C N 1
ATOM 9449 C CA . PHE C 1 111 ? -48.59400 -25.22100 25.48200 1.000 28.65799 107 PHE C CA 1
ATOM 9450 C C . PHE C 1 111 ? -49.52500 -25.75200 26.56600 1.000 28.85664 107 PHE C C 1
ATOM 9451 O O . PHE C 1 111 ? -50.36100 -24.98800 27.07800 1.000 32.36430 107 PHE C O 1
ATOM 9468 N N . PRO C 1 112 ? -49.42900 -27.02700 26.94300 1.000 31.66646 108 PRO C N 1
ATOM 9469 C CA . PRO C 1 112 ? -50.39000 -27.56300 27.91600 1.000 34.48334 108 PRO C CA 1
ATOM 9470 C C . PRO C 1 112 ? -50.28700 -26.86100 29.25900 1.000 32.33428 108 PRO C C 1
ATOM 9471 O O . PRO C 1 112 ? -49.19600 -26.61600 29.78100 1.000 29.96385 108 PRO C O 1
ATOM 9482 N N . SER C 1 113 ? -51.45200 -26.56700 29.83200 1.000 33.25541 109 SER C N 1
ATOM 9483 C CA . SER C 1 113 ? -51.48400 -25.81900 31.07800 1.000 31.40761 109 SER C CA 1
ATOM 9484 C C . SER C 1 113 ? -50.77200 -26.56500 32.19700 1.000 31.46415 109 SER C C 1
ATOM 9485 O O . SER C 1 113 ? -50.05300 -25.95300 32.99600 1.000 31.22396 109 SER C O 1
ATOM 9493 N N . ASP C 1 114 ? -50.95600 -27.88100 32.29400 1.000 33.21776 110 ASP C N 1
ATOM 9494 C CA . ASP C 1 114 ? -50.29000 -28.56200 33.39700 1.000 31.33750 110 ASP C CA 1
ATOM 9495 C C . ASP C 1 114 ? -48.78900 -28.72300 33.16200 1.000 33.65866 110 ASP C C 1
ATOM 9496 O O . ASP C 1 114 ? -48.04100 -28.77000 34.14300 1.000 33.41660 110 ASP C O 1
ATOM 9505 N N . LYS C 1 115 ? -48.32000 -28.73400 31.90700 1.000 30.97537 111 LYS C N 1
ATOM 9506 C CA . LYS C 1 115 ? -46.87500 -28.75100 31.67400 1.000 30.70150 111 LYS C CA 1
ATOM 9507 C C . LYS C 1 115 ? -46.23500 -27.40700 32.02100 1.000 29.64439 111 LYS C C 1
ATOM 9508 O O . LYS C 1 115 ? -45.11700 -27.36700 32.55300 1.000 26.83906 111 LYS C O 1
ATOM 9527 N N . TRP C 1 116 ? -46.90700 -26.29400 31.69600 1.000 28.59881 112 TRP C N 1
ATOM 9528 C CA . TRP C 1 116 ? -46.43900 -24.98700 32.15600 1.000 25.42041 112 TRP C CA 1
ATOM 9529 C C . TRP C 1 116 ? -46.27500 -25.00200 33.67300 1.000 25.05898 112 TRP C C 1
ATOM 9530 O O . TRP C 1 116 ? -45.20400 -24.68600 34.20700 1.000 25.06417 112 TRP C O 1
ATOM 9551 N N . ASP C 1 117 ? -47.32700 -25.41800 34.38300 1.000 28.23100 113 ASP C N 1
ATOM 9552 C CA . ASP C 1 117 ? -47.28600 -25.40800 35.84300 1.000 26.27435 113 ASP C CA 1
ATOM 9553 C C . ASP C 1 117 ? -46.18100 -26.31700 36.37100 1.000 27.48815 113 ASP C C 1
ATOM 9554 O O . ASP C 1 117 ? -45.53200 -25.99800 37.37500 1.000 28.87505 113 ASP C O 1
ATOM 9563 N N . GLU C 1 118 ? -45.99000 -27.48200 35.74100 1.000 27.24352 114 GLU C N 1
ATOM 9564 C CA . GLU C 1 118 ? -44.96500 -28.41600 36.20100 1.000 28.04564 114 GLU C CA 1
ATOM 9565 C C . GLU C 1 118 ? -43.57100 -27.82400 36.03000 1.000 27.41229 114 GLU C C 1
ATOM 9566 O O . GLU C 1 118 ? -42.70400 -27.99100 36.89800 1.000 26.29577 114 GLU C O 1
ATOM 9578 N N . ILE C 1 119 ? -43.33000 -27.14500 34.90800 1.000 26.12002 115 ILE C N 1
ATOM 9579 C CA . ILE C 1 119 ? -42.02700 -26.53100 34.67800 1.000 22.82180 115 ILE C CA 1
ATOM 9580 C C . ILE C 1 119 ? -41.77500 -25.41400 35.67700 1.000 26.23225 115 ILE C C 1
ATOM 9581 O O . ILE C 1 119 ? -40.67500 -25.29900 36.23000 1.000 23.33041 115 ILE C O 1
ATOM 9597 N N . ILE C 1 120 ? -42.77800 -24.57200 35.93300 1.000 25.18275 116 ILE C N 1
ATOM 9598 C CA . ILE C 1 120 ? -42.59700 -23.53600 36.94400 1.000 27.41392 116 ILE C CA 1
ATOM 9599 C C . ILE C 1 120 ? -42.34200 -24.17700 38.30400 1.000 24.71647 116 ILE C C 1
ATOM 9600 O O . ILE C 1 120 ? -41.46000 -23.74600 39.06100 1.000 25.55586 116 ILE C O 1
ATOM 9616 N N . ALA C 1 121 ? -43.10400 -25.22300 38.63300 1.000 26.65677 117 ALA C N 1
ATOM 9617 C CA . ALA C 1 121 ? -42.99700 -25.83200 39.95500 1.000 27.32732 117 ALA C CA 1
ATOM 9618 C C . ALA C 1 121 ? -41.60300 -26.39600 40.19300 1.000 26.80683 117 ALA C C 1
ATOM 9619 O O . ALA C 1 121 ? -41.01100 -26.18900 41.25800 1.000 26.43685 117 ALA C O 1
ATOM 9626 N N . LEU C 1 122 ? -41.06000 -27.12200 39.21600 1.000 25.08075 118 LEU C N 1
ATOM 9627 C CA . LEU C 1 122 ? -39.76600 -27.75900 39.44100 1.000 23.30998 118 LEU C CA 1
ATOM 9628 C C . LEU C 1 122 ? -38.61100 -26.80600 39.16400 1.000 26.85477 118 LEU C C 1
ATOM 9629 O O . LEU C 1 122 ? -37.65400 -26.73600 39.94400 1.000 26.97453 118 LEU C O 1
ATOM 9645 N N . ASN C 1 123 ? -38.66200 -26.08600 38.04200 1.000 25.70660 119 ASN C N 1
ATOM 9646 C CA . ASN C 1 123 ? -37.49700 -25.32800 37.60500 1.000 28.00847 119 ASN C CA 1
ATOM 9647 C C . ASN C 1 123 ? -37.33200 -24.02300 38.37200 1.000 24.05531 119 ASN C C 1
ATOM 9648 O O . ASN C 1 123 ? -36.24300 -23.43700 38.33800 1.000 26.04839 119 ASN C O 1
ATOM 9659 N N . LEU C 1 124 ? -38.39300 -23.53500 39.02400 1.000 24.10565 120 LEU C N 1
ATOM 9660 C CA . LEU C 1 124 ? -38.31200 -22.33600 39.85000 1.000 23.97138 120 LEU C CA 1
ATOM 9661 C C . LEU C 1 124 ? -38.73800 -22.56800 41.29200 1.000 24.41353 120 LEU C C 1
ATOM 9662 O O . LEU C 1 124 ? -37.95100 -22.33300 42.21100 1.000 25.43215 120 LEU C O 1
ATOM 9678 N N . THR C 1 125 ? -39.95700 -23.04300 41.53100 1.000 23.11994 121 THR C N 1
ATOM 9679 C CA . THR C 1 125 ? -40.44900 -23.01100 42.90100 1.000 22.17699 121 THR C CA 1
ATOM 9680 C C . THR C 1 125 ? -39.72600 -24.01900 43.78200 1.000 24.85353 121 THR C C 1
ATOM 9681 O O . THR C 1 125 ? -39.54200 -23.76100 44.97400 1.000 27.39462 121 THR C O 1
ATOM 9692 N N . SER C 1 126 ? -39.28100 -25.14600 43.21800 1.000 25.01839 122 SER C N 1
ATOM 9693 C CA . SER C 1 126 ? -38.55300 -26.12500 44.02200 1.000 27.42024 122 SER C CA 1
ATOM 9694 C C . SER C 1 126 ? -37.26100 -25.53300 44.57000 1.000 23.29158 122 SER C C 1
ATOM 9695 O O . SER C 1 126 ? -36.83400 -25.87000 45.68300 1.000 26.32513 122 SER C O 1
ATOM 9703 N N . ALA C 1 127 ? -36.61300 -24.66700 43.78900 1.000 23.46477 123 ALA C N 1
ATOM 9704 C CA . ALA C 1 127 ? -35.38100 -24.03500 44.24300 1.000 24.17119 123 ALA C CA 1
ATOM 9705 C C . ALA C 1 127 ? -35.64700 -23.08000 45.39800 1.000 23.51388 123 ALA C C 1
ATOM 9706 O O . ALA C 1 127 ? -34.83000 -22.96800 46.31800 1.000 23.56318 123 ALA C O 1
ATOM 9713 N N . PHE C 1 128 ? -36.77700 -22.36900 45.35800 1.000 21.81263 124 PHE C N 1
ATOM 9714 C CA . PHE C 1 128 ? -37.17700 -21.53600 46.48800 1.000 24.13177 124 PHE C CA 1
ATOM 9715 C C . PHE C 1 128 ? -37.40500 -22.38000 47.73800 1.000 24.72604 124 PHE C C 1
ATOM 9716 O O . PHE C 1 128 ? -36.90400 -22.05100 48.81900 1.000 25.42638 124 PHE C O 1
ATOM 9733 N N . HIS C 1 129 ? -38.13000 -23.49400 47.60900 1.000 25.57240 125 HIS C N 1
ATOM 9734 C CA . HIS C 1 129 ? -38.40500 -24.32200 48.78300 1.000 25.49885 125 HIS C CA 1
ATOM 9735 C C . HIS C 1 129 ? -37.11300 -24.85100 49.40100 1.000 25.07909 125 HIS C C 1
ATOM 9736 O O . HIS C 1 129 ? -36.92000 -24.78100 50.62100 1.000 24.99085 125 HIS C O 1
ATOM 9750 N N . ALA C 1 130 ? -36.22100 -25.40400 48.57600 1.000 23.38273 126 ALA C N 1
ATOM 9751 C CA . ALA C 1 130 ? -34.97700 -25.95600 49.10700 1.000 24.97431 126 ALA C CA 1
ATOM 9752 C C . ALA C 1 130 ? -34.11900 -24.86700 49.73800 1.000 26.78814 126 ALA C C 1
ATOM 9753 O O . ALA C 1 130 ? -33.53100 -25.06900 50.80800 1.000 24.52424 126 ALA C O 1
ATOM 9760 N N . THR C 1 131 ? -34.04900 -23.69800 49.09700 1.000 23.17318 127 THR C N 1
ATOM 9761 C CA . THR C 1 131 ? -33.26600 -22.59100 49.63600 1.000 23.08731 127 THR C CA 1
ATOM 9762 C C . THR C 1 131 ? -33.82300 -22.13400 50.97600 1.000 25.08925 127 THR C C 1
ATOM 9763 O O . THR C 1 131 ? -33.07700 -21.92200 51.93900 1.000 26.72971 127 THR C O 1
ATOM 9774 N N . GLN C 1 132 ? -35.14300 -21.98500 51.05400 1.000 24.94126 128 GLN C N 1
ATOM 9775 C CA . GLN C 1 132 ? -35.78300 -21.59700 52.30200 1.000 24.04455 128 GLN C CA 1
ATOM 9776 C C . GLN C 1 132 ? -35.44000 -22.56400 53.42100 1.000 26.94565 128 GLN C C 1
ATOM 9777 O O . GLN C 1 132 ? -35.19100 -22.15100 54.56000 1.000 27.17206 128 GLN C O 1
ATOM 9791 N N . LEU C 1 133 ? -35.40000 -23.85800 53.11000 1.000 26.69479 129 LEU C N 1
ATOM 9792 C CA . LEU C 1 133 ? -35.15600 -24.86100 54.13400 1.000 26.38098 129 LEU C CA 1
ATOM 9793 C C . LEU C 1 133 ? -33.70400 -24.87900 54.58600 1.000 22.91481 129 LEU C C 1
ATOM 9794 O O . LEU C 1 133 ? -33.42600 -25.24000 55.73700 1.000 29.48920 129 LEU C O 1
ATOM 9810 N N . CYS C 1 134 ? -32.77200 -24.49400 53.71500 1.000 23.83148 130 CYS C N 1
ATOM 9811 C CA . CYS C 1 134 ? -31.35300 -24.61800 54.02300 1.000 24.20822 130 CYS C CA 1
ATOM 9812 C C . CYS C 1 134 ? -30.74600 -23.35200 54.61300 1.000 23.11097 130 CYS C C 1
ATOM 9813 O O . CYS C 1 134 ? -29.73800 -23.43500 55.32500 1.000 25.70066 130 CYS C O 1
ATOM 9821 N N . LEU C 1 135 ? -31.32900 -22.18800 54.33200 1.000 24.37297 131 LEU C N 1
ATOM 9822 C CA . LEU C 1 135 ? -30.70100 -20.93300 54.73400 1.000 24.41820 131 LEU C CA 1
ATOM 9823 C C . LEU C 1 135 ? -30.55200 -20.76200 56.24300 1.000 24.87953 131 LEU C C 1
ATOM 9824 O O . LEU C 1 135 ? -29.50400 -20.24700 56.67100 1.000 25.13577 131 LEU C O 1
ATOM 9840 N N . PRO C 1 136 ? -31.53500 -21.09900 57.08500 1.000 22.63180 132 PRO C N 1
ATOM 9841 C CA . PRO C 1 136 ? -31.34800 -20.85300 58.53000 1.000 26.00283 132 PRO C CA 1
ATOM 9842 C C . PRO C 1 136 ? -30.10900 -21.51900 59.09800 1.000 28.07599 132 PRO C C 1
ATOM 9843 O O . PRO C 1 136 ? -29.37000 -20.90100 59.87900 1.000 26.77815 132 PRO C O 1
ATOM 9854 N N . SER C 1 137 ? -29.84600 -22.76300 58.70000 1.000 25.90146 133 SER C N 1
ATOM 9855 C CA . SER C 1 137 ? -28.64300 -23.45000 59.15100 1.000 25.12790 133 SER C CA 1
ATOM 9856 C C . SER C 1 137 ? -27.39300 -22.75500 58.63700 1.000 25.28010 133 SER C C 1
ATOM 9857 O O . SER C 1 137 ? -26.41900 -22.56700 59.37600 1.000 26.31501 133 SER C O 1
ATOM 9865 N N . MET C 1 138 ? -27.39600 -22.38000 57.35800 1.000 23.99489 134 MET C N 1
ATOM 9866 C CA . MET C 1 138 ? -26.22900 -21.71800 56.79100 1.000 22.70330 134 MET C CA 1
ATOM 9867 C C . MET C 1 138 ? -25.93100 -20.42300 57.53000 1.000 26.87939 134 MET C C 1
ATOM 9868 O O . MET C 1 138 ? -24.76700 -20.10300 57.78900 1.000 25.38098 134 MET C O 1
ATOM 9882 N N . ARG C 1 139 ? -26.97100 -19.66500 57.88800 1.000 23.97542 135 ARG C N 1
ATOM 9883 C CA . ARG C 1 139 ? -26.74300 -18.42900 58.62900 1.000 23.79038 135 ARG C CA 1
ATOM 9884 C C . ARG C 1 139 ? -26.14700 -18.71800 60.00100 1.000 26.61805 135 ARG C C 1
ATOM 9885 O O . ARG C 1 139 ? -25.23400 -18.01500 60.45100 1.000 26.26348 135 ARG C O 1
ATOM 9906 N N . GLN C 1 140 ? -26.65400 -19.74900 60.67800 1.000 26.09821 136 GLN C N 1
ATOM 9907 C CA . GLN C 1 140 ? -26.11500 -20.11200 61.98300 1.000 27.61002 136 GLN C CA 1
ATOM 9908 C C . GLN C 1 140 ? -24.65300 -20.51300 61.88400 1.000 26.41851 136 GLN C C 1
ATOM 9909 O O . GLN C 1 140 ? -23.85500 -20.21200 62.78000 1.000 26.78899 136 GLN C O 1
ATOM 9923 N N . ARG C 1 141 ? -24.29800 -21.24000 60.82500 1.000 26.02832 137 ARG C N 1
ATOM 9924 C CA . ARG C 1 141 ? -22.95000 -21.75800 60.65100 1.000 24.11426 137 ARG C CA 1
ATOM 9925 C C . ARG C 1 141 ? -22.00100 -20.75200 60.02000 1.000 25.29435 137 ARG C C 1
ATOM 9926 O O . ARG C 1 141 ? -20.79000 -20.99800 60.00800 1.000 26.05613 137 ARG C O 1
ATOM 9947 N N . GLY C 1 142 ? -22.51400 -19.63600 59.50800 1.000 24.74287 138 GLY C N 1
ATOM 9948 C CA . GLY C 1 142 ? -21.66800 -18.59700 58.96100 1.000 25.29092 138 GLY C CA 1
ATOM 9949 C C . GLY C 1 142 ? -21.12800 -18.87500 57.58100 1.000 23.80512 138 GLY C C 1
ATOM 9950 O O . GLY C 1 142 ? -20.18000 -18.21100 57.15200 1.000 24.68847 138 GLY C O 1
ATOM 9954 N N . TRP C 1 143 ? -21.69600 -19.83900 56.86700 1.000 24.37772 139 TRP C N 1
ATOM 9955 C CA . TRP C 1 143 ? -21.17200 -20.18100 55.55500 1.000 24.47809 139 TRP C CA 1
ATOM 9956 C C . TRP C 1 143 ? -22.25700 -20.87600 54.75400 1.000 22.43185 139 TRP C C 1
ATOM 9957 O O . TRP C 1 143 ? -23.07500 -21.61300 55.30200 1.000 23.66534 139 TRP C O 1
ATOM 9978 N N . GLY C 1 144 ? -22.25500 -20.65200 53.45400 1.000 22.30747 140 GLY C N 1
ATOM 9979 C CA . GLY C 1 144 ? -23.14400 -21.41400 52.61000 1.000 23.33938 140 GLY C CA 1
ATOM 9980 C C . GLY C 1 144 ? -22.89200 -21.11600 51.15200 1.000 23.10534 140 GLY C C 1
ATOM 9981 O O . GLY C 1 144 ? -22.37100 -20.05700 50.78700 1.000 21.16294 140 GLY C O 1
ATOM 9985 N N . ARG C 1 145 ? -23.27400 -22.08500 50.33100 1.000 22.00733 141 ARG C N 1
ATOM 9986 C CA . ARG C 1 145 ? -23.33400 -21.90100 48.88900 1.000 21.74253 141 ARG C CA 1
ATOM 9987 C C . ARG C 1 145 ? -24.67600 -22.41500 48.39400 1.000 22.46580 141 ARG C C 1
ATOM 9988 O O . ARG C 1 145 ? -25.00300 -23.58900 48.59400 1.000 25.21967 141 ARG C O 1
ATOM 10009 N N . ILE C 1 146 ? -25.44700 -21.53200 47.76300 1.000 22.12380 142 ILE C N 1
ATOM 10010 C CA A ILE C 1 146 ? -26.63500 -21.89400 47.00000 0.500 21.43572 142 ILE C CA 1
ATOM 10011 C CA B ILE C 1 146 ? -26.53500 -21.89400 47.00000 0.500 21.53187 142 ILE C CA 1
ATOM 10012 C C . ILE C 1 146 ? -26.28000 -21.68800 45.53000 1.000 19.89429 142 ILE C C 1
ATOM 10013 O O . ILE C 1 146 ? -25.96100 -20.56800 45.11300 1.000 21.69586 142 ILE C O 1
ATOM 10042 N N . ILE C 1 147 ? -26.29200 -22.77000 44.75600 1.000 21.20852 143 ILE C N 1
ATOM 10043 C CA . ILE C 1 147 ? -25.89200 -22.74900 43.35300 1.000 20.61572 143 ILE C CA 1
ATOM 10044 C C . ILE C 1 147 ? -27.08200 -23.22100 42.52900 1.000 19.71810 143 ILE C C 1
ATOM 10045 O O . ILE C 1 147 ? -27.47400 -24.39200 42.60300 1.000 23.26976 143 ILE C O 1
ATOM 10061 N N . ASN C 1 148 ? -27.64500 -22.31700 41.73800 1.000 21.33634 144 ASN C N 1
ATOM 10062 C CA . ASN C 1 148 ? -28.84100 -22.58400 40.94800 1.000 20.82764 144 ASN C CA 1
ATOM 10063 C C . ASN C 1 148 ? -28.43200 -22.84600 39.50600 1.000 23.07680 144 ASN C C 1
ATOM 10064 O O . ASN C 1 148 ? -27.73100 -22.03000 38.89900 1.000 23.33491 144 ASN C O 1
ATOM 10075 N N . ILE C 1 149 ? -28.84500 -23.99400 38.97100 1.000 21.07290 145 ILE C N 1
ATOM 10076 C CA . ILE C 1 149 ? -28.54700 -24.35400 37.59000 1.000 21.71702 145 ILE C CA 1
ATOM 10077 C C . ILE C 1 149 ? -29.68700 -23.77800 36.75300 1.000 21.66531 145 ILE C C 1
ATOM 10078 O O . ILE C 1 149 ? -30.79000 -24.31800 36.70800 1.000 23.10859 145 ILE C O 1
ATOM 10094 N N . ALA C 1 150 ? -29.43100 -22.61700 36.16600 1.000 22.13052 146 ALA C N 1
ATOM 10095 C CA . ALA C 1 150 ? -30.31200 -21.87200 35.27800 1.000 21.93323 146 ALA C CA 1
ATOM 10096 C C . ALA C 1 150 ? -29.96400 -22.37700 33.88300 1.000 23.40814 146 ALA C C 1
ATOM 10097 O O . ALA C 1 150 ? -30.03500 -23.58500 33.62800 1.000 24.70925 146 ALA C O 1
ATOM 10104 N N . SER C 1 151 ? -29.86000 -21.45700 32.93500 1.000 22.76199 147 SER C N 1
ATOM 10105 C CA . SER C 1 151 ? -29.65600 -21.76500 31.53200 1.000 23.59165 147 SER C CA 1
ATOM 10106 C C . SER C 1 151 ? -29.38900 -20.45600 30.80800 1.000 19.88557 147 SER C C 1
ATOM 10107 O O . SER C 1 151 ? -29.70700 -19.38300 31.32500 1.000 20.98583 147 SER C O 1
ATOM 10115 N N . VAL C 1 152 ? -28.83600 -20.55400 29.59300 1.000 24.39010 148 VAL C N 1
ATOM 10116 C CA . VAL C 1 152 ? -28.87600 -19.41400 28.68000 1.000 22.76804 148 VAL C CA 1
ATOM 10117 C C . VAL C 1 152 ? -30.31500 -18.96300 28.48600 1.000 21.78834 148 VAL C C 1
ATOM 10118 O O . VAL C 1 152 ? -30.58300 -17.77800 28.25000 1.000 21.47917 148 VAL C O 1
ATOM 10131 N N . GLN C 1 153 ? -31.26100 -19.89600 28.60100 1.000 22.94341 149 GLN C N 1
ATOM 10132 C CA . GLN C 1 153 ? -32.67500 -19.57700 28.47200 1.000 23.62463 149 GLN C CA 1
ATOM 10133 C C . GLN C 1 153 ? -33.20300 -18.76100 29.64500 1.000 21.26966 149 GLN C C 1
ATOM 10134 O O . GLN C 1 153 ? -34.38100 -18.38900 29.63500 1.000 22.81166 149 GLN C O 1
ATOM 10148 N N . GLY C 1 154 ? -32.38900 -18.51200 30.66800 1.000 20.99877 150 GLY C N 1
ATOM 10149 C CA . GLY C 1 154 ? -32.72000 -17.55900 31.70200 1.000 21.34183 150 GLY C CA 1
ATOM 10150 C C . GLY C 1 154 ? -32.26900 -16.14600 31.41800 1.000 19.59495 150 GLY C C 1
ATOM 10151 O O . GLY C 1 154 ? -32.58200 -15.23000 32.18800 1.000 19.28374 150 GLY C O 1
ATOM 10155 N N . LEU C 1 155 ? -31.54000 -15.94300 30.32200 1.000 21.47305 151 LEU C N 1
ATOM 10156 C CA . LEU C 1 155 ? -31.01700 -14.64400 29.92600 1.000 19.70495 151 LEU C CA 1
ATOM 10157 C C . LEU C 1 155 ? -31.54200 -14.18200 28.57900 1.000 21.28412 151 LEU C C 1
ATOM 10158 O O . LEU C 1 155 ? -31.59300 -12.97300 28.32800 1.000 21.78051 151 LEU C O 1
ATOM 10174 N N . VAL C 1 156 ? -31.91600 -15.11900 27.70900 1.000 20.70575 152 VAL C N 1
ATOM 10175 C CA . VAL C 1 156 ? -32.52900 -14.83800 26.41800 1.000 20.78939 152 VAL C CA 1
ATOM 10176 C C . VAL C 1 156 ? -33.68400 -15.80800 26.22400 1.000 21.40940 152 VAL C C 1
ATOM 10177 O O . VAL C 1 156 ? -33.79500 -16.82700 26.90700 1.000 22.49111 152 VAL C O 1
ATOM 10190 N N . GLY C 1 157 ? -34.53900 -15.48800 25.25800 1.000 22.60424 153 GLY C N 1
ATOM 10191 C CA . GLY C 1 157 ? -35.61400 -16.36400 24.86000 1.000 21.02611 153 GLY C CA 1
ATOM 10192 C C . GLY C 1 157 ? -35.24500 -17.25400 23.68500 1.000 21.38680 153 GLY C C 1
ATOM 10193 O O . GLY C 1 157 ? -34.29300 -16.99800 22.95100 1.000 23.29907 153 GLY C O 1
ATOM 10197 N N . SER C 1 158 ? -36.00500 -18.33700 23.54400 1.000 23.54748 154 SER C N 1
ATOM 10198 C CA . SER C 1 158 ? -35.94700 -19.21700 22.38500 1.000 22.57523 154 SER C CA 1
ATOM 10199 C C . SER C 1 158 ? -37.36200 -19.65300 22.04600 1.000 22.99427 154 SER C C 1
ATOM 10200 O O . SER C 1 158 ? -38.18000 -19.86800 22.94500 1.000 24.11515 154 SER C O 1
ATOM 10208 N N . MET C 1 159 ? -37.63600 -19.81700 20.75500 1.000 27.12564 155 MET C N 1
ATOM 10209 C CA . MET C 1 159 ? -38.96600 -20.22600 20.33400 1.000 25.30392 155 MET C CA 1
ATOM 10210 C C . MET C 1 159 ? -39.34900 -21.56000 20.95400 1.000 26.89007 155 MET C C 1
ATOM 10211 O O . MET C 1 159 ? -38.51800 -22.46100 21.10100 1.000 26.70009 155 MET C O 1
ATOM 10225 N N . ASN C 1 160 ? -40.63400 -21.67700 21.29900 1.000 25.49041 156 ASN C N 1
ATOM 10226 C CA . ASN C 1 160 ? -41.27300 -22.91600 21.72000 1.000 24.78739 156 ASN C CA 1
ATOM 10227 C C . ASN C 1 160 ? -40.83200 -23.36500 23.09700 1.000 26.23691 156 ASN C C 1
ATOM 10228 O O . ASN C 1 160 ? -41.04600 -24.52200 23.47100 1.000 26.28211 156 ASN C O 1
ATOM 10239 N N . LYS C 1 161 ? -40.25100 -22.45800 23.87000 1.000 26.36967 157 LYS C N 1
ATOM 10240 C CA . LYS C 1 161 ? -39.76500 -22.76400 25.20500 1.000 25.06788 157 LYS C CA 1
ATOM 10241 C C . LYS C 1 161 ? -40.25400 -21.73400 26.21100 1.000 22.48026 157 LYS C C 1
ATOM 10242 O O . LYS C 1 161 ? -39.53400 -21.35500 27.13600 1.000 23.13736 157 LYS C O 1
ATOM 10261 N N . SER C 1 162 ? -41.52000 -21.31900 26.08600 1.000 24.14291 158 SER C N 1
ATOM 10262 C CA . SER C 1 162 ? -42.02500 -20.21700 26.90100 1.000 21.53497 158 SER C CA 1
ATOM 10263 C C . SER C 1 162 ? -41.95800 -20.53700 28.39500 1.000 21.20548 158 SER C C 1
ATOM 10264 O O . SER C 1 162 ? -41.46800 -19.72600 29.18900 1.000 22.26967 158 SER C O 1
ATOM 10272 N N . ALA C 1 163 ? -42.45900 -21.70500 28.80500 1.000 23.97668 159 ALA C N 1
ATOM 10273 C CA . ALA C 1 163 ? -42.47000 -22.01800 30.23300 1.000 25.29142 159 ALA C CA 1
ATOM 10274 C C . ALA C 1 163 ? -41.05200 -22.13300 30.78000 1.000 23.15145 159 ALA C C 1
ATOM 10275 O O . ALA C 1 163 ? -40.75300 -21.64500 31.87400 1.000 22.90529 159 ALA C O 1
ATOM 10282 N N . TYR C 1 164 ? -40.17100 -22.78900 30.03500 1.000 22.56755 160 TYR C N 1
ATOM 10283 C CA . TYR C 1 164 ? -38.80600 -23.00800 30.50700 1.000 23.03697 160 TYR C CA 1
ATOM 10284 C C . TYR C 1 164 ? -38.03000 -21.70400 30.59700 1.000 24.12028 160 TYR C C 1
ATOM 10285 O O . TYR C 1 164 ? -37.34300 -21.45500 31.59500 1.000 21.68782 160 TYR C O 1
ATOM 10303 N N . CYS C 1 165 ? -38.13200 -20.85300 29.57400 1.000 21.13625 161 CYS C N 1
ATOM 10304 C CA . CYS C 1 165 ? -37.47500 -19.55300 29.63700 1.000 21.34132 161 CYS C CA 1
ATOM 10305 C C . CYS C 1 165 ? -38.03200 -18.71200 30.77700 1.000 21.94477 161 CYS C C 1
ATOM 10306 O O . CYS C 1 165 ? -37.28500 -18.00900 31.46500 1.000 20.99688 161 CYS C O 1
ATOM 10314 N N . ALA C 1 166 ? -39.34700 -18.76700 30.99800 1.000 20.99882 162 ALA C N 1
ATOM 10315 C CA . ALA C 1 166 ? -39.92200 -18.04300 32.12500 1.000 20.53370 162 ALA C CA 1
ATOM 10316 C C . ALA C 1 166 ? -39.36000 -18.55600 33.44900 1.000 20.32199 162 ALA C C 1
ATOM 10317 O O . ALA C 1 166 ? -38.95700 -17.77000 34.31300 1.000 21.75912 162 ALA C O 1
ATOM 10324 N N . ALA C 1 167 ? -39.31600 -19.87800 33.62300 1.000 20.70513 163 ALA C N 1
ATOM 10325 C CA . ALA C 1 167 ? -38.84000 -20.43800 34.88500 1.000 18.94068 163 ALA C CA 1
ATOM 10326 C C . ALA C 1 167 ? -37.36600 -20.12400 35.11100 1.000 21.70707 163 ALA C C 1
ATOM 10327 O O . ALA C 1 167 ? -36.94800 -19.82900 36.23800 1.000 20.62481 163 ALA C O 1
ATOM 10334 N N . LYS C 1 168 ? -36.56200 -20.20800 34.05400 1.000 18.84607 164 LYS C N 1
ATOM 10335 C CA . LYS C 1 168 ? -35.12500 -19.98900 34.19600 1.000 21.07808 164 LYS C CA 1
ATOM 10336 C C . LYS C 1 168 ? -34.80000 -18.51200 34.40300 1.000 20.38972 164 LYS C C 1
ATOM 10337 O O . LYS C 1 168 ? -33.89100 -18.18200 35.17900 1.000 20.39436 164 LYS C O 1
ATOM 10356 N N . HIS C 1 169 ? -35.50200 -17.60900 33.70400 1.000 19.23196 165 HIS C N 1
ATOM 10357 C CA . HIS C 1 169 ? -35.41200 -16.18300 34.02500 1.000 18.92374 165 HIS C CA 1
ATOM 10358 C C . HIS C 1 169 ? -35.78000 -15.96000 35.49200 1.000 20.95812 165 HIS C C 1
ATOM 10359 O O . HIS C 1 169 ? -35.05700 -15.29200 36.24300 1.000 19.76676 165 HIS C O 1
ATOM 10373 N N . GLY C 1 170 ? -36.89000 -16.55900 35.93000 1.000 20.28411 166 GLY C N 1
ATOM 10374 C CA . GLY C 1 170 ? -37.29900 -16.42400 37.32000 1.000 21.09088 166 GLY C CA 1
ATOM 10375 C C . GLY C 1 170 ? -36.26200 -16.93700 38.30400 1.000 20.82756 166 GLY C C 1
ATOM 10376 O O . GLY C 1 170 ? -36.05800 -16.34500 39.36700 1.000 20.84027 166 GLY C O 1
ATOM 10380 N N . LEU C 1 171 ? -35.61400 -18.05700 37.97600 1.000 19.82432 167 LEU C N 1
ATOM 10381 C CA . LEU C 1 171 ? -34.59000 -18.61300 38.85800 1.000 18.64921 167 LEU C CA 1
ATOM 10382 C C . LEU C 1 171 ? -33.42000 -17.65300 39.00700 1.000 23.45289 167 LEU C C 1
ATOM 10383 O O . LEU C 1 171 ? -32.84200 -17.52500 40.09400 1.000 20.57660 167 LEU C O 1
ATOM 10399 N N . ILE C 1 172 ? -33.06000 -16.96400 37.92800 1.000 20.78687 168 ILE C N 1
ATOM 10400 C CA . ILE C 1 172 ? -31.99500 -15.97400 38.00300 1.000 19.32190 168 ILE C CA 1
ATOM 10401 C C . ILE C 1 172 ? -32.43000 -14.78400 38.85300 1.000 21.60857 168 ILE C C 1
ATOM 10402 O O . ILE C 1 172 ? -31.65300 -14.27400 39.66900 1.000 20.68415 168 ILE C O 1
ATOM 10418 N N . GLY C 1 173 ? -33.68000 -14.34200 38.70900 1.000 20.24421 169 GLY C N 1
ATOM 10419 C CA . GLY C 1 173 ? -34.16200 -13.26700 39.56300 1.000 20.84108 169 GLY C CA 1
ATOM 10420 C C . GLY C 1 173 ? -34.14700 -13.65500 41.02800 1.000 21.89216 169 GLY C C 1
ATOM 10421 O O . GLY C 1 173 ? -33.73900 -12.86900 41.88900 1.000 19.93860 169 GLY C O 1
ATOM 10425 N N . PHE C 1 174 ? -34.57300 -14.88300 41.32400 1.000 18.44552 170 PHE C N 1
ATOM 10426 C CA . PHE C 1 174 ? -34.53600 -15.40400 42.68500 1.000 17.22795 170 PHE C CA 1
ATOM 10427 C C . PHE C 1 174 ? -33.11300 -15.42200 43.22800 1.000 18.91971 170 PHE C C 1
ATOM 10428 O O . PHE C 1 174 ? -32.87100 -15.04000 44.38100 1.000 20.10001 170 PHE C O 1
ATOM 10445 N N . THR C 1 175 ? -32.16600 -15.87300 42.40600 1.000 19.91285 171 THR C N 1
ATOM 10446 C CA . THR C 1 175 ? -30.75700 -15.91300 42.78200 1.000 18.88795 171 THR C CA 1
ATOM 10447 C C . THR C 1 175 ? -30.27400 -14.55100 43.26800 1.000 21.30461 171 THR C C 1
ATOM 10448 O O . THR C 1 175 ? -29.59100 -14.44500 44.29700 1.000 20.59263 171 THR C O 1
ATOM 10459 N N . LYS C 1 176 ? -30.62100 -13.49400 42.53400 1.000 20.58246 172 LYS C N 1
ATOM 10460 C CA . LYS C 1 176 ? -30.18800 -12.15000 42.89700 1.000 18.88291 172 LYS C CA 1
ATOM 10461 C C . LYS C 1 176 ? -30.70800 -11.76000 44.27400 1.000 19.01106 172 LYS C C 1
ATOM 10462 O O . LYS C 1 176 ? -29.96800 -11.21500 45.10100 1.000 19.77729 172 LYS C O 1
ATOM 10481 N N . VAL C 1 177 ? -31.98800 -12.02500 44.53100 1.000 19.17497 173 VAL C N 1
ATOM 10482 C CA . VAL C 1 177 ? -32.58200 -11.60900 45.79700 1.000 19.10779 173 VAL C CA 1
ATOM 10483 C C . VAL C 1 177 ? -31.92400 -12.34200 46.96200 1.000 19.56813 173 VAL C C 1
ATOM 10484 O O . VAL C 1 177 ? -31.59300 -11.73800 47.98900 1.000 20.70149 173 VAL C O 1
ATOM 10497 N N . VAL C 1 178 ? -31.75600 -13.66200 46.83300 1.000 20.02366 174 VAL C N 1
ATOM 10498 C CA . VAL C 1 178 ? -31.13600 -14.42800 47.91200 1.000 19.39021 174 VAL C CA 1
ATOM 10499 C C . VAL C 1 178 ? -29.73900 -13.89500 48.18300 1.000 19.13565 174 VAL C C 1
ATOM 10500 O O . VAL C 1 178 ? -29.32000 -13.75000 49.34000 1.000 20.21720 174 VAL C O 1
ATOM 10513 N N . ALA C 1 179 ? -28.99500 -13.59200 47.12000 1.000 19.24208 175 ALA C N 1
ATOM 10514 C CA . ALA C 1 179 ? -27.64500 -13.07000 47.29700 1.000 18.83668 175 ALA C CA 1
ATOM 10515 C C . ALA C 1 179 ? -27.66800 -11.73200 48.02100 1.000 19.71445 175 ALA C C 1
ATOM 10516 O O . ALA C 1 179 ? -26.82600 -11.47700 48.89100 1.000 21.05621 175 ALA C O 1
ATOM 10523 N N . LEU C 1 180 ? -28.61700 -10.85800 47.67400 1.000 19.60698 176 LEU C N 1
ATOM 10524 C CA . LEU C 1 180 ? -28.68300 -9.55400 48.32500 1.000 18.82035 176 LEU C CA 1
ATOM 10525 C C . LEU C 1 180 ? -29.06400 -9.69000 49.79600 1.000 20.44665 176 LEU C C 1
ATOM 10526 O O . LEU C 1 180 ? -28.54300 -8.95600 50.64200 1.000 23.27501 176 LEU C O 1
ATOM 10542 N N . GLU C 1 181 ? -29.98000 -10.61200 50.11300 1.000 20.72326 177 GLU C N 1
ATOM 10543 C CA . GLU C 1 181 ? -30.39300 -10.80000 51.50300 1.000 24.00205 177 GLU C CA 1
ATOM 10544 C C . GLU C 1 181 ? -29.29700 -11.42300 52.35600 1.000 23.92310 177 GLU C C 1
ATOM 10545 O O . GLU C 1 181 ? -29.36900 -11.33400 53.59100 1.000 22.57265 177 GLU C O 1
ATOM 10557 N N . THR C 1 182 ? -28.29500 -12.05300 51.73700 1.000 21.44737 178 THR C N 1
ATOM 10558 C CA . THR C 1 182 ? -27.18300 -12.67200 52.45000 1.000 22.51344 178 THR C CA 1
ATOM 10559 C C . THR C 1 182 ? -25.84600 -11.98000 52.19200 1.000 20.98804 178 THR C C 1
ATOM 10560 O O . THR C 1 182 ? -24.79700 -12.53400 52.54300 1.000 21.83936 178 THR C O 1
ATOM 10571 N N . ALA C 1 183 ? -25.85100 -10.78000 51.60500 1.000 21.28085 179 ALA C N 1
ATOM 10572 C CA . ALA C 1 183 ? -24.61900 -10.23200 51.04500 1.000 22.26342 179 ALA C CA 1
ATOM 10573 C C . ALA C 1 183 ? -23.55100 -9.96400 52.10000 1.000 20.18569 179 ALA C C 1
ATOM 10574 O O . ALA C 1 183 ? -22.35600 -9.97400 51.77800 1.000 21.95583 179 ALA C O 1
ATOM 10581 N N . THR C 1 184 ? -23.94600 -9.69400 53.34900 1.000 20.50282 180 THR C N 1
ATOM 10582 C CA . THR C 1 184 ? -22.98200 -9.38000 54.40000 1.000 22.44964 180 THR C CA 1
ATOM 10583 C C . THR C 1 184 ? -22.57600 -10.60600 55.20200 1.000 26.88448 180 THR C C 1
ATOM 10584 O O . THR C 1 184 ? -21.94700 -10.46000 56.25900 1.000 27.24985 180 THR C O 1
ATOM 10595 N N . THR C 1 185 ? -22.92300 -11.79900 54.73100 1.000 22.85058 181 THR C N 1
ATOM 10596 C CA . THR C 1 185 ? -22.63400 -13.04200 55.42300 1.000 22.11779 181 THR C CA 1
ATOM 10597 C C . THR C 1 185 ? -21.68000 -13.89300 54.59300 1.000 23.93254 181 THR C C 1
ATOM 10598 O O . THR C 1 185 ? -21.33500 -13.56400 53.45400 1.000 24.20250 181 THR C O 1
ATOM 10609 N N . GLY C 1 186 ? -21.31200 -15.03900 55.15800 1.000 22.98750 182 GLY C N 1
ATOM 10610 C CA . GLY C 1 186 ? -20.54400 -16.04100 54.46100 1.000 22.05959 182 GLY C CA 1
ATOM 10611 C C . GLY C 1 186 ? -21.33800 -16.91300 53.51800 1.000 21.50177 182 GLY C C 1
ATOM 10612 O O . GLY C 1 186 ? -20.81700 -17.92700 53.05100 1.000 23.05184 182 GLY C O 1
ATOM 10616 N N . ILE C 1 187 ? -22.58800 -16.55400 53.23500 1.000 22.54716 183 ILE C N 1
ATOM 10617 C CA . ILE C 1 187 ? -23.44100 -17.29200 52.31000 1.000 21.52762 183 ILE C CA 1
ATOM 10618 C C . ILE C 1 187 ? -23.47300 -16.54300 50.98600 1.000 21.43899 183 ILE C C 1
ATOM 10619 O O . ILE C 1 187 ? -23.75600 -15.34000 50.96100 1.000 21.52982 183 ILE C O 1
ATOM 10635 N N . THR C 1 188 ? -23.20900 -17.24700 49.88700 1.000 20.47443 184 THR C N 1
ATOM 10636 C CA . THR C 1 188 ? -23.42300 -16.68400 48.56100 1.000 20.49834 184 THR C CA 1
ATOM 10637 C C . THR C 1 188 ? -24.48100 -17.49200 47.81900 1.000 21.68930 184 THR C C 1
ATOM 10638 O O . THR C 1 188 ? -24.70300 -18.67400 48.09200 1.000 21.38108 184 THR C O 1
ATOM 10649 N N . CYS C 1 189 ? -25.12200 -16.83800 46.85800 1.000 22.71790 185 CYS C N 1
ATOM 10650 C CA . CYS C 1 189 ? -26.06700 -17.49000 45.96400 1.000 21.92268 185 CYS C CA 1
ATOM 10651 C C . CYS C 1 189 ? -25.79200 -16.97400 44.56200 1.000 19.42064 185 CYS C C 1
ATOM 10652 O O . CYS C 1 189 ? -25.69500 -15.76000 44.35600 1.000 20.03692 185 CYS C O 1
ATOM 10660 N N . ASN C 1 190 ? -25.64300 -17.90200 43.61900 1.000 20.07474 186 ASN C N 1
ATOM 10661 C CA . ASN C 1 190 ? -25.28100 -17.58800 42.24600 1.000 19.21632 186 ASN C CA 1
ATOM 10662 C C . ASN C 1 190 ? -25.93300 -18.61200 41.33000 1.000 19.44455 186 ASN C C 1
ATOM 10663 O O . ASN C 1 190 ? -26.38700 -19.66700 41.77400 1.000 21.19931 186 ASN C O 1
ATOM 10674 N N . ALA C 1 191 ? -25.95200 -18.30800 40.03400 1.000 20.29869 187 ALA C N 1
ATOM 10675 C CA . ALA C 1 191 ? -26.51700 -19.20400 39.03600 1.000 22.43583 187 ALA C CA 1
ATOM 10676 C C . ALA C 1 191 ? -25.46400 -19.56300 37.99600 1.000 23.35830 187 ALA C C 1
ATOM 10677 O O . ALA C 1 191 ? -24.60100 -18.74700 37.65900 1.000 24.76016 187 ALA C O 1
ATOM 10684 N N . ILE C 1 192 ? -25.52200 -20.80200 37.52000 1.000 21.74315 188 ILE C N 1
ATOM 10685 C CA . ILE C 1 192 ? -24.75300 -21.24500 36.36500 1.000 20.84561 188 ILE C CA 1
ATOM 10686 C C . ILE C 1 192 ? -25.71100 -21.31600 35.18700 1.000 20.31246 188 ILE C C 1
ATOM 10687 O O . ILE C 1 192 ? -26.81500 -21.85900 35.31400 1.000 23.02981 188 ILE C O 1
ATOM 10703 N N . CYS C 1 193 ? -25.29300 -20.77700 34.04400 1.000 21.11648 189 CYS C N 1
ATOM 10704 C CA . CYS C 1 193 ? -26.11900 -20.73700 32.83900 1.000 21.85408 189 CYS C CA 1
ATOM 10705 C C . CYS C 1 193 ? -25.41900 -21.52500 31.73900 1.000 23.23650 189 CYS C C 1
ATOM 10706 O O . CYS C 1 193 ? -24.63500 -20.96100 30.96000 1.000 22.73267 189 CYS C O 1
ATOM 10714 N N . PRO C 1 194 ? -25.65700 -22.83000 31.65700 1.000 23.99779 190 PRO C N 1
ATOM 10715 C CA . PRO C 1 194 ? -25.10800 -23.59800 30.53600 1.000 23.36147 190 PRO C CA 1
ATOM 10716 C C . PRO C 1 194 ? -25.83400 -23.29800 29.24100 1.000 22.85079 190 PRO C C 1
ATOM 10717 O O . PRO C 1 194 ? -27.03700 -23.02400 29.22000 1.000 25.25268 190 PRO C O 1
ATOM 10728 N N . GLY C 1 195 ? -25.08300 -23.37800 28.15100 1.000 24.30779 191 GLY C N 1
ATOM 10729 C CA . GLY C 1 195 ? -25.65500 -23.58600 26.84000 1.000 25.74144 191 GLY C CA 1
ATOM 10730 C C . GLY C 1 195 ? -25.94600 -25.06300 26.66400 1.000 24.85855 191 GLY C C 1
ATOM 10731 O O . GLY C 1 195 ? -26.05100 -25.82300 27.62900 1.000 28.40468 191 GLY C O 1
ATOM 10735 N N . TYR C 1 196 ? -26.04500 -25.48300 25.41000 1.000 25.83556 192 TYR C N 1
ATOM 10736 C CA . TYR C 1 196 ? -26.40100 -26.86700 25.12900 1.000 27.97300 192 TYR C CA 1
ATOM 10737 C C . TYR C 1 196 ? -25.34800 -27.85500 25.63800 1.000 27.41285 192 TYR C C 1
ATOM 10738 O O . TYR C 1 196 ? -24.15700 -27.73500 25.32900 1.000 30.35222 192 TYR C O 1
ATOM 10756 N N . VAL C 1 197 ? -25.81900 -28.86600 26.38000 1.000 30.22886 193 VAL C N 1
ATOM 10757 C CA . VAL C 1 197 ? -25.03300 -29.98800 26.89300 1.000 29.68585 193 VAL C CA 1
ATOM 10758 C C . VAL C 1 197 ? -25.70500 -31.26400 26.40100 1.000 34.29559 193 VAL C C 1
ATOM 10759 O O . VAL C 1 197 ? -26.93700 -31.35900 26.42500 1.000 34.38330 193 VAL C O 1
ATOM 10772 N N . TYR C 1 198 ? -24.92000 -32.25400 25.97400 1.000 34.97535 194 TYR C N 1
ATOM 10773 C CA . TYR C 1 198 ? -25.52500 -33.42900 25.33600 1.000 37.26980 194 TYR C CA 1
ATOM 10774 C C . TYR C 1 198 ? -25.98800 -34.41300 26.40800 1.000 40.33641 194 TYR C C 1
ATOM 10775 O O . TYR C 1 198 ? -25.30800 -35.38200 26.76000 1.000 45.21992 194 TYR C O 1
ATOM 10793 N N . THR C 1 199 ? -27.18500 -34.15400 26.92400 1.000 42.05263 195 THR C N 1
ATOM 10794 C CA . THR C 1 199 ? -27.85700 -34.99800 27.90100 1.000 36.01915 195 THR C CA 1
ATOM 10795 C C . THR C 1 199 ? -29.14800 -35.51100 27.27400 1.000 37.64117 195 THR C C 1
ATOM 10796 O O . THR C 1 199 ? -29.54600 -35.02000 26.21000 1.000 39.59194 195 THR C O 1
ATOM 10807 N N . PRO C 1 200 ? -29.85500 -36.44700 27.91200 1.000 47.65970 196 PRO C N 1
ATOM 10808 C CA . PRO C 1 200 ? -31.15700 -36.87100 27.35800 1.000 49.56303 196 PRO C CA 1
ATOM 10809 C C . PRO C 1 200 ? -32.12100 -35.71400 27.13200 1.000 47.46017 196 PRO C C 1
ATOM 10810 O O . PRO C 1 200 ? -32.87500 -35.72200 26.15000 1.000 47.78179 196 PRO C O 1
ATOM 10821 N N . LEU C 1 201 ? -32.11300 -34.71300 28.01500 1.000 45.77783 197 LEU C N 1
ATOM 10822 C CA . LEU C 1 201 ? -32.99300 -33.56300 27.83300 1.000 44.32619 197 LEU C CA 1
ATOM 10823 C C . LEU C 1 201 ? -32.78600 -32.92600 26.46400 1.000 41.95175 197 LEU C C 1
ATOM 10824 O O . LEU C 1 201 ? -33.75000 -32.50400 25.81600 1.000 42.22451 197 LEU C O 1
ATOM 10840 N N . VAL C 1 202 ? -31.53800 -32.85400 26.00500 1.000 40.21955 198 VAL C N 1
ATOM 10841 C CA . VAL C 1 202 ? -31.25700 -32.31400 24.67900 1.000 38.89938 198 VAL C CA 1
ATOM 10842 C C . VAL C 1 202 ? -31.35800 -33.37900 23.58900 1.000 41.58493 198 VAL C C 1
ATOM 10843 O O . VAL C 1 202 ? -31.79700 -33.07500 22.47500 1.000 41.36663 198 VAL C O 1
ATOM 10856 N N . GLU C 1 203 ? -30.97200 -34.62400 23.87800 1.000 43.14972 199 GLU C N 1
ATOM 10857 C CA . GLU C 1 203 ? -31.03600 -35.65900 22.85000 1.000 45.79621 199 GLU C CA 1
ATOM 10858 C C . GLU C 1 203 ? -32.46100 -35.83200 22.34000 1.000 47.48145 199 GLU C C 1
ATOM 10859 O O . GLU C 1 203 ? -32.68400 -35.99400 21.13400 1.000 48.71055 199 GLU C O 1
ATOM 10871 N N . GLU C 1 204 ? -33.44100 -35.79100 23.24600 1.000 48.07096 200 GLU C N 1
ATOM 10872 C CA . GLU C 1 204 ? -34.83700 -35.93200 22.84500 1.000 50.08644 200 GLU C CA 1
ATOM 10873 C C . GLU C 1 204 ? -35.24900 -34.82100 21.88800 1.000 48.51227 200 GLU C C 1
ATOM 10874 O O . GLU C 1 204 ? -35.99900 -35.06100 20.93300 1.000 50.41424 200 GLU C O 1
ATOM 10886 N N . GLN C 1 205 ? -34.78900 -33.59300 22.13600 1.000 45.54024 201 GLN C N 1
ATOM 10887 C CA . GLN C 1 205 ? -35.10400 -32.49500 21.22900 1.000 44.63674 201 GLN C CA 1
ATOM 10888 C C . GLN C 1 205 ? -34.48600 -32.71500 19.85500 1.000 45.84855 201 GLN C C 1
ATOM 10889 O O . GLN C 1 205 ? -35.10800 -32.41300 18.83000 1.000 46.73034 201 GLN C O 1
ATOM 10903 N N . ILE C 1 206 ? -33.24500 -33.20800 19.81600 1.000 44.96341 202 ILE C N 1
ATOM 10904 C CA . ILE C 1 206 ? -32.58500 -33.44800 18.53700 1.000 46.45119 202 ILE C CA 1
ATOM 10905 C C . ILE C 1 206 ? -33.29200 -34.56400 17.78100 1.000 49.94919 202 ILE C C 1
ATOM 10906 O O . ILE C 1 206 ? -33.43800 -34.50700 16.55400 1.000 51.96382 202 ILE C O 1
ATOM 10922 N N . LYS C 1 207 ? -33.75400 -35.58900 18.50300 1.000 51.26541 203 LYS C N 1
ATOM 10923 C CA . LYS C 1 207 ? -34.51900 -36.65300 17.86500 1.000 54.97542 203 LYS C CA 1
ATOM 10924 C C . LYS C 1 207 ? -35.76000 -36.09600 17.17800 1.000 57.65134 203 LYS C C 1
ATOM 10925 O O . LYS C 1 207 ? -36.09000 -36.49500 16.05500 1.000 58.74018 203 LYS C O 1
ATOM 10944 N N . ALA C 1 208 ? -36.46900 -35.18000 17.84300 1.000 53.98541 204 ALA C N 1
ATOM 10945 C CA . ALA C 1 208 ? -37.65900 -34.58900 17.23800 1.000 55.27581 204 ALA C CA 1
ATOM 10946 C C . ALA C 1 208 ? -37.29800 -33.78900 15.99300 1.000 55.34112 204 ALA C C 1
ATOM 10947 O O . ALA C 1 208 ? -38.00100 -33.85400 14.97800 1.000 58.10601 204 ALA C O 1
ATOM 10954 N N . VAL C 1 209 ? -36.19900 -33.03200 16.05400 1.000 56.18836 205 VAL C N 1
ATOM 10955 C CA . VAL C 1 209 ? -35.73400 -32.28200 14.88900 1.000 56.57144 205 VAL C CA 1
ATOM 10956 C C . VAL C 1 209 ? -35.37100 -33.23600 13.75800 1.000 57.14430 205 VAL C C 1
ATOM 10957 O O . VAL C 1 209 ? -35.74000 -33.02100 12.59700 1.000 62.77680 205 VAL C O 1
ATOM 10970 N N . ALA C 1 210 ? -34.64500 -34.30800 14.08200 1.000 57.44677 206 ALA C N 1
ATOM 10971 C CA . ALA C 1 210 ? -34.24300 -35.26700 13.05700 1.000 61.53061 206 ALA C CA 1
ATOM 10972 C C . ALA C 1 210 ? -35.46100 -35.85600 12.35600 1.000 64.81733 206 ALA C C 1
ATOM 10973 O O . ALA C 1 210 ? -35.50100 -35.94300 11.12200 1.000 68.37079 206 ALA C O 1
ATOM 10980 N N . GLU C 1 211 ? -36.47200 -36.25900 13.13000 1.000 64.40167 207 GLU C N 1
ATOM 10981 C CA . GLU C 1 211 ? -37.67100 -36.84500 12.53800 1.000 68.00107 207 GLU C CA 1
ATOM 10982 C C . GLU C 1 211 ? -38.42100 -35.83100 11.68100 1.000 69.14127 207 GLU C C 1
ATOM 10983 O O . GLU C 1 211 ? -38.94800 -36.17500 10.61500 1.000 72.94250 207 GLU C O 1
ATOM 10995 N N . ALA C 1 212 ? -38.50300 -34.58300 12.14500 1.000 65.90808 208 ALA C N 1
ATOM 10996 C CA . ALA C 1 212 ? -39.33100 -33.58500 11.47800 1.000 67.22619 208 ALA C CA 1
ATOM 10997 C C . ALA C 1 212 ? -38.67500 -33.02800 10.22000 1.000 70.34297 208 ALA C C 1
ATOM 10998 O O . ALA C 1 212 ? -39.36100 -32.78700 9.22000 1.000 72.89979 208 ALA C O 1
ATOM 11005 N N . LYS C 1 213 ? -37.35600 -32.81600 10.24400 1.000 67.78404 209 LYS C N 1
ATOM 11006 C CA . LYS C 1 213 ? -36.69400 -32.05200 9.19500 1.000 69.92214 209 LYS C CA 1
ATOM 11007 C C . LYS C 1 213 ? -35.52000 -32.74500 8.52100 1.000 72.30942 209 LYS C C 1
ATOM 11008 O O . LYS C 1 213 ? -35.05000 -32.24100 7.49400 1.000 75.85052 209 LYS C O 1
ATOM 11027 N N . TYR C 1 214 ? -35.03200 -33.87100 9.04300 1.000 67.20928 210 TYR C N 1
ATOM 11028 C CA . TYR C 1 214 ? -33.82900 -34.49100 8.49800 1.000 67.27077 210 TYR C CA 1
ATOM 11029 C C . TYR C 1 214 ? -34.01100 -35.97700 8.22400 1.000 67.22234 210 TYR C C 1
ATOM 11030 O O . TYR C 1 214 ? -33.02000 -36.69800 8.06500 1.000 68.92073 210 TYR C O 1
ATOM 11048 N N . GLY C 1 215 ? -35.25300 -36.44600 8.14500 1.000 72.72448 211 GLY C N 1
ATOM 11049 C CA . GLY C 1 215 ? -35.49700 -37.83300 7.79600 1.000 71.69396 211 GLY C CA 1
ATOM 11050 C C . GLY C 1 215 ? -34.82400 -38.81700 8.72100 1.000 75.75108 211 GLY C C 1
ATOM 11051 O O . GLY C 1 215 ? -34.40600 -39.89300 8.27900 1.000 75.12583 211 GLY C O 1
ATOM 11055 N N . GLY C 1 216 ? -34.69800 -38.46800 10.00000 1.000 69.95545 212 GLY C N 1
ATOM 11056 C CA . GLY C 1 216 ? -34.07600 -39.32100 10.98600 1.000 74.96976 212 GLY C CA 1
ATOM 11057 C C . GLY C 1 216 ? -32.56800 -39.23500 11.06800 1.000 70.39102 212 GLY C C 1
ATOM 11058 O O . GLY C 1 216 ? -31.96600 -40.00100 11.83200 1.000 71.75839 212 GLY C O 1
ATOM 11062 N N . ASP C 1 217 ? -31.93500 -38.33800 10.31700 1.000 69.34205 213 ASP C N 1
ATOM 11063 C CA . ASP C 1 217 ? -30.47600 -38.24600 10.30600 1.000 70.31994 213 ASP C CA 1
ATOM 11064 C C . ASP C 1 217 ? -30.04200 -37.46500 11.54000 1.000 66.88370 213 ASP C C 1
ATOM 11065 O O . ASP C 1 217 ? -30.09000 -36.23300 11.56100 1.000 64.53082 213 ASP C O 1
ATOM 11074 N N . MET C 1 218 ? -29.59800 -38.18600 12.57300 1.000 67.81376 214 MET C N 1
ATOM 11075 C CA . MET C 1 218 ? -29.25200 -37.53800 13.83500 1.000 67.13140 214 MET C CA 1
ATOM 11076 C C . MET C 1 218 ? -27.99800 -36.67800 13.71900 1.000 72.82288 214 MET C C 1
ATOM 11077 O O . MET C 1 218 ? -27.85000 -35.70800 14.47100 1.000 63.21075 214 MET C O 1
ATOM 11091 N N . GLU C 1 219 ? -27.07900 -37.01400 12.81100 1.000 67.41361 215 GLU C N 1
ATOM 11092 C CA . GLU C 1 219 ? -25.86600 -36.21100 12.67500 1.000 70.22513 215 GLU C CA 1
ATOM 11093 C C . GLU C 1 219 ? -26.17900 -34.84700 12.06900 1.000 65.78151 215 GLU C C 1
ATOM 11094 O O . GLU C 1 219 ? -25.69200 -33.81600 12.54900 1.000 62.59749 215 GLU C O 1
ATOM 11106 N N . ALA C 1 220 ? -26.98800 -34.82000 11.00800 1.000 65.15795 216 ALA C N 1
ATOM 11107 C CA . ALA C 1 220 ? -27.40700 -33.54400 10.43900 1.000 63.08445 216 ALA C CA 1
ATOM 11108 C C . ALA C 1 220 ? -28.21000 -32.74000 11.45300 1.000 58.84662 216 ALA C C 1
ATOM 11109 O O . ALA C 1 220 ? -27.98400 -31.53900 11.63700 1.000 56.63116 216 ALA C O 1
ATOM 11116 N N . ALA C 1 221 ? -29.15100 -33.40000 12.13200 1.000 58.07297 217 ALA C N 1
ATOM 11117 C CA . ALA C 1 221 ? -29.99800 -32.70500 13.09400 1.000 55.44178 217 ALA C CA 1
ATOM 11118 C C . ALA C 1 221 ? -29.17200 -32.12700 14.23400 1.000 52.52121 217 ALA C C 1
ATOM 11119 O O . ALA C 1 221 ? -29.43800 -31.01400 14.70400 1.000 50.76776 217 ALA C O 1
ATOM 11126 N N . THR C 1 222 ? -28.17500 -32.87800 14.70200 1.000 54.36002 218 THR C N 1
ATOM 11127 C CA . THR C 1 222 ? -27.33200 -32.39800 15.79100 1.000 52.92029 218 THR C CA 1
AT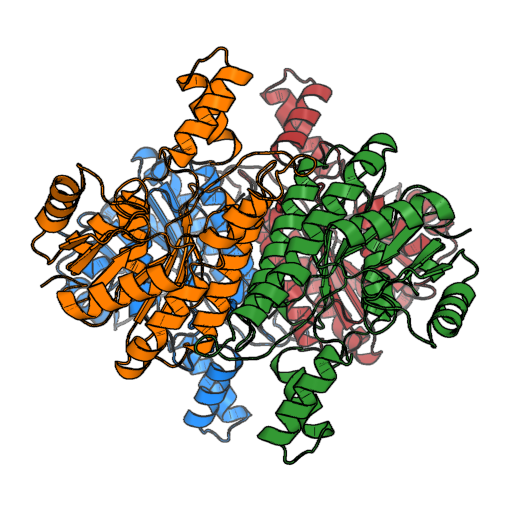OM 11128 C C . THR C 1 222 ? -26.55800 -31.15200 15.38100 1.000 51.74469 218 THR C C 1
ATOM 11129 O O . THR C 1 222 ? -26.47200 -30.18400 16.14700 1.000 48.88395 218 THR C O 1
ATOM 11140 N N . GLN C 1 223 ? -25.98000 -31.15900 14.17700 1.000 54.29383 219 GLN C N 1
ATOM 11141 C CA . GLN C 1 223 ? -25.21700 -30.00200 13.72200 1.000 54.06709 219 GLN C CA 1
ATOM 11142 C C . GLN C 1 223 ? -26.11900 -28.78900 13.53000 1.000 55.38816 219 GLN C C 1
ATOM 11143 O O . GLN C 1 223 ? -25.76400 -27.67600 13.93200 1.000 49.06200 219 GLN C O 1
ATOM 11157 N N . ALA C 1 224 ? -27.29400 -28.98400 12.92800 1.000 50.84817 220 ALA C N 1
ATOM 11158 C CA . ALA C 1 224 ? -28.24400 -27.88400 12.80200 1.000 49.04499 220 ALA C CA 1
ATOM 11159 C C . ALA C 1 224 ? -28.67800 -27.38400 14.17500 1.000 44.74093 220 ALA C C 1
ATOM 11160 O O . ALA C 1 224 ? -28.71900 -26.17400 14.42600 1.000 45.36663 220 ALA C O 1
ATOM 11167 N N . PHE C 1 225 ? -29.00000 -28.31200 15.08100 1.000 44.43919 221 PHE C N 1
ATOM 11168 C CA . PHE C 1 225 ? -29.44800 -27.94100 16.42100 1.000 41.54207 221 PHE C CA 1
ATOM 11169 C C . PHE C 1 225 ? -28.39300 -27.10500 17.13100 1.000 42.19375 221 PHE C C 1
ATOM 11170 O O . PHE C 1 225 ? -28.68900 -26.03100 17.66900 1.000 40.51449 221 PHE C O 1
ATOM 11187 N N . LEU C 1 226 ? -27.14500 -27.57600 17.11700 1.000 43.91660 222 LEU C N 1
ATOM 11188 C CA . LEU C 1 226 ? -26.06800 -26.85300 17.78200 1.000 42.54262 222 LEU C CA 1
ATOM 11189 C C . LEU C 1 226 ? -25.82900 -25.49500 17.14300 1.000 45.29357 222 LEU C C 1
ATOM 11190 O O . LEU C 1 226 ? -25.79800 -24.46500 17.82400 1.000 45.59802 222 LEU C O 1
ATOM 11206 N N . CYS C 1 227 ? -25.62100 -25.47600 15.83500 1.000 42.36051 223 CYS C N 1
ATOM 11207 C CA . CYS C 1 227 ? -25.10900 -24.27800 15.19000 1.000 44.79883 223 CYS C CA 1
ATOM 11208 C C . CYS C 1 227 ? -26.16700 -23.19200 15.06500 1.000 43.43845 223 CYS C C 1
ATOM 11209 O O . CYS C 1 227 ? -25.80600 -22.03300 14.84000 1.000 44.99522 223 CYS C O 1
ATOM 11217 N N . GLU C 1 228 ? -27.44400 -23.51600 15.29900 1.000 36.63530 224 GLU C N 1
ATOM 11218 C CA . GLU C 1 228 ? -28.46100 -22.47100 15.37400 1.000 38.08422 224 GLU C CA 1
ATOM 11219 C C . GLU C 1 228 ? -28.14900 -21.49000 16.50000 1.000 37.02406 224 GLU C C 1
ATOM 11220 O O . GLU C 1 228 ? -28.36600 -20.27900 16.35900 1.000 40.37799 224 GLU C O 1
ATOM 11232 N N . LYS C 1 229 ? -27.63800 -21.99700 17.62300 1.000 33.64931 225 LYS C N 1
ATOM 11233 C CA . LYS C 1 229 ? -27.55100 -21.23100 18.85800 1.000 32.16137 225 LYS C CA 1
ATOM 11234 C C . LYS C 1 229 ? -26.15000 -21.05400 19.41900 1.000 30.49463 225 LYS C C 1
ATOM 11235 O O . LYS C 1 229 ? -25.92300 -20.10300 20.17000 1.000 31.04759 225 LYS C O 1
ATOM 11254 N N . GLN C 1 230 ? -25.22200 -21.95900 19.13900 1.000 31.79272 226 GLN C N 1
ATOM 11255 C CA . GLN C 1 230 ? -24.00500 -22.08700 19.94300 1.000 29.42615 226 GLN C CA 1
ATOM 11256 C C . GLN C 1 230 ? -22.79700 -21.85500 19.05100 1.000 33.49173 226 GLN C C 1
ATOM 11257 O O . GLN C 1 230 ? -22.40500 -22.75400 18.28500 1.000 33.58685 226 GLN C O 1
ATOM 11271 N N . PRO C 1 231 ? -22.19000 -20.66200 19.10300 1.000 28.27079 227 PRO C N 1
ATOM 11272 C CA . PRO C 1 231 ? -21.13600 -20.32200 18.12800 1.000 29.88628 227 PRO C CA 1
ATOM 11273 C C . PRO C 1 231 ? -19.95200 -21.26900 18.12200 1.000 31.94508 227 PRO C C 1
ATOM 11274 O O . PRO C 1 231 ? -19.30500 -21.42800 17.07800 1.000 32.00441 227 PRO C O 1
ATOM 11285 N N . ALA C 1 232 ? -19.63800 -21.88700 19.26200 1.000 32.76716 228 ALA C N 1
ATOM 11286 C CA . ALA C 1 232 ? -18.53700 -22.84000 19.33100 1.000 31.26229 228 ALA C CA 1
ATOM 11287 C C . ALA C 1 232 ? -18.78300 -24.07800 18.47900 1.000 32.59269 228 ALA C C 1
ATOM 11288 O O . ALA C 1 232 ? -17.83100 -24.81300 18.18700 1.000 34.35787 228 ALA C O 1
ATOM 11295 N N . LYS C 1 233 ? -20.02700 -24.32600 18.07000 1.000 33.52931 229 LYS C N 1
ATOM 11296 C CA . LYS C 1 233 ? -20.36700 -25.49600 17.25800 1.000 33.32984 229 LYS C CA 1
ATOM 11297 C C . LYS C 1 233 ? -19.90900 -26.78000 17.93900 1.000 36.72848 229 LYS C C 1
ATOM 11298 O O . LYS C 1 233 ? -19.49300 -27.74000 17.28500 1.000 40.46745 229 LYS C O 1
ATOM 11317 N N . ALA C 1 234 ? -19.98900 -26.77900 19.26700 1.000 33.15329 230 ALA C N 1
ATOM 11318 C CA . ALA C 1 234 ? -19.63900 -27.90800 20.11000 1.000 32.83117 230 ALA C CA 1
ATOM 11319 C C . ALA C 1 234 ? -20.50000 -27.82700 21.36100 1.000 31.99451 230 ALA C C 1
ATOM 11320 O O . ALA C 1 234 ? -20.95700 -26.74900 21.75000 1.000 33.60461 230 ALA C O 1
ATOM 11327 N N . PHE C 1 235 ? -20.70500 -28.97600 21.99900 1.000 33.62196 231 PHE C N 1
ATOM 11328 C CA . PHE C 1 235 ? -21.48700 -29.01500 23.22600 1.000 32.78266 231 PHE C CA 1
ATOM 11329 C C . PHE C 1 235 ? -20.62600 -28.64300 24.42900 1.000 30.41690 231 PHE C C 1
ATOM 11330 O O . PHE C 1 235 ? -19.42500 -28.92000 24.47500 1.000 32.23236 231 PHE C O 1
ATOM 11347 N N . VAL C 1 236 ? -21.25700 -27.98400 25.39800 1.000 28.86688 232 VAL C N 1
ATOM 11348 C CA . VAL C 1 236 ? -20.70600 -27.90100 26.74300 1.000 27.92166 232 VAL C CA 1
ATOM 11349 C C . VAL C 1 236 ? -20.77200 -29.28500 27.37300 1.000 29.04910 232 VAL C C 1
ATOM 11350 O O . VAL C 1 236 ? -21.64000 -30.09900 27.03600 1.000 30.03144 232 VAL C O 1
ATOM 11363 N N . THR C 1 237 ? -19.83200 -29.58400 28.26400 1.000 29.69140 233 THR C N 1
ATOM 11364 C CA . THR C 1 237 ? -19.82700 -30.89200 28.90600 1.000 30.73013 233 THR C CA 1
ATOM 11365 C C . THR C 1 237 ? -20.36900 -30.78900 30.32600 1.000 28.20555 233 THR C C 1
ATOM 11366 O O . THR C 1 237 ? -20.32800 -29.73200 30.96000 1.000 28.95851 233 THR C O 1
ATOM 11377 N N . VAL C 1 238 ? -20.86900 -31.91900 30.83100 1.000 29.28689 234 VAL C N 1
ATOM 11378 C CA . VAL C 1 238 ? -21.34300 -31.93900 32.21100 1.000 29.38551 234 VAL C CA 1
ATOM 11379 C C . VAL C 1 238 ? -20.19400 -31.63200 33.16200 1.000 28.11785 234 VAL C C 1
ATOM 11380 O O . VAL C 1 238 ? -20.40200 -31.04600 34.23300 1.000 29.84731 234 VAL C O 1
ATOM 11393 N N . GLU C 1 239 ? -18.96800 -32.02100 32.79300 1.000 30.19550 235 GLU C N 1
ATOM 11394 C CA . GLU C 1 239 ? -17.81200 -31.73300 33.63700 1.000 29.22677 235 GLU C CA 1
ATOM 11395 C C . GLU C 1 239 ? -17.53900 -30.23500 33.70500 1.000 29.39127 235 GLU C C 1
ATOM 11396 O O . GLU C 1 239 ? -17.14000 -29.71700 34.75400 1.000 29.61432 235 GLU C O 1
ATOM 11408 N N . GLN C 1 240 ? -17.72200 -29.52800 32.58600 1.000 28.75970 236 GLN C N 1
ATOM 11409 C CA . GLN C 1 240 ? -17.52900 -28.08100 32.58500 1.000 28.84381 236 GLN C CA 1
ATOM 11410 C C . GLN C 1 240 ? -18.55400 -27.38100 33.46600 1.000 26.37394 236 GLN C C 1
ATOM 11411 O O . GLN C 1 240 ? -18.22500 -26.41600 34.16200 1.000 27.32578 236 GLN C O 1
ATOM 11425 N N . VAL C 1 241 ? -19.80700 -27.83700 33.44500 1.000 26.68068 237 VAL C N 1
ATOM 11426 C CA . VAL C 1 241 ? -20.78100 -27.26500 34.37000 1.000 24.78556 237 VAL C CA 1
ATOM 11427 C C . VAL C 1 241 ? -20.36700 -27.54900 35.80900 1.000 26.60465 237 VAL C C 1
ATOM 11428 O O . VAL C 1 241 ? -20.46900 -26.68100 36.68500 1.000 24.43303 237 VAL C O 1
ATOM 11441 N N . GLY C 1 242 ? -19.90800 -28.77200 36.07800 1.000 25.98916 238 GLY C N 1
ATOM 11442 C CA . GLY C 1 242 ? -19.43300 -29.09200 37.41300 1.000 30.47080 238 GLY C CA 1
ATOM 11443 C C . GLY C 1 242 ? -18.25000 -28.23800 37.82700 1.000 28.58122 238 GLY C C 1
ATOM 11444 O O . GLY C 1 242 ? -18.15600 -27.80700 38.97800 1.000 25.06083 238 GLY C O 1
ATOM 11448 N N . ASP C 1 243 ? -17.33400 -27.97600 36.89700 1.000 29.05947 239 ASP C N 1
ATOM 11449 C CA . ASP C 1 243 ? -16.18800 -27.14200 37.23900 1.000 26.99861 239 ASP C CA 1
ATOM 11450 C C . ASP C 1 243 ? -16.61300 -25.71600 37.57300 1.000 25.66736 239 ASP C C 1
ATOM 11451 O O . ASP C 1 243 ? -15.98400 -25.06800 38.41500 1.000 27.35240 239 ASP C O 1
ATOM 11460 N N . ALA C 1 244 ? -17.67300 -25.20900 36.94000 1.000 25.06477 240 ALA C N 1
ATOM 11461 C CA . ALA C 1 244 ? -18.18400 -23.90100 37.33000 1.000 23.66969 240 ALA C CA 1
ATOM 11462 C C . ALA C 1 244 ? -18.78200 -23.95000 38.73200 1.000 24.19210 240 ALA C C 1
ATOM 11463 O O . ALA C 1 244 ? -18.65400 -22.99100 39.50300 1.000 25.11272 240 ALA C O 1
ATOM 11470 N N . ALA C 1 245 ? -19.42000 -25.06700 39.09000 1.000 24.02512 241 ALA C N 1
ATOM 11471 C CA . ALA C 1 245 ? -19.94900 -25.20200 40.44400 1.000 22.43203 241 ALA C CA 1
ATOM 11472 C C . ALA C 1 245 ? -18.82500 -25.27400 41.47000 1.000 21.98404 241 ALA C C 1
ATOM 11473 O O . ALA C 1 245 ? -18.91900 -24.66900 42.54400 1.000 23.82183 241 ALA C O 1
ATOM 11480 N N . VAL C 1 246 ? -17.75600 -26.01200 41.16100 1.000 23.23565 242 VAL C N 1
ATOM 11481 C CA . VAL C 1 246 ? -16.61000 -26.05500 42.06600 1.000 25.30037 242 VAL C CA 1
ATOM 11482 C C . VAL C 1 246 ? -16.05300 -24.65300 42.27000 1.000 25.85443 242 VAL C C 1
ATOM 11483 O O . VAL C 1 246 ? -15.74400 -24.24800 43.39800 1.000 25.08720 242 VAL C O 1
ATOM 11496 N N . PHE C 1 247 ? -15.92800 -23.88600 41.18700 1.000 24.62868 243 PHE C N 1
ATOM 11497 C CA . PHE C 1 247 ? -15.41300 -22.52600 41.29900 1.000 25.03310 243 PHE C CA 1
ATOM 11498 C C . PHE C 1 247 ? -16.28600 -21.68800 42.22500 1.000 24.00724 243 PHE C C 1
ATOM 11499 O O . PHE C 1 247 ? -15.78300 -21.02600 43.14400 1.000 24.15104 243 PHE C O 1
ATOM 11516 N N . LEU C 1 248 ? -17.60500 -21.74300 42.03000 1.000 23.77552 244 LEU C N 1
ATOM 11517 C CA . LEU C 1 248 ? -18.51100 -20.96700 42.86900 1.000 21.33875 244 LEU C CA 1
ATOM 11518 C C . LEU C 1 248 ? -18.45200 -21.39900 44.32900 1.000 25.26197 244 LEU C C 1
ATOM 11519 O O . LEU C 1 248 ? -18.66500 -20.57500 45.22400 1.000 22.38295 244 LEU C O 1
ATOM 11535 N N . ALA C 1 249 ? -18.16900 -22.67300 44.59600 1.000 22.79587 245 ALA C N 1
ATOM 11536 C CA . ALA C 1 249 ? -18.12500 -23.13800 45.97800 1.000 21.98653 245 ALA C CA 1
ATOM 11537 C C . ALA C 1 249 ? -16.80800 -22.82900 46.68000 1.000 22.89411 245 ALA C C 1
ATOM 11538 O O . ALA C 1 249 ? -16.71400 -23.02400 47.89600 1.000 26.22849 245 ALA C O 1
ATOM 11545 N N . SER C 1 250 ? -15.80800 -22.36300 45.95800 1.000 25.43365 246 SER C N 1
ATOM 11546 C CA A SER C 1 250 ? -14.45100 -22.21900 46.45700 0.500 25.77783 246 SER C CA 1
ATOM 11547 C CA B SER C 1 250 ? -14.35100 -22.21900 46.45700 0.500 25.81562 246 SER C CA 1
ATOM 11548 C C . SER C 1 250 ? -14.23600 -20.87700 47.13900 1.000 24.17008 246 SER C C 1
ATOM 11549 O O . SER C 1 250 ? -15.03000 -19.94500 46.97700 1.000 24.57271 246 SER C O 1
ATOM 11562 N N . PRO C 1 251 ? -13.17900 -20.76400 47.95500 1.000 25.37741 247 PRO C N 1
ATOM 11563 C CA . PRO C 1 251 ? -12.95600 -19.50300 48.68500 1.000 26.19468 247 PRO C CA 1
ATOM 11564 C C . PRO C 1 251 ? -12.75500 -18.30600 47.77700 1.000 25.79877 247 PRO C C 1
ATOM 11565 O O . PRO C 1 251 ? -13.04400 -17.17100 48.18000 1.000 26.44520 247 PRO C O 1
ATOM 11576 N N . GLY C 1 252 ? -12.24000 -18.52200 46.56800 1.000 26.43886 248 GLY C N 1
ATOM 11577 C CA . GLY C 1 252 ? -12.05000 -17.43000 45.63400 1.000 30.97605 248 GLY C CA 1
ATOM 11578 C C . GLY C 1 252 ? -13.34200 -16.78800 45.18900 1.000 26.48078 248 GLY C C 1
ATOM 11579 O O . GLY C 1 252 ? -13.31000 -15.68000 44.64100 1.000 28.91998 248 GLY C O 1
ATOM 11583 N N . ALA C 1 253 ? -14.47400 -17.45000 45.42600 1.000 23.79405 249 ALA C N 1
ATOM 11584 C CA . ALA C 1 253 ? -15.79500 -16.93700 45.09400 1.000 24.04880 249 ALA C CA 1
ATOM 11585 C C . ALA C 1 253 ? -16.54500 -16.41600 46.31900 1.000 22.43880 249 ALA C C 1
ATOM 11586 O O . ALA C 1 253 ? -17.76800 -16.24600 46.26300 1.000 22.31661 249 ALA C O 1
ATOM 11593 N N . ASP C 1 254 ? -15.83400 -16.13400 47.42000 1.000 24.16915 250 ASP C N 1
ATOM 11594 C CA . ASP C 1 254 ? -16.50000 -15.62700 48.61800 1.000 25.72725 250 ASP C CA 1
ATOM 11595 C C . ASP C 1 254 ? -17.27200 -14.33900 48.34500 1.000 23.71424 250 ASP C C 1
ATOM 11596 O O . ASP C 1 254 ? -18.24200 -14.03700 49.05000 1.000 25.58227 250 ASP C O 1
ATOM 11605 N N . MET C 1 255 ? -16.82600 -13.52800 47.38200 1.000 24.72985 251 MET C N 1
ATOM 11606 C CA . MET C 1 255 ? -17.47100 -12.25200 47.09300 1.000 21.96144 251 MET C CA 1
ATOM 11607 C C . MET C 1 255 ? -18.14600 -12.23900 45.72200 1.000 22.73212 251 MET C C 1
ATOM 11608 O O . MET C 1 255 ? -18.49700 -11.16900 45.21600 1.000 22.95390 251 MET C O 1
ATOM 11622 N N . ILE C 1 256 ? -18.32900 -13.41000 45.12000 1.000 21.00081 252 ILE C N 1
ATOM 11623 C CA . ILE C 1 256 ? -19.18300 -13.56500 43.94400 1.000 19.68351 252 ILE C CA 1
ATOM 11624 C C . ILE C 1 256 ? -20.59400 -13.77700 44.46900 1.000 22.26629 252 ILE C C 1
ATOM 11625 O O . ILE C 1 256 ? -20.87700 -14.79100 45.11300 1.000 20.70042 252 ILE C O 1
ATOM 11641 N N . ARG C 1 257 ? -21.48100 -12.82600 44.20200 1.000 20.61576 253 ARG C N 1
ATOM 11642 C CA . ARG C 1 257 ? -22.80500 -12.85800 44.80300 1.000 19.67229 253 ARG C CA 1
ATOM 11643 C C . ARG C 1 257 ? -23.85200 -12.36700 43.82200 1.000 20.32193 253 ARG C C 1
ATOM 11644 O O . ARG C 1 257 ? -23.75600 -11.25200 43.30300 1.000 20.19401 253 ARG C O 1
ATOM 11665 N N . GLY C 1 258 ? -24.87500 -13.18500 43.61700 1.000 21.42483 254 GLY C N 1
ATOM 11666 C CA . GLY C 1 258 ? -26.01100 -12.75700 42.84100 1.000 20.12801 254 GLY C CA 1
ATOM 11667 C C . GLY C 1 258 ? -25.76200 -12.70900 41.36100 1.000 22.81390 254 GLY C C 1
ATOM 11668 O O . GLY C 1 258 ? -26.48800 -12.01500 40.64100 1.000 21.10289 254 GLY C O 1
ATOM 11672 N N . THR C 1 259 ? -24.77400 -13.44400 40.87400 1.000 20.08477 255 THR C N 1
ATOM 11673 C CA . THR C 1 259 ? -24.40500 -13.33300 39.47800 1.000 18.60879 255 THR C CA 1
ATOM 11674 C C . THR C 1 259 ? -24.62700 -14.64300 38.73600 1.000 18.80108 255 THR C C 1
ATOM 11675 O O . THR C 1 259 ? -25.02600 -15.66400 39.30300 1.000 19.92781 255 THR C O 1
ATOM 11686 N N . THR C 1 260 ? -24.39000 -14.57500 37.42800 1.000 20.76645 256 THR C N 1
ATOM 11687 C CA . THR C 1 260 ? -24.48200 -15.71700 36.53700 1.000 22.14138 256 THR C CA 1
ATOM 11688 C C . THR C 1 260 ? -23.09600 -16.07200 36.01300 1.000 20.80956 256 THR C C 1
ATOM 11689 O O . THR C 1 260 ? -22.31900 -15.19100 35.62600 1.000 23.61532 256 THR C O 1
ATOM 11700 N N . ILE C 1 261 ? -22.78000 -17.36000 36.02900 1.000 21.83336 257 ILE C N 1
ATOM 11701 C CA . ILE C 1 261 ? -21.58800 -17.88800 35.37700 1.000 23.21942 257 ILE C CA 1
ATOM 11702 C C . ILE C 1 261 ? -22.08600 -18.60000 34.12700 1.000 21.69046 257 ILE C C 1
ATOM 11703 O O . ILE C 1 261 ? -22.68800 -19.67900 34.21100 1.000 22.25935 257 ILE C O 1
ATOM 11719 N N . THR C 1 262 ? -21.86600 -17.99800 32.96900 1.000 22.55952 258 THR C N 1
ATOM 11720 C CA . THR C 1 262 ? -22.42400 -18.50400 31.72100 1.000 24.33725 258 THR C CA 1
ATOM 11721 C C . THR C 1 262 ? -21.36300 -19.32400 31.00100 1.000 24.29401 258 THR C C 1
ATOM 11722 O O . THR C 1 262 ? -20.26000 -18.83600 30.73400 1.000 24.44484 258 THR C O 1
ATOM 11733 N N . VAL C 1 263 ? -21.71000 -20.57500 30.70900 1.000 23.56096 259 VAL C N 1
ATOM 11734 C CA . VAL C 1 263 ? -20.80500 -21.54900 30.10100 1.000 24.19010 259 VAL C CA 1
ATOM 11735 C C . VAL C 1 263 ? -21.55100 -22.04300 28.86400 1.000 23.73324 259 VAL C C 1
ATOM 11736 O O . VAL C 1 263 ? -22.32800 -23.00200 28.93200 1.000 24.07348 259 VAL C O 1
ATOM 11749 N N . ASP C 1 264 ? -21.36200 -21.34800 27.73100 1.000 24.45829 260 ASP C N 1
ATOM 11750 C CA . ASP C 1 264 ? -22.30000 -21.51400 26.62700 1.000 23.31117 260 ASP C CA 1
ATOM 11751 C C . ASP C 1 264 ? -21.67900 -21.45200 25.23800 1.000 25.57182 260 ASP C C 1
ATOM 11752 O O . ASP C 1 264 ? -22.42400 -21.29600 24.26100 1.000 26.14253 260 ASP C O 1
ATOM 11761 N N . GLY C 1 265 ? -20.36500 -21.53800 25.10300 1.000 24.55757 261 GLY C N 1
ATOM 11762 C CA . GLY C 1 265 ? -19.79100 -21.51500 23.77800 1.000 26.18506 261 GLY C CA 1
ATOM 11763 C C . GLY C 1 265 ? -20.06600 -20.25600 22.99300 1.000 28.37206 261 GLY C C 1
ATOM 11764 O O . GLY C 1 265 ? -19.96700 -20.27800 21.76700 1.000 29.26521 261 GLY C O 1
ATOM 11768 N N . GLY C 1 266 ? -20.40500 -19.15100 23.66100 1.000 26.45111 262 GLY C N 1
ATOM 11769 C CA . GLY C 1 266 ? -20.63500 -17.89000 22.98300 1.000 24.68527 262 GLY C CA 1
ATOM 11770 C C . GLY C 1 266 ? -22.08300 -17.52200 22.71700 1.000 24.38773 262 GLY C C 1
ATOM 11771 O O . GLY C 1 266 ? -22.33300 -16.44300 22.16800 1.000 27.80604 262 GLY C O 1
ATOM 11775 N N . TRP C 1 267 ? -23.04000 -18.36400 23.11000 1.000 25.65621 263 TRP C N 1
ATOM 11776 C CA . TRP C 1 267 ? -24.44900 -18.13100 22.78800 1.000 24.37006 263 TRP C CA 1
ATOM 11777 C C . TRP C 1 267 ? -24.90800 -16.72600 23.16500 1.000 24.81622 263 TRP C C 1
ATOM 11778 O O . TRP C 1 267 ? -25.45700 -16.00200 22.33000 1.000 26.54320 263 TRP C O 1
ATOM 11799 N N . VAL C 1 268 ? -24.68000 -16.31500 24.41400 1.000 24.30160 264 VAL C N 1
ATOM 11800 C CA . VAL C 1 268 ? -25.19700 -15.03400 24.89900 1.000 25.63239 264 VAL C CA 1
ATOM 11801 C C . VAL C 1 268 ? -24.32800 -13.86100 24.48400 1.000 24.25141 264 VAL C C 1
ATOM 11802 O O . VAL C 1 268 ? -24.79300 -12.71300 24.52000 1.000 23.76627 264 VAL C O 1
ATOM 11815 N N . ALA C 1 269 ? -23.09800 -14.11700 24.04100 1.000 25.26914 265 ALA C N 1
ATOM 11816 C CA . ALA C 1 269 ? -22.24200 -13.04500 23.55800 1.000 24.82769 265 ALA C CA 1
ATOM 11817 C C . ALA C 1 269 ? -22.72700 -12.45300 22.24200 1.000 26.92640 265 ALA C C 1
ATOM 11818 O O . ALA C 1 269 ? -22.37200 -11.31300 21.92700 1.000 27.50840 265 ALA C O 1
ATOM 11825 N N . GLN C 1 270 ? -23.50800 -13.19900 21.46000 1.000 25.39302 266 GLN C N 1
ATOM 11826 C CA . GLN C 1 270 ? -24.05800 -12.66500 20.22000 1.000 26.33856 266 GLN C CA 1
ATOM 11827 C C . GLN C 1 270 ? -25.55800 -12.43000 20.34400 1.000 29.18012 266 GLN C C 1
ATOM 11828 O O . GLN C 1 270 ? -26.18800 -12.82500 21.32600 1.000 29.01729 266 GLN C O 1
ATOM 11843 N N . ARG D 1 10 ? -1.04800 -28.51900 39.16500 1.000 70.54922 6 ARG D N 1
ATOM 11844 C CA . ARG D 1 10 ? -1.03000 -27.09100 38.85600 1.000 58.01104 6 ARG D CA 1
ATOM 11845 C C . ARG D 1 10 ? -1.50400 -26.85200 37.43300 1.000 54.77819 6 ARG D C 1
ATOM 11846 O O . ARG D 1 10 ? -0.77300 -27.08600 36.47100 1.000 52.85840 6 ARG D O 1
ATOM 11866 N N . VAL D 1 11 ? -2.73100 -26.34200 37.31500 1.000 51.74313 7 VAL D N 1
ATOM 11867 C CA . VAL D 1 11 ? -3.48000 -26.45400 36.07100 1.000 48.82339 7 VAL D CA 1
ATOM 11868 C C . VAL D 1 11 ? -2.91600 -25.63300 34.92500 1.000 47.04730 7 VAL D C 1
ATOM 11869 O O . VAL D 1 11 ? -3.31400 -25.86100 33.77700 1.000 49.18782 7 VAL D O 1
ATOM 11882 N N . LEU D 1 12 ? -2.00400 -24.69700 35.18800 1.000 43.74590 8 LEU D N 1
ATOM 11883 C CA . LEU D 1 12 ? -1.44400 -23.86000 34.13400 1.000 45.93427 8 LEU D CA 1
ATOM 11884 C C . LEU D 1 12 ? 0.03600 -24.13400 33.88200 1.000 45.18855 8 LEU D C 1
ATOM 11885 O O . LEU D 1 12 ? 0.72500 -23.29600 33.28800 1.000 43.45325 8 LEU D O 1
ATOM 11901 N N . SER D 1 13 ? 0.53400 -25.29400 34.30500 1.000 48.39930 9 SER D N 1
ATOM 11902 C CA . SER D 1 13 ? 1.94800 -25.61800 34.15600 1.000 51.02798 9 SER D CA 1
ATOM 11903 C C . SER D 1 13 ? 2.41700 -25.42500 32.72000 1.000 54.85575 9 SER D C 1
ATOM 11904 O O . SER D 1 13 ? 1.80300 -25.93300 31.77900 1.000 56.04678 9 SER D O 1
ATOM 11912 N N . GLY D 1 14 ? 3.52100 -24.69200 32.56100 1.000 56.88172 10 GLY D N 1
ATOM 11913 C CA . GLY D 1 14 ? 4.14700 -24.49500 31.27400 1.000 59.44282 10 GLY D CA 1
ATOM 11914 C C . GLY D 1 14 ? 3.61600 -23.33000 30.46600 1.000 59.62962 10 GLY D C 1
ATOM 11915 O O . GLY D 1 14 ? 4.31000 -22.86000 29.55500 1.000 56.11196 10 GLY D O 1
ATOM 11919 N N . ARG D 1 15 ? 2.41700 -22.84500 30.77500 1.000 49.46938 11 ARG D N 1
ATOM 11920 C CA . ARG D 1 15 ? 1.83600 -21.75500 30.00700 1.000 42.41301 11 ARG D CA 1
ATOM 11921 C C . ARG D 1 15 ? 2.55400 -20.44700 30.30300 1.000 47.40332 11 ARG D C 1
ATOM 11922 O O . ARG D 1 15 ? 2.87700 -20.14300 31.45500 1.000 50.10320 11 ARG D O 1
ATOM 11943 N N . VAL D 1 16 ? 2.77600 -19.66000 29.25700 1.000 42.44752 12 VAL D N 1
ATOM 11944 C CA . VAL D 1 16 ? 3.41000 -18.35200 29.36700 1.000 44.76448 12 VAL D CA 1
ATOM 11945 C C . VAL D 1 16 ? 2.31100 -17.30300 29.40400 1.000 43.42496 12 VAL D C 1
ATOM 11946 O O . VAL D 1 16 ? 1.46400 -17.24900 28.50400 1.000 41.09830 12 VAL D O 1
ATOM 11959 N N . ALA D 1 17 ? 2.32200 -16.47000 30.44200 1.000 41.67748 13 ALA D N 1
ATOM 11960 C CA . ALA D 1 17 ? 1.31200 -15.44400 30.63600 1.000 36.97850 13 ALA D CA 1
ATOM 11961 C C . ALA D 1 17 ? 1.95800 -14.06800 30.70000 1.000 41.85932 13 ALA D C 1
ATOM 11962 O O . ALA D 1 17 ? 3.04900 -13.90400 31.25400 1.000 43.19173 13 ALA D O 1
ATOM 11969 N N . VAL D 1 18 ? 1.27100 -13.08600 30.12800 1.000 40.07241 14 VAL D N 1
ATOM 11970 C CA . VAL D 1 18 ? 1.63300 -11.68200 30.25000 1.000 38.64925 14 VAL D CA 1
ATOM 11971 C C . VAL D 1 18 ? 0.49100 -10.97700 30.96400 1.000 36.90697 14 VAL D C 1
ATOM 11972 O O . VAL D 1 18 ? -0.67000 -11.10800 30.56000 1.000 35.52319 14 VAL D O 1
ATOM 11985 N N . VAL D 1 19 ? 0.81000 -10.24200 32.02400 1.000 35.12244 15 VAL D N 1
ATOM 11986 C CA . VAL D 1 19 ? -0.17500 -9.44700 32.75000 1.000 35.64679 15 VAL D CA 1
ATOM 11987 C C . VAL D 1 19 ? 0.27900 -7.99700 32.67500 1.000 39.76018 15 VAL D C 1
ATOM 11988 O O . VAL D 1 19 ? 1.34200 -7.65000 33.20400 1.000 34.64645 15 VAL D O 1
ATOM 12001 N N . THR D 1 20 ? -0.51200 -7.15100 32.02200 1.000 33.55858 16 THR D N 1
ATOM 12002 C CA . THR D 1 20 ? -0.14200 -5.74700 31.90700 1.000 35.79691 16 THR D CA 1
ATOM 12003 C C . THR D 1 20 ? -0.46100 -5.01200 33.20700 1.000 33.88685 16 THR D C 1
ATOM 12004 O O . THR D 1 20 ? -1.40800 -5.35000 33.92100 1.000 32.65523 16 THR D O 1
ATOM 12015 N N . GLY D 1 21 ? 0.36900 -4.02300 33.53200 1.000 34.93453 17 GLY D N 1
ATOM 12016 C CA . GLY D 1 21 ? 0.17800 -3.23800 34.73800 1.000 35.55376 17 GLY D CA 1
ATOM 12017 C C . GLY D 1 21 ? 0.12600 -4.08000 35.99400 1.000 35.84590 17 GLY D C 1
ATOM 12018 O O . GLY D 1 21 ? -0.86200 -4.03800 36.73400 1.000 35.69414 17 GLY D O 1
ATOM 12022 N N . SER D 1 22 ? 1.19000 -4.84200 36.26600 1.000 35.67986 18 SER D N 1
ATOM 12023 C CA . SER D 1 22 ? 1.06500 -5.95200 37.20300 1.000 34.77487 18 SER D CA 1
ATOM 12024 C C . SER D 1 22 ? 2.10900 -5.95300 38.31500 1.000 36.38163 18 SER D C 1
ATOM 12025 O O . SER D 1 22 ? 2.30200 -6.98800 38.96100 1.000 38.12926 18 SER D O 1
ATOM 12033 N N . ARG D 1 23 ? 2.75000 -4.82300 38.59000 1.000 37.56193 19 ARG D N 1
ATOM 12034 C CA . ARG D 1 23 ? 3.65100 -4.72700 39.73300 1.000 39.12922 19 ARG D CA 1
ATOM 12035 C C . ARG D 1 23 ? 2.94400 -4.31200 41.01700 1.000 39.44399 19 ARG D C 1
ATOM 12036 O O . ARG D 1 23 ? 3.58600 -4.25200 42.07000 1.000 40.92374 19 ARG D O 1
ATOM 12057 N N . LYS D 1 24 ? 1.64500 -4.03300 40.96000 1.000 38.34333 20 LYS D N 1
ATOM 12058 C CA . LYS D 1 24 ? 0.89400 -3.65400 42.14800 1.000 38.83707 20 LYS D CA 1
ATOM 12059 C C . LYS D 1 24 ? -0.58400 -3.87900 41.86700 1.000 38.74307 20 LYS D C 1
ATOM 12060 O O . LYS D 1 24 ? -0.98800 -4.14100 40.73200 1.000 35.91608 20 LYS D O 1
ATOM 12079 N N . GLY D 1 25 ? -1.38500 -3.76400 42.91900 1.000 37.57831 21 GLY D N 1
ATOM 12080 C CA . GLY D 1 25 ? -2.82000 -3.80000 42.73900 1.000 36.44010 21 GLY D CA 1
ATOM 12081 C C . GLY D 1 25 ? -3.33000 -5.12700 42.21000 1.000 34.53838 21 GLY D C 1
ATOM 12082 O O . GLY D 1 25 ? -2.78400 -6.20400 42.47100 1.000 34.28599 21 GLY D O 1
ATOM 12086 N N . ILE D 1 26 ? -4.42300 -5.04000 41.45300 1.000 33.42605 22 ILE D N 1
ATOM 12087 C CA . ILE D 1 26 ? -5.07900 -6.24100 40.94700 1.000 31.77631 22 ILE D CA 1
ATOM 12088 C C . ILE D 1 26 ? -4.14200 -7.02300 40.04200 1.000 31.25905 22 ILE D C 1
ATOM 12089 O O . ILE D 1 26 ? -4.11300 -8.25900 40.07500 1.000 30.59021 22 ILE D O 1
ATOM 12105 N N . GLY D 1 27 ? -3.38200 -6.32100 39.20200 1.000 31.78461 23 GLY D N 1
ATOM 12106 C CA . GLY D 1 27 ? -2.49800 -7.01300 38.28200 1.000 34.02978 23 GLY D CA 1
ATOM 12107 C C . GLY D 1 27 ? -1.50200 -7.89800 39.00100 1.000 35.21383 23 GLY D C 1
ATOM 12108 O O . GLY D 1 27 ? -1.23900 -9.02700 38.58000 1.000 31.83041 23 GLY D O 1
ATOM 12112 N N . LEU D 1 28 ? -0.93700 -7.40300 40.09900 1.000 33.44774 24 LEU D N 1
ATOM 12113 C CA . LEU D 1 28 ? -0.02900 -8.24000 40.87000 1.000 35.28934 24 LEU D CA 1
ATOM 12114 C C . LEU D 1 28 ? -0.76900 -9.43100 41.46200 1.000 33.62369 24 LEU D C 1
ATOM 12115 O O . LEU D 1 28 ? -0.25000 -10.55100 41.46200 1.000 33.87565 24 LEU D O 1
ATOM 12131 N N . GLY D 1 29 ? -1.99400 -9.21600 41.94700 1.000 32.92387 25 GLY D N 1
ATOM 12132 C CA . GLY D 1 29 ? -2.76400 -10.32900 42.47300 1.000 33.85604 25 GLY D CA 1
ATOM 12133 C C . GLY D 1 29 ? -3.00200 -11.40200 41.43000 1.000 31.78166 25 GLY D C 1
ATOM 12134 O O . GLY D 1 29 ? -2.90600 -12.59800 41.71900 1.000 31.49470 25 GLY D O 1
ATOM 12138 N N . ILE D 1 30 ? -3.30200 -10.98300 40.19700 1.000 30.27703 26 ILE D N 1
ATOM 12139 C CA . ILE D 1 30 ? -3.49000 -11.92500 39.09700 1.000 29.47966 26 ILE D CA 1
ATOM 12140 C C . ILE D 1 30 ? -2.19000 -12.65400 38.77900 1.000 31.32228 26 ILE D C 1
ATOM 12141 O O . ILE D 1 30 ? -2.17400 -13.87500 38.58400 1.000 31.05961 26 ILE D O 1
ATOM 12157 N N . ALA D 1 31 ? -1.08800 -11.90900 38.66100 1.000 35.08091 27 ALA D N 1
ATOM 12158 C CA . ALA D 1 31 ? 0.18700 -12.54400 38.34100 1.000 32.74610 27 ALA D CA 1
ATOM 12159 C C . ALA D 1 31 ? 0.55500 -13.57200 39.39700 1.000 36.65197 27 ALA D C 1
ATOM 12160 O O . ALA D 1 31 ? 1.00800 -14.67800 39.07800 1.000 35.01819 27 ALA D O 1
ATOM 12167 N N . MET D 1 32 ? 0.36600 -13.22300 40.66700 1.000 34.02885 28 MET D N 1
ATOM 12168 C CA . MET D 1 32 ? 0.64600 -14.16600 41.73900 1.000 37.68172 28 MET D CA 1
ATOM 12169 C C . MET D 1 32 ? -0.18700 -15.42900 41.58400 1.000 36.31391 28 MET D C 1
ATOM 12170 O O . MET D 1 32 ? 0.33500 -16.54300 41.67900 1.000 37.62126 28 MET D O 1
ATOM 12184 N N . ARG D 1 33 ? -1.48900 -15.28000 41.33000 1.000 34.32241 29 ARG D N 1
ATOM 12185 C CA . ARG D 1 33 ? -2.34400 -16.46000 41.25200 1.000 32.90609 29 ARG D CA 1
ATOM 12186 C C . ARG D 1 33 ? -2.00900 -17.30900 40.02900 1.000 32.53430 29 ARG D C 1
ATOM 12187 O O . ARG D 1 33 ? -2.00500 -18.54300 40.10800 1.000 33.92915 29 ARG D O 1
ATOM 12208 N N . LEU D 1 34 ? -1.71300 -16.67200 38.89200 1.000 33.19719 30 LEU D N 1
ATOM 12209 C CA . LEU D 1 34 ? -1.29300 -17.43400 37.71900 1.000 32.41104 30 LEU D CA 1
ATOM 12210 C C . LEU D 1 34 ? -0.01600 -18.21300 38.00600 1.000 37.72469 30 LEU D C 1
ATOM 12211 O O . LEU D 1 34 ? 0.12000 -19.37400 37.60300 1.000 36.79978 30 LEU D O 1
ATOM 12227 N N . ALA D 1 35 ? 0.94300 -17.58300 38.68600 1.000 35.83369 31 ALA D N 1
ATOM 12228 C CA . ALA D 1 35 ? 2.18600 -18.27400 39.00900 1.000 37.79127 31 ALA D CA 1
ATOM 12229 C C . ALA D 1 35 ? 1.93300 -19.41400 39.98500 1.000 40.42539 31 ALA D C 1
ATOM 12230 O O . ALA D 1 35 ? 2.50900 -20.50000 39.84500 1.000 40.42430 31 ALA D O 1
ATOM 12237 N N . MET D 1 36 ? 1.06800 -19.18700 40.97500 1.000 38.18602 32 MET D N 1
ATOM 12238 C CA . MET D 1 36 ? 0.71600 -20.25500 41.90300 1.000 38.58557 32 MET D CA 1
ATOM 12239 C C . MET D 1 36 ? 0.11300 -21.43800 41.15900 1.000 42.86627 32 MET D C 1
ATOM 12240 O O . MET D 1 36 ? 0.33600 -22.59700 41.52700 1.000 42.65097 32 MET D O 1
ATOM 12254 N N . ALA D 1 37 ? -0.65400 -21.16600 40.10500 1.000 36.60552 33 ALA D N 1
ATOM 12255 C CA . ALA D 1 37 ? -1.26400 -22.23000 39.32000 1.000 39.13241 33 ALA D CA 1
ATOM 12256 C C . ALA D 1 37 ? -0.29800 -22.84500 38.31400 1.000 38.22402 33 ALA D C 1
ATOM 12257 O O . ALA D 1 37 ? -0.69200 -23.77000 37.59700 1.000 43.42937 33 ALA D O 1
ATOM 12264 N N . GLY D 1 38 ? 0.94100 -22.34900 38.23100 1.000 40.71074 34 GLY D N 1
ATOM 12265 C CA . GLY D 1 38 ? 1.99300 -22.98400 37.45500 1.000 41.64799 34 GLY D CA 1
ATOM 12266 C C . GLY D 1 38 ? 2.44700 -22.23800 36.21900 1.000 41.38060 34 GLY D C 1
ATOM 12267 O O . GLY D 1 38 ? 3.32800 -22.73900 35.50700 1.000 43.40071 34 GLY D O 1
ATOM 12271 N N . ALA D 1 39 ? 1.89200 -21.06400 35.94200 1.000 41.13013 35 ALA D N 1
ATOM 12272 C CA . ALA D 1 39 ? 2.24500 -20.32400 34.74100 1.000 40.03301 35 ALA D CA 1
ATOM 12273 C C . ALA D 1 39 ? 3.54400 -19.55100 34.92200 1.000 41.28118 35 ALA D C 1
ATOM 12274 O O . ALA D 1 39 ? 3.83800 -19.04500 36.01000 1.000 42.39846 35 ALA D O 1
ATOM 12281 N N . ASP D 1 40 ? 4.32500 -19.48100 33.84500 1.000 43.40304 36 ASP D N 1
ATOM 12282 C CA . ASP D 1 40 ? 5.33600 -18.44300 33.70300 1.000 46.15931 36 ASP D CA 1
ATOM 12283 C C . ASP D 1 40 ? 4.64500 -17.10600 33.47200 1.000 43.29233 36 ASP D C 1
ATOM 12284 O O . ASP D 1 40 ? 3.58500 -17.03700 32.84200 1.000 41.67390 36 ASP D O 1
ATOM 12293 N N . VAL D 1 41 ? 5.25100 -16.03400 33.97900 1.000 42.18763 37 VAL D N 1
ATOM 12294 C CA . VAL D 1 41 ? 4.57700 -14.74100 34.03400 1.000 41.87572 37 VAL D CA 1
ATOM 12295 C C . VAL D 1 41 ? 5.54600 -13.61000 33.72400 1.000 46.00513 37 VAL D C 1
ATOM 12296 O O . VAL D 1 41 ? 6.63300 -13.53300 34.30600 1.000 45.12420 37 VAL D O 1
ATOM 12309 N N . VAL D 1 42 ? 5.12400 -12.71000 32.84000 1.000 40.33157 38 VAL D N 1
ATOM 12310 C CA . VAL D 1 42 ? 5.82700 -11.46300 32.56800 1.000 41.09738 38 VAL D CA 1
ATOM 12311 C C . VAL D 1 42 ? 5.03600 -10.33000 33.21400 1.000 37.95265 38 VAL D C 1
ATOM 12312 O O . VAL D 1 42 ? 3.86000 -10.11700 32.88700 1.000 37.87297 38 VAL D O 1
ATOM 12325 N N . LEU D 1 43 ? 5.68000 -9.62000 34.14000 1.000 39.89694 39 LEU D N 1
ATOM 12326 C CA . LEU D 1 43 ? 5.14400 -8.42100 34.76400 1.000 38.07357 39 LEU D CA 1
ATOM 12327 C C . LEU D 1 43 ? 5.41300 -7.20600 33.88000 1.000 42.83730 39 LEU D C 1
ATOM 12328 O O . LEU D 1 43 ? 6.28700 -7.22200 33.00900 1.000 43.69691 39 LEU D O 1
ATOM 12344 N N . ASN D 1 44 ? 4.65100 -6.13800 34.11700 1.000 38.84397 40 ASN D N 1
ATOM 12345 C CA . ASN D 1 44 ? 4.75600 -4.95200 33.27700 1.000 38.65179 40 ASN D CA 1
ATOM 12346 C C . ASN D 1 44 ? 4.26900 -3.71600 34.01800 1.000 40.64174 40 ASN D C 1
ATOM 12347 O O . ASN D 1 44 ? 3.33300 -3.78200 34.82000 1.000 37.80576 40 ASN D O 1
ATOM 12358 N N . GLY D 1 45 ? 4.91500 -2.58900 33.71700 1.000 40.20150 41 GLY D N 1
ATOM 12359 C CA . GLY D 1 45 ? 4.49800 -1.26300 34.13000 1.000 40.81902 41 GLY D CA 1
ATOM 12360 C C . GLY D 1 45 ? 5.12900 -0.26500 33.18100 1.000 42.32362 41 GLY D C 1
ATOM 12361 O O . GLY D 1 45 ? 5.86800 -0.63300 32.26600 1.000 44.84840 41 GLY D O 1
ATOM 12365 N N . ARG D 1 46 ? 4.83900 1.01800 33.40400 1.000 43.31823 42 ARG D N 1
ATOM 12366 C CA . ARG D 1 46 ? 5.26100 2.03200 32.43900 1.000 44.86199 42 ARG D CA 1
ATOM 12367 C C . ARG D 1 46 ? 6.78000 2.14300 32.36600 1.000 46.47978 42 ARG D C 1
ATOM 12368 O O . ARG D 1 46 ? 7.36400 2.11800 31.27600 1.000 47.38821 42 ARG D O 1
ATOM 12389 N N . ARG D 1 47 ? 7.43500 2.28100 33.51400 1.000 47.30569 43 ARG D N 1
ATOM 12390 C CA . ARG D 1 47 ? 8.86200 2.56200 33.56800 1.000 49.21174 43 ARG D CA 1
ATOM 12391 C C . ARG D 1 47 ? 9.53500 1.59900 34.53400 1.000 49.12417 43 ARG D C 1
ATOM 12392 O O . ARG D 1 47 ? 8.92300 1.13600 35.49900 1.000 48.10008 43 ARG D O 1
ATOM 12413 N N . GLN D 1 48 ? 10.80900 1.31300 34.27300 1.000 50.46633 44 GLN D N 1
ATOM 12414 C CA . GLN D 1 48 ? 11.55900 0.43700 35.16100 1.000 50.89816 44 GLN D CA 1
ATOM 12415 C C . GLN D 1 48 ? 11.56500 1.01200 36.57200 1.000 51.76875 44 GLN D C 1
ATOM 12416 O O . GLN D 1 48 ? 11.61300 2.22900 36.76600 1.000 53.04045 44 GLN D O 1
ATOM 12430 N N . SER D 1 49 ? 11.50200 0.12400 37.56000 1.000 51.31794 45 SER D N 1
ATOM 12431 C CA . SER D 1 49 ? 11.41800 0.48100 38.96200 1.000 54.13009 45 SER D CA 1
ATOM 12432 C C . SER D 1 49 ? 12.54200 -0.18200 39.74800 1.000 53.78993 45 SER D C 1
ATOM 12433 O O . SER D 1 49 ? 12.91300 -1.32100 39.44600 1.000 53.39869 45 SER D O 1
ATOM 12441 N N . PRO D 1 50 ? 13.12200 0.50700 40.73700 1.000 55.90497 46 PRO D N 1
ATOM 12442 C CA . PRO D 1 50 ? 14.09000 -0.16800 41.61900 1.000 57.62306 46 PRO D CA 1
ATOM 12443 C C . PRO D 1 50 ? 13.49800 -1.35500 42.34900 1.000 56.99829 46 PRO D C 1
ATOM 12444 O O . PRO D 1 50 ? 14.24400 -2.25100 42.76500 1.000 57.58548 46 PRO D O 1
ATOM 12455 N N . GLU D 1 51 ? 12.18100 -1.38200 42.52900 1.000 55.42827 47 GLU D N 1
ATOM 12456 C CA . GLU D 1 51 ? 11.51400 -2.50600 43.16600 1.000 53.34056 47 GLU D CA 1
ATOM 12457 C C . GLU D 1 51 ? 11.31000 -3.68700 42.22500 1.000 52.50706 47 GLU D C 1
ATOM 12458 O O . GLU D 1 51 ? 10.82900 -4.73000 42.67500 1.000 50.74096 47 GLU D O 1
ATOM 12470 N N . ASP D 1 52 ? 11.66000 -3.56600 40.94200 1.000 51.86796 48 ASP D N 1
ATOM 12471 C CA . ASP D 1 52 ? 11.35400 -4.63800 39.99800 1.000 52.54944 48 ASP D CA 1
ATOM 12472 C C . ASP D 1 52 ? 11.91600 -5.97400 40.47100 1.000 50.73570 48 ASP D C 1
ATOM 12473 O O . ASP D 1 52 ? 11.22900 -7.00000 40.43300 1.000 52.50330 48 ASP D O 1
ATOM 12482 N N . SER D 1 53 ? 13.17000 -5.98100 40.92300 1.000 53.37541 49 SER D N 1
ATOM 12483 C CA . SER D 1 53 ? 13.80000 -7.24200 41.29900 1.000 55.50196 49 SER D CA 1
ATOM 12484 C C . SER D 1 53 ? 13.06400 -7.91100 42.44900 1.000 53.52348 49 SER D C 1
ATOM 12485 O O . SER D 1 53 ? 12.87100 -9.13200 42.44600 1.000 52.91857 49 SER D O 1
ATOM 12493 N N . ALA D 1 54 ? 12.65500 -7.13100 43.44800 1.000 53.83512 50 ALA D N 1
ATOM 12494 C CA . ALA D 1 54 ? 11.96300 -7.71200 44.59100 1.000 53.53034 50 ALA D CA 1
ATOM 12495 C C . ALA D 1 54 ? 10.59200 -8.24600 44.19300 1.000 50.68342 50 ALA D C 1
ATOM 12496 O O . ALA D 1 54 ? 10.15000 -9.27800 44.71200 1.000 50.34243 50 ALA D O 1
ATOM 12503 N N . ILE D 1 55 ? 9.89900 -7.54800 43.28700 1.000 48.88776 51 ILE D N 1
ATOM 12504 C CA . ILE D 1 55 ? 8.56300 -7.98000 42.88100 1.000 46.41950 51 ILE D CA 1
ATOM 12505 C C . ILE D 1 55 ? 8.65200 -9.26500 42.06700 1.000 46.92723 51 ILE D C 1
ATOM 12506 O O . ILE D 1 55 ? 7.82200 -10.17100 42.21100 1.000 45.09552 51 ILE D O 1
ATOM 12522 N N . VAL D 1 56 ? 9.63900 -9.34700 41.17200 1.000 48.40234 52 VAL D N 1
ATOM 12523 C CA . VAL D 1 56 ? 9.85500 -10.57900 40.42200 1.000 47.80379 52 VAL D CA 1
ATOM 12524 C C . VAL D 1 56 ? 10.13900 -11.73100 41.37800 1.000 51.33284 52 VAL D C 1
ATOM 12525 O O . VAL D 1 56 ? 9.58600 -12.82800 41.23400 1.000 48.81221 52 VAL D O 1
ATOM 12538 N N . GLU D 1 57 ? 10.98700 -11.49500 42.38200 1.000 49.91128 53 GLU D N 1
ATOM 12539 C CA . GLU D 1 57 ? 11.32700 -12.56100 43.31900 1.000 51.03251 53 GLU D CA 1
ATOM 12540 C C . GLU D 1 57 ? 10.09600 -13.03400 44.08300 1.000 51.21844 53 GLU D C 1
ATOM 12541 O O . GLU D 1 57 ? 9.94400 -14.23100 44.35400 1.000 50.28252 53 GLU D O 1
ATOM 12553 N N . LYS D 1 58 ? 9.21200 -12.10500 44.44600 1.000 50.95705 54 LYS D N 1
ATOM 12554 C CA . LYS D 1 58 ? 7.99100 -12.47600 45.15200 1.000 53.55181 54 LYS D CA 1
ATOM 12555 C C . LYS D 1 58 ? 7.11200 -13.38000 44.29700 1.000 47.44596 54 LYS D C 1
ATOM 12556 O O . LYS D 1 58 ? 6.53500 -14.35200 44.79900 1.000 47.15729 54 LYS D O 1
ATOM 12575 N N . VAL D 1 59 ? 6.99300 -13.07600 43.00300 1.000 44.73405 55 VAL D N 1
ATOM 12576 C CA . VAL D 1 59 ? 6.18300 -13.91100 42.12100 1.000 43.41832 55 VAL D CA 1
ATOM 12577 C C . VAL D 1 59 ? 6.90400 -15.21300 41.79900 1.000 46.59795 55 VAL D C 1
ATOM 12578 O O . VAL D 1 59 ? 6.26400 -16.25600 41.61600 1.000 46.60222 55 VAL D O 1
ATOM 12591 N N . ALA D 1 60 ? 8.23700 -15.18100 41.72800 1.000 46.34706 56 ALA D N 1
ATOM 12592 C CA . ALA D 1 60 ? 9.03200 -16.37300 41.45800 1.000 48.51855 56 ALA D CA 1
ATOM 12593 C C . ALA D 1 60 ? 9.06500 -17.34600 42.63000 1.000 53.01722 56 ALA D C 1
ATOM 12594 O O . ALA D 1 60 ? 9.55900 -18.46700 42.46800 1.000 51.61230 56 ALA D O 1
ATOM 12601 N N . ALA D 1 61 ? 8.53700 -16.96300 43.79400 1.000 49.35681 57 ALA D N 1
ATOM 12602 C CA . ALA D 1 61 ? 8.51600 -17.87800 44.92700 1.000 52.87309 57 ALA D CA 1
ATOM 12603 C C . ALA D 1 61 ? 7.75400 -19.16200 44.62100 1.000 50.87427 57 ALA D C 1
ATOM 12604 O O . ALA D 1 61 ? 7.95200 -20.16700 45.31100 1.000 53.07402 57 ALA D O 1
ATOM 12611 N N . TYR D 1 62 ? 6.88500 -19.15600 43.61500 1.000 49.07659 58 TYR D N 1
ATOM 12612 C CA . TYR D 1 62 ? 6.08800 -20.32800 43.28000 1.000 49.11762 58 TYR D CA 1
ATOM 12613 C C . TYR D 1 62 ? 6.74100 -21.21200 42.22900 1.000 50.17343 58 TYR D C 1
ATOM 12614 O O . TYR D 1 62 ? 6.08100 -22.11000 41.69800 1.000 57.32094 58 TYR D O 1
ATOM 12632 N N . GLY D 1 63 ? 8.01800 -20.99000 41.93000 1.000 51.27549 59 GLY D N 1
ATOM 12633 C CA . GLY D 1 63 ? 8.79100 -21.92800 41.14500 1.000 53.12906 59 GLY D CA 1
ATOM 12634 C C . GLY D 1 63 ? 8.62800 -21.86100 39.64400 1.000 54.81976 59 GLY D C 1
ATOM 12635 O O . GLY D 1 63 ? 9.05000 -22.80000 38.95800 1.000 61.08267 59 GLY D O 1
ATOM 12639 N N . THR D 1 64 ? 8.04500 -20.79800 39.10300 1.000 50.23126 60 THR D N 1
ATOM 12640 C CA . THR D 1 64 ? 7.91900 -20.64700 37.65900 1.000 49.84282 60 THR D CA 1
ATOM 12641 C C . THR D 1 64 ? 8.88000 -19.56300 37.17500 1.000 49.95922 60 THR D C 1
ATOM 12642 O O . THR D 1 64 ? 9.56500 -18.90600 37.96500 1.000 50.21155 60 THR D O 1
ATOM 12653 N N . ARG D 1 65 ? 8.93200 -19.37800 35.85800 1.000 53.61850 61 ARG D N 1
ATOM 12654 C CA . ARG D 1 65 ? 9.80400 -18.37500 35.26200 1.000 54.76487 61 ARG D CA 1
ATOM 12655 C C . ARG D 1 65 ? 9.08700 -17.03400 35.25200 1.000 49.24523 61 ARG D C 1
ATOM 12656 O O . ARG D 1 65 ? 7.97200 -16.92200 34.73100 1.000 46.73711 61 ARG D O 1
ATOM 12677 N N . VAL D 1 66 ? 9.72900 -16.02100 35.82200 1.000 48.44405 62 VAL D N 1
ATOM 12678 C CA . VAL D 1 66 ? 9.13200 -14.70300 35.97300 1.000 46.17393 62 VAL D CA 1
ATOM 12679 C C . VAL D 1 66 ? 10.08400 -13.66300 35.40600 1.000 49.53142 62 VAL D C 1
ATOM 12680 O O . VAL D 1 66 ? 11.29400 -13.70500 35.65600 1.000 49.32969 62 VAL D O 1
ATOM 12693 N N . ARG D 1 67 ? 9.53300 -12.73100 34.63900 1.000 46.11665 63 ARG D N 1
ATOM 12694 C CA . ARG D 1 67 ? 10.28500 -11.62300 34.07800 1.000 49.51316 63 ARG D CA 1
ATOM 12695 C C . ARG D 1 67 ? 9.50000 -10.34100 34.31100 1.000 49.09865 63 ARG D C 1
ATOM 12696 O O . ARG D 1 67 ? 8.33200 -10.36000 34.71000 1.000 44.23004 63 ARG D O 1
ATOM 12717 N N . CYS D 1 68 ? 10.15900 -9.21500 34.06800 1.000 49.21091 64 CYS D N 1
ATOM 12718 C CA . CYS D 1 68 ? 9.52200 -7.90900 34.15600 1.000 48.77658 64 CYS D CA 1
ATOM 12719 C C . CYS D 1 68 ? 9.98800 -7.08400 32.96800 1.000 49.06595 64 CYS D C 1
ATOM 12720 O O . CYS D 1 68 ? 11.18700 -7.03600 32.67900 1.000 52.02310 64 CYS D O 1
ATOM 12728 N N . PHE D 1 69 ? 9.04400 -6.45600 32.26900 1.000 45.09949 65 PHE D N 1
ATOM 12729 C CA . PHE D 1 69 ? 9.36800 -5.63200 31.11300 1.000 46.43548 65 PHE D CA 1
ATOM 12730 C C . PHE D 1 69 ? 8.59500 -4.32500 31.18000 1.000 45.37306 65 PHE D C 1
ATOM 12731 O O . PHE D 1 69 ? 7.36400 -4.33100 31.29400 1.000 45.16442 65 PHE D O 1
ATOM 12748 N N . ALA D 1 70 ? 9.31800 -3.21100 31.08900 1.000 48.08070 66 ALA D N 1
ATOM 12749 C CA . ALA D 1 70 ? 8.70400 -1.89300 31.14800 1.000 46.69922 66 ALA D CA 1
ATOM 12750 C C . ALA D 1 70 ? 8.20300 -1.49000 29.76700 1.000 46.85874 66 ALA D C 1
ATOM 12751 O O . ALA D 1 70 ? 8.96200 -1.50100 28.79100 1.000 48.94102 66 ALA D O 1
ATOM 12758 N N . ALA D 1 71 ? 6.92100 -1.13900 29.68900 1.000 46.44562 67 ALA D N 1
ATOM 12759 C CA . ALA D 1 71 ? 6.30600 -0.72800 28.43300 1.000 45.35325 67 ALA D CA 1
ATOM 12760 C C . ALA D 1 71 ? 5.03000 0.04000 28.74000 1.000 43.44247 67 ALA D C 1
ATOM 12761 O O . ALA D 1 71 ? 4.17200 -0.45100 29.48000 1.000 42.67209 67 ALA D O 1
ATOM 12768 N N . ASN D 1 72 ? 4.90700 1.23900 28.17200 1.000 44.57425 68 ASN D N 1
ATOM 12769 C CA . ASN D 1 72 ? 3.68600 2.03100 28.29800 1.000 44.25297 68 ASN D CA 1
ATOM 12770 C C . ASN D 1 72 ? 2.65900 1.47700 27.31600 1.000 42.33788 68 ASN D C 1
ATOM 12771 O O . ASN D 1 72 ? 2.84900 1.53900 26.09700 1.000 43.68501 68 ASN D O 1
ATOM 12782 N N . MET D 1 73 ? 1.56200 0.93800 27.84700 1.000 40.21587 69 MET D N 1
ATOM 12783 C CA . MET D 1 73 ? 0.59200 0.24800 27.00700 1.000 39.31204 69 MET D CA 1
ATOM 12784 C C . MET D 1 73 ? -0.17400 1.18200 26.07900 1.000 39.94800 69 MET D C 1
ATOM 12785 O O . MET D 1 73 ? -0.82500 0.69200 25.15000 1.000 39.86390 69 MET D O 1
ATOM 12799 N N . LYS D 1 74 ? -0.11300 2.49900 26.29500 1.000 41.51304 70 LYS D N 1
ATOM 12800 C CA . LYS D 1 74 ? -0.73400 3.44100 25.36900 1.000 41.89231 70 LYS D CA 1
ATOM 12801 C C . LYS D 1 74 ? 0.06600 3.62300 24.08200 1.000 44.17865 70 LYS D C 1
ATOM 12802 O O . LYS D 1 74 ? -0.44300 4.24400 23.14300 1.000 45.77248 70 LYS D O 1
ATOM 12821 N N . ASP D 1 75 ? 1.29800 3.11600 24.02100 1.000 45.20847 71 ASP D N 1
ATOM 12822 C CA . ASP D 1 75 ? 2.17100 3.23300 22.85400 1.000 47.86422 71 ASP D CA 1
ATOM 12823 C C . ASP D 1 75 ? 2.19300 1.87900 22.15600 1.000 47.78381 71 ASP D C 1
ATOM 12824 O O . ASP D 1 75 ? 2.73900 0.90900 22.69100 1.000 47.11072 71 ASP D O 1
ATOM 12833 N N . ARG D 1 76 ? 1.60400 1.80800 20.96000 1.000 50.01755 72 ARG D N 1
ATOM 12834 C CA . ARG D 1 76 ? 1.48500 0.51300 20.30000 1.000 48.44785 72 ARG D CA 1
ATOM 12835 C C . ARG D 1 76 ? 2.85600 -0.11900 20.09100 1.000 49.94750 72 ARG D C 1
ATOM 12836 O O . ARG D 1 76 ? 3.00700 -1.34200 20.18900 1.000 50.99108 72 ARG D O 1
ATOM 12857 N N . ALA D 1 77 ? 3.87000 0.70300 19.81300 1.000 52.00214 73 ALA D N 1
ATOM 12858 C CA . ALA D 1 77 ? 5.21300 0.17300 19.60300 1.000 53.50285 73 ALA D CA 1
ATOM 12859 C C . ALA D 1 77 ? 5.74400 -0.49800 20.86300 1.000 52.94404 73 ALA D C 1
ATOM 12860 O O . ALA D 1 77 ? 6.45700 -1.50600 20.78500 1.000 52.69322 73 ALA D O 1
ATOM 12867 N N . GLN D 1 78 ? 5.42900 0.06500 22.03500 1.000 49.52158 74 GLN D N 1
ATOM 12868 C CA . GLN D 1 78 ? 5.86500 -0.53600 23.29200 1.000 53.96590 74 GLN D CA 1
ATOM 12869 C C . GLN D 1 78 ? 5.05100 -1.77900 23.62700 1.000 48.77238 74 GLN D C 1
ATOM 12870 O O . GLN D 1 78 ? 5.58500 -2.72300 24.22000 1.000 49.76775 74 GLN D O 1
ATOM 12884 N N . VAL D 1 79 ? 3.77000 -1.80800 23.25400 1.000 47.09543 75 VAL D N 1
ATOM 12885 C CA . VAL D 1 79 ? 3.00600 -3.04200 23.39900 1.000 46.29847 75 VAL D CA 1
ATOM 12886 C C . VAL D 1 79 ? 3.67400 -4.15200 22.60500 1.000 46.47943 75 VAL D C 1
ATOM 12887 O O . VAL D 1 79 ? 3.82600 -5.28300 23.08300 1.000 47.05418 75 VAL D O 1
ATOM 12900 N N . GLU D 1 80 ? 4.08300 -3.84100 21.37600 1.000 48.74629 76 GLU D N 1
ATOM 12901 C CA . GLU D 1 80 ? 4.74800 -4.83000 20.54000 1.000 50.92142 76 GLU D CA 1
ATOM 12902 C C . GLU D 1 80 ? 6.06600 -5.27300 21.15800 1.000 51.25917 76 GLU D C 1
ATOM 12903 O O . GLU D 1 80 ? 6.42000 -6.45700 21.10300 1.000 51.90021 76 GLU D O 1
ATOM 12915 N N . ALA D 1 81 ? 6.80500 -4.33300 21.75300 1.000 52.48375 77 ALA D N 1
ATOM 12916 C CA . ALA D 1 81 ? 8.07500 -4.66900 22.38900 1.000 51.74273 77 ALA D CA 1
ATOM 12917 C C . ALA D 1 81 ? 7.86800 -5.62700 23.55500 1.000 51.83624 77 ALA D C 1
ATOM 12918 O O . ALA D 1 81 ? 8.69400 -6.51800 23.79100 1.000 50.60752 77 ALA D O 1
ATOM 12925 N N . LEU D 1 82 ? 6.78000 -5.44000 24.30700 1.000 49.32460 78 LEU D N 1
ATOM 12926 C CA . LEU D 1 82 ? 6.46500 -6.34100 25.41200 1.000 45.89427 78 LEU D CA 1
ATOM 12927 C C . LEU D 1 82 ? 6.18400 -7.75000 24.91200 1.000 47.55811 78 LEU D C 1
ATOM 12928 O O . LEU D 1 82 ? 6.63900 -8.73200 25.50900 1.000 47.34579 78 LEU D O 1
ATOM 12944 N N . ILE D 1 83 ? 5.42300 -7.87200 23.82300 1.000 47.09611 79 ILE D N 1
ATOM 12945 C CA . ILE D 1 83 ? 5.11800 -9.19400 23.29000 1.000 48.02941 79 ILE D CA 1
ATOM 12946 C C . ILE D 1 83 ? 6.37700 -9.84400 22.72600 1.000 52.13609 79 ILE D C 1
ATOM 12947 O O . ILE D 1 83 ? 6.63100 -11.03300 22.95100 1.000 50.65168 79 ILE D O 1
ATOM 12963 N N . LYS D 1 84 ? 7.18700 -9.07900 21.99000 1.000 51.89911 80 LYS D N 1
ATOM 12964 C CA . LYS D 1 84 ? 8.42300 -9.63000 21.44200 1.000 54.38596 80 LYS D CA 1
ATOM 12965 C C . LYS D 1 84 ? 9.38600 -10.03500 22.55200 1.000 57.06761 80 LYS D C 1
ATOM 12966 O O . LYS D 1 84 ? 10.00200 -11.10300 22.48600 1.000 56.77716 80 LYS D O 1
ATOM 12985 N N . PHE D 1 85 ? 9.51800 -9.20300 23.58700 1.000 52.38589 81 PHE D N 1
ATOM 12986 C CA . PHE D 1 85 ? 10.35900 -9.56800 24.72400 1.000 52.16461 81 PHE D CA 1
ATOM 12987 C C . PHE D 1 85 ? 9.92800 -10.90600 25.31300 1.000 51.23911 81 PHE D C 1
ATOM 12988 O O . PHE D 1 85 ? 10.76300 -11.76800 25.61100 1.000 54.55165 81 PHE D O 1
ATOM 13005 N N . THR D 1 86 ? 8.62000 -11.08800 25.50200 1.000 49.47874 82 THR D N 1
ATOM 13006 C CA . THR D 1 86 ? 8.12100 -12.33300 26.07500 1.000 48.88504 82 THR D CA 1
ATOM 13007 C C . THR D 1 86 ? 8.43800 -13.51600 25.17100 1.000 50.82265 82 THR D C 1
ATOM 13008 O O . THR D 1 86 ? 8.82700 -14.58900 25.64800 1.000 51.78022 82 THR D O 1
ATOM 13019 N N . GLU D 1 87 ? 8.29600 -13.32900 23.85800 1.000 52.20620 83 GLU D N 1
ATOM 13020 C CA . GLU D 1 87 ? 8.54200 -14.41800 22.91900 1.000 54.90222 83 GLU D CA 1
ATOM 13021 C C . GLU D 1 87 ? 9.99300 -14.87400 22.96200 1.000 56.24602 83 GLU D C 1
ATOM 13022 O O . GLU D 1 87 ? 10.27500 -16.07300 22.84700 1.000 57.63923 83 GLU D O 1
ATOM 13034 N N . LYS D 1 88 ? 10.92900 -13.93300 23.11600 1.000 56.65602 84 LYS D N 1
ATOM 13035 C CA . LYS D 1 88 ? 12.34300 -14.29400 23.13200 1.000 61.02130 84 LYS D CA 1
ATOM 13036 C C . LYS D 1 88 ? 12.76600 -14.86600 24.48500 1.000 58.84664 84 LYS D C 1
ATOM 13037 O O . LYS D 1 88 ? 13.62600 -15.75300 24.54700 1.000 60.00241 84 LYS D O 1
ATOM 13056 N N . GLU D 1 89 ? 12.18700 -14.36200 25.58000 1.000 55.43355 85 GLU D N 1
ATOM 13057 C CA . GLU D 1 89 ? 12.63100 -14.75700 26.91400 1.000 54.92287 85 GLU D CA 1
ATOM 13058 C C . GLU D 1 89 ? 12.00300 -16.06700 27.37400 1.000 55.18540 85 GLU D C 1
ATOM 13059 O O . GLU D 1 89 ? 12.69200 -16.91900 27.94700 1.000 55.33762 85 GLU D O 1
ATOM 13071 N N . LEU D 1 90 ? 10.70100 -16.23100 27.15900 1.000 49.70795 86 LEU D N 1
ATOM 13072 C CA . LEU D 1 90 ? 9.96600 -17.37700 27.67600 1.000 52.79488 86 LEU D CA 1
ATOM 13073 C C . LEU D 1 90 ? 9.30700 -18.21800 26.59800 1.000 58.40162 86 LEU D C 1
ATOM 13074 O O . LEU D 1 90 ? 9.21800 -19.44000 26.74800 1.000 58.94458 86 LEU D O 1
ATOM 13090 N N . GLY D 1 91 ? 8.82000 -17.60200 25.53000 1.000 54.96835 87 GLY D N 1
ATOM 13091 C CA . GLY D 1 91 ? 8.15300 -18.30900 24.46300 1.000 54.35545 87 GLY D CA 1
ATOM 13092 C C . GLY D 1 91 ? 6.84000 -17.65000 24.12200 1.000 47.81260 87 GLY D C 1
ATOM 13093 O O . GLY D 1 91 ? 6.51800 -16.55700 24.59800 1.000 46.38193 87 GLY D O 1
ATOM 13097 N N . ALA D 1 92 ? 6.05500 -18.33200 23.29400 1.000 45.58644 88 ALA D N 1
ATOM 13098 C CA . ALA D 1 92 ? 4.83300 -17.73500 22.77600 1.000 44.68208 88 ALA D CA 1
ATOM 13099 C C . ALA D 1 92 ? 3.90500 -17.32800 23.91500 1.000 45.12122 88 ALA D C 1
ATOM 13100 O O . ALA D 1 92 ? 3.79300 -18.02600 24.92700 1.000 46.58080 88 ALA D O 1
ATOM 13107 N N . VAL D 1 93 ? 3.24300 -16.18300 23.74400 1.000 44.01903 89 VAL D N 1
ATOM 13108 C CA . VAL D 1 93 ? 2.26600 -15.71800 24.72200 1.000 41.89232 89 VAL D CA 1
ATOM 13109 C C . VAL D 1 93 ? 1.00000 -16.55200 24.58400 1.000 39.96192 89 VAL D C 1
ATOM 13110 O O . VAL D 1 93 ? 0.32100 -16.51200 23.55100 1.000 44.10823 89 VAL D O 1
ATOM 13123 N N . GLU D 1 94 ? 0.66300 -17.29400 25.63300 1.000 39.61642 90 GLU D N 1
ATOM 13124 C CA . GLU D 1 94 ? -0.51100 -18.15400 25.63100 1.000 35.87291 90 GLU D CA 1
ATOM 13125 C C . GLU D 1 94 ? -1.66600 -17.59700 26.44600 1.000 37.53676 90 GLU D C 1
ATOM 13126 O O . GLU D 1 94 ? -2.82100 -17.81200 26.07800 1.000 36.09953 90 GLU D O 1
ATOM 13138 N N . ILE D 1 95 ? -1.37200 -16.87500 27.52400 1.000 35.10010 91 ILE D N 1
ATOM 13139 C CA . ILE D 1 95 ? -2.36700 -16.20600 28.35300 1.000 33.01946 91 ILE D CA 1
ATOM 13140 C C . ILE D 1 95 ? -2.03600 -14.72100 28.34600 1.000 35.07089 91 ILE D C 1
ATOM 13141 O O . ILE D 1 95 ? -0.95700 -14.32000 28.80300 1.000 36.47910 91 ILE D O 1
ATOM 13157 N N . LEU D 1 96 ? -2.94500 -13.91400 27.81200 1.000 33.49896 92 LEU D N 1
ATOM 13158 C CA . LEU D 1 96 ? -2.83000 -12.46200 27.82500 1.000 32.38100 92 LEU D CA 1
ATOM 13159 C C . LEU D 1 96 ? -3.87600 -11.91300 28.78200 1.000 32.00977 92 LEU D C 1
ATOM 13160 O O . LEU D 1 96 ? -5.07500 -12.14800 28.59200 1.000 32.90280 92 LEU D O 1
ATOM 13176 N N . VAL D 1 97 ? -3.43100 -11.18400 29.79900 1.000 33.43337 93 VAL D N 1
ATOM 13177 C CA . VAL D 1 97 ? -4.33100 -10.52500 30.73500 1.000 32.99355 93 VAL D CA 1
ATOM 13178 C C . VAL D 1 97 ? -4.17500 -9.02400 30.54300 1.000 30.45252 93 VAL D C 1
ATOM 13179 O O . VAL D 1 97 ? -3.13000 -8.45100 30.87800 1.000 31.29584 93 VAL D O 1
ATOM 13192 N N . ASN D 1 98 ? -5.21700 -8.37900 30.03300 1.000 31.13967 94 ASN D N 1
ATOM 13193 C CA . ASN D 1 98 ? -5.20200 -6.93500 29.81700 1.000 30.14724 94 ASN D CA 1
ATOM 13194 C C . ASN D 1 98 ? -5.74800 -6.29000 31.08100 1.000 31.38971 94 ASN D C 1
ATOM 13195 O O . ASN D 1 98 ? -6.96100 -6.25300 31.29900 1.000 30.98061 94 ASN D O 1
ATOM 13206 N N . ASN D 1 99 ? -4.84600 -5.78900 31.91700 1.000 29.49137 95 ASN D N 1
ATOM 13207 C CA . ASN D 1 99 ? -5.18600 -5.28600 33.23800 1.000 28.72718 95 ASN D CA 1
ATOM 13208 C C . ASN D 1 99 ? -4.87300 -3.81200 33.44400 1.000 33.18648 95 ASN D C 1
ATOM 13209 O O . ASN D 1 99 ? -5.62100 -3.14200 34.15900 1.000 32.76355 95 ASN D O 1
ATOM 13220 N N . ALA D 1 100 ? -3.80800 -3.28600 32.84000 1.000 30.82761 96 ALA D N 1
ATOM 13221 C CA . ALA D 1 100 ? -3.42300 -1.89800 33.06900 1.000 33.52694 96 ALA D CA 1
ATOM 13222 C C . ALA D 1 100 ? -4.59700 -0.96000 32.81800 1.000 34.15130 96 ALA D C 1
ATOM 13223 O O . ALA D 1 100 ? -5.27100 -1.05700 31.79200 1.000 35.13767 96 ALA D O 1
ATOM 13230 N N . GLY D 1 101 ? -4.83800 -0.04800 33.75700 1.000 32.16215 97 GLY D N 1
ATOM 13231 C CA . GLY D 1 101 ? -5.91500 0.91200 33.59900 1.000 31.09557 97 GLY D CA 1
ATOM 13232 C C . GLY D 1 101 ? -5.80000 2.04500 34.59200 1.000 29.24498 97 GLY D C 1
ATOM 13233 O O . GLY D 1 101 ? -5.10900 1.93900 35.61100 1.000 34.33197 97 GLY D O 1
ATOM 13237 N N . ILE D 1 102 ? -6.49900 3.13900 34.27700 1.000 30.91839 98 ILE D N 1
ATOM 13238 C CA . ILE D 1 102 ? -6.47800 4.35200 35.08100 1.000 31.52051 98 ILE D CA 1
ATOM 13239 C C . ILE D 1 102 ? -7.90600 4.84500 35.27100 1.000 31.31595 98 ILE D C 1
ATOM 13240 O O . ILE D 1 102 ? -8.82900 4.44500 34.56100 1.000 32.93678 98 ILE D O 1
ATOM 13256 N N . GLN D 1 103 ? -8.06600 5.73900 36.24100 1.000 34.63095 99 GLN D N 1
ATOM 13257 C CA . GLN D 1 103 ? -9.34800 6.33700 36.58100 1.000 35.65770 99 GLN D CA 1
ATOM 13258 C C . GLN D 1 103 ? -9.16900 7.84600 36.67100 1.000 33.79224 99 GLN D C 1
ATOM 13259 O O . GLN D 1 103 ? -8.09100 8.33700 37.01700 1.000 32.05945 99 GLN D O 1
ATOM 13273 N N . HIS D 1 104 ? -10.22500 8.57800 36.31800 1.000 29.79985 100 HIS D N 1
ATOM 13274 C CA . HIS D 1 104 ? -10.29000 10.00900 36.60100 1.000 31.72057 100 HIS D CA 1
ATOM 13275 C C . HIS D 1 104 ? -11.73300 10.38000 36.90800 1.000 32.79780 100 HIS D C 1
ATOM 13276 O O . HIS D 1 104 ? -12.61800 10.16700 36.07400 1.000 32.79256 100 HIS D O 1
ATOM 13290 N N . VAL D 1 105 ? -11.96400 10.96000 38.08300 1.000 31.90974 101 VAL D N 1
ATOM 13291 C CA . VAL D 1 105 ? -13.31000 11.25900 38.56000 1.000 29.92137 101 VAL D CA 1
ATOM 13292 C C . VAL D 1 105 ? -13.61700 12.72500 38.28500 1.000 31.76446 101 VAL D C 1
ATOM 13293 O O . VAL D 1 105 ? -12.91000 13.61900 38.76800 1.000 31.29365 101 VAL D O 1
ATOM 13306 N N . SER D 1 106 ? -14.67800 12.96600 37.50800 1.000 27.97934 102 SER D N 1
ATOM 13307 C CA . SER D 1 106 ? -15.11300 14.31700 37.17700 1.000 29.49257 102 SER D CA 1
ATOM 13308 C C . SER D 1 106 ? -16.52300 14.27400 36.60800 1.000 30.34777 102 SER D C 1
ATOM 13309 O O . SER D 1 106 ? -16.86300 13.33600 35.87800 1.000 28.85904 102 SER D O 1
ATOM 13317 N N . PRO D 1 107 ? -17.33800 15.30000 36.86300 1.000 31.13045 103 PRO D N 1
ATOM 13318 C CA . PRO D 1 107 ? -18.61400 15.40900 36.14600 1.000 32.00125 103 PRO D CA 1
ATOM 13319 C C . PRO D 1 107 ? -18.36400 15.56300 34.65600 1.000 30.68099 103 PRO D C 1
ATOM 13320 O O . PRO D 1 107 ? -17.27900 15.96000 34.21700 1.000 31.85400 103 PRO D O 1
ATOM 13331 N N . VAL D 1 108 ? -19.39700 15.26200 33.87300 1.000 29.25554 104 VAL D N 1
ATOM 13332 C CA . VAL D 1 108 ? -19.22400 15.25100 32.42400 1.000 30.05262 104 VAL D CA 1
ATOM 13333 C C . VAL D 1 108 ? -18.81900 16.62800 31.91700 1.000 29.48915 104 VAL D C 1
ATOM 13334 O O . VAL D 1 108 ? -17.98900 16.74700 31.00800 1.000 34.53750 104 VAL D O 1
ATOM 13347 N N . GLU D 1 109 ? -19.41500 17.68900 32.47400 1.000 33.20583 105 GLU D N 1
ATOM 13348 C CA . GLU D 1 109 ? -19.26500 19.01600 31.88000 1.000 38.02786 105 GLU D CA 1
ATOM 13349 C C . GLU D 1 109 ? -17.81800 19.48600 31.89800 1.000 37.42172 105 GLU D C 1
ATOM 13350 O O . GLU D 1 109 ? -17.39200 20.23100 31.00500 1.000 36.59613 105 GLU D O 1
ATOM 13362 N N . THR D 1 110 ? -17.06300 19.09300 32.92200 1.000 36.99779 106 THR D N 1
ATOM 13363 C CA . THR D 1 110 ? -15.70000 19.55500 33.13200 1.000 37.50271 106 THR D CA 1
ATOM 13364 C C . THR D 1 110 ? -14.67500 18.44200 32.95700 1.000 36.28581 106 THR D C 1
ATOM 13365 O O . THR D 1 110 ? -13.50500 18.63200 33.31200 1.000 38.35536 106 THR D O 1
ATOM 13376 N N . PHE D 1 111 ? -15.08100 17.29700 32.41400 1.000 36.59269 107 PHE D N 1
ATOM 13377 C CA . PHE D 1 111 ? -14.16100 16.18800 32.20500 1.000 33.44339 107 PHE D CA 1
ATOM 13378 C C . PHE D 1 111 ? -13.06900 16.63200 31.23600 1.000 32.80732 107 PHE D C 1
ATOM 13379 O O . PHE D 1 111 ? -13.38300 17.02200 30.10000 1.000 36.41904 107 PHE D O 1
ATOM 13396 N N . PRO D 1 112 ? -11.79800 16.60400 31.63600 1.000 32.33915 108 PRO D N 1
ATOM 13397 C CA . PRO D 1 112 ? -10.72900 17.08800 30.74900 1.000 33.65078 108 PRO D CA 1
ATOM 13398 C C . PRO D 1 112 ? -10.63100 16.25300 29.48300 1.000 38.39747 108 PRO D C 1
ATOM 13399 O O . PRO D 1 112 ? -10.62100 15.02100 29.53000 1.000 36.27296 108 PRO D O 1
ATOM 13410 N N . SER D 1 113 ? -10.52900 16.93900 28.34000 1.000 36.55374 109 SER D N 1
ATOM 13411 C CA A SER D 1 113 ? -10.47300 16.23200 27.06500 0.500 42.92886 109 SER D CA 1
ATOM 13412 C CA B SER D 1 113 ? -10.47700 16.23000 27.06600 0.500 42.92707 109 SER D CA 1
ATOM 13413 C C . SER D 1 113 ? -9.32300 15.23600 27.04400 1.000 41.79111 109 SER D C 1
ATOM 13414 O O . SER D 1 113 ? -9.48100 14.10000 26.57800 1.000 38.31042 109 SER D O 1
ATOM 13429 N N . ASP D 1 114 ? -8.15800 15.64400 27.55500 1.000 42.01937 110 ASP D N 1
ATOM 13430 C CA . ASP D 1 114 ? -6.98600 14.77500 27.55600 1.000 45.52933 110 ASP D CA 1
ATOM 13431 C C . ASP D 1 114 ? -7.19900 13.54000 28.42300 1.000 40.53523 110 ASP D C 1
ATOM 13432 O O . ASP D 1 114 ? -6.77100 12.43900 28.05900 1.000 40.88093 110 ASP D O 1
ATOM 13441 N N . LYS D 1 115 ? -7.82800 13.70800 29.59200 1.000 35.81701 111 LYS D N 1
ATOM 13442 C CA . LYS D 1 115 ? -8.09600 12.56600 30.46400 1.000 38.08846 111 LYS D CA 1
ATOM 13443 C C . LYS D 1 115 ? -9.08800 11.59600 29.82800 1.000 37.58211 111 LYS D C 1
ATOM 13444 O O . LYS D 1 115 ? -8.91900 10.37400 29.93300 1.000 34.29149 111 LYS D O 1
ATOM 13463 N N . TRP D 1 116 ? -10.13800 12.11200 29.17800 1.000 33.17377 112 TRP D N 1
ATOM 13464 C CA . TRP D 1 116 ? -11.03500 11.23000 28.43700 1.000 31.79083 112 TRP D CA 1
ATOM 13465 C C . TRP D 1 116 ? -10.23400 10.39200 27.44300 1.000 31.45958 112 TRP D C 1
ATOM 13466 O O . TRP D 1 116 ? -10.33300 9.16000 27.42100 1.000 31.23812 112 TRP D O 1
ATOM 13487 N N . ASP D 1 117 ? -9.39800 11.05100 26.63500 1.000 34.11620 113 ASP D N 1
ATOM 13488 C CA . ASP D 1 117 ? -8.66200 10.34000 25.59400 1.000 37.85029 113 ASP D CA 1
ATOM 13489 C C . ASP D 1 117 ? -7.71200 9.31200 26.19900 1.000 35.43893 113 ASP D C 1
ATOM 13490 O O . ASP D 1 117 ? -7.57100 8.20000 25.67500 1.000 35.74189 113 ASP D O 1
ATOM 13499 N N . GLU D 1 118 ? -7.05400 9.66700 27.30400 1.000 35.71079 114 GLU D N 1
ATOM 13500 C CA . GLU D 1 118 ? -6.11700 8.75000 27.94300 1.000 35.15048 114 GLU D CA 1
ATOM 13501 C C . GLU D 1 118 ? -6.82000 7.51200 28.48900 1.000 31.08368 114 GLU D C 1
ATOM 13502 O O . GLU D 1 118 ? -6.29600 6.39600 28.37900 1.000 34.74711 114 GLU D O 1
ATOM 13514 N N . ILE D 1 119 ? -7.99300 7.69000 29.10100 1.000 31.21211 115 ILE D N 1
ATOM 13515 C CA . ILE D 1 119 ? -8.74600 6.55300 29.63000 1.000 30.92337 115 ILE D CA 1
ATOM 13516 C C . ILE D 1 119 ? -9.18900 5.63300 28.50100 1.000 32.20719 115 ILE D C 1
ATOM 13517 O O . ILE D 1 119 ? -9.06400 4.40800 28.59700 1.000 30.94181 115 ILE D O 1
ATOM 13533 N N . ILE D 1 120 ? -9.70000 6.19800 27.40700 1.000 30.71759 116 ILE D N 1
ATOM 13534 C CA . ILE D 1 120 ? -10.05600 5.35600 26.27000 1.000 34.03224 116 ILE D CA 1
ATOM 13535 C C . ILE D 1 120 ? -8.82200 4.63200 25.74100 1.000 31.06760 116 ILE D C 1
ATOM 13536 O O . ILE D 1 120 ? -8.87900 3.44200 25.40000 1.000 33.25708 116 ILE D O 1
ATOM 13552 N N . ALA D 1 121 ? -7.69800 5.34400 25.63800 1.000 33.47865 117 ALA D N 1
ATOM 13553 C CA . ALA D 1 121 ? -6.50000 4.76700 25.03600 1.000 34.97593 117 ALA D CA 1
ATOM 13554 C C . ALA D 1 121 ? -5.99200 3.58200 25.84600 1.000 36.11305 117 ALA D C 1
ATOM 13555 O O . ALA D 1 121 ? -5.67000 2.52600 25.29100 1.000 35.90978 117 ALA D O 1
ATOM 13562 N N . LEU D 1 122 ? -5.92500 3.73300 27.16900 1.000 32.26720 118 LEU D N 1
ATOM 13563 C CA . LEU D 1 122 ? -5.36900 2.66400 27.99000 1.000 31.77172 118 LEU D CA 1
ATOM 13564 C C . LEU D 1 122 ? -6.40200 1.58800 28.29200 1.000 32.92627 118 LEU D C 1
ATOM 13565 O O . LEU D 1 122 ? -6.13000 0.39100 28.14000 1.000 35.48432 118 LEU D O 1
ATOM 13581 N N . ASN D 1 123 ? -7.58200 1.99800 28.75400 1.000 29.86959 119 ASN D N 1
ATOM 13582 C CA . ASN D 1 123 ? -8.55600 1.05300 29.27700 1.000 28.38308 119 ASN D CA 1
ATOM 13583 C C . ASN D 1 123 ? -9.27300 0.27700 28.17700 1.000 29.71635 119 ASN D C 1
ATOM 13584 O O . ASN D 1 123 ? -9.86000 -0.77000 28.47000 1.000 29.42873 119 ASN D O 1
ATOM 13595 N N . LEU D 1 124 ? -9.27900 0.77800 26.93800 1.000 31.11867 120 LEU D N 1
ATOM 13596 C CA . LEU D 1 124 ? -9.89600 0.05700 25.82700 1.000 31.76696 120 LEU D CA 1
ATOM 13597 C C . LEU D 1 124 ? -8.93800 -0.22600 24.67800 1.000 29.97357 120 LEU D C 1
ATOM 13598 O O . LEU D 1 124 ? -8.71300 -1.39000 24.33700 1.000 31.31754 120 LEU D O 1
ATOM 13614 N N . THR D 1 125 ? -8.33400 0.79800 24.09200 1.000 31.88996 121 THR D N 1
ATOM 13615 C CA . THR D 1 125 ? -7.61500 0.58100 22.84400 1.000 32.93865 121 THR D CA 1
ATOM 13616 C C . THR D 1 125 ? -6.35200 -0.24000 23.04700 1.000 34.39281 121 THR D C 1
ATOM 13617 O O . THR D 1 125 ? -6.00500 -1.04500 22.17700 1.000 34.29121 121 THR D O 1
ATOM 13628 N N . SER D 1 126 ? -5.66700 -0.09300 24.18100 1.000 36.30640 122 SER D N 1
ATOM 13629 C CA . SER D 1 126 ? -4.45900 -0.88900 24.36600 1.000 37.96868 122 SER D CA 1
ATOM 13630 C C . SER D 1 126 ? -4.78100 -2.37900 24.43100 1.000 31.40290 122 SER D C 1
ATOM 13631 O O . SER D 1 126 ? -3.97400 -3.20300 23.98800 1.000 34.65968 122 SER D O 1
ATOM 13639 N N . ALA D 1 127 ? -5.95600 -2.74700 24.95300 1.000 31.28446 123 ALA D N 1
ATOM 13640 C CA . ALA D 1 127 ? -6.33900 -4.15600 24.97100 1.000 30.17010 123 ALA D CA 1
ATOM 13641 C C . ALA D 1 127 ? -6.54700 -4.69200 23.55800 1.000 33.37913 123 ALA D C 1
ATOM 13642 O O . ALA D 1 127 ? -6.19800 -5.84200 23.26800 1.000 34.45950 123 ALA D O 1
ATOM 13649 N N . PHE D 1 128 ? -7.12600 -3.87800 22.67000 1.000 33.58655 124 PHE D N 1
ATOM 13650 C CA . PHE D 1 128 ? -7.23100 -4.25500 21.26100 1.000 32.75384 124 PHE D CA 1
ATOM 13651 C C . PHE D 1 128 ? -5.84600 -4.45900 20.65400 1.000 35.76197 124 PHE D C 1
ATOM 13652 O O . PHE D 1 128 ? -5.58100 -5.48200 20.01000 1.000 36.20914 124 PHE D O 1
ATOM 13669 N N . HIS D 1 129 ? -4.93300 -3.51300 20.88100 1.000 35.10356 125 HIS D N 1
ATOM 13670 C CA . HIS D 1 129 ? -3.59100 -3.63500 20.31700 1.000 36.78696 125 HIS D CA 1
ATOM 13671 C C . HIS D 1 129 ? -2.90900 -4.91800 20.78900 1.000 36.62068 125 HIS D C 1
ATOM 13672 O O . HIS D 1 129 ? -2.37100 -5.68100 19.97900 1.000 37.82800 125 HIS D O 1
ATOM 13686 N N . ALA D 1 130 ? -2.92600 -5.18200 22.09800 1.000 35.03336 126 ALA D N 1
ATOM 13687 C CA . ALA D 1 130 ? -2.25500 -6.38000 22.59900 1.000 37.54762 126 ALA D CA 1
ATOM 13688 C C . ALA D 1 130 ? -2.90800 -7.64200 22.05200 1.000 33.43295 126 ALA D C 1
ATOM 13689 O O . ALA D 1 130 ? -2.22300 -8.61300 21.70900 1.000 37.00197 126 ALA D O 1
ATOM 13696 N N . THR D 1 131 ? -4.23800 -7.65500 21.99100 1.000 33.38317 127 THR D N 1
ATOM 13697 C CA . THR D 1 131 ? -4.94200 -8.82800 21.49300 1.000 35.41981 127 THR D CA 1
ATOM 13698 C C . THR D 1 131 ? -4.59900 -9.08200 20.03600 1.000 37.22286 127 THR D C 1
ATOM 13699 O O . THR D 1 131 ? -4.31900 -10.22000 19.63900 1.000 37.19839 127 THR D O 1
ATOM 13710 N N . GLN D 1 132 ? -4.57400 -8.02300 19.23500 1.000 36.77868 128 GLN D N 1
ATOM 13711 C CA . GLN D 1 132 ? -4.26700 -8.16500 17.82000 1.000 40.79938 128 GLN D CA 1
ATOM 13712 C C . GLN D 1 132 ? -2.89000 -8.77800 17.61700 1.000 41.11658 128 GLN D C 1
ATOM 13713 O O . GLN D 1 132 ? -2.69300 -9.59100 16.70700 1.000 39.96342 128 GLN D O 1
ATOM 13727 N N . LEU D 1 133 ? -1.93300 -8.41100 18.47100 1.000 37.76199 129 LEU D N 1
ATOM 13728 C CA . LEU D 1 133 ? -0.55900 -8.87800 18.33200 1.000 42.06811 129 LEU D CA 1
ATOM 13729 C C . LEU D 1 133 ? -0.39000 -10.32200 18.78500 1.000 40.18155 129 LEU D C 1
ATOM 13730 O O . LEU D 1 133 ? 0.49900 -11.02200 18.28700 1.000 42.31127 129 LEU D O 1
ATOM 13746 N N . CYS D 1 134 ? -1.22500 -10.78300 19.71800 1.000 40.61843 130 CYS D N 1
ATOM 13747 C CA . CYS D 1 134 ? -1.10000 -12.12000 20.28100 1.000 38.16570 130 CYS D CA 1
ATOM 13748 C C . CYS D 1 134 ? -1.92500 -13.17200 19.55300 1.000 41.71690 130 CYS D C 1
ATOM 13749 O O . CYS D 1 134 ? -1.58300 -14.35800 19.62000 1.000 42.33194 130 CYS D O 1
ATOM 13757 N N . LEU D 1 135 ? -2.99500 -12.77800 18.86700 1.000 40.28754 131 LEU D N 1
ATOM 13758 C CA . LEU D 1 135 ? -3.88900 -13.77200 18.28200 1.000 40.86864 131 LEU D CA 1
ATOM 13759 C C . LEU D 1 135 ? -3.22200 -14.64900 17.22900 1.000 43.26754 131 LEU D C 1
ATOM 13760 O O . LEU D 1 135 ? -3.48600 -15.86400 17.22600 1.000 38.74984 131 LEU D O 1
ATOM 13776 N N . PRO D 1 136 ? -2.40500 -14.12900 16.30900 1.000 47.76798 132 PRO D N 1
ATOM 13777 C CA . PRO D 1 136 ? -1.83700 -15.02400 15.28100 1.000 43.46765 132 PRO D CA 1
ATOM 13778 C C . PRO D 1 136 ? -1.10400 -16.21900 15.86500 1.000 47.45228 132 PRO D C 1
ATOM 13779 O O . PRO D 1 136 ? -1.31500 -17.35100 15.41400 1.000 44.93831 132 PRO D O 1
ATOM 13790 N N . SER D 1 137 ? -0.26700 -16.00700 16.88100 1.000 42.54357 133 SER D N 1
ATOM 13791 C CA . SER D 1 137 ? 0.43600 -17.13100 17.48700 1.000 44.54829 133 SER D CA 1
ATOM 13792 C C . SER D 1 137 ? -0.53500 -18.10100 18.15200 1.000 47.04116 133 SER D C 1
ATOM 13793 O O . SER D 1 137 ? -0.36800 -19.32200 18.05300 1.000 46.07168 133 SER D O 1
ATOM 13801 N N . MET D 1 138 ? -1.55100 -17.57800 18.84600 1.000 41.82388 134 MET D N 1
ATOM 13802 C CA . MET D 1 138 ? -2.51000 -18.45700 19.50900 1.000 36.98011 134 MET D CA 1
ATOM 13803 C C . MET D 1 138 ? -3.25200 -19.31600 18.49300 1.000 43.06208 134 MET D C 1
ATOM 13804 O O . MET D 1 138 ? -3.46900 -20.51300 18.71800 1.000 41.58177 134 MET D O 1
ATOM 13818 N N . ARG D 1 139 ? -3.64600 -18.72100 17.36500 1.000 41.50236 135 ARG D N 1
ATOM 13819 C CA . ARG D 1 139 ? -4.29200 -19.49800 16.31200 1.000 48.30218 135 ARG D CA 1
ATOM 13820 C C . ARG D 1 139 ? -3.35500 -20.56800 15.77000 1.000 47.20256 135 ARG D C 1
ATOM 13821 O O . ARG D 1 139 ? -3.76600 -21.71500 15.55500 1.000 45.71034 135 ARG D O 1
ATOM 13842 N N . GLN D 1 140 ? -2.08600 -20.21200 15.55200 1.000 43.83508 136 GLN D N 1
ATOM 13843 C CA . GLN D 1 140 ? -1.12600 -21.18200 15.03900 1.000 44.89288 136 GLN D CA 1
ATOM 13844 C C . GLN D 1 140 ? -1.03700 -22.39900 15.95000 1.000 48.89867 136 GLN D C 1
ATOM 13845 O O . GLN D 1 140 ? -0.95600 -23.53800 15.47700 1.000 49.59509 136 GLN D O 1
ATOM 13859 N N . ARG D 1 141 ? -1.03000 -22.17700 17.26100 1.000 43.31417 137 ARG D N 1
ATOM 13860 C CA . ARG D 1 141 ? -0.81000 -23.24900 18.21900 1.000 50.19782 137 ARG D CA 1
ATOM 13861 C C . ARG D 1 141 ? -2.09300 -23.94400 18.64600 1.000 46.04285 137 ARG D C 1
ATOM 13862 O O . ARG D 1 141 ? -2.02200 -25.03400 19.22300 1.000 54.39136 137 ARG D O 1
ATOM 13883 N N . GLY D 1 142 ? -3.25200 -23.36500 18.35100 1.000 42.93756 138 GLY D N 1
ATOM 13884 C CA . GLY D 1 142 ? -4.51000 -23.98400 18.70300 1.000 42.52683 138 GLY D CA 1
ATOM 13885 C C . GLY D 1 142 ? -4.95500 -23.78400 20.13200 1.000 41.24361 138 GLY D C 1
ATOM 13886 O O . GLY D 1 142 ? -5.87700 -24.47800 20.57700 1.000 41.56583 138 GLY D O 1
ATOM 13890 N N . TRP D 1 143 ? -4.33900 -22.85800 20.86600 1.000 38.34626 139 TRP D N 1
ATOM 13891 C CA . TRP D 1 143 ? -4.71200 -22.60900 22.25000 1.000 35.17364 139 TRP D CA 1
ATOM 13892 C C . TRP D 1 143 ? -4.47500 -21.14600 22.58800 1.000 36.36514 139 TRP D C 1
ATOM 13893 O O . TRP D 1 143 ? -3.51800 -20.53800 22.10300 1.000 40.07610 139 TRP D O 1
ATOM 13914 N N . GLY D 1 144 ? -5.34300 -20.59100 23.42600 1.000 36.47386 140 GLY D N 1
ATOM 13915 C CA . GLY D 1 144 ? -5.11500 -19.25000 23.91500 1.000 34.08033 140 GLY D CA 1
ATOM 13916 C C . GLY D 1 144 ? -6.12000 -18.79900 24.94900 1.000 35.03821 140 GLY D C 1
ATOM 13917 O O . GLY D 1 144 ? -7.25000 -19.29000 24.98600 1.000 33.91629 140 GLY D O 1
ATOM 13921 N N . ARG D 1 145 ? -5.71500 -17.86600 25.80300 1.000 32.97381 141 ARG D N 1
ATOM 13922 C CA . ARG D 1 145 ? -6.62700 -17.21300 26.73100 1.000 29.06428 141 ARG D CA 1
ATOM 13923 C C . ARG D 1 145 ? -6.37100 -15.71900 26.67100 1.000 33.02390 141 ARG D C 1
ATOM 13924 O O . ARG D 1 145 ? -5.23600 -15.27200 26.86900 1.000 37.26319 141 ARG D O 1
ATOM 13945 N N . ILE D 1 146 ? -7.41300 -14.95200 26.38400 1.000 29.58036 142 ILE D N 1
ATOM 13946 C CA . ILE D 1 146 ? -7.37400 -13.50200 26.49900 1.000 30.25846 142 ILE D CA 1
ATOM 13947 C C . ILE D 1 146 ? -8.36000 -13.12700 27.59100 1.000 29.03069 142 ILE D C 1
ATOM 13948 O O . ILE D 1 146 ? -9.55900 -13.41700 27.48300 1.000 29.53664 142 ILE D O 1
ATOM 13964 N N . ILE D 1 147 ? -7.85000 -12.51200 28.65300 1.000 27.88835 143 ILE D N 1
ATOM 13965 C CA . ILE D 1 147 ? -8.62600 -12.18700 29.84300 1.000 25.19790 143 ILE D CA 1
ATOM 13966 C C . ILE D 1 147 ? -8.55500 -10.67900 30.02300 1.000 26.59597 143 ILE D C 1
ATOM 13967 O O . ILE D 1 147 ? -7.48500 -10.12900 30.30800 1.000 29.63352 143 ILE D O 1
ATOM 13983 N N . ASN D 1 148 ? -9.69000 -10.01300 29.86800 1.000 25.22509 144 ASN D N 1
ATOM 13984 C CA . ASN D 1 148 ? -9.77000 -8.56200 29.94700 1.000 25.04909 144 ASN D CA 1
ATOM 13985 C C . ASN D 1 148 ? -10.30900 -8.16700 31.31300 1.000 25.48268 144 ASN D C 1
ATOM 13986 O O . ASN D 1 148 ? -11.38200 -8.62800 31.71600 1.000 27.79732 144 ASN D O 1
ATOM 13997 N N . ILE D 1 149 ? -9.55800 -7.33200 32.03000 1.000 25.72534 145 ILE D N 1
ATOM 13998 C CA . ILE D 1 149 ? -9.99600 -6.83100 33.32900 1.000 26.76748 145 ILE D CA 1
ATOM 13999 C C . ILE D 1 149 ? -10.85600 -5.59800 33.06100 1.000 22.99069 145 ILE D C 1
ATOM 14000 O O . ILE D 1 149 ? -10.35600 -4.50300 32.81000 1.000 26.27411 145 ILE D O 1
ATOM 14016 N N . ALA D 1 150 ? -12.16600 -5.80800 33.07300 1.000 25.14278 146 ALA D N 1
ATOM 14017 C CA . ALA D 1 150 ? -13.20200 -4.79700 32.91500 1.000 26.72790 146 ALA D CA 1
ATOM 14018 C C . ALA D 1 150 ? -13.52200 -4.29900 34.31800 1.000 24.00082 146 ALA D C 1
ATOM 14019 O O . ALA D 1 150 ? -12.60800 -3.93400 35.06700 1.000 25.58066 146 ALA D O 1
ATOM 14026 N N . SER D 1 151 ? -14.80000 -4.04700 34.57900 1.000 23.78245 147 SER D N 1
ATOM 14027 C CA . SER D 1 151 ? -15.29000 -3.54600 35.85500 1.000 23.30589 147 SER D CA 1
ATOM 14028 C C . SER D 1 151 ? -16.79700 -3.74000 35.87300 1.000 23.23813 147 SER D C 1
ATOM 14029 O O . SER D 1 151 ? -17.41700 -3.93200 34.82500 1.000 22.50907 147 SER D O 1
ATOM 14037 N N . VAL D 1 152 ? -17.38600 -3.65600 37.07000 1.000 23.59131 148 VAL D N 1
ATOM 14038 C CA . VAL D 1 152 ? -18.82700 -3.43100 37.15500 1.000 23.67312 148 VAL D CA 1
ATOM 14039 C C . VAL D 1 152 ? -19.21500 -2.19500 36.35400 1.000 21.14245 148 VAL D C 1
ATOM 14040 O O . VAL D 1 152 ? -20.34300 -2.09600 35.85200 1.000 21.66633 148 VAL D O 1
ATOM 14053 N N . GLN D 1 153 ? -18.30000 -1.22100 36.24600 1.000 23.43837 149 GLN D N 1
ATOM 14054 C CA . GLN D 1 153 ? -18.52900 0.00700 35.49200 1.000 24.32058 149 GLN D CA 1
ATOM 14055 C C . GLN D 1 153 ? -18.61200 -0.25700 33.99400 1.000 22.99009 149 GLN D C 1
ATOM 14056 O O . GLN D 1 153 ? -18.89200 0.67200 33.22700 1.000 23.80059 149 GLN D O 1
ATOM 14070 N N . GLY D 1 154 ? -18.34200 -1.48900 33.56200 1.000 23.00623 150 GLY D N 1
ATOM 14071 C CA . GLY D 1 154 ? -18.59100 -1.91200 32.19800 1.000 23.37562 150 GLY D CA 1
ATOM 14072 C C . GLY D 1 154 ? -19.96600 -2.48300 31.95800 1.000 23.13503 150 GLY D C 1
ATOM 14073 O O . GLY D 1 154 ? -20.32400 -2.76900 30.80700 1.000 22.98834 150 GLY D O 1
ATOM 14077 N N . LEU D 1 155 ? -20.74300 -2.65300 33.02200 1.000 21.73071 151 LEU D N 1
ATOM 14078 C CA . LEU D 1 155 ? -22.09800 -3.17900 32.96400 1.000 21.23365 151 LEU D CA 1
ATOM 14079 C C . LEU D 1 155 ? -23.15300 -2.18700 33.42100 1.000 21.45361 151 LEU D C 1
ATOM 14080 O O . LEU D 1 155 ? -24.30700 -2.28800 32.98400 1.000 22.96386 151 LEU D O 1
ATOM 14096 N N . VAL D 1 156 ? -22.79400 -1.24600 34.29200 1.000 21.92378 152 VAL D N 1
ATOM 14097 C CA . VAL D 1 156 ? -23.67900 -0.19600 34.77300 1.000 22.56002 152 VAL D CA 1
ATOM 14098 C C . VAL D 1 156 ? -22.88300 1.10200 34.80000 1.000 21.61461 152 VAL D C 1
ATOM 14099 O O . VAL D 1 156 ? -21.65500 1.10700 34.69900 1.000 22.88245 152 VAL D O 1
ATOM 14112 N N . GLY D 1 157 ? -23.59600 2.20800 34.94600 1.000 22.60048 153 GLY D N 1
ATOM 14113 C CA . GLY D 1 157 ? -22.96900 3.50200 35.06700 1.000 23.60489 153 GLY D CA 1
ATOM 14114 C C . GLY D 1 157 ? -22.84300 3.94600 36.51200 1.000 23.14041 153 GLY D C 1
ATOM 14115 O O . GLY D 1 157 ? -23.56200 3.47400 37.39100 1.000 22.30993 153 GLY D O 1
ATOM 14119 N N . SER D 1 158 ? -21.90000 4.86100 36.74000 1.000 22.22180 154 SER D N 1
ATOM 14120 C CA . SER D 1 158 ? -21.76000 5.56300 38.00700 1.000 22.56564 154 SER D CA 1
ATOM 14121 C C . SER D 1 158 ? -21.45100 7.02900 37.73600 1.000 24.78057 154 SER D C 1
ATOM 14122 O O . SER D 1 158 ? -20.72800 7.36100 36.79400 1.000 25.96256 154 SER D O 1
ATOM 14130 N N . MET D 1 159 ? -21.96100 7.90500 38.59800 1.000 24.22398 155 MET D N 1
ATOM 14131 C CA . MET D 1 159 ? -21.73100 9.33000 38.40300 1.000 24.67593 155 MET D CA 1
ATOM 14132 C C . MET D 1 159 ? -20.24200 9.65900 38.42500 1.000 26.34819 155 MET D C 1
ATOM 14133 O O . MET D 1 159 ? -19.46100 9.06200 39.17400 1.000 27.15348 155 MET D O 1
ATOM 14147 N N . ASN D 1 160 ? -19.85600 10.61900 37.57900 1.000 26.14119 156 ASN D N 1
ATOM 14148 C CA . ASN D 1 160 ? -18.52200 11.21100 37.54300 1.000 24.91425 156 ASN D CA 1
ATOM 14149 C C . ASN D 1 160 ? -17.46700 10.27500 36.98100 1.000 27.62710 156 ASN D C 1
ATOM 14150 O O . ASN D 1 160 ? -16.26800 10.55100 37.08900 1.000 27.30140 156 ASN D O 1
ATOM 14161 N N . LYS D 1 161 ? -17.88700 9.21900 36.29800 1.000 27.18530 157 LYS D N 1
ATOM 14162 C CA . LYS D 1 161 ? -16.97000 8.23400 35.74400 1.000 26.31471 157 LYS D CA 1
ATOM 14163 C C . LYS D 1 161 ? -17.30000 7.94600 34.29200 1.000 26.46035 157 LYS D C 1
ATOM 14164 O O . LYS D 1 161 ? -17.19900 6.80800 33.82500 1.000 24.66968 157 LYS D O 1
ATOM 14183 N N . SER D 1 162 ? -17.64400 9.00200 33.55100 1.000 23.88453 158 SER D N 1
ATOM 14184 C CA . SER D 1 162 ? -18.13000 8.84000 32.18200 1.000 23.37560 158 SER D CA 1
ATOM 14185 C C . SER D 1 162 ? -17.09800 8.15500 31.29600 1.000 25.19954 158 SER D C 1
ATOM 14186 O O . SER D 1 162 ? -17.41600 7.19300 30.58600 1.000 24.90324 158 SER D O 1
ATOM 14194 N N . ALA D 1 163 ? -15.85600 8.63800 31.30400 1.000 24.78354 159 ALA D N 1
ATOM 14195 C CA . ALA D 1 163 ? -14.85900 8.05100 30.41400 1.000 27.77474 159 ALA D CA 1
ATOM 14196 C C . ALA D 1 163 ? -14.57600 6.60300 30.78400 1.000 26.80748 159 ALA D C 1
ATOM 14197 O O . ALA D 1 163 ? -14.43700 5.73900 29.91100 1.000 26.43677 159 ALA D O 1
ATOM 14204 N N . TYR D 1 164 ? -14.45600 6.33000 32.07800 1.000 25.75391 160 TYR D N 1
ATOM 14205 C CA . TYR D 1 164 ? -14.13400 4.98900 32.53800 1.000 25.84814 160 TYR D CA 1
ATOM 14206 C C . TYR D 1 164 ? -15.27200 4.02100 32.26000 1.000 23.68611 160 TYR D C 1
ATOM 14207 O O . TYR D 1 164 ? -15.03400 2.91800 31.76000 1.000 23.97653 160 TYR D O 1
ATOM 14225 N N . CYS D 1 165 ? -16.51600 4.41700 32.53200 1.000 24.53285 161 CYS D N 1
ATOM 14226 C CA . CYS D 1 165 ? -17.62500 3.52400 32.21500 1.000 24.20686 161 CYS D CA 1
ATOM 14227 C C . CYS D 1 165 ? -17.70000 3.27400 30.71500 1.000 22.70514 161 CYS D C 1
ATOM 14228 O O . CYS D 1 165 ? -17.98300 2.15400 30.27400 1.000 23.79824 161 CYS D O 1
ATOM 14236 N N . ALA D 1 166 ? -17.46100 4.30900 29.91300 1.000 25.30778 162 ALA D N 1
ATOM 14237 C CA . ALA D 1 166 ? -17.46300 4.11700 28.46900 1.000 22.86362 162 ALA D CA 1
ATOM 14238 C C . ALA D 1 166 ? -16.38700 3.12300 28.05400 1.000 25.07166 162 ALA D C 1
ATOM 14239 O O . ALA D 1 166 ? -16.64500 2.19200 27.28300 1.000 26.00239 162 ALA D O 1
ATOM 14246 N N . ALA D 1 167 ? -15.16400 3.31000 28.55300 1.000 25.37772 163 ALA D N 1
ATOM 14247 C CA . ALA D 1 167 ? -14.07500 2.42700 28.15600 1.000 24.41113 163 ALA D CA 1
ATOM 14248 C C . ALA D 1 167 ? -14.34200 0.99500 28.59700 1.000 23.61636 163 ALA D C 1
ATOM 14249 O O . ALA D 1 167 ? -14.05800 0.04500 27.85800 1.000 25.68327 163 ALA D O 1
ATOM 14256 N N . LYS D 1 168 ? -14.86700 0.82400 29.81300 1.000 24.95397 164 LYS D N 1
ATOM 14257 C CA . LYS D 1 168 ? -15.08000 -0.51500 30.35100 1.000 24.77871 164 LYS D CA 1
ATOM 14258 C C . LYS D 1 168 ? -16.24900 -1.21000 29.66300 1.000 24.16649 164 LYS D C 1
ATOM 14259 O O . LYS D 1 168 ? -16.19200 -2.41800 29.40600 1.000 24.07754 164 LYS D O 1
ATOM 14278 N N . HIS D 1 169 ? -17.32400 -0.47100 29.37300 1.000 24.90243 165 HIS D N 1
ATOM 14279 C CA . HIS D 1 169 ? -18.37700 -1.01100 28.51900 1.000 24.97392 165 HIS D CA 1
ATOM 14280 C C . HIS D 1 169 ? -17.78200 -1.44600 27.18000 1.000 23.93049 165 HIS D C 1
ATOM 14281 O O . HIS D 1 169 ? -18.03100 -2.55800 26.69700 1.000 24.41444 165 HIS D O 1
ATOM 14295 N N . GLY D 1 170 ? -16.95400 -0.58400 26.58600 1.000 22.72391 166 GLY D N 1
ATOM 14296 C CA . GLY D 1 170 ? -16.33700 -0.91800 25.31300 1.000 25.21474 166 GLY D CA 1
ATOM 14297 C C . GLY D 1 170 ? -15.47100 -2.16100 25.38400 1.000 26.09239 166 GLY D C 1
ATOM 14298 O O . GLY D 1 170 ? -15.45100 -2.96900 24.45100 1.000 25.47058 166 GLY D O 1
ATOM 14302 N N . LEU D 1 171 ? -14.73200 -2.32500 26.48500 1.000 25.81119 167 LEU D N 1
ATOM 14303 C CA . LEU D 1 171 ? -13.86600 -3.49000 26.63300 1.000 28.43927 167 LEU D CA 1
ATOM 14304 C C . LEU D 1 171 ? -14.68200 -4.76900 26.67500 1.000 26.29524 167 LEU D C 1
ATOM 14305 O O . LEU D 1 171 ? -14.25400 -5.80200 26.14500 1.000 27.46577 167 LEU D O 1
ATOM 14321 N N . ILE D 1 172 ? -15.86900 -4.71300 27.28000 1.000 23.02673 168 ILE D N 1
ATOM 14322 C CA . ILE D 1 172 ? -16.74200 -5.87600 27.32100 1.000 22.42829 168 ILE D CA 1
ATOM 14323 C C . ILE D 1 172 ? -17.29400 -6.16900 25.93300 1.000 23.26913 168 ILE D C 1
ATOM 14324 O O . ILE D 1 172 ? -17.37100 -7.32900 25.51800 1.000 23.69760 168 ILE D O 1
ATOM 14340 N N . GLY D 1 173 ? -17.65100 -5.12700 25.18000 1.000 24.34595 169 GLY D N 1
ATOM 14341 C CA . GLY D 1 173 ? -18.07000 -5.34600 23.80500 1.000 25.08891 169 GLY D CA 1
ATOM 14342 C C . GLY D 1 173 ? -16.97300 -5.96600 22.96200 1.000 24.34195 169 GLY D C 1
ATOM 14343 O O . GLY D 1 173 ? -17.21700 -6.89600 22.18800 1.000 24.99374 169 GLY D O 1
ATOM 14347 N N . PHE D 1 174 ? -15.74500 -5.46500 23.11300 1.000 25.08797 170 PHE D N 1
ATOM 14348 C CA . PHE D 1 174 ? -14.60400 -6.02900 22.40300 1.000 26.18961 170 PHE D CA 1
ATOM 14349 C C . PHE D 1 174 ? -14.41600 -7.49500 22.75600 1.000 29.18311 170 PHE D C 1
ATOM 14350 O O . PHE D 1 174 ? -14.16300 -8.33100 21.87900 1.000 27.30557 170 PHE D O 1
ATOM 14367 N N . THR D 1 175 ? -14.55700 -7.82300 24.04000 1.000 25.73167 171 THR D N 1
ATOM 14368 C CA . THR D 1 175 ? -14.42500 -9.20000 24.49700 1.000 28.33221 171 THR D CA 1
ATOM 14369 C C . THR D 1 175 ? -15.37300 -10.12400 23.74800 1.000 27.11428 171 THR D C 1
ATOM 14370 O O . THR D 1 175 ? -14.98400 -11.21200 23.31000 1.000 26.30293 171 THR D O 1
ATOM 14381 N N . LYS D 1 176 ? -16.62700 -9.70600 23.60000 1.000 25.40226 172 LYS D N 1
ATOM 14382 C CA . LYS D 1 176 ? -17.59600 -10.55200 22.91900 1.000 26.25028 172 LYS D CA 1
ATOM 14383 C C . LYS D 1 176 ? -17.17000 -10.82500 21.48400 1.000 25.87878 172 LYS D C 1
ATOM 14384 O O . LYS D 1 176 ? -17.26100 -11.96300 21.01000 1.000 26.30152 172 LYS D O 1
ATOM 14403 N N . VAL D 1 177 ? -16.71000 -9.79100 20.77500 1.000 26.29363 173 VAL D N 1
ATOM 14404 C CA . VAL D 1 177 ? -16.36200 -9.95800 19.36500 1.000 26.35611 173 VAL D CA 1
ATOM 14405 C C . VAL D 1 177 ? -15.18200 -10.90600 19.21900 1.000 31.21763 173 VAL D C 1
ATOM 14406 O O . VAL D 1 177 ? -15.20200 -11.82800 18.39500 1.000 29.51633 173 VAL D O 1
ATOM 14419 N N . VAL D 1 178 ? -14.13300 -10.69200 20.01700 1.000 27.42154 174 VAL D N 1
ATOM 14420 C CA . VAL D 1 178 ? -12.96500 -11.56200 19.93600 1.000 27.82959 174 VAL D CA 1
ATOM 14421 C C . VAL D 1 178 ? -13.38100 -13.00800 20.17700 1.000 29.15513 174 VAL D C 1
ATOM 14422 O O . VAL D 1 178 ? -12.94700 -13.92500 19.46800 1.000 28.60318 174 VAL D O 1
ATOM 14435 N N . ALA D 1 179 ? -14.25200 -13.22600 21.16500 1.000 28.11049 175 ALA D N 1
ATOM 14436 C CA . ALA D 1 179 ? -14.71100 -14.57300 21.48200 1.000 26.64737 175 ALA D CA 1
ATOM 14437 C C . ALA D 1 179 ? -15.48400 -15.18400 20.32000 1.000 28.10178 175 ALA D C 1
ATOM 14438 O O . ALA D 1 179 ? -15.32700 -16.37200 20.01600 1.000 30.22495 175 ALA D O 1
ATOM 14445 N N . LEU D 1 180 ? -16.33000 -14.38800 19.66500 1.000 29.03813 176 LEU D N 1
ATOM 14446 C CA . LEU D 1 180 ? -17.10200 -14.91000 18.54200 1.000 30.25572 176 LEU D CA 1
ATOM 14447 C C . LEU D 1 180 ? -16.20400 -15.21500 17.35000 1.000 30.97608 176 LEU D C 1
ATOM 14448 O O . LEU D 1 180 ? -16.45700 -16.16800 16.60300 1.000 32.72056 176 LEU D O 1
ATOM 14464 N N . GLU D 1 181 ? -15.15600 -14.41200 17.13900 1.000 30.20990 177 GLU D N 1
ATOM 14465 C CA . GLU D 1 181 ? -14.25700 -14.66100 16.01500 1.000 30.23395 177 GLU D CA 1
ATOM 14466 C C . GLU D 1 181 ? -13.35600 -15.86800 16.25600 1.000 35.37181 177 GLU D C 1
ATOM 14467 O O . GLU D 1 181 ? -12.77000 -16.38800 15.29800 1.000 34.42392 177 GLU D O 1
ATOM 14479 N N . THR D 1 182 ? -13.23700 -16.32900 17.50600 1.000 31.75712 178 THR D N 1
ATOM 14480 C CA . THR D 1 182 ? -12.40300 -17.47700 17.85400 1.000 34.29903 178 THR D CA 1
ATOM 14481 C C . THR D 1 182 ? -13.21900 -18.65000 18.38500 1.000 30.60503 178 THR D C 1
ATOM 14482 O O . THR D 1 182 ? -12.64300 -19.59100 18.94600 1.000 32.96083 178 THR D O 1
ATOM 14493 N N . ALA D 1 183 ? -14.53900 -18.63100 18.19700 1.000 30.15625 179 ALA D N 1
ATOM 14494 C CA . ALA D 1 183 ? -15.41300 -19.52800 18.94200 1.000 29.88072 179 ALA D CA 1
ATOM 14495 C C . ALA D 1 183 ? -15.19400 -20.99700 18.59700 1.000 31.10116 179 ALA D C 1
ATOM 14496 O O . ALA D 1 183 ? -15.46100 -21.86500 19.43700 1.000 33.51515 179 ALA D O 1
ATOM 14503 N N . THR D 1 184 ? -14.74300 -21.30700 17.38000 1.000 34.08988 180 THR D N 1
ATOM 14504 C CA . THR D 1 184 ? -14.52400 -22.69100 16.97100 1.000 35.00890 180 THR D CA 1
ATOM 14505 C C . THR D 1 184 ? -13.07900 -23.13100 17.17200 1.000 36.63199 180 THR D C 1
ATOM 14506 O O . THR D 1 184 ? -12.68800 -24.19500 16.67900 1.000 40.64816 180 THR D O 1
ATOM 14517 N N . THR D 1 185 ? -12.28100 -22.33700 17.88300 1.000 34.07019 181 THR D N 1
ATOM 14518 C CA . THR D 1 185 ? -10.88700 -22.64300 18.16000 1.000 32.46822 181 THR D CA 1
ATOM 14519 C C . THR D 1 185 ? -10.69800 -22.94500 19.64600 1.000 31.93489 181 THR D C 1
ATOM 14520 O O . THR D 1 185 ? -11.62800 -22.85300 20.45200 1.000 37.07217 181 THR D O 1
ATOM 14531 N N . GLY D 1 186 ? -9.45700 -23.26900 20.00800 1.000 37.30173 182 GLY D N 1
ATOM 14532 C CA . GLY D 1 186 ? -9.05600 -23.41400 21.39000 1.000 35.88853 182 GLY D CA 1
ATOM 14533 C C . GLY D 1 186 ? -8.68900 -22.12100 22.07700 1.000 34.51104 182 GLY D C 1
ATOM 14534 O O . GLY D 1 186 ? -8.09500 -22.14600 23.16000 1.000 38.62931 182 GLY D O 1
ATOM 14538 N N . ILE D 1 187 ? -9.02100 -20.98500 21.46600 1.000 33.13378 183 ILE D N 1
ATOM 14539 C CA . ILE D 1 187 ? -8.80000 -19.66800 22.05200 1.000 33.32635 183 ILE D CA 1
ATOM 14540 C C . ILE D 1 187 ? -10.11600 -19.15000 22.60900 1.000 31.83365 183 ILE D C 1
ATOM 14541 O O . ILE D 1 187 ? -11.11800 -19.09000 21.88500 1.000 32.43569 183 ILE D O 1
ATOM 14557 N N . THR D 1 188 ? -10.11000 -18.72500 23.87500 1.000 31.41791 184 THR D N 1
ATOM 14558 C CA . THR D 1 188 ? -11.25400 -18.03900 24.45900 1.000 29.75083 184 THR D CA 1
ATOM 14559 C C . THR D 1 188 ? -10.88000 -16.60500 24.81900 1.000 28.92476 184 THR D C 1
ATOM 14560 O O . THR D 1 188 ? -9.71100 -16.28900 25.06600 1.000 30.53480 184 THR D O 1
ATOM 14571 N N . CYS D 1 189 ? -11.89100 -15.74100 24.86200 1.000 28.02496 185 CYS D N 1
ATOM 14572 C CA . CYS D 1 189 ? -11.74200 -14.37600 25.35000 1.000 28.50431 185 CYS D CA 1
ATOM 14573 C C . CYS D 1 189 ? -12.92500 -14.06400 26.25200 1.000 24.93353 185 CYS D C 1
ATOM 14574 O O . CYS D 1 189 ? -14.07900 -14.26300 25.85500 1.000 27.60561 185 CYS D O 1
ATOM 14582 N N . ASN D 1 190 ? -12.62700 -13.57800 27.45600 1.000 25.30798 186 ASN D N 1
ATOM 14583 C CA . ASN D 1 190 ? -13.63500 -13.28100 28.46400 1.000 24.71830 186 ASN D CA 1
ATOM 14584 C C . ASN D 1 190 ? -13.17600 -12.07600 29.27200 1.000 26.86091 186 ASN D C 1
ATOM 14585 O O . ASN D 1 190 ? -12.01100 -11.68000 29.22700 1.000 27.73119 186 ASN D O 1
ATOM 14596 N N . ALA D 1 191 ? -14.09800 -11.50900 30.04200 1.000 22.75701 187 ALA D N 1
ATOM 14597 C CA . ALA D 1 191 ? -13.79300 -10.37000 30.89200 1.000 24.44367 187 ALA D CA 1
ATOM 14598 C C . ALA D 1 191 ? -14.10300 -10.70700 32.34100 1.000 23.68564 187 ALA D C 1
ATOM 14599 O O . ALA D 1 191 ? -15.04800 -11.44500 32.63200 1.000 24.91846 187 ALA D O 1
ATOM 14606 N N . ILE D 1 192 ? -13.28100 -10.18000 33.24100 1.000 22.38505 188 ILE D N 1
ATOM 14607 C CA . ILE D 1 192 ? -13.56100 -10.18800 34.66900 1.000 23.77255 188 ILE D CA 1
ATOM 14608 C C . ILE D 1 192 ? -14.05800 -8.79700 35.03100 1.000 23.61242 188 ILE D C 1
ATOM 14609 O O . ILE D 1 192 ? -13.46600 -7.79200 34.61700 1.000 24.49063 188 ILE D O 1
ATOM 14625 N N . CYS D 1 193 ? -15.15200 -8.72900 35.78900 1.000 22.38953 189 CYS D N 1
ATOM 14626 C CA . CYS D 1 193 ? -15.74000 -7.45800 36.20500 1.000 23.82065 189 CYS D CA 1
ATOM 14627 C C . CYS D 1 193 ? -15.68800 -7.37400 37.72200 1.000 21.37680 189 CYS D C 1
ATOM 14628 O O . CYS D 1 193 ? -16.63400 -7.79400 38.40400 1.000 21.31126 189 CYS D O 1
ATOM 14636 N N . PRO D 1 194 ? -14.60600 -6.85400 38.30000 1.000 22.39351 190 PRO D N 1
ATOM 14637 C CA . PRO D 1 194 ? -14.59800 -6.64600 39.74900 1.000 21.50966 190 PRO D CA 1
ATOM 14638 C C . PRO D 1 194 ? -15.44500 -5.45000 40.14600 1.000 24.21998 190 PRO D C 1
ATOM 14639 O O . PRO D 1 194 ? -15.57400 -4.47400 39.40300 1.000 23.16625 190 PRO D O 1
ATOM 14650 N N . GLY D 1 195 ? -16.01600 -5.53900 41.34400 1.000 24.48438 191 GLY D N 1
ATOM 14651 C CA . GLY D 1 195 ? -16.44400 -4.37000 42.08100 1.000 23.74196 191 GLY D CA 1
ATOM 14652 C C . GLY D 1 195 ? -15.24300 -3.75800 42.77300 1.000 25.18156 191 GLY D C 1
ATOM 14653 O O . GLY D 1 195 ? -14.09200 -3.99100 42.39900 1.000 24.47372 191 GLY D O 1
ATOM 14657 N N . TYR D 1 196 ? -15.51100 -2.98300 43.81100 1.000 24.43249 192 TYR D N 1
ATOM 14658 C CA . TYR D 1 196 ? -14.43200 -2.26900 44.47400 1.000 25.88385 192 TYR D CA 1
ATOM 14659 C C . TYR D 1 196 ? -13.43000 -3.21600 45.13500 1.000 26.50046 192 TYR D C 1
ATOM 14660 O O . TYR D 1 196 ? -13.80700 -4.11700 45.89300 1.000 26.31839 192 TYR D O 1
ATOM 14678 N N . VAL D 1 197 ? -12.14500 -2.95100 44.87200 1.000 24.63511 193 VAL D N 1
ATOM 14679 C CA . VAL D 1 197 ? -10.98300 -3.63200 45.43700 1.000 27.21098 193 VAL D CA 1
ATOM 14680 C C . VAL D 1 197 ? -10.11100 -2.54500 46.04500 1.000 27.31446 193 VAL D C 1
ATOM 14681 O O . VAL D 1 197 ? -9.93000 -1.48900 45.43100 1.000 27.47381 193 VAL D O 1
ATOM 14694 N N . TYR D 1 198 ? -9.54900 -2.79100 47.22900 1.000 28.12514 194 TYR D N 1
ATOM 14695 C CA . TYR D 1 198 ? -8.78300 -1.74000 47.90500 1.000 27.58216 194 TYR D CA 1
ATOM 14696 C C . TYR D 1 198 ? -7.35600 -1.67800 47.35600 1.000 32.58095 194 TYR D C 1
ATOM 14697 O O . TYR D 1 198 ? -6.40000 -2.20700 47.93100 1.000 35.69438 194 TYR D O 1
ATOM 14715 N N . THR D 1 199 ? -7.22100 -0.98500 46.23500 1.000 29.73519 195 THR D N 1
ATOM 14716 C CA . THR D 1 199 ? -5.96100 -0.63200 45.60300 1.000 32.54879 195 THR D CA 1
ATOM 14717 C C . THR D 1 199 ? -5.76500 0.87700 45.66900 1.000 30.95368 195 THR D C 1
ATOM 14718 O O . THR D 1 199 ? -6.67800 1.61700 46.04700 1.000 36.78870 195 THR D O 1
ATOM 14729 N N . PRO D 1 200 ? -4.59600 1.37800 45.26200 1.000 36.45509 196 PRO D N 1
ATOM 14730 C CA . PRO D 1 200 ? -4.42100 2.84400 45.22100 1.000 39.94311 196 PRO D CA 1
ATOM 14731 C C . PRO D 1 200 ? -5.43200 3.54600 44.33000 1.000 37.89940 196 PRO D C 1
ATOM 14732 O O . PRO D 1 200 ? -5.81800 4.68600 44.61800 1.000 39.26895 196 PRO D O 1
ATOM 14743 N N . LEU D 1 201 ? -5.88100 2.89000 43.26100 1.000 36.27114 197 LEU D N 1
ATOM 14744 C CA . LEU D 1 201 ? -6.90100 3.47700 42.40000 1.000 36.03533 197 LEU D CA 1
ATOM 14745 C C . LEU D 1 201 ? -8.15200 3.83500 43.18700 1.000 34.72915 197 LEU D C 1
ATOM 14746 O O . LEU D 1 201 ? -8.77900 4.87100 42.93600 1.000 35.89581 197 LEU D O 1
ATOM 14762 N N . VAL D 1 202 ? -8.54300 2.98000 44.13000 1.000 32.74273 198 VAL D N 1
ATOM 14763 C CA . VAL D 1 202 ? -9.70300 3.25900 44.96800 1.000 31.71459 198 VAL D CA 1
ATOM 14764 C C . VAL D 1 202 ? -9.31900 4.12100 46.16800 1.000 33.07051 198 VAL D C 1
ATOM 14765 O O . VAL D 1 202 ? -10.05800 5.03600 46.54300 1.000 34.84581 198 VAL D O 1
ATOM 14778 N N . GLU D 1 203 ? -8.16000 3.86300 46.78100 1.000 34.44631 199 GLU D N 1
ATOM 14779 C CA . GLU D 1 203 ? -7.77900 4.62500 47.96900 1.000 36.60665 199 GLU D CA 1
ATOM 14780 C C . GLU D 1 203 ? -7.73800 6.12100 47.67500 1.000 39.74237 199 GLU D C 1
ATOM 14781 O O . GLU D 1 203 ? -8.16700 6.93700 48.49700 1.000 39.82557 199 GLU D O 1
ATOM 14793 N N . GLU D 1 204 ? -7.23400 6.50000 46.50200 1.000 40.24668 200 GLU D N 1
ATOM 14794 C CA . GLU D 1 204 ? -7.19100 7.91300 46.14200 1.000 43.35483 200 GLU D CA 1
ATOM 14795 C C . GLU D 1 204 ? -8.59200 8.51400 46.08600 1.000 42.02670 200 GLU D C 1
ATOM 14796 O O . GLU D 1 204 ? -8.79000 9.67400 46.46600 1.000 44.33441 200 GLU D O 1
ATOM 14808 N N . GLN D 1 205 ? -9.58200 7.74100 45.62100 1.000 38.82230 201 GLN D N 1
ATOM 14809 C CA . GLN D 1 205 ? -10.95500 8.24000 45.59700 1.000 37.89837 201 GLN D CA 1
ATOM 14810 C C . GLN D 1 205 ? -11.52400 8.38000 47.00500 1.000 36.74130 201 GLN D C 1
ATOM 14811 O O . GLN D 1 205 ? -12.26700 9.32600 47.29100 1.000 39.02024 201 GLN D O 1
ATOM 14825 N N . ILE D 1 206 ? -11.21100 7.43200 47.88800 1.000 35.34229 202 ILE D N 1
ATOM 14826 C CA . ILE D 1 206 ? -11.69900 7.51300 49.26100 1.000 34.89309 202 ILE D CA 1
ATOM 14827 C C . ILE D 1 206 ? -11.09400 8.72200 49.96500 1.000 38.04522 202 ILE D C 1
ATOM 14828 O O . ILE D 1 206 ? -11.78400 9.43400 50.70500 1.000 40.14188 202 ILE D O 1
ATOM 14844 N N . LYS D 1 207 ? -9.81000 8.99700 49.71400 1.000 40.92383 203 LYS D N 1
ATOM 14845 C CA . LYS D 1 207 ? -9.17200 10.16700 50.31100 1.000 45.06377 203 LYS D CA 1
ATOM 14846 C C . LYS D 1 207 ? -9.91700 11.44200 49.93400 1.000 48.24284 203 LYS D C 1
ATOM 14847 O O . LYS D 1 207 ? -10.15000 12.31800 50.77600 1.000 48.12546 203 LYS D O 1
ATOM 14866 N N . ALA D 1 208 ? -10.27000 11.57400 48.65200 1.000 45.70039 204 ALA D N 1
ATOM 14867 C CA . ALA D 1 208 ? -10.98100 12.76000 48.19100 1.000 47.52685 204 ALA D CA 1
ATOM 14868 C C . ALA D 1 208 ? -12.33600 12.88400 48.87100 1.000 44.91987 204 ALA D C 1
ATOM 14869 O O . ALA D 1 208 ? -12.74800 13.98200 49.26100 1.000 46.95016 204 ALA D O 1
ATOM 14876 N N . VAL D 1 209 ? -13.05000 11.76500 49.00000 1.000 41.36320 205 VAL D N 1
ATOM 14877 C CA . VAL D 1 209 ? -14.33500 11.76500 49.69000 1.000 40.99224 205 VAL D CA 1
ATOM 14878 C C . VAL D 1 209 ? -14.15100 12.13300 51.15500 1.000 41.12723 205 VAL D C 1
ATOM 14879 O O . VAL D 1 209 ? -14.91800 12.92700 51.71400 1.000 41.31901 205 VAL D O 1
ATOM 14892 N N . ALA D 1 210 ? -13.13100 11.56400 51.79800 1.000 40.25633 206 ALA D N 1
ATOM 14893 C CA . ALA D 1 210 ? -12.90900 11.83200 53.21300 1.000 41.91733 206 ALA D CA 1
ATOM 14894 C C . ALA D 1 210 ? -12.67500 13.31700 53.45300 1.000 46.83946 206 ALA D C 1
ATOM 14895 O O . ALA D 1 210 ? -13.26400 13.91500 54.36100 1.000 47.96742 206 ALA D O 1
ATOM 14902 N N . GLU D 1 211 ? -11.81900 13.93100 52.63500 1.000 48.92122 207 GLU D N 1
ATOM 14903 C CA . GLU D 1 211 ? -11.55000 15.35500 52.77600 1.000 54.12873 207 GLU D CA 1
ATOM 14904 C C . GLU D 1 211 ? -12.79800 16.18400 52.49400 1.000 52.75290 207 GLU D C 1
ATOM 14905 O O . GLU D 1 211 ? -13.04300 17.19700 53.16000 1.000 55.33498 207 GLU D O 1
ATOM 14917 N N . ALA D 1 212 ? -13.59900 15.77200 51.50800 1.000 49.63433 208 ALA D N 1
ATOM 14918 C CA . ALA D 1 212 ? -14.73000 16.59200 51.09000 1.000 49.74804 208 ALA D CA 1
ATOM 14919 C C . ALA D 1 212 ? -15.87700 16.53400 52.09200 1.000 53.84786 208 ALA D C 1
ATOM 14920 O O . ALA D 1 212 ? -16.51700 17.55600 52.36700 1.000 54.73065 208 ALA D O 1
ATOM 14927 N N . LYS D 1 213 ? -16.16100 15.35400 52.64500 1.000 52.86456 209 LYS D N 1
ATOM 14928 C CA . LYS D 1 213 ? -17.39500 15.15300 53.38800 1.000 48.51348 209 LYS D CA 1
ATOM 14929 C C . LYS D 1 213 ? -17.21700 14.73000 54.83700 1.000 52.66375 209 LYS D C 1
ATOM 14930 O O . LYS D 1 213 ? -18.12800 14.96000 55.63900 1.000 57.33269 209 LYS D O 1
ATOM 14949 N N . TYR D 1 214 ? -16.09200 14.12500 55.20200 1.000 44.34578 210 TYR D N 1
ATOM 14950 C CA . TYR D 1 214 ? -15.99800 13.47200 56.50200 1.000 47.47621 210 TYR D CA 1
ATOM 14951 C C . TYR D 1 214 ? -14.81800 13.97500 57.31800 1.000 47.04358 210 TYR D C 1
ATOM 14952 O O . TYR D 1 214 ? -14.35700 13.27600 58.22700 1.000 52.17480 210 TYR D O 1
ATOM 14970 N N . GLY D 1 215 ? -14.34200 15.18100 57.03100 1.000 50.11392 211 GLY D N 1
ATOM 14971 C CA . GLY D 1 215 ? -13.30500 15.78000 57.84700 1.000 52.12928 211 GLY D CA 1
ATOM 14972 C C . GLY D 1 215 ? -12.02200 14.98700 57.88000 1.000 52.03875 211 GLY D C 1
ATOM 14973 O O . GLY D 1 215 ? -11.28200 15.05900 58.86800 1.000 54.97911 211 GLY D O 1
ATOM 14977 N N . GLY D 1 216 ? -11.73500 14.23600 56.81900 1.000 49.37216 212 GLY D N 1
ATOM 14978 C CA . GLY D 1 216 ? -10.52000 13.46200 56.71100 1.000 50.62843 212 GLY D CA 1
ATOM 14979 C C . GLY D 1 216 ? -10.59300 12.05900 57.26900 1.000 48.85376 212 GLY D C 1
ATOM 14980 O O . GLY D 1 216 ? -9.58200 11.34600 57.23200 1.000 53.81697 212 GLY D O 1
ATOM 14984 N N . ASP D 1 217 ? -11.75100 11.64100 57.77800 1.000 48.16223 213 ASP D N 1
ATOM 14985 C CA . ASP D 1 217 ? -11.90400 10.37200 58.49100 1.000 49.01813 213 ASP D CA 1
ATOM 14986 C C . ASP D 1 217 ? -11.98800 9.25600 57.46000 1.000 46.73553 213 ASP D C 1
ATOM 14987 O O . ASP D 1 217 ? -13.02100 9.06900 56.81600 1.000 43.79838 213 ASP D O 1
ATOM 14996 N N . MET D 1 218 ? -10.89900 8.50200 57.29900 1.000 51.49572 214 MET D N 1
ATOM 14997 C CA . MET D 1 218 ? -10.87000 7.48300 56.25500 1.000 46.75045 214 MET D CA 1
ATOM 14998 C C . MET D 1 218 ? -11.76500 6.29400 56.58900 1.000 51.35680 214 MET D C 1
ATOM 14999 O O . MET D 1 218 ? -12.29300 5.64700 55.67600 1.000 44.70846 214 MET D O 1
ATOM 15013 N N . GLU D 1 219 ? -11.93000 5.96800 57.87100 1.000 53.61539 215 GLU D N 1
ATOM 15014 C CA . GLU D 1 219 ? -12.78800 4.84000 58.22500 1.000 53.81993 215 GLU D CA 1
ATOM 15015 C C . GLU D 1 219 ? -14.24400 5.13900 57.89700 1.000 51.13367 215 GLU D C 1
ATOM 15016 O O . GLU D 1 219 ? -14.95600 4.28200 57.35900 1.000 46.20241 215 GLU D O 1
ATOM 15028 N N . ALA D 1 220 ? -14.70000 6.35400 58.20600 1.000 45.39689 216 ALA D N 1
ATOM 15029 C CA . ALA D 1 220 ? -16.05400 6.76200 57.84700 1.000 43.37635 216 ALA D CA 1
ATOM 15030 C C . ALA D 1 220 ? -16.21800 6.83400 56.33400 1.000 40.17898 216 ALA D C 1
ATOM 15031 O O . ALA D 1 220 ? -17.20000 6.32600 55.77900 1.000 42.02944 216 ALA D O 1
ATOM 15038 N N . ALA D 1 221 ? -15.25400 7.46300 55.65600 1.000 40.33304 217 ALA D N 1
ATOM 15039 C CA . ALA D 1 221 ? -15.32000 7.61800 54.20700 1.000 36.93893 217 ALA D CA 1
ATOM 15040 C C . ALA D 1 221 ? -15.26100 6.27500 53.49600 1.000 38.06097 217 ALA D C 1
ATOM 15041 O O . ALA D 1 221 ? -15.94500 6.06900 52.48500 1.000 34.31142 217 ALA D O 1
ATOM 15048 N N . THR D 1 222 ? -14.41600 5.36200 53.97600 1.000 37.97464 218 THR D N 1
ATOM 15049 C CA . THR D 1 222 ? -14.31700 4.06400 53.31800 1.000 37.97942 218 THR D CA 1
ATOM 15050 C C . THR D 1 222 ? -15.65100 3.33600 53.36500 1.000 39.62259 218 THR D C 1
ATOM 15051 O O . THR D 1 222 ? -16.08600 2.75200 52.36400 1.000 36.55641 218 THR D O 1
ATOM 15062 N N . GLN D 1 223 ? -16.32600 3.36800 54.51500 1.000 41.80734 219 GLN D N 1
ATOM 15063 C CA . GLN D 1 223 ? -17.63000 2.72400 54.61300 1.000 39.29790 219 GLN D CA 1
ATOM 15064 C C . GLN D 1 223 ? -18.65600 3.41000 53.71800 1.000 39.06403 219 GLN D C 1
ATOM 15065 O O . GLN D 1 223 ? -19.42800 2.73500 53.02600 1.000 37.12257 219 GLN D O 1
ATOM 15079 N N . ALA D 1 224 ? -18.69100 4.74600 53.71200 1.000 38.25484 220 ALA D N 1
ATOM 15080 C CA . ALA D 1 224 ? -19.66200 5.44000 52.87100 1.000 38.54921 220 ALA D CA 1
ATOM 15081 C C . ALA D 1 224 ? -19.41900 5.13600 51.39900 1.000 32.27458 220 ALA D C 1
ATOM 15082 O O . ALA D 1 224 ? -20.36500 4.91200 50.63400 1.000 35.70249 220 ALA D O 1
ATOM 15089 N N . PHE D 1 225 ? -18.14900 5.14800 50.98600 1.000 36.49394 221 PHE D N 1
ATOM 15090 C CA . PHE D 1 225 ? -17.77500 4.86100 49.60200 1.000 30.76700 221 PHE D CA 1
ATOM 15091 C C . PHE D 1 225 ? -18.18200 3.44900 49.21700 1.000 31.20395 221 PHE D C 1
ATOM 15092 O O . PHE D 1 225 ? -18.81500 3.22200 48.17700 1.000 30.40059 221 PHE D O 1
ATOM 15109 N N . LEU D 1 226 ? -17.83300 2.48600 50.05800 1.000 33.08109 222 LEU D N 1
ATOM 15110 C CA . LEU D 1 226 ? -18.09700 1.08800 49.76300 1.000 34.45896 222 LEU D CA 1
ATOM 15111 C C . LEU D 1 226 ? -19.58700 0.79200 49.76500 1.000 34.62877 222 LEU D C 1
ATOM 15112 O O . LEU D 1 226 ? -20.09700 0.13000 48.85400 1.000 34.55507 222 LEU D O 1
ATOM 15128 N N . CYS D 1 227 ? -20.30700 1.29500 50.76000 1.000 34.75166 223 CYS D N 1
ATOM 15129 C CA . CYS D 1 227 ? -21.70600 0.93200 50.91500 1.000 35.41908 223 CYS D CA 1
ATOM 15130 C C . CYS D 1 227 ? -22.62000 1.65400 49.93800 1.000 37.06203 223 CYS D C 1
ATOM 15131 O O . CYS D 1 227 ? -23.76900 1.23400 49.77200 1.000 39.28189 223 CYS D O 1
ATOM 15139 N N . GLU D 1 228 ? -22.13900 2.70400 49.27200 1.000 29.87995 224 GLU D N 1
ATOM 15140 C CA . GLU D 1 228 ? -22.94600 3.32000 48.22600 1.000 28.03235 224 GLU D CA 1
ATOM 15141 C C . GLU D 1 228 ? -23.26300 2.31800 47.12400 1.000 27.40328 224 GLU D C 1
ATOM 15142 O O . GLU D 1 228 ? -24.34100 2.38100 46.51800 1.000 28.85296 224 GLU D O 1
ATOM 15154 N N . LYS D 1 229 ? -22.34900 1.38200 46.86100 1.000 25.86235 225 LYS D N 1
ATOM 15155 C CA . LYS D 1 229 ? -22.40300 0.55800 45.66200 1.000 24.16763 225 LYS D CA 1
ATOM 15156 C C . LYS D 1 229 ? -22.39300 -0.94300 45.90200 1.000 23.90295 225 LYS D C 1
ATOM 15157 O O . LYS D 1 229 ? -22.88000 -1.68900 45.05100 1.000 25.99584 225 LYS D O 1
ATOM 15176 N N . GLN D 1 230 ? -21.81900 -1.41100 47.00400 1.000 24.68725 226 GLN D N 1
ATOM 15177 C CA . GLN D 1 230 ? -21.39900 -2.80600 47.13600 1.000 23.00645 226 GLN D CA 1
ATOM 15178 C C . GLN D 1 230 ? -22.15500 -3.43900 48.29400 1.000 24.38822 226 GLN D C 1
ATOM 15179 O O . GLN D 1 230 ? -21.82400 -3.19100 49.46700 1.000 24.50027 226 GLN D O 1
ATOM 15193 N N . PRO D 1 231 ? -23.18400 -4.24200 48.01200 1.000 22.75293 227 PRO D N 1
ATOM 15194 C CA . PRO D 1 231 ? -24.05600 -4.73800 49.09500 1.000 24.12517 227 PRO D CA 1
ATOM 15195 C C . PRO D 1 231 ? -23.34700 -5.56700 50.14800 1.000 23.50293 227 PRO D C 1
ATOM 15196 O O . PRO D 1 231 ? -23.80500 -5.60200 51.30000 1.000 24.19329 227 PRO D O 1
ATOM 15207 N N . ALA D 1 232 ? -22.25300 -6.24200 49.79200 1.000 23.20998 228 ALA D N 1
ATOM 15208 C CA . ALA D 1 232 ? -21.49000 -7.01900 50.76400 1.000 24.63246 228 ALA D CA 1
ATOM 15209 C C . ALA D 1 232 ? -20.85100 -6.15200 51.84100 1.000 24.58563 228 ALA D C 1
ATOM 15210 O O . ALA D 1 232 ? -20.45200 -6.68100 52.89000 1.000 25.28882 228 ALA D O 1
ATOM 15217 N N . LYS D 1 233 ? -20.73100 -4.84200 51.61500 1.000 24.72106 229 LYS D N 1
ATOM 15218 C CA . LYS D 1 233 ? -20.11600 -3.92800 52.58600 1.000 25.71912 229 LYS D CA 1
ATOM 15219 C C . LYS D 1 233 ? -18.70300 -4.39200 52.93400 1.000 26.15474 229 LYS D C 1
ATOM 15220 O O . LYS D 1 233 ? -18.22900 -4.24900 54.06600 1.000 27.16016 229 LYS D O 1
ATOM 15239 N N . ALA D 1 234 ? -18.03100 -4.95100 51.93400 1.000 25.53231 230 ALA D N 1
ATOM 15240 C CA . ALA D 1 234 ? -16.67700 -5.45700 52.03600 1.000 28.35677 230 ALA D CA 1
ATOM 15241 C C . ALA D 1 234 ? -16.04600 -5.30600 50.66400 1.000 25.41933 230 ALA D C 1
ATOM 15242 O O . ALA D 1 234 ? -16.73800 -5.34900 49.64300 1.000 24.55182 230 ALA D O 1
ATOM 15249 N N . PHE D 1 235 ? -14.73300 -5.14400 50.64500 1.000 27.38418 231 PHE D N 1
ATOM 15250 C CA . PHE D 1 235 ? -14.01500 -5.09700 49.38400 1.000 25.92004 231 PHE D CA 1
ATOM 15251 C C . PHE D 1 235 ? -13.81700 -6.49500 48.80800 1.000 25.80230 231 PHE D C 1
ATOM 15252 O O . PHE D 1 235 ? -13.66700 -7.48100 49.53500 1.000 28.05573 231 PHE D O 1
ATOM 15269 N N . VAL D 1 236 ? -13.85500 -6.56900 47.47800 1.000 25.54266 232 VAL D N 1
ATOM 15270 C CA . VAL D 1 236 ? -13.27300 -7.69200 46.75300 1.000 26.32710 232 VAL D CA 1
ATOM 15271 C C . VAL D 1 236 ? -11.75400 -7.61600 46.88400 1.000 26.78114 232 VAL D C 1
ATOM 15272 O O . VAL D 1 236 ? -11.18300 -6.53000 47.03900 1.000 27.58278 232 VAL D O 1
ATOM 15285 N N . THR D 1 237 ? -11.08700 -8.77000 46.85100 1.000 26.95213 233 THR D N 1
ATOM 15286 C CA . THR D 1 237 ? -9.63900 -8.79000 47.02700 1.000 27.23675 233 THR D CA 1
ATOM 15287 C C . THR D 1 237 ? -8.90800 -9.09200 45.72600 1.000 29.56657 233 THR D C 1
ATOM 15288 O O . THR D 1 237 ? -9.45500 -9.69500 44.79800 1.000 27.54751 233 THR D O 1
ATOM 15299 N N . VAL D 1 238 ? -7.63200 -8.68900 45.68100 1.000 28.55383 234 VAL D N 1
ATOM 15300 C CA . VAL D 1 238 ? -6.84400 -8.96300 44.48500 1.000 29.53392 234 VAL D CA 1
ATOM 15301 C C . VAL D 1 238 ? -6.66700 -10.46800 44.31200 1.000 29.77855 234 VAL D C 1
ATOM 15302 O O . VAL D 1 238 ? -6.55300 -10.96200 43.18400 1.000 31.56351 234 VAL D O 1
ATOM 15315 N N . GLU D 1 239 ? -6.64100 -11.22100 45.41500 1.000 29.50455 235 GLU D N 1
ATOM 15316 C CA . GLU D 1 239 ? -6.52900 -12.67300 45.31700 1.000 29.81639 235 GLU D CA 1
ATOM 15317 C C . GLU D 1 239 ? -7.77400 -13.27700 44.67600 1.000 28.54878 235 GLU D C 1
ATOM 15318 O O . GLU D 1 239 ? -7.67900 -14.22600 43.88700 1.000 28.70836 235 GLU D O 1
ATOM 15330 N N . GLN D 1 240 ? -8.95100 -12.73900 45.00000 1.000 28.55745 236 GLN D N 1
ATOM 15331 C CA . GLN D 1 240 ? -10.17900 -13.22200 44.37900 1.000 26.52578 236 GLN D CA 1
ATOM 15332 C C . GLN D 1 240 ? -10.18800 -12.95400 42.88100 1.000 26.58870 236 GLN D C 1
ATOM 15333 O O . GLN D 1 240 ? -10.57600 -13.82400 42.09200 1.000 27.44584 236 GLN D O 1
ATOM 15347 N N . VAL D 1 241 ? -9.77400 -11.75700 42.46400 1.000 26.44975 237 VAL D N 1
ATOM 15348 C CA . VAL D 1 241 ? -9.71400 -11.48300 41.03200 1.000 25.82012 237 VAL D CA 1
ATOM 15349 C C . VAL D 1 241 ? -8.72100 -12.42800 40.36600 1.000 30.14475 237 VAL D C 1
ATOM 15350 O O . VAL D 1 241 ? -8.98400 -12.96600 39.28300 1.000 27.18951 237 VAL D O 1
ATOM 15363 N N . GLY D 1 242 ? -7.5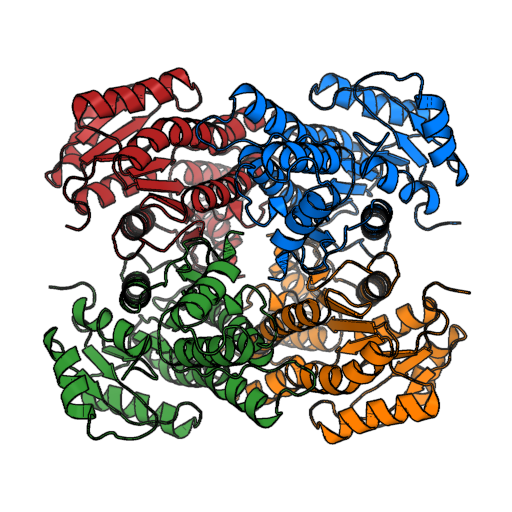7200 -12.65500 41.01000 1.000 29.85610 238 GLY D N 1
ATOM 15364 C CA . GLY D 1 242 ? -6.62200 -13.62500 40.48900 1.000 30.23141 238 GLY D CA 1
ATOM 15365 C C . GLY D 1 242 ? -7.21000 -15.01900 40.37700 1.000 29.70066 238 GLY D C 1
ATOM 15366 O O . GLY D 1 242 ? -6.93900 -15.74200 39.41500 1.000 29.32227 238 GLY D O 1
ATOM 15370 N N . ASP D 1 243 ? -8.02400 -15.41900 41.35700 1.000 28.63005 239 ASP D N 1
ATOM 15371 C CA . ASP D 1 243 ? -8.65000 -16.73600 41.28500 1.000 30.55394 239 ASP D CA 1
ATOM 15372 C C . ASP D 1 243 ? -9.61700 -16.83300 40.10900 1.000 27.47021 239 ASP D C 1
ATOM 15373 O O . ASP D 1 243 ? -9.76700 -17.90600 39.51400 1.000 27.83908 239 ASP D O 1
ATOM 15382 N N . ALA D 1 244 ? -10.31300 -15.74000 39.78900 1.000 26.38018 240 ALA D N 1
ATOM 15383 C CA . ALA D 1 244 ? -11.18700 -15.75100 38.61900 1.000 25.71831 240 ALA D CA 1
ATOM 15384 C C . ALA D 1 244 ? -10.37600 -15.88000 37.33500 1.000 27.70480 240 ALA D C 1
ATOM 15385 O O . ALA D 1 244 ? -10.80900 -16.54100 36.38500 1.000 26.89068 240 ALA D O 1
ATOM 15392 N N . ALA D 1 245 ? -9.20100 -15.24100 37.28400 1.000 27.48977 241 ALA D N 1
ATOM 15393 C CA . ALA D 1 245 ? -8.34400 -15.36000 36.10800 1.000 28.08034 241 ALA D CA 1
ATOM 15394 C C . ALA D 1 245 ? -7.85700 -16.78900 35.92600 1.000 29.13142 241 ALA D C 1
ATOM 15395 O O . ALA D 1 245 ? -7.82400 -17.31000 34.80400 1.000 29.73823 241 ALA D O 1
ATOM 15402 N N . VAL D 1 246 ? -7.45800 -17.43300 37.02100 1.000 29.67087 242 VAL D N 1
ATOM 15403 C CA . VAL D 1 246 ? -7.02100 -18.82000 36.94300 1.000 30.85591 242 VAL D CA 1
ATOM 15404 C C . VAL D 1 246 ? -8.15800 -19.71000 36.46100 1.000 30.40802 242 VAL D C 1
ATOM 15405 O O . VAL D 1 246 ? -7.95600 -20.60900 35.63800 1.000 31.31893 242 VAL D O 1
ATOM 15418 N N . PHE D 1 247 ? -9.36900 -19.48000 36.96700 1.000 29.17046 243 PHE D N 1
ATOM 15419 C CA . PHE D 1 247 ? -10.51600 -20.25800 36.50800 1.000 28.84795 243 PHE D CA 1
ATOM 15420 C C . PHE D 1 247 ? -10.70900 -20.10200 35.00500 1.000 28.82025 243 PHE D C 1
ATOM 15421 O O . PHE D 1 247 ? -10.85600 -21.09200 34.27800 1.000 29.57719 243 PHE D O 1
ATOM 15438 N N . LEU D 1 248 ? -10.69400 -18.86400 34.51400 1.000 28.13384 244 LEU D N 1
ATOM 15439 C CA . LEU D 1 248 ? -10.89700 -18.65600 33.08600 1.000 28.23231 244 LEU D CA 1
ATOM 15440 C C . LEU D 1 248 ? -9.76700 -19.26500 32.26700 1.000 29.72058 244 LEU D C 1
ATOM 15441 O O . LEU D 1 248 ? -9.98400 -19.68800 31.12800 1.000 30.57837 244 LEU D O 1
ATOM 15457 N N . ALA D 1 249 ? -8.56100 -19.32100 32.82300 1.000 30.58181 245 ALA D N 1
ATOM 15458 C CA . ALA D 1 249 ? -7.41900 -19.84600 32.08600 1.000 32.19267 245 ALA D CA 1
ATOM 15459 C C . ALA D 1 249 ? -7.36600 -21.37000 32.06500 1.000 33.31167 245 ALA D C 1
ATOM 15460 O O . ALA D 1 249 ? -6.56300 -21.92700 31.30800 1.000 35.76123 245 ALA D O 1
ATOM 15467 N N . SER D 1 250 ? -8.22800 -22.04800 32.82500 1.000 33.56550 246 SER D N 1
ATOM 15468 C CA . SER D 1 250 ? -8.14600 -23.48600 33.05500 1.000 34.16182 246 SER D CA 1
ATOM 15469 C C . SER D 1 250 ? -8.97900 -24.26300 32.04700 1.000 42.53027 246 SER D C 1
ATOM 15470 O O . SER D 1 250 ? -9.79600 -23.69800 31.31700 1.000 37.74111 246 SER D O 1
ATOM 15478 N N . PRO D 1 251 ? -8.80400 -25.59200 31.99500 1.000 39.16220 247 PRO D N 1
ATOM 15479 C CA . PRO D 1 251 ? -9.59200 -26.39200 31.03900 1.000 36.40350 247 PRO D CA 1
ATOM 15480 C C . PRO D 1 251 ? -11.08000 -26.40700 31.33700 1.000 35.86829 247 PRO D C 1
ATOM 15481 O O . PRO D 1 251 ? -11.88400 -26.55600 30.40800 1.000 40.81529 247 PRO D O 1
ATOM 15492 N N . GLY D 1 252 ? -11.47700 -26.25500 32.59900 1.000 39.27148 248 GLY D N 1
ATOM 15493 C CA . GLY D 1 252 ? -12.89300 -26.16800 32.89700 1.000 37.61351 248 GLY D CA 1
ATOM 15494 C C . GLY D 1 252 ? -13.58200 -25.04500 32.15800 1.000 36.26821 248 GLY D C 1
ATOM 15495 O O . GLY D 1 252 ? -14.81400 -25.04700 32.04700 1.000 37.96669 248 GLY D O 1
ATOM 15499 N N . ALA D 1 253 ? -12.81000 -24.09400 31.63000 1.000 38.96343 249 ALA D N 1
ATOM 15500 C CA . ALA D 1 253 ? -13.33500 -22.90300 30.97800 1.000 35.45051 249 ALA D CA 1
ATOM 15501 C C . ALA D 1 253 ? -13.12600 -22.91100 29.46300 1.000 31.45228 249 ALA D C 1
ATOM 15502 O O . ALA D 1 253 ? -13.26400 -21.86300 28.82300 1.000 30.67789 249 ALA D O 1
ATOM 15509 N N . ASP D 1 254 ? -12.83000 -24.07900 28.87300 1.000 32.75353 250 ASP D N 1
ATOM 15510 C CA . ASP D 1 254 ? -12.65800 -24.17200 27.42200 1.000 33.71760 250 ASP D CA 1
ATOM 15511 C C . ASP D 1 254 ? -13.88400 -23.67000 26.65700 1.000 33.01078 250 ASP D C 1
ATOM 15512 O O . ASP D 1 254 ? -13.75800 -23.23100 25.50500 1.000 36.48163 250 ASP D O 1
ATOM 15521 N N . MET D 1 255 ? -15.07900 -23.78800 27.24100 1.000 32.18107 251 MET D N 1
ATOM 15522 C CA . MET D 1 255 ? -16.31200 -23.36700 26.58600 1.000 31.67438 251 MET D CA 1
ATOM 15523 C C . MET D 1 255 ? -16.93300 -22.13100 27.21900 1.000 30.00934 251 MET D C 1
ATOM 15524 O O . MET D 1 255 ? -18.08300 -21.79900 26.91300 1.000 29.70753 251 MET D O 1
ATOM 15538 N N . ILE D 1 256 ? -16.20800 -21.44400 28.09300 1.000 29.23759 252 ILE D N 1
ATOM 15539 C CA . ILE D 1 256 ? -16.60400 -20.11800 28.54800 1.000 27.87901 252 ILE D CA 1
ATOM 15540 C C . ILE D 1 256 ? -16.04000 -19.13900 27.52500 1.000 29.14436 252 ILE D C 1
ATOM 15541 O O . ILE D 1 256 ? -14.82200 -19.03800 27.35300 1.000 28.86096 252 ILE D O 1
ATOM 15557 N N . ARG D 1 257 ? -16.92700 -18.43900 26.81800 1.000 29.07333 253 ARG D N 1
ATOM 15558 C CA . ARG D 1 257 ? -16.52400 -17.63300 25.67300 1.000 29.09298 253 ARG D CA 1
ATOM 15559 C C . ARG D 1 257 ? -17.37100 -16.37400 25.59000 1.000 27.99185 253 ARG D C 1
ATOM 15560 O O . ARG D 1 257 ? -18.60000 -16.45000 25.47200 1.000 27.10847 253 ARG D O 1
ATOM 15581 N N . GLY D 1 258 ? -16.70200 -15.22500 25.61500 1.000 27.31569 254 GLY D N 1
ATOM 15582 C CA . GLY D 1 258 ? -17.35500 -13.96000 25.37100 1.000 26.73529 254 GLY D CA 1
ATOM 15583 C C . GLY D 1 258 ? -18.18200 -13.46100 26.52000 1.000 25.55020 254 GLY D C 1
ATOM 15584 O O . GLY D 1 258 ? -19.10500 -12.66800 26.30800 1.000 25.90181 254 GLY D O 1
ATOM 15588 N N . THR D 1 259 ? -17.88800 -13.90100 27.73300 1.000 24.98061 255 THR D N 1
ATOM 15589 C CA . THR D 1 259 ? -18.74300 -13.59900 28.85900 1.000 24.01655 255 THR D CA 1
ATOM 15590 C C . THR D 1 259 ? -17.99100 -12.78300 29.90200 1.000 25.55931 255 THR D C 1
ATOM 15591 O O . THR D 1 259 ? -16.80000 -12.48600 29.77500 1.000 24.64109 255 THR D O 1
ATOM 15602 N N . THR D 1 260 ? -18.73300 -12.41200 30.93700 1.000 24.38219 256 THR D N 1
ATOM 15603 C CA . THR D 1 260 ? -18.22800 -11.63900 32.05600 1.000 23.76772 256 THR D CA 1
ATOM 15604 C C . THR D 1 260 ? -18.30600 -12.50500 33.30300 1.000 23.34518 256 THR D C 1
ATOM 15605 O O . THR D 1 260 ? -19.31700 -13.17700 33.53200 1.000 24.25678 256 THR D O 1
ATOM 15616 N N . ILE D 1 261 ? -17.22500 -12.52300 34.07800 1.000 24.30338 257 ILE D N 1
ATOM 15617 C CA . ILE D 1 261 ? -17.20300 -13.13000 35.40400 1.000 22.86923 257 ILE D CA 1
ATOM 15618 C C . ILE D 1 261 ? -17.17400 -11.96800 36.38900 1.000 21.60214 257 ILE D C 1
ATOM 15619 O O . ILE D 1 261 ? -16.14300 -11.29800 36.54000 1.000 22.40732 257 ILE D O 1
ATOM 15635 N N . THR D 1 262 ? -18.30300 -11.71300 37.04100 1.000 23.94899 258 THR D N 1
ATOM 15636 C CA . THR D 1 262 ? -18.49200 -10.51900 37.85500 1.000 21.34161 258 THR D CA 1
ATOM 15637 C C . THR D 1 262 ? -18.25500 -10.90300 39.31000 1.000 20.99555 258 THR D C 1
ATOM 15638 O O . THR D 1 262 ? -18.90100 -11.81900 39.83100 1.000 22.39478 258 THR D O 1
ATOM 15649 N N . VAL D 1 263 ? -17.28900 -10.23100 39.93100 1.000 22.61181 259 VAL D N 1
ATOM 15650 C CA . VAL D 1 263 ? -16.82800 -10.53100 41.28800 1.000 22.02286 259 VAL D CA 1
ATOM 15651 C C . VAL D 1 263 ? -16.97300 -9.20400 42.02800 1.000 21.79343 259 VAL D C 1
ATOM 15652 O O . VAL D 1 263 ? -16.05700 -8.37600 42.02600 1.000 21.99106 259 VAL D O 1
ATOM 15665 N N . ASP D 1 264 ? -18.15900 -8.96500 42.61200 1.000 21.13885 260 ASP D N 1
ATOM 15666 C CA . ASP D 1 264 ? -18.51800 -7.59300 42.95300 1.000 22.36762 260 ASP D CA 1
ATOM 15667 C C . ASP D 1 264 ? -19.33100 -7.44100 44.23200 1.000 21.25667 260 ASP D C 1
ATOM 15668 O O . ASP D 1 264 ? -19.90800 -6.36400 44.44300 1.000 21.49838 260 ASP D O 1
ATOM 15677 N N . GLY D 1 265 ? -19.42700 -8.46900 45.06700 1.000 22.56818 261 GLY D N 1
ATOM 15678 C CA . GLY D 1 265 ? -20.15100 -8.34900 46.31400 1.000 21.66855 261 GLY D CA 1
ATOM 15679 C C . GLY D 1 265 ? -21.61600 -8.02700 46.15500 1.000 22.64215 261 GLY D C 1
ATOM 15680 O O . GLY D 1 265 ? -22.23300 -7.52500 47.09500 1.000 23.33732 261 GLY D O 1
ATOM 15684 N N . GLY D 1 266 ? -22.19100 -8.28900 44.98100 1.000 20.98843 262 GLY D N 1
ATOM 15685 C CA . GLY D 1 266 ? -23.60200 -8.05600 44.74500 1.000 20.91423 262 GLY D CA 1
ATOM 15686 C C . GLY D 1 266 ? -23.95700 -6.77300 44.02000 1.000 20.85453 262 GLY D C 1
ATOM 15687 O O . GLY D 1 266 ? -25.14700 -6.51400 43.81600 1.000 22.20290 262 GLY D O 1
ATOM 15691 N N . TRP D 1 267 ? -22.97200 -5.97900 43.60600 1.000 20.87577 263 TRP D N 1
ATOM 15692 C CA . TRP D 1 267 ? -23.24100 -4.66700 43.01600 1.000 21.07651 263 TRP D CA 1
ATOM 15693 C C . TRP D 1 267 ? -24.22500 -4.73900 41.84900 1.000 20.90801 263 TRP D C 1
ATOM 15694 O O . TRP D 1 267 ? -25.22300 -4.01300 41.83200 1.000 21.22173 263 TRP D O 1
ATOM 15715 N N . VAL D 1 268 ? -23.96100 -5.60000 40.86400 1.000 21.02787 264 VAL D N 1
ATOM 15716 C CA . VAL D 1 268 ? -24.79600 -5.64600 39.65500 1.000 22.18740 264 VAL D CA 1
ATOM 15717 C C . VAL D 1 268 ? -26.06600 -6.44900 39.87000 1.000 21.92291 264 VAL D C 1
ATOM 15718 O O . VAL D 1 268 ? -27.02100 -6.30800 39.09100 1.000 23.32946 264 VAL D O 1
ATOM 15731 N N . ALA D 1 269 ? -26.12900 -7.23900 40.93600 1.000 20.54704 265 ALA D N 1
ATOM 15732 C CA . ALA D 1 269 ? -27.34400 -7.96800 41.26300 1.000 20.78816 265 ALA D CA 1
ATOM 15733 C C . ALA D 1 269 ? -28.49700 -7.05400 41.65900 1.000 22.76312 265 ALA D C 1
ATOM 15734 O O . ALA D 1 269 ? -29.65600 -7.46500 41.54300 1.000 21.99791 265 ALA D O 1
ATOM 15741 N N . GLN D 1 270 ? -28.21600 -5.85000 42.14900 1.000 22.84573 266 GLN D N 1
ATOM 15742 C CA . GLN D 1 270 ? -29.27500 -4.90800 42.49900 1.000 22.92660 266 GLN D CA 1
ATOM 15743 C C . GLN D 1 270 ? -29.31500 -3.75100 41.50700 1.000 29.31615 266 GLN D C 1
ATOM 15744 O O . GLN D 1 270 ? -28.44800 -3.63000 40.63300 1.000 26.11301 266 GLN D O 1
#

Radius of gyration: 28.1 Å; Cα contacts (8 Å, |Δi|>4): 2633; chains: 4; bounding box: 84×82×71 Å

Foldseek 3Di:
DFQCALAEEEQEPQLFDLNVLQLQLNVLRHYEYEYEEADDDPCVVVSQCSSCVNPHHYHYDYFDLLDLVRLLVSQVVSCVPRRAHAEYELDDAAFDFAAPVPDDPVNLVVRLSRLAVSLVSNCVNRVVVCQVVQAHEYEYEAAVLLVDPDGRGVSNSVNSVNNLVVQQVVLVVCVVTQYAGEYEHEAAEPTPRVLVVLQVCCVVPVVSPSVVSLQCVCVVFAVQSDHDYSNVSSVVSVVCRGPVNSNVHSYYHYHYNCRVVD/DFQCALAEEEQEPQLFDLNVLQLQLNVLRHYEYEYEEADDDPCQVVSQVNSCVNPHHYYYDYFDLLDLVRLLVSQVVCCVPRRAHAEYELEDAAFDFAAPVPPDPVNLVVRLSRLAVSLVSNCVNRVVVCVVVQAHEYEYEAAVLLVDPDGRGVSNSVNSVNNLVVQQVVLVVCVVTNYAGEYEHEAAEPTVRVQVVLQVCCVVPPVRPSVVSLQVVCVVAAVQSDHDYSNNSSVVSVVCRGPVNSNVHSYYHYHYNCRVVD/DFQCALAEEEQEPQLFDLNVLLLLLSLLRHYEYEYEDADDDPCQVVSQVVSCVSPHHYHYDHFDLLDLVSLLVSQVVSCVPRRAHAEYELDDAAFDFAAPVPPDPVVLVVRLSRLAVSLVSNCVNRVVVCQVVQAHEAEYEAAVLLVDPDGRGVSNSVNSVNNLVVQQVVLVVCVVTNYAGEYEHEAAEPTVNVLVVLQVQCVPPVVRPSVVSLQCVCVVAAVQSDHDYSNNSSVVSVVCRGPVNSNVHSYYHYHGNCRVVD/DQQALAEEEQEPQLFDLNVLQLLLNVLVHYEYEYEEADDDPCQVVSQVVSCVNPHHYYYDYFDLLDLVRLLVSQVVSCVPRRAHAEYELDDAAFDFAAPVPPDPVVLVVRLSRLAVSLVSNCVNRVVVCQVVQAHEYEYEAAVLLVDPDGRGVSNSVNSVNNLVVQQVVLVVCVPTNYAGEYEHEAAEPTPNVQVVLQVQCVVPPVRDSVVSLQVVCVVAAVQSDHDYSNNSSVVSVVCRGPVNSNVHSYYHYHYNCRVVD

Organism: Trypanosoma cruzi (NCBI:txid5693)

InterPro domains:
  IPR002347 Short-chain dehydrogenase/reductase SDR [PF00106] (11-201)
  IPR002347 Short-chain dehydrogenase/reductase SDR [PR00080] (87-98)
  IPR002347 Short-chain dehydrogenase/reductase SDR [PR00080] (140-148)
  IPR002347 Short-chain dehydrogenase/reductase SDR [PR00080] (160-179)
  IPR002347 Short-chain dehydrogenase/reductase SDR [PR00081] (12-29)
  IPR002347 Short-chain dehydrogenase/reductase SDR [PR00081] (87-98)
  IPR002347 Short-chain dehydrogenase/reductase SDR [PR00081] (134-150)
  IPR002347 Short-chain dehydrogenase/reductase SDR [PR00081] (160-179)
  IPR002347 Short-chain dehydrogenase/reductase SDR [PR00081] (181-198)
  IPR002347 Short-chain dehydrogenase/reductase SDR [PR00081] (227-247)
  IPR011294 3-hydroxybutyrate dehydrogenase [TIGR01963] (11-266)
  IPR020904 Short-chain dehydrogenase/reductase, conserved site [PS00061] (147-175)
  IPR036291 NAD(P)-binding domain superfamily [SSF51735] (10-265)
  IPR050259 Short-chain dehydrogenases/reductases [PTHR42879] (8-265)

Secondary structure (DSSP, 8-state):
--TTTT-EEEETT-SSHHHHHHHHHHHHTT-EEEEEESS--TTHHHHHHHHGGGSS-EEEEE--TTSHHHHHHHHHHHHHHT-S--EEEE-------B-GGG--HHHHHHHHIIIIIHHHHHHHHHHHHHHHHT-EEEEEE--GGGTS--TTBHHHHHHHHHHHHHHHHHHHHTTTTTEEEEEEEE--B-SHHHHHHHHHHHHHHSTT-HHHHHHHHHHHH-TTSS-B-HHHHHHHHHHHHSGGGTT--S-EEEESTTTTT-/--TTTT-EEEESS-SSHHHHHHHHHHHHTT-EEEEEESS--TTHHHHHHHHHTTSS-EEEEE--TTSHHHHHHHHHHHHHHT-S--EEEE-------B-GGG--HHHHHHHHIIIIIHHHHHHHHHHHHHHHHT-EEEEEE--GGGTS--TTBHHHHHHHHHHHHHHHHHHHHTTTTTEEEEEEEE--B-SHHHHHHHHHHHHHHSTT-HHHHHHHHHHHH-TTSS-B-HHHHHHHHHHHHSGGGTT--S-EEEESTTTTT-/--TTTT-EEEESS-SSHHHHHHHHHHHHTT-EEEEEESS--TTHHHHHHHHHTTSS-EEEEE--TTSHHHHHHHHHHHHHHT-S--EEEE-------B-GGG--HHHHHHHHIIIIIHHHHHHHHHHHHHHHHT-EEEEEE--GGGTS--TTBHHHHHHHHHHHHHHHHHHHHTTTTTEEEEEEEE--B-SHHHHHHHHHHHH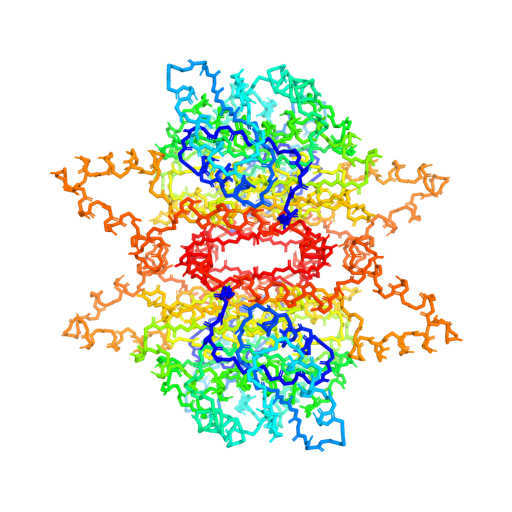HHSTT-HHHHHHHHHHHH-TTSSPBPHHHHHHHHHHHHSGGGTT--S-EEEESTTTTT-/-TTTT-EEEESS-SSHHHHHHHHHHHHTT-EEEEEESS--TTHHHHHHHHHTTSS-EEEEE--TTSHHHHHHHHHHHHHHT-S--EEEE-------B-GGG--HHHHHHHHIIIIIHHHHHHHHHHHHHHHHT-EEEEEE--GGGTS--TTBHHHHHHHHHHHHHHHHHHHHTTTTTEEEEEEEE--B-SHHHHHHHHHHHHHHSTT-HHHHHHHHHHHH-TTSS-B-HHHHHHHHHHHHSGGGTT--S-EEEESTTTTT-

B-factor: mean 38.71, std 14.11, range [17.23, 144.64]

Sequence (1047 aa):
KRVLSGRVAVVTGSRKGIGLGIAMMRLAMAGADVVLNGRRQSPEDSAIVEKVAAYGTRVRCFAANMKDRAQVEALIKFTEKELGAVEILVNNAGIQHVSPVETFPSDKWDEIIALNLTSAFHATQLCLPSMRQRGWGRIINIASVQGLVGSMNKSAYCAAKHGLIGFTKVVALETATTGITCNAICPGYVYTPLVEEQIKAVAEAKYGGDMEAATQAFLCEKQPAKAFVTVEQVGDAAVFLASPGADMIRGTTITVDGGWVAQKRVLSGRVAVVTGSRKGIGLGIAMRLAMAGADVVLNGRRQSPEDSAIVEKVAAYGTRVRCFAANMKDRAQVEALIKFTEKELGAVEILVNNAGIQHVSPVETFPSSDDKWDEIIALNLTSSAFHATQLCLPSMRQRGWGRIINIASVQGLVGSMNKSAYCAAKHGLIGFTKVVALETATTGITCNAICPGYVYTPLVEEQIKAVAEAKYGGDMEAATQAFLCEKQPAKAFVTVEQVGDAAVFLASSPGADMIRGTTITVDGGWVAQKRVLSGRVAVVTGSRKGIGLGIAMMRLAMAGADVVLNGRRQSPEDSAIVEKVAAYGTRVRCFAANMMKDRAQVEALIKFTEKELGAVEILVNNAGIQHVSPVETFPSDKWDEIIALNLTSAFHATQLCLPSMRQRGWGRIIINIASVQGLVGSMNKSAYCAAKHGLIGFTKVVALETATTGITCNAICPGYVYTPLVEEQIKAVAEAKYGGDMEAATQAFLCEKQPAKAFVTVEQVGDAAVFLASSPGADMIRGTTITVDGGWVAQRVLSGRVAVVTGSRKGIGLGIAMRLAMAGADVVLNGRRQSPEDSAIVEKVAAYGTRVRCFAANMKDRAQVEALIKFTEKELGAVEILVNNAGIQHVSPVETFPSSDKWDEIIALNLTSAFHATQLCLPSMRQRGWGRIINIASVQGLVGSMNKSAYCAAKHGLIGFTKVVALETATTGITCNAICPGYVYTPLVEEQIKAVAEAKYGGDMEAATQAFLCEKQPAKAFVTVEQVGDAAVFLASPGADMIRGTTITVDGGWVAQ

Nearest PDB structures (foldseek):
  4jro-assembly1_C  TM=9.416E-01  e=4.251E-26  Listeria monocytogenes EGD-e
  4jro-assembly1_B  TM=9.592E-01  e=2.433E-25  Listeria monocytogenes EGD-e
  4jro-assembly1_D  TM=9.520E-01  e=3.655E-25  Listeria monocytogenes EGD-e
  4dmm-assembly1_B  TM=9.532E-01  e=1.041E-24  Synechococcus elongatus PCC 7942 = FACHB-805
  2uvd-assembly2_F  TM=9.287E-01  e=1.344E-23  Bacillus anthracis str. Ames

Solvent-accessible surface area: 35594 Å² total; per-residue (Å²): 145,95,81,2,51,59,68,6,0,0,0,5,24,0,48,129,18,33,1,19,6,0,0,34,57,0,0,70,12,4,0,13,0,0,0,2,11,171,198,162,33,130,102,24,88,59,27,40,127,104,0,39,78,69,70,22,102,12,76,37,49,33,2,37,8,84,57,82,71,66,1,56,40,1,7,123,39,0,78,156,54,16,24,23,4,32,0,0,0,12,19,25,30,47,36,54,74,10,64,0,38,98,3,58,40,116,74,0,68,51,0,9,35,18,4,0,14,8,4,0,17,1,0,13,36,2,2,70,20,1,92,146,134,43,44,0,2,1,2,0,8,3,9,2,5,3,52,13,0,4,98,46,13,0,0,23,0,0,0,10,8,0,3,3,0,0,1,30,0,0,1,8,25,0,3,95,37,31,0,1,0,1,0,0,0,7,7,17,6,96,14,44,62,8,53,117,26,0,107,62,36,0,132,86,148,67,82,31,65,61,144,29,0,31,124,36,28,11,49,113,21,0,19,7,118,44,43,1,53,37,79,23,0,0,33,1,0,26,17,0,1,15,83,8,0,56,10,0,16,5,19,30,0,4,0,1,0,0,4,44,5,64,145,100,82,3,53,62,67,6,0,0,0,3,22,0,42,135,21,33,0,27,5,0,0,28,59,0,0,69,13,4,0,15,0,0,0,2,11,175,197,152,27,131,99,23,75,66,28,30,115,115,0,36,77,80,70,19,106,8,76,34,48,41,2,40,7,83,59,77,71,65,0,57,41,0,7,104,45,0,75,178,81,13,24,24,4,32,0,0,0,9,20,24,30,51,37,55,71,10,65,0,38,96,3,50,47,99,78,0,71,47,1,11,32,17,5,0,13,6,3,0,16,0,0,14,36,2,2,71,19,2,95,152,142,43,47,0,2,1,2,0,8,3,8,2,5,3,52,11,0,4,103,48,14,0,0,22,0,0,0,10,7,0,3,4,0,0,1,29,0,0,1,9,25,0,4,95,39,30,0,2,0,1,0,0,0,8,8,16,5,100,14,51,64,7,54,120,21,0,100,61,45,1,139,92,151,73,85,41,71,60,145,37,0,23,97,37,17,5,49,113,23,1,22,6,117,42,43,1,53,34,75,22,0,0,38,0,0,26,18,0,1,16,84,9,0,58,11,0,16,5,20,30,0,4,0,1,0,0,4,42,4,61,146,94,82,2,58,54,65,6,0,0,0,2,23,0,39,129,23,34,1,25,4,0,0,33,54,0,0,62,14,4,0,12,0,0,0,1,10,175,194,156,36,130,93,25,91,65,31,33,131,110,0,36,88,63,65,21,109,9,72,34,50,32,2,39,8,82,58,81,70,63,0,62,39,1,7,121,47,0,68,187,70,16,27,14,4,24,0,0,0,11,21,24,30,53,37,51,71,10,63,0,37,98,3,50,43,105,88,0,69,55,1,8,34,19,4,0,13,5,5,0,18,0,0,14,38,3,2,64,26,1,92,166,150,44,45,0,1,1,1,0,8,4,8,2,4,3,54,12,0,4,99,48,14,0,0,23,0,0,0,10,7,0,3,4,0,0,1,32,0,0,1,8,27,0,3,90,39,30,0,1,0,1,0,0,0,8,8,16,6,102,14,69,63,7,59,126,20,0,103,59,41,2,137,82,166,78,82,44,70,66,144,37,0,23,94,38,17,4,46,112,22,0,21,7,108,43,44,2,55,34,80,23,0,0,29,0,0,26,16,1,1,16,84,8,0,57,11,0,16,5,21,30,0,5,0,1,0,1,5,40,6,63,150,90,3,77,59,72,6,0,0,0,3,24,0,46,131,22,33,0,22,6,0,0,31,59,0,0,69,14,4,0,13,0,0,0,1,11,169,199,155,34,133,101,23,90,67,33,32,133,104,0,38,81,75,66,20,102,9,77,32,49,28,2,38,7,84,58,81,68,64,0,56,38,1,8,107,49,0,76,183,76,17,22,22,4,15,0,0,0,11,21,25,31,42,34,54,70,11,64,0,37,97,3,55,44,115,67,0,69,44,0,10,33,16,4,0,14,7,3,0,16,0,0,13,37,2,2,61,25,1,93,156,147,43,48,0,2,0,2,0,9,4,8,2,5,3,53,10,0,4,98,47,14,0,0,22,0,0,0,10,7,0,4,5,0,0,1,30,0,0,1,9,27,1,4,92,39,30,0,2,0,2,0,0,0,7,8,16,7,103,15,62,64,7,54,128,19,0,108,59,41,1,140,85,144,70,82,41,72,61,151,44,0,28,93,36,17,6,49,110,21,1,22,6,117,42,42,1,53,34,78,22,0,0,36,0,0,27,18,0,1,14,88,10,0,57,12,0,15,4,20,30,0,5,0,1,0,0,4,42,5,61